Protein 6JU8 (pdb70)

Organism: Aspergillus oryzae (NCBI:txid5062)

Sequence (870 aa):
SPYLITGIPKDPKHPLPIRKDIDDWYLEQTSAGSNRIQLTLFVEALTVIQNRPLNDQLSYFRLAGIHGAPWTEWDGVPGGQKDSKGNPTGFAVHNNYTFPTWHRVYVTLYEQVIYEAMLDFIKQNVPQNGKADWENEAKQWRLPYWDFARFARHGGDEELRLPILVTMPMVKVLVPGQPGKQLSKPNPLYRFQMQTLMGTLERPYAITSQKTEEHGWSFDLPFDKCQSTTKYGLLENYNADVWADGGQNWLRANLALNEHPWYQNLDGWDSVPTLQDMTFRLLTTGGLNWGEFSSTRYDDKKEKNWMNLEAIHNNVHNWVGGFMFSRPGRHDLKLWGAGHMSSVPVAAYDPIFWLHHCNIDRLTAIWQTVNSGSWFNDDKSKVSKDDDLRPFHRFCEKTRKVVFFRSDDVKDWRSLNYDYAITKDASRIRKEISDLYGGGSPYLITGIPKDPKHPLPIRKDIDDWYLEQTSAGSNRIQLTLFVEALTVIQNRPLNDQLSYFRLAGIHGAPWTEWDGVPGGQGNPTGFAVHNNYTFPTWHRVYVTLYEQVIYEAMLDFIKQNVPQNGKADWENEAKQWRLPYWDFARFARHGDELRLPILVTMPMVKVLVPGQPGKQLSKPNPLYRFQMQTLMGTLERPYAITSQKTEEHGWSFDLPFDKCQSTTKYGLLENYNADVWADGGQNWLRANLALNEHPWYQNLDGWDSVPTLQDMTFRLLTTGGLNWGEFSSTRYDAPKNWWMNLEAIHNNVHNWVGGFMFSRPGRHDLKLWGAGHMSSVPVAAYDPIFWLHHCNIDRLTAIWQTVNSGSWFNDDKSKVSKDDDLRPFHRFCEKTRKVVFFRSDDVKDWRSLNYDYAITKDASRIRKEISDLYGQ

Solvent-accessible surface area: 33094 Å² total; per-residue (Å²): 109,65,28,64,3,75,0,3,79,95,43,111,74,12,108,72,4,56,1,67,8,1,14,48,3,1,38,82,14,22,75,87,42,68,85,28,35,15,0,0,0,1,2,20,0,0,47,74,0,28,115,58,84,24,128,49,32,35,0,0,4,12,0,1,10,2,2,2,0,13,55,23,73,2,5,64,6,92,34,71,39,68,59,122,103,57,80,77,34,12,22,16,31,53,67,24,8,1,0,4,1,1,4,1,0,0,0,0,0,2,0,7,2,0,12,61,4,0,65,74,20,2,69,142,68,7,54,91,136,11,62,78,94,21,55,67,52,0,59,65,1,7,0,1,22,5,9,0,0,55,77,5,70,75,105,57,67,5,5,20,4,0,24,1,1,5,7,26,80,2,30,0,33,32,25,55,111,88,86,35,74,92,71,63,97,6,8,2,38,61,5,71,30,184,54,52,1,24,90,17,113,92,85,25,35,2,69,42,11,140,40,108,17,127,66,175,66,25,74,7,8,0,34,90,0,38,0,0,0,1,0,0,0,1,56,85,18,46,46,52,3,37,24,17,0,12,11,6,4,7,8,0,8,11,0,0,47,59,32,47,26,94,14,123,25,132,81,54,93,50,90,4,68,0,17,45,0,0,54,42,0,3,46,42,62,84,19,37,0,0,40,0,0,1,10,109,48,85,110,96,63,87,90,59,48,11,19,0,2,2,0,3,37,0,0,17,30,1,0,0,0,55,30,10,7,122,24,37,81,148,61,43,52,10,12,0,1,0,1,1,28,9,74,33,1,1,1,1,0,0,0,0,1,1,0,1,0,0,2,6,2,1,2,0,0,1,21,42,31,27,108,60,26,18,3,98,18,124,95,0,123,124,4,60,83,58,62,2,89,0,0,23,54,113,26,94,77,77,71,124,73,55,47,4,105,0,62,48,0,96,66,5,83,74,8,17,0,8,0,58,4,8,85,68,76,110,158,2,138,60,44,1,58,124,37,3,70,120,85,87,51,34,59,2,71,0,3,86,160,19,132,133,16,103,53,5,47,1,89,10,2,23,69,7,1,58,94,14,38,47,116,76,29,74,28,12,14,0,0,0,2,2,20,0,0,47,72,0,30,116,52,83,20,127,46,44,34,0,0,4,12,0,1,8,2,5,2,0,14,47,23,72,2,14,70,6,89,27,67,77,139,85,85,72,21,29,16,33,58,76,44,12,2,0,4,1,1,3,1,0,0,0,0,1,2,0,7,2,1,10,62,2,0,47,65,21,1,139,140,73,8,55,142,139,15,40,62,94,17,64,54,39,0,54,78,1,6,0,0,22,5,9,0,0,81,79,24,71,49,125,131,22,4,26,5,0,23,1,1,6,10,27,81,2,88,0,33,40,28,51,104,131,78,38,71,95,51,68,100,6,8,2,34,61,3,74,29,98,67,62,2,26,93,22,118,95,83,28,32,2,68,43,12,153,37,133,18,138,61,167,67,25,72,6,7,0,33,88,0,44,0,0,0,1,0,0,0,1,54,70,18,39,44,51,2,37,27,16,0,10,10,6,5,8,8,0,4,12,0,0,46,56,32,46,23,116,47,125,32,65,61,35,127,53,88,4,66,0,11,25,0,0,52,54,0,4,66,49,55,82,33,37,0,0,45,0,0,1,40,62,47,109,112,63,107,43,21,9,13,0,3,4,0,4,42,0,0,18,32,1,0,0,0,59,23,9,6,85,27,52,79,170,66,32,53,3,14,0,1,0,2,1,28,10,80,33,1,1,1,2,0,0,0,0,1,0,0,1,0,0,2,5,3,0,1,0,0,0,16,44,38,24,92,62,25,17,3,96,18,100,97,0,48,132,6,58,77,60,64,2,102,0,0,23,58,98,36,100,97,76,78,40,61,58,44,5,102,0,64,49,0,89,76,10,71,65,7,6,0,1,0,58,12,1,100,54,44,117,153,2,163,130,60,3,54,88,31,1,24,134

Nearest PDB structures (foldseek):
  6ju8-assembly1_A  TM=1.002E+00  e=1.582E-90  Aspergillus oryzae
  6ju6-assembly1_A  TM=9.998E-01  e=6.643E-89  Aspergillus oryzae
  6ju9-assembly1_A  TM=1.001E+00  e=6.643E-89  Aspergillus oryzae
  6ju7-assembly1_A  TM=9.970E-01  e=3.307E-87  Aspergillus oryzae
  6ju8-assembly1_B  TM=9.938E-01  e=1.315E-82  Aspergillus oryzae

Structure (mmCIF, N/CA/C/O backbone):
data_6JU8
#
_entry.id   6JU8
#
_cell.length_a   54.153
_cell.length_b   104.482
_cell.length_c   154.382
_cell.angle_alpha   90.00
_cell.angle_beta   90.00
_cell.angle_gamma   90.00
#
_symmetry.space_group_name_H-M   'P 21 21 21'
#
loop_
_entity.id
_entity.type
_entity.pdbx_description
1 polymer Tyrosinase
2 non-polymer 'COPPER (II) ION'
3 non-polymer 'NITRATE ION'
4 water water
#
loop_
_atom_site.group_PDB
_atom_site.id
_atom_site.type_symbol
_atom_site.label_atom_id
_atom_site.label_alt_id
_atom_site.label_comp_id
_atom_site.label_asym_id
_atom_site.label_entity_id
_atom_site.label_seq_id
_atom_site.pdbx_PDB_ins_code
_atom_site.Cartn_x
_atom_site.Cartn_y
_atom_site.Cartn_z
_atom_site.occupancy
_atom_site.B_iso_or_equiv
_atom_site.auth_seq_id
_atom_site.auth_comp_id
_atom_site.auth_asym_id
_atom_site.auth_atom_id
_atom_site.pdbx_PDB_model_num
ATOM 1 N N . SER A 1 5 ? -6.010 5.662 7.271 1.00 42.14 1 SER A N 1
ATOM 2 C CA . SER A 1 5 ? -6.440 4.723 6.228 1.00 27.42 1 SER A CA 1
ATOM 3 C C . SER A 1 5 ? -5.920 5.117 4.866 1.00 27.75 1 SER A C 1
ATOM 4 O O . SER A 1 5 ? -5.995 6.270 4.407 1.00 34.95 1 SER A O 1
ATOM 6 N N . PRO A 1 6 ? -5.323 4.182 4.137 1.00 18.00 2 PRO A N 1
ATOM 7 C CA . PRO A 1 6 ? -5.163 2.784 4.550 1.00 16.24 2 PRO A CA 1
ATOM 8 C C . PRO A 1 6 ? -4.103 2.632 5.637 1.00 14.97 2 PRO A C 1
ATOM 9 O O . PRO A 1 6 ? -3.180 3.433 5.726 1.00 17.66 2 PRO A O 1
ATOM 13 N N . TYR A 1 7 ? -4.325 1.630 6.473 1.00 14.17 3 TYR A N 1
ATOM 14 C CA . TYR A 1 7 ? -3.386 1.196 7.489 1.00 13.57 3 TYR A CA 1
ATOM 15 C C . TYR A 1 7 ? -2.453 0.153 6.889 1.00 12.67 3 TYR A C 1
ATOM 16 O O . TYR A 1 7 ? -2.872 -0.961 6.578 1.00 18.39 3 TYR A O 1
ATOM 25 N N . LEU A 1 8 ? -1.205 0.523 6.668 1.00 14.09 4 LEU A N 1
ATOM 26 C CA . LEU A 1 8 ? -0.299 -0.365 5.937 1.00 15.37 4 LEU A CA 1
ATOM 27 C C . LEU A 1 8 ? 0.363 -1.354 6.884 1.00 15.52 4 LEU A C 1
ATOM 28 O O . LEU A 1 8 ? 1.080 -0.953 7.797 1.00 23.14 4 LEU A O 1
ATOM 33 N N . ILE A 1 9 ? 0.067 -2.633 6.694 1.00 13.56 5 ILE A N 1
ATOM 34 C CA . ILE A 1 9 ? 0.566 -3.677 7.588 1.00 12.53 5 ILE A CA 1
ATOM 35 C C . ILE A 1 9 ? 1.935 -4.136 7.109 1.00 13.40 5 ILE A C 1
ATOM 36 O O . ILE A 1 9 ? 2.133 -4.474 5.944 1.00 16.30 5 ILE A O 1
ATOM 41 N N . THR A 1 10 ? 2.894 -4.127 8.030 1.00 13.30 6 THR A N 1
ATOM 42 C CA . THR A 1 10 ? 4.284 -4.422 7.751 1.00 14.66 6 THR A CA 1
ATOM 43 C C . THR A 1 10 ? 4.844 -5.451 8.723 1.00 14.47 6 THR A C 1
ATOM 44 O O . THR A 1 10 ? 5.904 -6.013 8.474 1.00 16.02 6 THR A O 1
ATOM 48 N N . GLY A 1 11 ? 4.175 -5.664 9.850 1.00 12.63 7 GLY A N 1
ATOM 49 C CA . GLY A 1 11 ? 4.868 -6.291 10.966 1.00 13.41 7 GLY A CA 1
ATOM 50 C C . GLY A 1 11 ? 5.678 -5.241 11.704 1.00 12.62 7 GLY A C 1
ATOM 51 O O . GLY A 1 11 ? 5.778 -4.080 11.247 1.00 15.00 7 GLY A O 1
ATOM 52 N N . ILE A 1 12 ? 6.206 -5.584 12.870 1.00 12.97 8 ILE A N 1
ATOM 53 C CA . ILE A 1 12 ? 7.003 -4.590 13.620 1.00 13.35 8 ILE A CA 1
ATOM 54 C C . ILE A 1 12 ? 8.237 -4.215 12.810 1.00 13.28 8 ILE A C 1
ATOM 55 O O . ILE A 1 12 ? 8.903 -5.085 12.214 1.00 14.85 8 ILE A O 1
ATOM 60 N N . PRO A 1 13 ? 8.534 -2.927 12.653 1.00 15.40 9 PRO A N 1
ATOM 61 C CA . PRO A 1 13 ? 9.635 -2.491 11.777 1.00 17.23 9 PRO A CA 1
ATOM 62 C C . PRO A 1 13 ? 10.956 -3.115 12.210 1.00 18.05 9 PRO A C 1
ATOM 63 O O . PRO A 1 13 ? 11.236 -3.389 13.377 1.00 19.26 9 PRO A O 1
ATOM 67 N N . LYS A 1 14 ? 11.797 -3.346 11.207 1.00 19.78 10 LYS A N 1
ATOM 68 C CA . LYS A 1 14 ? 13.097 -3.955 11.416 1.00 19.72 10 LYS A CA 1
ATOM 69 C C . LYS A 1 14 ? 14.070 -2.959 12.024 1.00 24.87 10 LYS A C 1
ATOM 70 O O . LYS A 1 14 ? 14.219 -1.804 11.587 1.00 30.41 10 LYS A O 1
ATOM 72 N N . ASP A 1 15 ? 14.693 -3.421 13.096 1.00 23.44 11 ASP A N 1
ATOM 73 C CA . ASP A 1 15 ? 15.733 -2.667 13.777 1.00 26.79 11 ASP A CA 1
ATOM 74 C C . ASP A 1 15 ? 17.014 -3.498 13.742 1.00 29.07 11 ASP A C 1
ATOM 75 O O . ASP A 1 15 ? 16.940 -4.671 14.109 1.00 22.78 11 ASP A O 1
ATOM 80 N N . PRO A 1 16 ? 18.101 -2.888 13.294 1.00 30.47 12 PRO A N 1
ATOM 81 C CA . PRO A 1 16 ? 19.321 -3.683 13.103 1.00 28.10 12 PRO A CA 1
ATOM 82 C C . PRO A 1 16 ? 19.749 -4.346 14.408 1.00 26.92 12 PRO A C 1
ATOM 83 O O . PRO A 1 16 ? 20.416 -5.375 14.420 1.00 29.98 12 PRO A O 1
ATOM 85 N N . LYS A 1 17 ? 19.357 -3.724 15.504 1.00 26.09 13 LYS A N 1
ATOM 86 C CA . LYS A 1 17 ? 19.705 -4.152 16.845 1.00 25.04 13 LYS A CA 1
ATOM 87 C C . LYS A 1 17 ? 18.901 -5.354 17.319 1.00 22.19 13 LYS A C 1
ATOM 88 O O . LYS A 1 17 ? 19.153 -5.946 18.371 1.00 31.10 13 LYS A O 1
ATOM 90 N N . HIS A 1 18 ? 17.880 -5.722 16.567 1.00 23.24 14 HIS A N 1
ATOM 91 C CA . HIS A 1 18 ? 16.893 -6.714 16.999 1.00 22.97 14 HIS A CA 1
ATOM 92 C C . HIS A 1 18 ? 16.517 -7.639 15.848 1.00 20.49 14 HIS A C 1
ATOM 93 O O . HIS A 1 18 ? 15.420 -7.603 15.303 1.00 20.89 14 HIS A O 1
ATOM 100 N N . PRO A 1 19 ? 17.462 -8.471 15.404 1.00 23.76 15 PRO A N 1
ATOM 101 C CA . PRO A 1 19 ? 17.178 -9.377 14.288 1.00 22.45 15 PRO A CA 1
ATOM 102 C C . PRO A 1 19 ? 16.151 -10.454 14.647 1.00 20.09 15 PRO A C 1
ATOM 103 O O . PRO A 1 19 ? 16.314 -11.139 15.658 1.00 25.45 15 PRO A O 1
ATOM 107 N N . LEU A 1 20 ? 15.149 -10.599 13.805 1.00 18.26 16 LEU A N 1
ATOM 108 C CA . LEU A 1 20 ? 14.031 -11.529 13.889 1.00 15.84 16 LEU A CA 1
ATOM 109 C C . LEU A 1 20 ? 13.695 -11.970 15.305 1.00 17.08 16 LEU A C 1
ATOM 110 O O . LEU A 1 20 ? 13.895 -13.125 15.684 1.00 15.80 16 LEU A O 1
ATOM 115 N N . PRO A 1 21 ? 13.130 -11.078 16.100 1.00 12.90 17 PRO A N 1
ATOM 116 C CA . PRO A 1 21 ? 12.686 -11.458 17.457 1.00 13.26 17 PRO A CA 1
ATOM 117 C C . PRO A 1 21 ? 11.606 -12.531 17.415 1.00 11.66 17 PRO A C 1
ATOM 118 O O . PRO A 1 21 ? 10.824 -12.703 16.479 1.00 13.39 17 PRO A O 1
ATOM 122 N N . ILE A 1 22 ? 11.567 -13.301 18.506 1.00 13.54 18 ILE A N 1
ATOM 123 C CA . ILE A 1 22 ? 10.714 -14.486 18.555 1.00 13.35 18 ILE A CA 1
ATOM 124 C C . ILE A 1 22 ? 9.436 -14.264 19.345 1.00 11.29 18 ILE A C 1
ATOM 125 O O . ILE A 1 22 ? 9.350 -13.605 20.393 1.00 12.44 18 ILE A O 1
ATOM 134 N N . ARG A 1 23 ? 8.371 -14.868 18.817 1.00 10.29 19 ARG A N 1
ATOM 135 C CA . ARG A 1 23 ? 7.093 -15.034 19.506 1.00 9.32 19 ARG A CA 1
ATOM 136 C C . ARG A 1 23 ? 7.262 -16.203 20.480 1.00 9.40 19 ARG A C 1
ATOM 137 O O . ARG A 1 23 ? 7.469 -17.333 20.005 1.00 10.85 19 ARG A O 1
ATOM 145 N N . LYS A 1 24 ? 7.153 -15.912 21.771 1.00 9.86 20 LYS A N 1
ATOM 146 C CA . LYS A 1 24 ? 7.408 -16.897 22.814 1.00 9.94 20 LYS A CA 1
ATOM 147 C C . LYS A 1 24 ? 6.144 -17.578 23.295 1.00 9.15 20 LYS A C 1
ATOM 148 O O . LYS A 1 24 ? 5.031 -17.058 23.150 1.00 10.94 20 LYS A O 1
ATOM 154 N N . ASP A 1 25 ? 6.300 -18.755 23.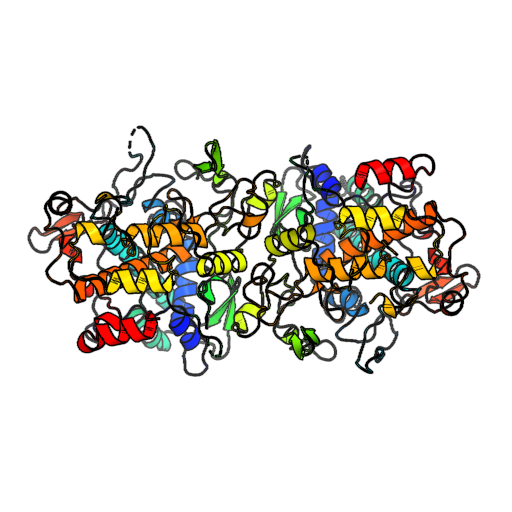902 1.00 10.05 21 ASP A N 1
ATOM 155 C CA . ASP A 1 25 ? 5.194 -19.441 24.573 1.00 10.14 21 ASP A CA 1
ATOM 156 C C . ASP A 1 25 ? 4.733 -18.560 25.720 1.00 10.36 21 ASP A C 1
ATOM 157 O O . ASP A 1 25 ? 5.523 -18.117 26.547 1.00 10.04 21 ASP A O 1
ATOM 162 N N . ILE A 1 26 ? 3.444 -18.246 25.738 1.00 9.61 22 ILE A N 1
ATOM 163 C CA . ILE A 1 26 ? 2.995 -17.243 26.700 1.00 10.58 22 ILE A CA 1
ATOM 164 C C . ILE A 1 26 ? 3.170 -17.681 28.144 1.00 9.95 22 ILE A C 1
ATOM 165 O O . ILE A 1 26 ? 3.307 -16.815 29.014 1.00 11.10 22 ILE A O 1
ATOM 170 N N . ASP A 1 27 ? 3.150 -18.981 28.440 1.00 10.75 23 ASP A N 1
ATOM 171 C CA . ASP A 1 27 ? 3.406 -19.405 29.826 1.00 10.70 23 ASP A CA 1
ATOM 172 C C . ASP A 1 27 ? 4.890 -19.237 30.124 1.00 10.90 23 ASP A C 1
ATOM 173 O O . ASP A 1 27 ? 5.259 -18.746 31.205 1.00 12.84 23 ASP A O 1
ATOM 178 N N . ASP A 1 28 ? 5.769 -19.643 29.190 1.00 11.04 24 ASP A N 1
ATOM 179 C CA . ASP A 1 28 ? 7.197 -19.432 29.405 1.00 12.22 24 ASP A CA 1
ATOM 180 C C . ASP A 1 28 ? 7.471 -17.950 29.623 1.00 10.82 24 ASP A C 1
ATOM 181 O O . ASP A 1 28 ? 8.236 -17.545 30.506 1.00 13.61 24 ASP A O 1
ATOM 186 N N . TRP A 1 29 ? 6.873 -17.133 28.768 1.00 11.29 25 TRP A N 1
ATOM 187 C CA . TRP A 1 29 ? 7.098 -15.689 28.823 1.00 11.40 25 TRP A CA 1
ATOM 188 C C . TRP A 1 29 ? 6.599 -15.103 30.129 1.00 11.53 25 TRP A C 1
ATOM 189 O O . TRP A 1 29 ? 7.304 -14.298 30.750 1.00 12.31 25 TRP A O 1
ATOM 200 N N . TYR A 1 30 ? 5.414 -15.508 30.581 1.00 11.51 26 TYR A N 1
ATOM 201 C CA . TYR A 1 30 ? 4.887 -14.990 31.838 1.00 11.27 26 TYR A CA 1
ATOM 202 C C . TYR A 1 30 ? 5.825 -15.370 32.977 1.00 11.86 26 TYR A C 1
ATOM 203 O O . TYR A 1 30 ? 6.122 -14.535 33.839 1.00 12.56 26 TYR A O 1
ATOM 212 N N . LEU A 1 31 ? 6.324 -16.608 32.983 1.00 12.45 27 LEU A N 1
ATOM 213 C CA . LEU A 1 31 ? 7.223 -16.993 34.085 1.00 13.71 27 LEU A CA 1
ATOM 214 C C . LEU A 1 31 ? 8.548 -16.268 33.962 1.00 14.86 27 LEU A C 1
ATOM 215 O O . LEU A 1 31 ? 9.118 -15.881 34.987 1.00 18.71 27 LEU A O 1
ATOM 220 N N . GLU A 1 32 ? 9.064 -16.043 32.760 1.00 16.21 28 GLU A N 1
ATOM 221 C CA . GLU A 1 32 ? 10.308 -15.278 32.609 1.00 17.76 28 GLU A CA 1
ATOM 222 C C . GLU A 1 32 ? 10.100 -13.866 33.173 1.00 17.60 28 GLU A C 1
ATOM 223 O O . GLU A 1 32 ? 10.965 -13.284 33.828 1.00 23.16 28 GLU A O 1
ATOM 229 N N . GLN A 1 33 ? 8.932 -13.285 32.876 1.00 13.70 29 GLN A N 1
ATOM 230 C CA . GLN A 1 33 ? 8.642 -11.922 33.308 1.00 14.15 29 GLN A CA 1
ATOM 231 C C . GLN A 1 33 ? 8.534 -11.837 34.830 1.00 13.77 29 GLN A C 1
ATOM 232 O O . GLN A 1 33 ? 8.871 -10.783 35.368 1.00 18.15 29 GLN A O 1
ATOM 238 N N . THR A 1 34 ? 8.040 -12.870 35.500 1.00 15.01 30 THR A N 1
ATOM 239 C CA . THR A 1 34 ? 7.626 -12.760 36.889 1.00 14.86 30 THR A CA 1
ATOM 240 C C . THR A 1 34 ? 8.368 -13.677 37.850 1.00 16.18 30 THR A C 1
ATOM 241 O O . THR A 1 34 ? 8.226 -13.474 39.058 1.00 20.57 30 THR A O 1
ATOM 245 N N . SER A 1 35 ? 9.016 -14.734 37.374 1.00 25.52 31 SER A N 1
ATOM 246 C CA . SER A 1 35 ? 9.406 -15.809 38.295 1.00 31.36 31 SER A CA 1
ATOM 247 C C . SER A 1 35 ? 10.726 -15.446 38.953 1.00 40.85 31 SER A C 1
ATOM 248 O O . SER A 1 35 ? 10.904 -15.511 40.170 1.00 59.65 31 SER A O 1
ATOM 251 N N . ALA A 1 36 ? 11.641 -15.059 38.065 1.00 36.28 32 ALA A N 1
ATOM 252 C CA . ALA A 1 36 ? 13.041 -14.914 38.460 1.00 37.98 32 ALA A CA 1
ATOM 253 C C . ALA A 1 36 ? 13.397 -13.449 38.691 1.00 33.94 32 ALA A C 1
ATOM 254 O O . ALA A 1 36 ? 14.394 -12.979 38.137 1.00 35.04 32 ALA A O 1
ATOM 256 N N . GLY A 1 37 ? 12.581 -12.777 39.493 1.00 33.53 33 GLY A N 1
ATOM 257 C CA . GLY A 1 37 ? 12.669 -11.331 39.652 1.00 26.14 33 GLY A CA 1
ATOM 258 C C . GLY A 1 37 ? 11.505 -10.613 38.991 1.00 25.32 33 GLY A C 1
ATOM 259 O O . GLY A 1 37 ? 10.719 -11.188 38.219 1.00 30.66 33 GLY A O 1
ATOM 260 N N . SER A 1 38 ? 11.369 -9.318 39.273 1.00 24.67 34 SER A N 1
ATOM 261 C CA . SER A 1 38 ? 10.336 -8.518 38.607 1.00 24.47 34 SER A CA 1
ATOM 262 C C . SER A 1 38 ? 10.766 -7.912 37.272 1.00 21.31 34 SER A C 1
ATOM 263 O O . SER A 1 38 ? 10.766 -6.685 37.070 1.00 21.58 34 SER A O 1
ATOM 266 N N . ASN A 1 39 ? 11.128 -8.798 36.339 1.00 23.17 35 ASN A N 1
ATOM 267 C CA . ASN A 1 39 ? 11.564 -8.475 34.989 1.00 17.92 35 ASN A CA 1
ATOM 268 C C . ASN A 1 39 ? 10.355 -8.211 34.096 1.00 16.82 35 ASN A C 1
ATOM 269 O O . ASN A 1 39 ? 10.219 -8.933 33.114 1.00 23.30 35 ASN A O 1
ATOM 274 N N . ARG A 1 40 ? 9.549 -7.229 34.493 1.00 18.05 36 ARG A N 1
ATOM 275 C CA . ARG A 1 40 ? 8.184 -7.101 34.018 1.00 16.38 36 ARG A CA 1
ATOM 276 C C . ARG A 1 40 ? 8.027 -6.005 32.985 1.00 13.45 36 ARG A C 1
ATOM 277 O O . ARG A 1 40 ? 6.891 -5.557 32.778 1.00 16.69 36 ARG A O 1
ATOM 285 N N . ILE A 1 41 ? 9.109 -5.587 32.288 1.00 14.20 37 ILE A N 1
ATOM 286 C CA . ILE A 1 41 ? 8.844 -4.482 31.349 1.00 12.93 37 ILE A CA 1
ATOM 287 C C . ILE A 1 41 ? 7.958 -4.964 30.212 1.00 12.59 37 ILE A C 1
ATOM 288 O O . ILE A 1 41 ? 6.971 -4.283 29.912 1.00 13.69 37 ILE A O 1
ATOM 293 N N . GLN A 1 42 ? 8.255 -6.102 29.563 1.00 12.77 38 GLN A N 1
ATOM 294 C CA . GLN A 1 42 ? 7.383 -6.521 28.453 1.00 11.79 38 GLN A CA 1
ATOM 295 C C . GLN A 1 42 ? 5.966 -6.784 28.925 1.00 11.96 38 GLN A C 1
ATOM 296 O O . GLN A 1 42 ? 4.986 -6.455 28.234 1.00 12.50 38 GLN A O 1
ATOM 302 N N . LEU A 1 43 ? 5.802 -7.402 30.105 1.00 11.06 39 LEU A N 1
ATOM 303 C CA . LEU A 1 43 ? 4.452 -7.628 30.625 1.00 10.98 39 LEU A CA 1
ATOM 304 C C . LEU A 1 43 ? 3.714 -6.315 30.849 1.00 11.67 39 LEU A C 1
ATOM 305 O O . LEU A 1 43 ? 2.521 -6.157 30.515 1.00 12.92 39 LEU A O 1
ATOM 310 N N . THR A 1 44 ? 4.422 -5.333 31.416 1.00 11.49 40 THR A N 1
ATOM 311 C CA . THR A 1 44 ? 3.802 -4.019 31.595 1.00 11.62 40 THR A CA 1
ATOM 312 C C . THR A 1 44 ? 3.429 -3.380 30.266 1.00 12.15 40 THR A C 1
ATOM 313 O O . THR A 1 44 ? 2.326 -2.856 30.087 1.00 13.07 40 THR A O 1
ATOM 317 N N . LEU A 1 45 ? 4.333 -3.431 29.286 1.00 12.79 41 LEU A N 1
ATOM 318 C CA . LEU A 1 45 ? 4.056 -2.859 27.970 1.00 13.12 41 LEU A CA 1
ATOM 319 C C . LEU A 1 45 ? 2.827 -3.502 27.339 1.00 11.46 41 LEU A C 1
ATOM 320 O O . LEU A 1 45 ? 1.962 -2.851 26.748 1.00 13.15 41 LEU A O 1
ATOM 325 N N . PHE A 1 46 ? 2.747 -4.845 27.438 1.00 12.26 42 PHE A N 1
ATOM 326 C CA . PHE A 1 46 ? 1.662 -5.553 26.770 1.00 11.73 42 PHE A CA 1
ATOM 327 C C . PHE A 1 46 ? 0.346 -5.214 27.466 1.00 11.34 42 PHE A C 1
ATOM 328 O O . PHE A 1 46 ? -0.649 -4.868 26.823 1.00 11.81 42 PHE A O 1
ATOM 336 N N . VAL A 1 47 ? 0.335 -5.267 28.799 1.00 11.56 43 VAL A N 1
ATOM 337 C CA . VAL A 1 47 ? -0.892 -4.930 29.538 1.00 11.74 43 VAL A CA 1
ATOM 338 C C . VAL A 1 47 ? -1.331 -3.494 29.289 1.00 12.16 43 VAL A C 1
ATOM 339 O O . VAL A 1 47 ? -2.507 -3.212 29.027 1.00 11.77 43 VAL A O 1
ATOM 343 N N . GLU A 1 48 ? -0.388 -2.549 29.357 1.00 11.95 44 GLU A N 1
ATOM 344 C CA . GLU A 1 48 ? -0.761 -1.145 29.240 1.00 12.81 44 GLU A CA 1
ATOM 345 C C . GLU A 1 48 ? -1.173 -0.825 27.807 1.00 13.01 44 GLU A C 1
ATOM 346 O O . GLU A 1 48 ? -2.151 -0.099 27.612 1.00 13.73 44 GLU A O 1
ATOM 352 N N . ALA A 1 49 ? -0.455 -1.379 26.838 1.00 11.51 45 ALA A N 1
ATOM 353 C CA . ALA A 1 49 ? -0.831 -1.127 25.438 1.00 11.44 45 ALA A CA 1
ATOM 354 C C . ALA A 1 49 ? -2.194 -1.720 25.105 1.00 10.94 45 ALA A C 1
ATOM 355 O O . ALA A 1 49 ? -3.032 -1.093 24.440 1.00 11.71 45 ALA A O 1
ATOM 357 N N . LEU A 1 50 ? -2.404 -2.974 25.529 1.00 10.95 46 LEU A N 1
ATOM 358 C CA . LEU A 1 50 ? -3.676 -3.599 25.159 1.00 11.37 46 LEU A CA 1
ATOM 359 C C . LEU A 1 50 ? -4.839 -2.910 25.855 1.00 10.84 46 LEU A C 1
ATOM 360 O O . LEU A 1 50 ? -5.931 -2.778 25.306 1.00 11.44 46 LEU A O 1
ATOM 365 N N . THR A 1 51 ? -4.593 -2.440 27.072 1.00 11.08 47 THR A N 1
ATOM 366 C CA . THR A 1 51 ? -5.622 -1.675 27.769 1.00 11.57 47 THR A CA 1
ATOM 367 C C . THR A 1 51 ? -6.012 -0.421 26.991 1.00 11.86 47 THR A C 1
ATOM 368 O O . THR A 1 51 ? -7.205 -0.155 26.784 1.00 12.63 47 THR A O 1
ATOM 372 N N . VAL A 1 52 ? -5.042 0.375 26.552 1.00 12.26 48 VAL A N 1
ATOM 373 C CA . VAL A 1 52 ? -5.309 1.537 25.723 1.00 12.12 48 VAL A CA 1
ATOM 374 C C . VAL A 1 52 ? -6.082 1.155 24.474 1.00 10.80 48 VAL A C 1
ATOM 375 O O . VAL A 1 52 ? -7.091 1.784 24.145 1.00 12.77 48 VAL A O 1
ATOM 379 N N . ILE A 1 53 ? -5.669 0.106 23.777 1.00 10.95 49 ILE A N 1
ATOM 380 C CA . ILE A 1 53 ? -6.316 -0.312 22.537 1.00 10.71 49 ILE A CA 1
ATOM 381 C C . ILE A 1 53 ? -7.771 -0.699 22.796 1.00 11.64 49 ILE A C 1
ATOM 382 O O . ILE A 1 53 ? -8.682 -0.350 22.028 1.00 11.64 49 ILE A O 1
ATOM 387 N N . GLN A 1 54 ? -8.023 -1.410 23.907 1.00 10.61 50 GLN A N 1
ATOM 388 C CA . GLN A 1 54 ? -9.385 -1.821 24.249 1.00 10.98 50 GLN A CA 1
ATOM 389 C C . GLN A 1 54 ? -10.249 -0.627 24.625 1.00 11.94 50 GLN A C 1
ATOM 390 O O . GLN A 1 54 ? -11.470 -0.697 24.433 1.00 13.88 50 GLN A O 1
ATOM 396 N N . ASN A 1 55 ? -9.679 0.453 25.143 1.00 12.24 51 ASN A N 1
ATOM 397 C CA . ASN A 1 55 ? -10.453 1.629 25.542 1.00 13.41 51 ASN A CA 1
ATOM 398 C C . ASN A 1 55 ? -10.637 2.645 24.422 1.00 12.39 51 ASN A C 1
ATOM 399 O O . ASN A 1 55 ? -11.299 3.678 24.622 1.00 16.05 51 ASN A O 1
ATOM 404 N N . ARG A 1 56 ? -10.087 2.405 23.236 1.00 13.43 52 ARG A N 1
ATOM 405 C CA . ARG A 1 56 ? -10.296 3.329 22.107 1.00 14.08 52 ARG A CA 1
ATOM 406 C C . ARG A 1 56 ? -11.753 3.205 21.669 1.00 13.25 52 ARG A C 1
ATOM 407 O O . ARG A 1 56 ? -12.341 2.140 21.816 1.00 15.46 52 ARG A O 1
ATOM 415 N N . PRO A 1 57 ? -12.329 4.277 21.128 1.00 14.96 53 PRO A N 1
ATOM 416 C CA . PRO A 1 57 ? -13.737 4.247 20.740 1.00 15.42 53 PRO A CA 1
ATOM 417 C C . PRO A 1 57 ? -13.982 3.559 19.397 1.00 14.85 53 PRO A C 1
ATOM 418 O O . PRO A 1 57 ? -13.062 3.286 18.634 1.00 14.66 53 PRO A O 1
ATOM 422 N N . LEU A 1 58 ? -15.278 3.347 19.122 1.00 13.78 54 LEU A N 1
ATOM 423 C CA . LEU A 1 58 ? -15.682 2.592 17.944 1.00 14.36 54 LEU A CA 1
ATOM 424 C C . LEU A 1 58 ? -15.288 3.283 16.656 1.00 13.33 54 LEU A C 1
ATOM 425 O O . LEU A 1 58 ? -15.127 2.656 15.610 1.00 15.86 54 LEU A O 1
ATOM 430 N N . ASN A 1 59 ? -15.143 4.612 16.697 1.00 16.04 55 ASN A N 1
ATOM 431 C CA . ASN A 1 59 ? -14.856 5.306 15.442 1.00 16.14 55 ASN A CA 1
ATOM 432 C C . ASN A 1 59 ? -13.367 5.239 15.149 1.00 17.08 55 ASN A C 1
ATOM 433 O O . ASN A 1 59 ? -12.936 5.759 14.125 1.00 19.69 55 ASN A O 1
ATOM 438 N N . ASP A 1 60 ? -12.596 4.615 16.029 1.00 15.55 56 ASP A N 1
ATOM 439 C CA . ASP A 1 60 ? -11.165 4.386 15.780 1.00 15.42 56 ASP A CA 1
ATOM 440 C C . ASP A 1 60 ? -11.012 2.962 15.272 1.00 12.64 56 ASP A C 1
ATOM 441 O O . ASP A 1 60 ? -11.305 2.019 16.007 1.00 12.86 56 ASP A O 1
ATOM 446 N N . GLN A 1 61 ? -10.627 2.768 14.021 1.00 13.15 57 GLN A N 1
ATOM 447 C CA . GLN A 1 61 ? -10.573 1.428 13.458 1.00 13.01 57 GLN A CA 1
ATOM 448 C C . GLN A 1 61 ? -9.422 0.624 14.061 1.00 12.35 57 GLN A C 1
ATOM 449 O O . GLN A 1 61 ? -9.365 -0.587 13.819 1.00 12.32 57 GLN A O 1
ATOM 455 N N . LEU A 1 62 ? -8.550 1.238 14.853 1.00 11.57 58 LEU A N 1
ATOM 456 C CA . LEU A 1 62 ? -7.524 0.491 15.602 1.00 12.15 58 LEU A CA 1
ATOM 457 C C . LEU A 1 62 ? -7.917 0.259 17.059 1.00 11.50 58 LEU A C 1
ATOM 458 O O . LEU A 1 62 ? -7.053 -0.087 17.875 1.00 12.18 58 LEU A O 1
ATOM 463 N N . SER A 1 63 ? -9.199 0.452 17.383 1.00 10.91 59 SER A N 1
ATOM 464 C CA . SER A 1 63 ? -9.685 0.012 18.693 1.00 11.33 59 SER A CA 1
ATOM 465 C C . SER A 1 63 ? -9.760 -1.509 18.729 1.00 10.89 59 SER A C 1
ATOM 466 O O . SER A 1 63 ? -9.901 -2.170 17.683 1.00 10.78 59 SER A O 1
ATOM 469 N N . TYR A 1 64 ? -9.729 -2.086 19.934 1.00 10.20 60 TYR A N 1
ATOM 470 C CA . TYR A 1 64 ? -9.872 -3.539 20.016 1.00 9.88 60 TYR A CA 1
ATOM 471 C C . TYR A 1 64 ? -11.158 -4.033 19.381 1.00 9.48 60 TYR A C 1
ATOM 472 O O . TYR A 1 64 ? -11.179 -5.011 18.616 1.00 9.91 60 TYR A O 1
ATOM 481 N N . PHE A 1 65 ? -12.267 -3.348 19.684 1.00 9.48 61 PHE A N 1
ATOM 482 C CA . PHE A 1 65 ? -13.547 -3.771 19.146 1.00 9.61 61 PHE A CA 1
ATOM 483 C C . PHE A 1 65 ? -13.481 -3.827 17.615 1.00 9.10 61 PHE A C 1
ATOM 484 O O . PHE A 1 65 ? -13.914 -4.773 16.975 1.00 10.37 61 PHE A O 1
ATOM 492 N N . ARG A 1 66 ? -12.946 -2.770 16.988 1.00 10.02 62 ARG A N 1
ATOM 493 C CA . ARG A 1 66 ? -12.938 -2.745 15.528 1.00 9.86 62 ARG A CA 1
ATOM 494 C C . ARG A 1 66 ? -11.955 -3.743 14.945 1.00 8.71 62 ARG A C 1
ATOM 495 O O . ARG A 1 66 ? -12.210 -4.297 13.864 1.00 9.79 62 ARG A O 1
ATOM 503 N N . LEU A 1 67 ? -10.819 -3.986 15.588 1.00 9.02 63 LEU A N 1
ATOM 504 C CA . LEU A 1 67 ? -9.899 -5.021 15.112 1.00 9.33 63 LEU A CA 1
ATOM 505 C C . LEU A 1 67 ? -10.503 -6.413 15.212 1.00 9.38 63 LEU A C 1
ATOM 506 O O . LEU A 1 67 ? -10.443 -7.187 14.244 1.00 9.42 63 LEU A O 1
ATOM 511 N N . ALA A 1 68 ? -11.138 -6.726 16.344 1.00 8.99 64 ALA A N 1
ATOM 512 C CA . ALA A 1 68 ? -11.888 -7.972 16.470 1.00 9.36 64 ALA A CA 1
ATOM 513 C C . ALA A 1 68 ? -13.034 -8.037 15.466 1.00 8.41 64 ALA A C 1
ATOM 514 O O . ALA A 1 68 ? -13.379 -9.106 14.954 1.00 9.82 64 ALA A O 1
ATOM 516 N N . GLY A 1 69 ? -13.629 -6.886 15.145 1.00 10.00 65 GLY A N 1
ATOM 517 C CA . GLY A 1 69 ? -14.745 -6.850 14.217 1.00 9.94 65 GLY A CA 1
ATOM 518 C C . GLY A 1 69 ? -14.346 -7.218 12.811 1.00 10.30 65 GLY A C 1
ATOM 519 O O . GLY A 1 69 ? -15.202 -7.606 12.012 1.00 13.04 65 GLY A O 1
ATOM 520 N N . ILE A 1 70 ? -13.062 -7.154 12.461 1.00 9.44 66 ILE A N 1
ATOM 521 C CA . ILE A 1 70 ? -12.658 -7.590 11.112 1.00 9.77 66 ILE A CA 1
ATOM 522 C C . ILE A 1 70 ? -13.070 -9.015 10.869 1.00 8.81 66 ILE A C 1
ATOM 523 O O . ILE A 1 70 ? -13.470 -9.387 9.758 1.00 10.99 66 ILE A O 1
ATOM 528 N N . HIS A 1 71 ? -12.929 -9.852 11.891 1.00 9.62 67 HIS A N 1
ATOM 529 C CA . HIS A 1 71 ? -13.093 -11.298 11.744 1.00 9.02 67 HIS A CA 1
ATOM 530 C C . HIS A 1 71 ? -14.536 -11.676 11.417 1.00 9.07 67 HIS A C 1
ATOM 531 O O . HIS A 1 71 ? -14.761 -12.567 10.613 1.00 13.42 67 HIS A O 1
ATOM 538 N N . GLY A 1 72 ? -15.525 -11.051 12.061 1.00 10.18 68 GLY A N 1
ATOM 539 C CA . GLY A 1 72 ? -16.906 -11.489 12.033 1.00 10.31 68 GLY A CA 1
ATOM 540 C C . GLY A 1 72 ? -17.883 -10.365 12.283 1.00 8.86 68 GLY A C 1
ATOM 541 O O . GLY A 1 72 ? -17.847 -9.325 11.627 1.00 10.35 68 GLY A O 1
ATOM 542 N N . ALA A 1 73 ? -18.807 -10.608 13.208 1.00 9.32 69 ALA A N 1
ATOM 543 C CA . ALA A 1 73 ? -19.820 -9.617 13.556 1.00 9.67 69 ALA A CA 1
ATOM 544 C C . ALA A 1 73 ? -19.137 -8.393 14.145 1.00 9.35 69 ALA A C 1
ATOM 545 O O . ALA A 1 73 ? -18.112 -8.547 14.836 1.00 9.92 69 ALA A O 1
ATOM 547 N N . PRO A 1 74 ? -19.656 -7.184 13.974 1.00 9.51 70 PRO A N 1
ATOM 548 C CA . PRO A 1 74 ? -20.961 -6.879 13.381 1.00 9.82 70 PRO A CA 1
ATOM 549 C C . PRO A 1 74 ? -21.007 -6.748 11.865 1.00 10.87 70 PRO A C 1
ATOM 550 O O . PRO A 1 74 ? -22.003 -6.253 11.309 1.00 13.31 70 PRO A O 1
ATOM 554 N N . TRP A 1 75 ? -19.963 -7.176 11.177 1.00 11.06 71 TRP A N 1
ATOM 555 C CA . TRP A 1 75 ? -19.942 -7.291 9.730 1.00 11.78 71 TRP A CA 1
ATOM 556 C C . TRP A 1 75 ? -19.914 -5.932 9.038 1.00 12.69 71 TRP A C 1
ATOM 557 O O . TRP A 1 75 ? -20.639 -5.718 8.064 1.00 16.86 71 TRP A O 1
ATOM 568 N N . THR A 1 76 ? -19.052 -5.034 9.511 1.00 11.31 72 THR A N 1
ATOM 569 C CA . THR A 1 76 ? -18.956 -3.696 8.958 1.00 12.28 72 THR A CA 1
ATOM 570 C C . THR A 1 76 ? -17.675 -3.515 8.140 1.00 11.68 72 THR A C 1
ATOM 571 O O . THR A 1 76 ? -16.812 -4.370 8.103 1.00 11.93 72 THR A O 1
ATOM 575 N N . GLU A 1 77 ? -17.559 -2.336 7.536 1.00 12.84 73 GLU A N 1
ATOM 576 C CA . GLU A 1 77 ? -16.346 -1.899 6.867 1.00 13.20 73 GLU A CA 1
ATOM 577 C C . GLU A 1 77 ? -15.170 -1.847 7.830 1.00 11.97 73 GLU A C 1
ATOM 578 O O . GLU A 1 77 ? -15.334 -1.670 9.033 1.00 13.25 73 GLU A O 1
ATOM 584 N N . TRP A 1 78 ? -13.981 -2.036 7.253 1.00 11.91 74 TRP A N 1
ATOM 585 C CA . TRP A 1 78 ? -12.746 -1.768 7.976 1.00 11.50 74 TRP A CA 1
ATOM 586 C C . TRP A 1 78 ? -11.720 -1.264 6.966 1.00 12.86 74 TRP A C 1
ATOM 587 O O . TRP A 1 78 ? -11.645 -1.791 5.850 1.00 14.11 74 TRP A O 1
ATOM 598 N N . ASP A 1 79 ? -10.957 -0.251 7.334 1.00 15.36 75 ASP A N 1
ATOM 599 C CA . ASP A 1 79 ? -9.905 0.309 6.486 1.00 15.48 75 ASP A CA 1
ATOM 600 C C . ASP A 1 79 ? -10.400 0.638 5.081 1.00 17.75 75 ASP A C 1
ATOM 601 O O . ASP A 1 79 ? -9.675 0.517 4.089 1.00 17.86 75 ASP A O 1
ATOM 606 N N . GLY A 1 80 ? -11.645 1.127 4.999 1.00 17.23 76 GLY A N 1
ATOM 607 C CA . GLY A 1 80 ? -12.145 1.570 3.710 1.00 18.87 76 GLY A CA 1
ATOM 608 C C . GLY A 1 80 ? -12.631 0.451 2.811 1.00 17.06 76 GLY A C 1
ATOM 609 O O . GLY A 1 80 ? -13.027 0.715 1.671 1.00 20.88 76 GLY A O 1
ATOM 610 N N . VAL A 1 81 ? -12.620 -0.773 3.327 1.00 15.89 77 VAL A N 1
ATOM 611 C CA . VAL A 1 81 ? -13.085 -1.941 2.582 1.00 18.28 77 VAL A CA 1
ATOM 612 C C . VAL A 1 81 ? -14.490 -2.281 3.055 1.00 17.63 77 VAL A C 1
ATOM 613 O O . VAL A 1 81 ? -14.693 -2.487 4.262 1.00 17.32 77 VAL A O 1
ATOM 617 N N . PRO A 1 82 ? -15.483 -2.284 2.183 1.00 21.84 78 PRO A N 1
ATOM 618 C CA . PRO A 1 82 ? -16.863 -2.460 2.646 1.00 21.37 78 PRO A CA 1
ATOM 619 C C . PRO A 1 82 ? -17.151 -3.845 3.207 1.00 22.34 78 PRO A C 1
ATOM 620 O O . PRO A 1 82 ? -16.556 -4.806 2.740 1.00 25.79 78 PRO A O 1
ATOM 624 N N . GLY A 1 83 ? -18.067 -3.895 4.175 1.00 23.24 79 GLY A N 1
ATOM 625 C CA . GLY A 1 83 ? -18.643 -5.163 4.626 1.00 26.54 79 GLY A CA 1
ATOM 626 C C . GLY A 1 83 ? -19.754 -5.603 3.682 1.00 35.60 79 GLY A C 1
ATOM 627 O O . GLY A 1 83 ? -19.834 -5.097 2.555 1.00 40.74 79 GLY A O 1
ATOM 628 N N . GLY A 1 84 ? -20.617 -6.511 4.118 1.00 40.38 80 GLY A N 1
ATOM 629 C CA . GLY A 1 84 ? -21.723 -6.989 3.301 1.00 42.52 80 GLY A CA 1
ATOM 630 C C . GLY A 1 84 ? -21.454 -8.339 2.673 1.00 40.98 80 GLY A C 1
ATOM 631 O O . GLY A 1 84 ? -22.187 -8.792 1.795 1.00 48.15 80 GLY A O 1
ATOM 632 N N . GLN A 1 85 ? -20.390 -9.025 3.082 1.00 41.16 81 GLN A N 1
ATOM 633 C CA . GLN A 1 85 ? -20.090 -10.338 2.515 1.00 37.18 81 GLN A CA 1
ATOM 634 C C . GLN A 1 85 ? -21.045 -11.384 3.069 1.00 31.97 81 GLN A C 1
ATOM 635 O O . GLN A 1 85 ? -21.598 -11.223 4.159 1.00 32.70 81 GLN A O 1
ATOM 637 N N . LYS A 1 86 ? -21.227 -12.470 2.330 1.00 27.79 82 LYS A N 1
ATOM 638 C CA . LYS A 1 86 ? -22.115 -13.529 2.806 1.00 21.44 82 LYS A CA 1
ATOM 639 C C . LYS A 1 86 ? -21.391 -14.860 2.873 1.00 20.58 82 LYS A C 1
ATOM 640 O O . LYS A 1 86 ? -20.442 -15.098 2.111 1.00 24.29 82 LYS A O 1
ATOM 642 N N . ASP A 1 87 ? -21.814 -15.741 3.777 1.00 16.06 83 ASP A N 1
ATOM 643 C CA . ASP A 1 87 ? -21.155 -17.054 3.827 1.00 15.49 83 ASP A CA 1
ATOM 644 C C . ASP A 1 87 ? -21.912 -18.095 3.029 1.00 14.46 83 ASP A C 1
ATOM 645 O O . ASP A 1 87 ? -22.839 -17.794 2.273 1.00 15.27 83 ASP A O 1
ATOM 650 N N . SER A 1 88 ? -21.505 -19.367 3.143 1.00 16.31 84 SER A N 1
ATOM 651 C CA . SER A 1 88 ? -22.104 -20.438 2.371 1.00 14.40 84 SER A CA 1
ATOM 652 C C . SER A 1 88 ? -23.583 -20.662 2.664 1.00 16.91 84 SER A C 1
ATOM 653 O O . SER A 1 88 ? -24.274 -21.337 1.884 1.00 16.24 84 SER A O 1
ATOM 656 N N . LYS A 1 89 ? -24.062 -20.137 3.780 1.00 15.53 85 LYS A N 1
ATOM 657 C CA . LYS A 1 89 ? -25.459 -20.229 4.177 1.00 20.50 85 LYS A CA 1
ATOM 658 C C . LYS A 1 89 ? -26.248 -18.997 3.733 1.00 19.26 85 LYS A C 1
ATOM 659 O O . LYS A 1 89 ? -27.455 -18.963 3.963 1.00 24.74 85 LYS A O 1
ATOM 662 N N . GLY A 1 90 ? -25.576 -18.053 3.091 1.00 18.94 86 GLY A N 1
ATOM 663 C CA . GLY A 1 90 ? -26.190 -16.795 2.687 1.00 21.82 86 GLY A CA 1
ATOM 664 C C . GLY A 1 90 ? -26.309 -15.799 3.824 1.00 26.70 86 GLY A C 1
ATOM 665 O O . GLY A 1 90 ? -26.966 -14.760 3.659 1.00 35.33 86 GLY A O 1
ATOM 666 N N . ASN A 1 91 ? -25.697 -16.052 4.975 1.00 23.68 87 ASN A N 1
ATOM 667 C CA . ASN A 1 91 ? -25.780 -15.130 6.096 1.00 26.46 87 ASN A CA 1
ATOM 668 C C . ASN A 1 91 ? -24.655 -14.104 6.041 1.00 24.23 87 ASN A C 1
ATOM 669 O O . ASN A 1 91 ? -23.612 -14.386 5.463 1.00 20.47 87 ASN A O 1
ATOM 674 N N . PRO A 1 92 ? -24.865 -12.954 6.648 1.00 26.23 88 PRO A N 1
ATOM 675 C CA . PRO A 1 92 ? -23.752 -12.006 6.751 1.00 23.36 88 PRO A CA 1
ATOM 676 C C . PRO A 1 92 ? -22.544 -12.681 7.381 1.00 19.08 88 PRO A C 1
ATOM 677 O O . PRO A 1 92 ? -22.668 -13.486 8.303 1.00 21.67 88 PRO A O 1
ATOM 681 N N . THR A 1 93 ? -21.367 -12.345 6.884 1.00 17.61 89 THR A N 1
ATOM 682 C CA . THR A 1 93 ? -20.143 -12.942 7.434 1.00 13.87 89 THR A CA 1
ATOM 683 C C . THR A 1 93 ? -19.027 -11.907 7.394 1.00 13.18 89 THR A C 1
ATOM 684 O O . THR A 1 93 ? -19.174 -10.843 6.777 1.00 15.09 89 THR A O 1
ATOM 688 N N . GLY A 1 94 ? -17.937 -12.199 8.081 1.00 11.84 90 GLY A N 1
ATOM 689 C CA . GLY A 1 94 ? -16.816 -11.293 8.200 1.00 12.48 90 GLY A CA 1
ATOM 690 C C . GLY A 1 94 ? -15.795 -11.506 7.096 1.00 10.80 90 GLY A C 1
ATOM 691 O O . GLY A 1 94 ? -15.993 -12.272 6.142 1.00 12.60 90 GLY A O 1
ATOM 692 N N . PHE A 1 95 ? -14.671 -10.781 7.245 1.00 10.06 91 PHE A N 1
ATOM 693 C CA . PHE A 1 95 ? -13.607 -10.911 6.251 1.00 10.45 91 PHE A CA 1
ATOM 694 C C . PHE A 1 95 ? -12.842 -12.210 6.430 1.00 10.76 91 PHE A C 1
ATOM 695 O O . PHE A 1 95 ? -12.086 -12.592 5.539 1.00 11.92 91 PHE A O 1
ATOM 703 N N . ALA A 1 96 ? -12.925 -12.816 7.609 1.00 11.12 92 ALA A N 1
ATOM 704 C CA . ALA A 1 96 ? -12.106 -13.972 7.914 1.00 11.10 92 ALA A CA 1
ATOM 705 C C . ALA A 1 96 ? -12.356 -15.088 6.905 1.00 10.98 92 ALA A C 1
ATOM 706 O O . ALA A 1 96 ? -13.498 -15.320 6.492 1.00 14.18 92 ALA A O 1
ATOM 708 N N . VAL A 1 97 ? -11.274 -15.767 6.552 1.00 10.11 93 VAL A N 1
ATOM 709 C CA . VAL A 1 97 ? -11.382 -16.938 5.686 1.00 9.63 93 VAL A CA 1
ATOM 710 C C . VAL A 1 97 ? -11.474 -18.206 6.525 1.00 8.72 93 VAL A C 1
ATOM 711 O O . VAL A 1 97 ? -10.549 -18.524 7.274 1.00 12.20 93 VAL A O 1
ATOM 715 N N . HIS A 1 98 ? -12.595 -18.904 6.402 1.00 9.52 94 HIS A N 1
ATOM 716 C CA . HIS A 1 98 ? -12.800 -20.234 6.965 1.00 9.94 94 HIS A CA 1
ATOM 717 C C . HIS A 1 98 ? -13.209 -21.186 5.853 1.00 9.29 94 HIS A C 1
ATOM 718 O O . HIS A 1 98 ? -13.873 -20.764 4.890 1.00 11.12 94 HIS A O 1
ATOM 725 N N . ASN A 1 99 ? -12.811 -22.437 5.982 1.00 9.75 95 ASN A N 1
ATOM 726 C CA . ASN A 1 99 ? -13.160 -23.480 5.004 1.00 9.66 95 ASN A CA 1
ATOM 727 C C . ASN A 1 99 ? -12.647 -23.101 3.621 1.00 10.89 95 ASN A C 1
ATOM 728 O O . ASN A 1 99 ? -13.304 -23.353 2.608 1.00 11.62 95 ASN A O 1
ATOM 733 N N . ASN A 1 100 ? -11.454 -22.511 3.563 1.00 9.87 96 ASN A N 1
ATOM 734 C CA . ASN A 1 100 ? -10.714 -22.410 2.304 1.00 9.89 96 ASN A CA 1
ATOM 735 C C . ASN A 1 100 ? -9.228 -22.492 2.588 1.00 9.76 96 ASN A C 1
ATOM 736 O O . ASN A 1 100 ? -8.793 -22.288 3.728 1.00 9.91 96 ASN A O 1
ATOM 741 N N . TYR A 1 101 ? -8.446 -22.730 1.543 1.00 9.57 97 TYR A N 1
ATOM 742 C CA . TYR A 1 101 ? -7.012 -22.990 1.678 1.00 9.51 97 TYR A CA 1
ATOM 743 C C . TYR A 1 101 ? -6.203 -21.777 2.093 1.00 9.35 97 TYR A C 1
ATOM 744 O O . TYR A 1 101 ? -5.045 -21.901 2.484 1.00 10.13 97 TYR A O 1
ATOM 753 N N . THR A 1 102 ? -6.795 -20.588 2.003 1.00 9.66 98 THR A N 1
ATOM 754 C CA . THR A 1 102 ? -6.191 -19.367 2.526 1.00 9.70 98 THR A CA 1
ATOM 755 C C . THR A 1 102 ? -6.495 -19.164 4.004 1.00 8.12 98 THR A C 1
ATOM 756 O O . THR A 1 102 ? -6.110 -18.138 4.564 1.00 10.01 98 THR A O 1
ATOM 760 N N . PHE A 1 103 ? -7.146 -20.113 4.664 1.00 8.95 99 PHE A N 1
ATOM 761 C CA . PHE A 1 103 ? -7.357 -19.976 6.116 1.00 9.54 99 PHE A CA 1
ATOM 762 C C . PHE A 1 103 ? -6.057 -19.668 6.830 1.00 8.81 99 PHE A C 1
ATOM 763 O O . PHE A 1 103 ? -6.009 -18.720 7.636 1.00 8.74 99 PHE A O 1
ATOM 771 N N . PRO A 1 104 ? -4.948 -20.378 6.642 1.00 8.17 100 PRO A N 1
ATOM 772 C CA . PRO A 1 104 ? -3.748 -20.029 7.432 1.00 9.55 100 PRO A CA 1
ATOM 773 C C . PRO A 1 104 ? -3.158 -18.691 7.050 1.00 8.84 100 PRO A C 1
ATOM 774 O O . PRO A 1 104 ? -2.580 -18.003 7.910 1.00 9.36 100 PRO A O 1
ATOM 778 N N . THR A 1 105 ? -3.231 -18.317 5.756 1.00 9.31 101 THR A N 1
ATOM 779 C CA . THR A 1 105 ? -2.525 -17.086 5.365 1.00 8.96 101 THR A CA 1
ATOM 780 C C . THR A 1 105 ? -3.333 -15.851 5.696 1.00 9.51 101 THR A C 1
ATOM 781 O O . THR A 1 105 ? -2.775 -14.824 6.133 1.00 9.32 101 THR A O 1
ATOM 785 N N . TRP A 1 106 ? -4.662 -15.928 5.553 1.00 9.03 102 TRP A N 1
ATOM 786 C CA . TRP A 1 106 ? -5.474 -14.784 6.026 1.00 9.04 102 TRP A CA 1
ATOM 787 C C . TRP A 1 106 ? -5.181 -14.533 7.489 1.00 8.66 102 TRP A C 1
ATOM 788 O O . TRP A 1 106 ? -4.957 -13.392 7.929 1.00 9.35 102 TRP A O 1
ATOM 799 N N . HIS A 1 107 ? -5.184 -15.603 8.307 1.00 8.45 103 HIS A N 1
ATOM 800 C CA . HIS A 1 107 ? -4.966 -15.406 9.738 1.00 8.38 103 HIS A CA 1
ATOM 801 C C . HIS A 1 107 ? -3.538 -15.016 10.054 1.00 8.44 103 HIS A C 1
ATOM 802 O O . HIS A 1 107 ? -3.331 -14.287 11.047 1.00 9.26 103 HIS A O 1
ATOM 809 N N . ARG A 1 108 ? -2.548 -15.396 9.248 1.00 8.79 104 ARG A N 1
ATOM 810 C CA . ARG A 1 108 ? -1.177 -14.953 9.464 1.00 9.14 104 ARG A CA 1
ATOM 811 C C . ARG A 1 108 ? -1.132 -13.435 9.418 1.00 8.58 104 ARG A C 1
ATOM 812 O O . ARG A 1 108 ? -0.497 -12.794 10.273 1.00 10.14 104 ARG A O 1
ATOM 820 N N . VAL A 1 109 ? -1.796 -12.839 8.414 1.00 9.48 105 VAL A N 1
ATOM 821 C CA . VAL A 1 109 ? -1.800 -11.374 8.310 1.00 9.65 105 VAL A CA 1
ATOM 822 C C . VAL A 1 109 ? -2.587 -10.763 9.454 1.00 9.26 105 VAL A C 1
ATOM 823 O O . VAL A 1 109 ? -2.181 -9.737 10.036 1.00 9.71 105 VAL A O 1
ATOM 827 N N . TYR A 1 110 ? -3.718 -11.355 9.834 1.00 8.69 106 TYR A N 1
ATOM 828 C CA . TYR A 1 110 ? -4.557 -10.806 10.912 1.00 9.26 106 TYR A CA 1
ATOM 829 C C . TYR A 1 110 ? -3.788 -10.738 12.216 1.00 9.18 106 TYR A C 1
ATOM 830 O O . TYR A 1 110 ? -3.846 -9.706 12.912 1.00 9.86 106 TYR A O 1
ATOM 839 N N . VAL A 1 111 ? -3.073 -11.816 12.556 1.00 9.48 107 VAL A N 1
ATOM 840 C CA . VAL A 1 111 ? -2.304 -11.828 13.813 1.00 9.70 107 VAL A CA 1
ATOM 841 C C . VAL A 1 111 ? -1.199 -10.770 13.769 1.00 8.90 107 VAL A C 1
ATOM 842 O O . VAL A 1 111 ? -0.936 -10.100 14.772 1.00 10.80 107 VAL A O 1
ATOM 846 N N . THR A 1 112 ? -0.572 -10.585 12.610 1.00 10.17 108 THR A N 1
ATOM 847 C CA . THR A 1 112 ? 0.484 -9.588 12.464 1.00 9.42 108 THR A CA 1
ATOM 848 C C . THR A 1 112 ? -0.086 -8.181 12.606 1.00 9.98 108 THR A C 1
ATOM 849 O O . THR A 1 112 ? 0.549 -7.302 13.204 1.00 10.29 108 THR A O 1
ATOM 853 N N . LEU A 1 113 ? -1.281 -7.918 12.094 1.00 9.50 109 LEU A N 1
ATOM 854 C CA . LEU A 1 113 ? -1.925 -6.620 12.301 1.00 9.59 109 LEU A CA 1
ATOM 855 C C . LEU A 1 113 ? -2.056 -6.332 13.796 1.00 10.15 109 LEU A C 1
ATOM 856 O O . LEU A 1 113 ? -1.741 -5.241 14.265 1.00 10.82 109 LEU A O 1
ATOM 861 N N . TYR A 1 114 ? -2.570 -7.304 14.550 1.00 9.74 110 TYR A N 1
ATOM 862 C CA . TYR A 1 114 ? -2.790 -7.120 15.991 1.00 9.97 110 TYR A CA 1
ATOM 863 C C . TYR A 1 114 ? -1.464 -6.828 16.690 1.00 9.36 110 TYR A C 1
ATOM 864 O O . TYR A 1 114 ? -1.371 -5.902 17.491 1.00 10.78 110 TYR A O 1
ATOM 873 N N . GLU A 1 115 ? -0.467 -7.649 16.369 1.00 9.71 111 GLU A N 1
ATOM 874 C CA . GLU A 1 115 ? 0.866 -7.456 16.948 1.00 10.38 111 GLU A CA 1
ATOM 875 C C . GLU A 1 115 ? 1.427 -6.071 16.647 1.00 9.98 111 GLU A C 1
ATOM 876 O O . GLU A 1 115 ? 2.028 -5.427 17.526 1.00 11.50 111 GLU A O 1
ATOM 882 N N . GLN A 1 116 ? 1.230 -5.614 15.399 1.00 10.37 112 GLN A N 1
ATOM 883 C CA . GLN A 1 116 ? 1.793 -4.326 15.011 1.00 10.69 112 GLN A CA 1
ATOM 884 C C . GLN A 1 116 ? 1.090 -3.197 15.751 1.00 11.08 112 GLN A C 1
ATOM 885 O O . GLN 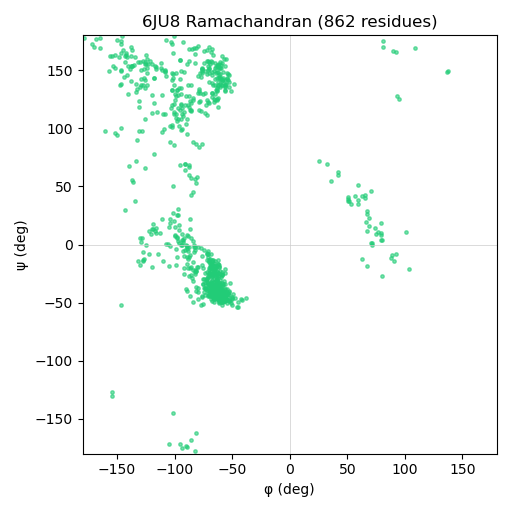A 1 116 ? 1.724 -2.245 16.197 1.00 11.56 112 GLN A O 1
ATOM 891 N N . VAL A 1 117 ? -0.237 -3.259 15.828 1.00 11.42 113 VAL A N 1
ATOM 892 C CA . VAL A 1 117 ? -1.004 -2.227 16.535 1.00 10.66 113 VAL A CA 1
ATOM 893 C C . VAL A 1 117 ? -0.588 -2.155 17.993 1.00 9.48 113 VAL A C 1
ATOM 894 O O . VAL A 1 117 ? -0.433 -1.072 18.575 1.00 11.31 113 VAL A O 1
ATOM 898 N N . ILE A 1 118 ? -0.424 -3.328 18.620 1.00 10.18 114 ILE A N 1
ATOM 899 C CA . ILE A 1 118 ? 0.063 -3.354 19.998 1.00 10.18 114 ILE A CA 1
ATOM 900 C C . ILE A 1 118 ? 1.433 -2.720 20.164 1.00 10.31 114 ILE A C 1
ATOM 901 O O . ILE A 1 118 ? 1.618 -1.867 21.056 1.00 11.69 114 ILE A O 1
ATOM 906 N N . TYR A 1 119 ? 2.386 -3.073 19.315 1.00 11.01 115 TYR A N 1
ATOM 907 C CA . TYR A 1 119 ? 3.716 -2.485 19.344 1.00 11.30 115 TYR A CA 1
ATOM 908 C C . TYR A 1 119 ? 3.640 -0.972 19.210 1.00 12.38 115 TYR A C 1
ATOM 909 O O . TYR A 1 119 ? 4.296 -0.243 19.941 1.00 13.70 115 TYR A O 1
ATOM 918 N N . GLU A 1 120 ? 2.853 -0.477 18.252 1.00 12.35 116 GLU A N 1
ATOM 919 C CA . GLU A 1 120 ? 2.722 0.983 18.110 1.00 12.98 116 GLU A CA 1
ATOM 920 C C . GLU A 1 120 ? 2.165 1.644 19.360 1.00 13.52 116 GLU A C 1
ATOM 921 O O . GLU A 1 120 ? 2.646 2.727 19.746 1.00 13.24 116 GLU A O 1
ATOM 927 N N . ALA A 1 121 ? 1.206 0.991 20.026 1.00 12.44 117 ALA A N 1
ATOM 928 C CA . ALA A 1 121 ? 0.690 1.527 21.281 1.00 12.17 117 ALA A CA 1
ATOM 929 C C . ALA A 1 121 ? 1.754 1.445 22.367 1.00 11.60 117 ALA A C 1
ATOM 930 O O . ALA A 1 121 ? 1.836 2.298 23.264 1.00 13.51 117 ALA A O 1
ATOM 932 N N . MET A 1 122 ? 2.622 0.438 22.330 1.00 12.04 118 MET A N 1
ATOM 933 C CA . MET A 1 122 ? 3.707 0.364 23.322 1.00 12.52 118 MET A CA 1
ATOM 934 C C . MET A 1 122 ? 4.653 1.543 23.190 1.00 13.18 118 MET A C 1
ATOM 935 O O . MET A 1 122 ? 5.075 2.154 24.164 1.00 14.68 118 MET A O 1
ATOM 940 N N . LEU A 1 123 ? 4.995 1.888 21.951 1.00 14.45 119 LEU A N 1
ATOM 941 C CA . LEU A 1 123 ? 5.850 3.058 21.754 1.00 13.27 119 LEU A CA 1
ATOM 942 C C . LEU A 1 123 ? 5.212 4.323 22.294 1.00 14.73 119 LEU A C 1
ATOM 943 O O . LEU A 1 123 ? 5.925 5.164 22.857 1.00 15.68 119 LEU A O 1
ATOM 948 N N . ASP A 1 124 ? 3.914 4.528 22.088 1.00 14.83 120 ASP A N 1
ATOM 949 C CA . ASP A 1 124 ? 3.221 5.703 22.632 1.00 16.16 120 ASP A CA 1
ATOM 950 C C . ASP A 1 124 ? 3.236 5.672 24.157 1.00 15.15 120 ASP A C 1
ATOM 951 O O . ASP A 1 124 ? 3.432 6.705 24.810 1.00 16.57 120 ASP A O 1
ATOM 956 N N . PHE A 1 125 ? 3.015 4.500 24.756 1.00 14.15 121 PHE A N 1
ATOM 957 C CA . PHE A 1 125 ? 3.084 4.371 26.216 1.00 14.46 121 PHE A CA 1
ATOM 958 C C . PHE A 1 125 ? 4.455 4.789 26.735 1.00 13.21 121 PHE A C 1
ATOM 959 O O . PHE A 1 125 ? 4.544 5.530 27.723 1.00 16.55 121 PHE A O 1
ATOM 967 N N . ILE A 1 126 ? 5.523 4.337 26.099 1.00 14.75 122 ILE A N 1
ATOM 968 C CA . ILE A 1 126 ? 6.886 4.673 26.540 1.00 15.15 122 ILE A CA 1
ATOM 969 C C . ILE A 1 126 ? 7.123 6.165 26.394 1.00 14.49 122 ILE A C 1
ATOM 970 O O . ILE A 1 126 ? 7.653 6.785 27.320 1.00 17.07 122 ILE A O 1
ATOM 975 N N . LYS A 1 127 ? 6.703 6.769 25.269 1.00 15.61 123 LYS A N 1
ATOM 976 C CA . LYS A 1 127 ? 6.948 8.202 25.079 1.00 17.08 123 LYS A CA 1
ATOM 977 C C . LYS A 1 127 ? 6.208 9.005 26.146 1.00 17.62 123 LYS A C 1
ATOM 978 O O . LYS A 1 127 ? 6.706 10.038 26.575 1.00 25.97 123 LYS A O 1
ATOM 980 N N . GLN A 1 128 ? 5.073 8.513 26.632 1.00 17.18 124 GLN A N 1
ATOM 981 C CA . GLN A 1 128 ? 4.209 9.213 27.564 1.00 18.99 124 GLN A CA 1
ATOM 982 C C . GLN A 1 128 ? 4.485 8.929 29.035 1.00 18.91 124 GLN A C 1
ATOM 983 O O . GLN A 1 128 ? 4.113 9.761 29.869 1.00 23.35 124 GLN A O 1
ATOM 989 N N . ASN A 1 129 ? 5.159 7.827 29.362 1.00 18.75 125 ASN A N 1
ATOM 990 C CA . ASN A 1 129 ? 5.264 7.389 30.754 1.00 19.42 125 ASN A CA 1
ATOM 991 C C . ASN A 1 129 ? 6.657 7.020 31.238 1.00 19.61 125 ASN A C 1
ATOM 992 O O . ASN A 1 129 ? 6.872 6.845 32.442 1.00 25.48 125 ASN A O 1
ATOM 997 N N . VAL A 1 130 ? 7.629 6.825 30.359 1.00 18.73 126 VAL A N 1
ATOM 998 C CA . VAL A 1 130 ? 8.960 6.408 30.814 1.00 20.04 126 VAL A CA 1
ATOM 999 C C . VAL A 1 130 ? 9.891 7.610 30.866 1.00 22.26 126 VAL A C 1
ATOM 1000 O O . VAL A 1 130 ? 9.954 8.348 29.876 1.00 24.65 126 VAL A O 1
ATOM 1004 N N . PRO A 1 131 ? 10.588 7.835 31.969 1.00 24.19 127 PRO A N 1
ATOM 1005 C CA . PRO A 1 131 ? 11.456 9.029 32.057 1.00 26.73 127 PRO A CA 1
ATOM 1006 C C . PRO A 1 131 ? 12.635 8.898 31.098 1.00 26.01 127 PRO A C 1
ATOM 1007 O O . PRO A 1 131 ? 12.962 7.782 30.694 1.00 25.42 127 PRO A O 1
ATOM 1011 N N . GLN A 1 132 ? 13.248 10.010 30.703 1.00 28.86 128 GLN A N 1
ATOM 1012 C CA . GLN A 1 132 ? 14.372 9.981 29.774 1.00 28.03 128 GLN A CA 1
ATOM 1013 C C . GLN A 1 132 ? 15.338 8.846 30.096 1.00 26.93 128 GLN A C 1
ATOM 1014 O O . GLN A 1 132 ? 15.720 8.074 29.212 1.00 28.56 128 GLN A O 1
ATOM 1016 N N . ASN A 1 133 ? 15.740 8.683 31.358 1.00 30.15 129 ASN A N 1
ATOM 1017 C CA . ASN A 1 133 ? 16.823 7.755 31.690 1.00 32.50 129 ASN A CA 1
ATOM 1018 C C . ASN A 1 133 ? 16.440 6.297 31.489 1.00 29.23 129 ASN A C 1
ATOM 1019 O O . ASN A 1 133 ? 17.247 5.376 31.588 1.00 31.79 129 ASN A O 1
ATOM 1024 N N . GLY A 1 134 ? 15.166 6.060 31.211 1.00 24.48 130 GLY A N 1
ATOM 1025 C CA . GLY A 1 134 ? 14.695 4.692 31.079 1.00 23.71 130 GLY A CA 1
ATOM 1026 C C . GLY A 1 134 ? 14.247 4.373 29.668 1.00 20.72 130 GLY A C 1
ATOM 1027 O O . GLY A 1 134 ? 13.947 3.213 29.367 1.00 20.87 130 GLY A O 1
ATOM 1028 N N . LYS A 1 135 ? 14.185 5.388 28.814 1.00 24.42 131 LYS A N 1
ATOM 1029 C CA . LYS A 1 135 ? 13.678 5.215 27.465 1.00 25.24 131 LYS A CA 1
ATOM 1030 C C . LYS A 1 135 ? 14.391 4.120 26.693 1.00 23.89 131 LYS A C 1
ATOM 1031 O O . LYS A 1 135 ? 13.720 3.280 26.083 1.00 25.95 131 LYS A O 1
ATOM 1037 N N . ALA A 1 136 ? 15.726 4.133 26.657 1.00 26.73 132 ALA A N 1
ATOM 1038 C CA . ALA A 1 136 ? 16.419 3.145 25.822 1.00 29.35 132 ALA A CA 1
ATOM 1039 C C . ALA A 1 136 ? 16.099 1.727 26.283 1.00 27.77 132 ALA A C 1
ATOM 1040 O O . ALA A 1 136 ? 15.852 0.852 25.454 1.00 27.34 132 ALA A O 1
ATOM 1042 N N . ASP A 1 137 ? 16.104 1.481 27.590 1.00 25.77 133 ASP A N 1
ATOM 1043 C CA . ASP A 1 137 ? 15.770 0.167 28.124 1.00 22.78 133 ASP A CA 1
ATOM 1044 C C . ASP A 1 137 ? 14.337 -0.251 27.773 1.00 21.86 133 ASP A C 1
ATOM 1045 O O . ASP A 1 137 ? 14.131 -1.379 27.323 1.00 22.50 133 ASP A O 1
ATOM 1050 N N . TRP A 1 138 ? 13.357 0.634 27.975 1.00 20.29 134 TRP A N 1
ATOM 1051 C CA . TRP A 1 138 ? 11.963 0.314 27.651 1.00 17.90 134 TRP A CA 1
ATOM 1052 C C . TRP A 1 138 ? 11.756 0.127 26.156 1.00 16.41 134 TRP A C 1
ATOM 1053 O O . TRP A 1 138 ? 11.046 -0.775 25.684 1.00 17.77 134 TRP A O 1
ATOM 1064 N N . GLU A 1 139 ? 12.409 0.982 25.371 1.00 19.10 135 GLU A N 1
ATOM 1065 C CA . GLU A 1 139 ? 12.315 0.872 23.916 1.00 19.66 135 GLU A CA 1
ATOM 1066 C C . GLU A 1 139 ? 12.912 -0.449 23.438 1.00 18.25 135 GLU A C 1
ATOM 1067 O O . GLU A 1 139 ? 12.323 -1.096 22.568 1.00 20.32 135 GLU A O 1
ATOM 1073 N N . ASN A 1 140 ? 14.059 -0.835 23.993 1.00 19.30 136 ASN A N 1
ATOM 1074 C CA . ASN A 1 140 ? 14.691 -2.099 23.673 1.00 20.19 136 ASN A CA 1
ATOM 1075 C C . ASN A 1 140 ? 13.741 -3.268 23.911 1.00 19.02 136 ASN A C 1
ATOM 1076 O O . ASN A 1 140 ? 13.648 -4.210 23.124 1.00 20.54 136 ASN A O 1
ATOM 1081 N N . GLU A 1 141 ? 13.030 -3.215 25.047 1.00 16.13 137 GLU A N 1
ATOM 1082 C CA . GLU A 1 141 ? 12.089 -4.305 25.342 1.00 15.88 137 GLU A CA 1
ATOM 1083 C C . GLU A 1 141 ? 10.900 -4.298 24.394 1.00 15.35 137 GLU A C 1
ATOM 1084 O O . GLU A 1 141 ? 10.464 -5.361 23.940 1.00 17.07 137 GLU A O 1
ATOM 1090 N N . ALA A 1 142 ? 10.350 -3.140 24.038 1.00 16.16 138 ALA A N 1
ATOM 1091 C CA . ALA A 1 142 ? 9.286 -3.123 23.039 1.00 15.46 138 ALA A CA 1
ATOM 1092 C C . ALA A 1 142 ? 9.717 -3.681 21.696 1.00 14.83 138 ALA A C 1
ATOM 1093 O O . ALA A 1 142 ? 8.942 -4.332 20.983 1.00 16.53 138 ALA A O 1
ATOM 1095 N N . LYS A 1 143 ? 10.941 -3.383 21.298 1.00 15.00 139 LYS A N 1
ATOM 1096 C CA . LYS A 1 143 ? 11.462 -3.831 20.006 1.00 15.24 139 LYS A CA 1
ATOM 1097 C C . LYS A 1 143 ? 11.749 -5.321 19.997 1.00 15.57 139 LYS A C 1
ATOM 1098 O O . LYS A 1 143 ? 11.763 -5.961 18.937 1.00 16.79 139 LYS A O 1
ATOM 1104 N N . GLN A 1 144 ? 11.964 -5.897 21.178 1.00 15.65 140 GLN A N 1
ATOM 1105 C CA . GLN A 1 144 ? 12.189 -7.336 21.269 1.00 16.17 140 GLN A CA 1
ATOM 1106 C C . GLN A 1 144 ? 10.863 -8.075 21.401 1.00 15.85 140 GLN A C 1
ATOM 1107 O O . GLN A 1 144 ? 10.749 -9.246 21.043 1.00 16.80 140 GLN A O 1
ATOM 1113 N N . TRP A 1 145 ? 9.842 -7.442 21.955 1.00 12.75 141 TRP A N 1
ATOM 1114 C CA . TRP A 1 145 ? 8.560 -8.076 22.193 1.00 12.55 141 TRP A CA 1
ATOM 1115 C C . TRP A 1 145 ? 7.888 -8.535 20.909 1.00 10.73 141 TRP A C 1
ATOM 1116 O O . TRP A 1 145 ? 7.891 -7.809 19.919 1.00 12.63 141 TRP A O 1
ATOM 1127 N N . ARG A 1 146 ? 7.283 -9.719 20.970 1.00 11.24 142 ARG A N 1
ATOM 1128 C CA . ARG A 1 146 ? 6.434 -10.180 19.875 1.00 10.37 142 ARG A CA 1
ATOM 1129 C C . ARG A 1 146 ? 5.204 -10.821 20.518 1.00 10.55 142 ARG A C 1
ATOM 1130 O O . ARG A 1 146 ? 5.231 -11.164 21.718 1.00 11.06 142 ARG A O 1
ATOM 1138 N N . LEU A 1 147 ? 4.140 -10.985 19.754 1.00 10.01 143 LEU A N 1
ATOM 1139 C CA . LEU A 1 147 ? 2.919 -11.517 20.377 1.00 10.58 143 LEU A CA 1
ATOM 1140 C C . LEU A 1 147 ? 3.174 -12.951 20.832 1.00 9.17 143 LEU A C 1
ATOM 1141 O O . LEU A 1 147 ? 3.520 -13.810 20.022 1.00 10.33 143 LEU A O 1
ATOM 1146 N N . PRO A 1 148 ? 2.998 -13.261 22.099 1.00 9.34 144 PRO A N 1
ATOM 1147 C CA . PRO A 1 148 ? 3.165 -14.661 22.526 1.00 10.44 144 PRO A CA 1
ATOM 1148 C C . PRO A 1 148 ? 2.104 -15.593 21.964 1.00 9.50 144 PRO A C 1
ATOM 1149 O O . PRO A 1 148 ? 1.002 -15.182 21.602 1.00 10.88 144 PRO A O 1
ATOM 1153 N N . TYR A 1 149 ? 2.458 -16.887 21.913 1.00 9.25 145 TYR A N 1
ATOM 1154 C CA . TYR A 1 149 ? 1.512 -17.909 21.460 1.00 8.97 145 TYR A CA 1
ATOM 1155 C C . TYR A 1 149 ? 1.068 -18.763 22.635 1.00 8.75 145 TYR A C 1
ATOM 1156 O O . TYR A 1 149 ? 1.833 -19.016 23.577 1.00 9.55 145 TYR A O 1
ATOM 1165 N N . TRP A 1 150 ? -0.182 -19.243 22.541 1.00 8.28 146 TRP A N 1
ATOM 1166 C CA . TRP A 1 150 ? -0.656 -20.253 23.490 1.00 8.01 146 TRP A CA 1
ATOM 1167 C C . TRP A 1 150 ? -0.450 -21.649 22.924 1.00 8.69 146 TRP A C 1
ATOM 1168 O O . TRP A 1 150 ? -1.082 -22.033 21.935 1.00 9.38 146 TRP A O 1
ATOM 1179 N N . ASP A 1 151 ? 0.456 -22.393 23.549 1.00 9.25 147 ASP A N 1
ATOM 1180 C CA . ASP A 1 151 ? 0.703 -23.762 23.101 1.00 9.30 147 ASP A CA 1
ATOM 1181 C C . ASP A 1 151 ? -0.354 -24.691 23.685 1.00 8.92 147 ASP A C 1
ATOM 1182 O O . ASP A 1 151 ? -0.202 -25.289 24.756 1.00 10.12 147 ASP A O 1
ATOM 1187 N N . PHE A 1 152 ? -1.469 -24.790 22.962 1.00 9.28 148 PHE A N 1
ATOM 1188 C CA . PHE A 1 152 ? -2.609 -25.588 23.426 1.00 8.97 148 PHE A CA 1
ATOM 1189 C C . PHE A 1 152 ? -2.288 -27.083 23.458 1.00 10.95 148 PHE A C 1
ATOM 1190 O O . PHE A 1 152 ? -3.064 -27.860 24.039 1.00 12.26 148 PHE A O 1
ATOM 1198 N N . ALA A 1 153 ? -1.191 -27.517 22.836 1.00 9.84 149 ALA A N 1
ATOM 1199 C CA . ALA A 1 153 ? -0.838 -28.925 22.739 1.00 9.23 149 ALA A CA 1
ATOM 1200 C C . ALA A 1 153 ? 0.309 -29.314 23.661 1.00 9.69 149 ALA A C 1
ATOM 1201 O O . ALA A 1 153 ? 0.687 -30.490 23.676 1.00 12.48 149 ALA A O 1
ATOM 1203 N N . ARG A 1 154 ? 0.856 -28.389 24.434 1.00 11.15 150 ARG A N 1
ATOM 1204 C CA . ARG A 1 154 ? 1.975 -28.648 25.327 1.00 12.05 150 ARG A CA 1
ATOM 1205 C C . ARG A 1 154 ? 1.464 -28.773 26.759 1.00 11.37 150 ARG A C 1
ATOM 1206 O O . ARG A 1 154 ? 0.691 -27.928 27.213 1.00 12.86 150 ARG A O 1
ATOM 1214 N N . PHE A 1 155 ? 1.884 -29.789 27.503 1.00 12.87 151 PHE A N 1
ATOM 1215 C CA . PHE A 1 155 ? 1.462 -29.898 28.895 1.00 13.08 151 PHE A CA 1
ATOM 1216 C C . PHE A 1 155 ? 1.989 -28.707 29.678 1.00 13.02 151 PHE A C 1
ATOM 1217 O O . PHE A 1 155 ? 3.173 -28.357 29.555 1.00 15.90 151 PHE A O 1
ATOM 1225 N N . ALA A 1 156 ? 1.137 -28.067 30.481 1.00 13.74 152 ALA A N 1
ATOM 1226 C CA . ALA A 1 156 ? 1.542 -26.941 31.307 1.00 13.78 152 ALA A CA 1
ATOM 1227 C C . ALA A 1 156 ? 2.584 -27.365 32.337 1.00 16.37 152 ALA A C 1
ATOM 1228 O O . ALA A 1 156 ? 2.519 -28.467 32.880 1.00 18.57 152 ALA A O 1
ATOM 1230 N N . ARG A 1 157 ? 3.557 -26.506 32.621 1.00 17.70 153 ARG A N 1
ATOM 1231 C CA . ARG A 1 157 ? 4.609 -26.920 33.549 1.00 21.53 153 ARG A CA 1
ATOM 1232 C C . ARG A 1 157 ? 4.108 -26.716 34.975 1.00 21.64 153 ARG A C 1
ATOM 1233 O O . ARG A 1 157 ? 3.208 -25.906 35.222 1.00 26.11 153 ARG A O 1
ATOM 1241 N N . HIS A 1 158 ? 4.684 -27.465 35.895 1.00 24.91 154 HIS A N 1
ATOM 1242 C CA . HIS A 1 158 ? 4.392 -27.364 37.323 1.00 26.99 154 HIS A CA 1
ATOM 1243 C C . HIS A 1 158 ? 5.505 -26.591 38.020 1.00 27.24 154 HIS A C 1
ATOM 1244 O O . HIS A 1 158 ? 6.580 -27.131 38.303 1.00 48.33 154 HIS A O 1
ATOM 1251 N N . GLY A 1 159 ? 5.264 -25.316 38.300 1.00 29.99 155 GLY A N 1
ATOM 1252 C CA . GLY A 1 159 ? 6.279 -24.468 38.896 1.00 40.02 155 GLY A CA 1
ATOM 1253 C C . GLY A 1 159 ? 7.435 -24.228 37.943 1.00 45.10 155 GLY A C 1
ATOM 1254 O O . GLY A 1 159 ? 8.180 -23.265 38.109 1.00 50.99 155 GLY A O 1
ATOM 1255 N N . GLY A 1 165 ? 4.675 -31.367 33.295 1.00 39.32 161 GLY A N 1
ATOM 1256 C CA . GLY A 1 165 ? 3.241 -31.377 33.559 1.00 31.78 161 GLY A CA 1
ATOM 1257 C C . GLY A 1 165 ? 2.516 -32.532 32.890 1.00 27.32 161 GLY A C 1
ATOM 1258 O O . GLY A 1 165 ? 3.102 -33.318 32.149 1.00 31.09 161 GLY A O 1
ATOM 1259 N N . ASP A 1 166 ? 1.220 -32.643 33.119 1.00 28.47 162 ASP A N 1
ATOM 1260 C CA . ASP A 1 166 ? 0.408 -33.792 32.781 1.00 32.62 162 ASP A CA 1
ATOM 1261 C C . ASP A 1 166 ? -0.881 -33.394 32.071 1.00 23.65 162 ASP A C 1
ATOM 1262 O O . ASP A 1 166 ? -1.650 -34.251 31.627 1.00 34.51 162 ASP A O 1
ATOM 1267 N N A GLU A 1 167 ? -1.046 -32.096 31.881 0.46 16.55 163 GLU A N 1
ATOM 1268 N N B GLU A 1 167 ? -1.197 -32.100 32.026 0.54 17.27 163 GLU A N 1
ATOM 1269 C CA A GLU A 1 167 ? -2.317 -31.753 31.256 0.46 14.32 163 GLU A CA 1
ATOM 1270 C CA B GLU A 1 167 ? -2.454 -31.427 31.738 0.54 13.65 163 GLU A CA 1
ATOM 1271 C C A GLU A 1 167 ? -2.133 -30.429 30.527 0.46 13.72 163 GLU A C 1
ATOM 1272 C C B GLU A 1 167 ? -2.283 -30.316 30.701 0.54 13.66 163 GLU A C 1
ATOM 1273 O O A GLU A 1 167 ? -1.213 -29.662 30.804 0.46 16.71 163 GLU A O 1
ATOM 1274 O O B GLU A 1 167 ? -1.411 -29.447 30.890 0.54 16.48 163 GLU A O 1
ATOM 1285 N N . LEU A 1 168 ? -3.085 -30.251 29.636 1.00 11.08 164 LEU A N 1
ATOM 1286 C CA . LEU A 1 168 ? -3.152 -29.052 28.819 1.00 10.18 164 LEU A CA 1
ATOM 1287 C C . LEU A 1 168 ? -3.945 -27.997 29.570 1.00 11.59 164 LEU A C 1
ATOM 1288 O O . LEU A 1 168 ? -4.877 -28.311 30.323 1.00 12.75 164 LEU A O 1
ATOM 1293 N N . ARG A 1 169 ? -3.588 -26.734 29.401 1.00 10.51 165 ARG A N 1
ATOM 1294 C CA . ARG A 1 169 ? -4.256 -25.687 30.163 1.00 10.13 165 ARG A CA 1
ATOM 1295 C C . ARG A 1 169 ? -4.353 -24.410 29.349 1.00 10.33 165 ARG A C 1
ATOM 1296 O O . ARG A 1 169 ? -3.441 -24.088 28.567 1.00 11.15 165 ARG A O 1
ATOM 1304 N N . LEU A 1 170 ? -5.410 -23.631 29.604 1.00 9.80 166 LEU A N 1
ATOM 1305 C CA . LEU A 1 170 ? -5.339 -22.226 29.174 1.00 9.30 166 LEU A CA 1
ATOM 1306 C C . LEU A 1 170 ? -4.117 -21.517 29.760 1.00 9.08 166 LEU A C 1
ATOM 1307 O O . LEU A 1 170 ? -3.625 -21.863 30.831 1.00 10.55 166 LEU A O 1
ATOM 1312 N N . PRO A 1 171 ? -3.611 -20.478 29.103 1.00 9.72 167 PRO A N 1
ATOM 1313 C CA . PRO A 1 171 ? -2.456 -19.745 29.662 1.00 9.80 167 PRO A CA 1
ATOM 1314 C C . PRO A 1 171 ? -2.709 -19.265 31.087 1.00 9.42 167 PRO A C 1
ATOM 1315 O O . PRO A 1 171 ? -3.803 -18.786 31.432 1.00 10.34 167 PRO A O 1
ATOM 1319 N N . ILE A 1 172 ? -1.639 -19.320 31.879 1.00 9.87 168 ILE A N 1
ATOM 1320 C CA . ILE A 1 172 ? -1.683 -18.735 33.225 1.00 10.85 168 ILE A CA 1
ATOM 1321 C C . ILE A 1 172 ? -2.329 -17.357 33.189 1.00 10.69 168 ILE A C 1
ATOM 1322 O O . ILE A 1 172 ? -3.272 -17.042 33.930 1.00 10.94 168 ILE A O 1
ATOM 1327 N N . LEU A 1 173 ? -1.769 -16.510 32.318 1.00 10.19 169 LEU A N 1
ATOM 1328 C CA . LEU A 1 173 ? -2.148 -15.091 32.388 1.00 11.08 169 LEU A CA 1
ATOM 1329 C C . LEU A 1 173 ? -3.594 -14.917 31.973 1.00 11.83 169 LEU A C 1
ATOM 1330 O O . LEU A 1 173 ? -4.280 -14.004 32.438 1.00 12.38 169 LEU A O 1
ATOM 1335 N N . VAL A 1 174 ? -4.107 -15.774 31.079 1.00 10.06 170 VAL A N 1
ATOM 1336 C CA . VAL A 1 174 ? -5.508 -15.639 30.653 1.00 11.97 170 VAL A CA 1
ATOM 1337 C C . VAL A 1 174 ? -6.471 -15.895 31.797 1.00 10.96 170 VAL A C 1
ATOM 1338 O O . VAL A 1 174 ? -7.612 -15.400 31.785 1.00 12.26 170 VAL A O 1
ATOM 1342 N N . THR A 1 175 ? -6.040 -16.660 32.805 1.00 10.50 171 THR A N 1
ATOM 1343 C CA . THR A 1 175 ? -6.938 -17.058 33.889 1.00 10.31 171 THR A CA 1
ATOM 1344 C C . THR A 1 175 ? -6.867 -16.104 35.075 1.00 12.14 171 THR A C 1
ATOM 1345 O O . THR A 1 175 ? -7.549 -16.375 36.055 1.00 14.38 171 THR A O 1
ATOM 1349 N N . MET A 1 176 ? -6.111 -15.024 34.979 1.00 10.95 172 MET A N 1
ATOM 1350 C CA . MET A 1 176 ? -5.934 -14.084 36.093 1.00 10.99 172 MET A CA 1
ATOM 1351 C C . MET A 1 176 ? -6.769 -12.822 35.892 1.00 10.20 172 MET A C 1
ATOM 1352 O O . MET A 1 176 ? -6.589 -12.072 34.925 1.00 10.51 172 MET A O 1
ATOM 1357 N N . PRO A 1 177 ? -7.727 -12.530 36.771 1.00 10.85 173 PRO A N 1
ATOM 1358 C CA . PRO A 1 177 ? -8.510 -11.296 36.576 1.00 11.03 173 PRO A CA 1
ATOM 1359 C C . PRO A 1 177 ? -7.680 -10.023 36.686 1.00 10.40 173 PRO A C 1
ATOM 1360 O O . PRO A 1 177 ? -7.993 -9.015 36.030 1.00 11.67 173 PRO A O 1
ATOM 1364 N N . MET A 1 178 ? -6.632 -10.024 37.508 1.00 11.63 174 MET A N 1
ATOM 1365 C CA . MET A 1 178 ? -5.768 -8.862 37.730 1.00 11.25 174 MET A CA 1
ATOM 1366 C C . MET A 1 178 ? -4.316 -9.232 37.453 1.00 12.52 174 MET A C 1
ATOM 1367 O O . MET A 1 178 ? -3.945 -10.413 37.529 1.00 14.86 174 MET A O 1
ATOM 1376 N N . VAL A 1 179 ? -3.499 -8.248 37.112 1.00 11.52 175 VAL A N 1
ATOM 1377 C CA . VAL A 1 179 ? -2.092 -8.488 36.795 1.00 12.70 175 VAL A CA 1
ATOM 1378 C C . VAL A 1 179 ? -1.274 -7.336 37.371 1.00 13.05 175 VAL A C 1
ATOM 1379 O O . VAL A 1 179 ? -1.749 -6.200 37.413 1.00 13.96 175 VAL A O 1
ATOM 1383 N N . LYS A 1 180 ? -0.060 -7.639 37.822 1.00 13.50 176 LYS A N 1
ATOM 1384 C CA . LYS A 1 180 ? 0.797 -6.626 38.432 1.00 14.88 176 LYS A CA 1
ATOM 1385 C C . LYS A 1 180 ? 1.768 -6.089 37.384 1.00 14.09 176 LYS A C 1
ATOM 1386 O O . LYS A 1 180 ? 2.436 -6.853 36.694 1.00 15.31 176 LYS A O 1
ATOM 1388 N N . VAL A 1 181 ? 1.812 -4.768 37.283 1.00 14.06 177 VAL A N 1
ATOM 1389 C CA . VAL A 1 181 ? 2.668 -4.071 36.335 1.00 13.76 177 VAL A CA 1
ATOM 1390 C C . VAL A 1 181 ? 3.582 -3.081 37.071 1.00 13.76 177 VAL A C 1
ATOM 1391 O O . VAL A 1 181 ? 3.319 -2.719 38.226 1.00 16.13 177 VAL A O 1
ATOM 1395 N N . LEU A 1 182 ? 4.658 -2.712 36.393 1.00 14.71 178 LEU A N 1
ATOM 1396 C CA . LEU A 1 182 ? 5.618 -1.725 36.859 1.00 15.40 178 LEU A CA 1
ATOM 1397 C C . LEU A 1 182 ? 5.094 -0.311 36.666 1.00 15.43 178 LEU A C 1
ATOM 1398 O O . LEU A 1 182 ? 4.424 -0.027 35.684 1.00 18.93 178 LEU A O 1
ATOM 1403 N N . VAL A 1 183 ? 5.490 0.561 37.573 1.00 16.53 179 VAL A N 1
ATOM 1404 C CA . VAL A 1 183 ? 5.329 1.995 37.375 1.00 20.01 179 VAL A CA 1
ATOM 1405 C C . VAL A 1 183 ? 6.611 2.620 36.837 1.00 17.27 179 VAL A C 1
ATOM 1406 O O . VAL A 1 183 ? 7.609 2.734 37.562 1.00 19.90 179 VAL A O 1
ATOM 1410 N N . PRO A 1 184 ? 6.654 3.032 35.576 1.00 23.10 180 PRO A N 1
ATOM 1411 C CA . PRO A 1 184 ? 7.864 3.676 35.056 1.00 30.66 180 PRO A CA 1
ATOM 1412 C C . PRO A 1 184 ? 8.102 5.000 35.759 1.00 32.58 180 PRO A C 1
ATOM 1413 O O . PRO A 1 184 ? 7.213 5.780 36.100 1.00 35.02 180 PRO A O 1
ATOM 1417 N N . GLY A 1 185 ? 9.352 5.354 36.043 1.00 39.98 181 GLY A N 1
ATOM 1418 C CA . GLY A 1 185 ? 9.485 6.593 36.803 1.00 42.73 181 GLY A CA 1
ATOM 1419 C C . GLY A 1 185 ? 9.424 6.348 38.299 1.00 37.66 181 GLY A C 1
ATOM 1420 O O . GLY A 1 185 ? 9.756 7.277 39.042 1.00 45.80 181 GLY A O 1
ATOM 1421 N N . GLN A 1 186 ? 9.037 5.152 38.745 1.00 33.32 182 GLN A N 1
ATOM 1422 C CA . GLN A 1 186 ? 9.154 4.792 40.159 1.00 33.40 182 GLN A CA 1
ATOM 1423 C C . GLN A 1 186 ? 9.755 3.403 40.342 1.00 37.05 182 GLN A C 1
ATOM 1424 O O . GLN A 1 186 ? 9.075 2.435 40.703 1.00 23.72 182 GLN A O 1
ATOM 1430 N N . PRO A 1 187 ? 11.062 3.237 40.088 1.00 41.38 183 PRO A N 1
ATOM 1431 C CA . PRO A 1 187 ? 11.594 1.857 40.113 1.00 38.86 183 PRO A CA 1
ATOM 1432 C C . PRO A 1 187 ? 11.305 1.211 41.459 1.00 32.31 183 PRO A C 1
ATOM 1433 O O . PRO A 1 187 ? 11.541 1.826 42.498 1.00 43.41 183 PRO A O 1
ATOM 1434 N N . GLY A 1 188 ? 10.782 -0.015 41.484 1.00 26.28 184 GLY A N 1
ATOM 1435 C CA . GLY A 1 188 ? 10.446 -0.625 42.759 1.00 23.06 184 GLY A CA 1
ATOM 1436 C C . GLY A 1 188 ? 8.948 -0.598 43.009 1.00 20.60 184 GLY A C 1
ATOM 1437 O O . GLY A 1 188 ? 8.444 -1.356 43.832 1.00 24.40 184 GLY A O 1
ATOM 1438 N N . LYS A 1 189 ? 8.219 0.293 42.345 1.00 19.02 185 LYS A N 1
ATOM 1439 C CA . LYS A 1 189 ? 6.789 0.372 42.610 1.00 19.61 185 LYS A CA 1
ATOM 1440 C C . LYS A 1 189 ? 6.023 -0.473 41.593 1.00 20.62 185 LYS A C 1
ATOM 1441 O O . LYS A 1 189 ? 6.380 -0.505 40.414 1.00 21.39 185 LYS A O 1
ATOM 1443 N N . GLN A 1 190 ? 4.960 -1.119 42.063 1.00 21.23 186 GLN A N 1
ATOM 1444 C CA . GLN A 1 190 ? 4.139 -1.943 41.177 1.00 20.83 186 GLN A CA 1
ATOM 1445 C C . GLN A 1 190 ? 2.662 -1.674 41.443 1.00 21.35 186 GLN A C 1
ATOM 1446 O O . GLN A 1 190 ? 2.332 -1.255 42.553 1.00 26.38 186 GLN A O 1
ATOM 1452 N N . LEU A 1 191 ? 1.828 -1.899 40.438 1.00 17.49 187 LEU A N 1
ATOM 1453 C CA . LEU A 1 191 ? 0.383 -1.726 40.608 1.00 18.42 187 LEU A CA 1
ATOM 1454 C C . LEU A 1 191 ? -0.373 -2.953 40.121 1.00 16.49 187 LEU A C 1
ATOM 1455 O O . LEU A 1 191 ? 0.018 -3.501 39.092 1.00 17.81 187 LEU A O 1
ATOM 1460 N N . SER A 1 192 ? -1.441 -3.366 40.782 1.00 15.71 188 SER A N 1
ATOM 1461 C CA . SER A 1 192 ? -2.340 -4.394 40.246 1.00 15.59 188 SER A CA 1
ATOM 1462 C C . SER A 1 192 ? -3.452 -3.746 39.428 1.00 15.89 188 SER A C 1
ATOM 1463 O O . SER A 1 192 ? -4.110 -2.823 39.927 1.00 18.53 188 SER A O 1
ATOM 1466 N N . LYS A 1 193 ? -3.643 -4.216 38.195 1.00 15.14 189 LYS A N 1
ATOM 1467 C CA . LYS A 1 193 ? -4.613 -3.629 37.283 1.00 14.70 189 LYS A CA 1
ATOM 1468 C C . LYS A 1 193 ? -5.485 -4.721 36.696 1.00 13.86 189 LYS A C 1
ATOM 1469 O O . LYS A 1 193 ? -5.058 -5.868 36.578 1.00 14.10 189 LYS A O 1
ATOM 1475 N N . PRO A 1 194 ? -6.682 -4.379 36.233 1.00 12.80 190 PRO A N 1
ATOM 1476 C CA . PRO A 1 194 ? -7.466 -5.376 35.482 1.00 12.76 190 PRO A CA 1
ATOM 1477 C C . PRO A 1 194 ? -6.656 -5.892 34.301 1.00 11.22 190 PRO A C 1
ATOM 1478 O O . PRO A 1 194 ? -6.053 -5.119 33.557 1.00 13.30 190 PRO A O 1
ATOM 1482 N N . ASN A 1 195 ? -6.703 -7.211 34.118 1.00 11.30 191 ASN A N 1
ATOM 1483 C CA . ASN A 1 195 ? -5.907 -7.858 33.084 1.00 11.40 191 ASN A CA 1
ATOM 1484 C C . ASN A 1 195 ? -6.623 -7.846 31.749 1.00 10.99 191 ASN A C 1
ATOM 1485 O O . ASN A 1 195 ? -7.672 -8.489 31.625 1.00 10.07 191 ASN A O 1
ATOM 1490 N N . PRO A 1 196 ? -6.119 -7.151 30.732 1.00 10.79 192 PRO A N 1
ATOM 1491 C CA . PRO A 1 196 ? -6.844 -7.060 29.451 1.00 10.55 192 PRO A CA 1
ATOM 1492 C C . PRO A 1 196 ? -6.833 -8.367 28.652 1.00 10.32 192 PRO A C 1
ATOM 1493 O O . PRO A 1 196 ? -7.546 -8.437 27.641 1.00 10.50 192 PRO A O 1
ATOM 1497 N N . LEU A 1 197 ? -6.070 -9.373 29.112 1.00 9.32 193 LEU A N 1
ATOM 1498 C CA . LEU A 1 197 ? -6.112 -10.673 28.451 1.00 8.99 193 LEU A CA 1
ATOM 1499 C C . LEU A 1 197 ? -7.187 -11.584 29.029 1.00 8.67 193 LEU A C 1
ATOM 1500 O O . LEU A 1 197 ? -7.480 -12.653 28.461 1.00 10.16 193 LEU A O 1
ATOM 1505 N N . TYR A 1 198 ? -7.788 -11.206 30.151 1.00 8.92 194 TYR A N 1
ATOM 1506 C CA . TYR A 1 198 ? -8.753 -12.089 30.814 1.00 9.12 194 TYR A CA 1
ATOM 1507 C C . TYR A 1 198 ? -10.095 -12.152 30.112 1.00 9.17 194 TYR A C 1
ATOM 1508 O O . TYR A 1 198 ? -10.768 -13.167 30.114 1.00 9.65 194 TYR A O 1
ATOM 1517 N N . ARG A 1 199 ? -10.492 -11.019 29.530 1.00 9.49 195 ARG A N 1
ATOM 1518 C CA . ARG A 1 199 ? -11.791 -10.869 28.913 1.00 9.73 195 ARG A CA 1
ATOM 1519 C C . ARG A 1 199 ? -11.790 -9.547 28.159 1.00 9.79 195 ARG A C 1
ATOM 1520 O O . ARG A 1 199 ? -10.857 -8.749 28.362 1.00 11.38 195 ARG A O 1
ATOM 1528 N N . PHE A 1 200 ? -12.825 -9.325 27.353 1.00 9.39 196 PHE A N 1
ATOM 1529 C CA . PHE A 1 200 ? -13.051 -8.002 26.783 1.00 10.24 196 PHE A CA 1
ATOM 1530 C C . PHE A 1 200 ? -14.512 -7.634 27.028 1.00 9.54 196 PHE A C 1
ATOM 1531 O O . PHE A 1 200 ? -15.404 -8.474 26.826 1.00 10.77 196 PHE A O 1
ATOM 1539 N N . GLN A 1 201 ? -14.744 -6.394 27.456 1.00 10.77 197 GLN A N 1
ATOM 1540 C CA . GLN A 1 201 ? -16.127 -5.953 27.588 1.00 12.04 197 GLN A CA 1
ATOM 1541 C C . GLN A 1 201 ? -16.280 -4.539 27.041 1.00 13.32 197 GLN A C 1
ATOM 1542 O O . GLN A 1 201 ? -15.312 -3.766 27.009 1.00 14.42 197 GLN A O 1
ATOM 1548 N N . MET A 1 202 ? -17.508 -4.276 26.613 1.00 14.01 198 MET A N 1
ATOM 1549 C CA . MET A 1 202 ? -17.868 -2.899 26.275 1.00 14.19 198 MET A CA 1
ATOM 1550 C C . MET A 1 202 ? -18.492 -2.251 27.496 1.00 13.81 198 MET A C 1
ATOM 1551 O O . MET A 1 202 ? -18.538 -2.796 28.607 1.00 15.58 198 MET A O 1
ATOM 1556 N N . GLN A 1 203 ? -18.975 -1.033 27.355 1.00 13.99 199 GLN A N 1
ATOM 1557 C CA . GLN A 1 203 ? -19.562 -0.291 28.487 1.00 14.63 199 GLN A CA 1
ATOM 1558 C C . GLN A 1 203 ? -21.082 -0.434 28.523 1.00 15.81 199 GLN A C 1
ATOM 1559 O O . GLN A 1 203 ? -21.775 0.148 29.373 1.00 21.11 199 GLN A O 1
ATOM 1565 N N . THR A 1 204 ? -21.621 -1.207 27.578 1.00 14.68 200 THR A N 1
ATOM 1566 C CA . THR A 1 204 ? -23.048 -1.513 27.531 1.00 15.30 200 THR A CA 1
ATOM 1567 C C . THR A 1 204 ? -23.190 -2.930 26.985 1.00 13.89 200 THR A C 1
ATOM 1568 O O . THR A 1 204 ? -22.197 -3.542 26.577 1.00 14.18 200 THR A O 1
ATOM 1572 N N . LEU A 1 205 ? -24.400 -3.465 26.950 1.00 12.52 201 LEU A N 1
ATOM 1573 C CA . LEU A 1 205 ? -24.604 -4.746 26.281 1.00 12.71 201 LEU A CA 1
ATOM 1574 C C . LEU A 1 205 ? -24.256 -4.601 24.809 1.00 12.35 201 LEU A C 1
ATOM 1575 O O . LEU A 1 205 ? -24.596 -3.599 24.181 1.00 14.94 201 LEU A O 1
ATOM 1580 N N . MET A 1 206 ? -23.555 -5.599 24.271 1.00 11.54 202 MET A N 1
ATOM 1581 C CA . MET A 1 206 ? -23.044 -5.423 22.910 1.00 12.72 202 MET A CA 1
ATOM 1582 C C . MET A 1 206 ? -24.159 -5.339 21.873 1.00 10.80 202 MET A C 1
ATOM 1583 O O . MET A 1 206 ? -23.939 -4.786 20.784 1.00 12.39 202 MET A O 1
ATOM 1588 N N . GLY A 1 207 ? -25.358 -5.830 22.176 1.00 11.17 203 GLY A N 1
ATOM 1589 C CA . GLY A 1 207 ? -26.484 -5.740 21.265 1.00 11.99 203 GLY A CA 1
ATOM 1590 C C . GLY A 1 207 ? -27.081 -4.339 21.178 1.00 13.58 203 GLY A C 1
ATOM 1591 O O . GLY A 1 207 ? -27.993 -4.143 20.359 1.00 14.64 203 GLY A O 1
ATOM 1592 N N . THR A 1 208 ? -26.598 -3.399 21.996 1.00 12.46 204 THR A N 1
ATOM 1593 C CA . THR A 1 208 ? -27.166 -2.046 21.987 1.00 14.61 204 THR A CA 1
ATOM 1594 C C . THR A 1 208 ? -26.175 -0.980 21.556 1.00 13.11 204 THR A C 1
ATOM 1595 O O . THR A 1 208 ? -26.430 0.224 21.717 1.00 17.16 204 THR A O 1
ATOM 1599 N N . LEU A 1 209 ? -25.022 -1.385 21.025 1.00 13.42 205 LEU A N 1
ATOM 1600 C CA . LEU A 1 209 ? -24.043 -0.428 20.516 1.00 13.75 205 LEU A CA 1
ATOM 1601 C C . LEU A 1 209 ? -24.611 0.395 19.378 1.00 14.24 205 LEU A C 1
ATOM 1602 O O . LEU A 1 209 ? -25.520 -0.033 18.674 1.00 15.61 205 LEU A O 1
ATOM 1607 N N . GLU A 1 210 ? -24.044 1.594 19.169 1.00 14.50 206 GLU A N 1
ATOM 1608 C CA . GLU A 1 210 ? -24.584 2.418 18.092 1.00 16.79 206 GLU A CA 1
ATOM 1609 C C . GLU A 1 210 ? -24.424 1.738 16.735 1.00 18.19 206 GLU A C 1
ATOM 1610 O O . GLU A 1 210 ? -23.449 1.015 16.484 1.00 16.06 206 GLU A O 1
ATOM 1616 N N . ARG A 1 211 ? -25.375 1.999 15.841 1.00 18.04 207 ARG A N 1
ATOM 1617 C CA . ARG A 1 211 ? -25.296 1.495 14.474 1.00 17.53 207 ARG A CA 1
ATOM 1618 C C . ARG A 1 211 ? -24.021 1.962 13.794 1.00 17.51 207 ARG A C 1
ATOM 1619 O O . ARG A 1 211 ? -23.613 3.110 14.001 1.00 19.55 207 ARG A O 1
ATOM 1621 N N . PRO A 1 212 ? -23.394 1.136 12.962 1.00 17.23 208 PRO A N 1
ATOM 1622 C CA . PRO A 1 212 ? -23.805 -0.214 12.600 1.00 15.56 208 PRO A CA 1
ATOM 1623 C C . PRO A 1 212 ? -23.116 -1.319 13.398 1.00 13.95 208 PRO A C 1
ATOM 1624 O O . PRO A 1 212 ? -22.920 -2.426 12.883 1.00 14.15 208 PRO A O 1
ATOM 1628 N N . TYR A 1 213 ? -22.732 -1.075 14.650 1.00 11.64 209 TYR A N 1
ATOM 1629 C CA . TYR A 1 213 ? -21.817 -1.934 15.383 1.00 11.22 209 TYR A CA 1
ATOM 1630 C C . TYR A 1 213 ? -22.488 -2.913 16.335 1.00 11.21 209 TYR A C 1
ATOM 1631 O O . TYR A 1 213 ? -21.776 -3.709 16.956 1.00 12.56 209 TYR A O 1
ATOM 1640 N N . ALA A 1 214 ? -23.802 -2.869 16.495 1.00 12.14 210 ALA A N 1
ATOM 1641 C CA . ALA A 1 214 ? -24.462 -3.764 17.443 1.00 11.75 210 ALA A CA 1
ATOM 1642 C C . ALA A 1 214 ? -24.233 -5.231 17.072 1.00 12.36 210 ALA A C 1
ATOM 1643 O O . ALA A 1 214 ? -24.318 -5.639 15.906 1.00 15.08 210 ALA A O 1
ATOM 1645 N N . ILE A 1 215 ? -23.918 -6.038 18.090 1.00 11.71 211 ILE A N 1
ATOM 1646 C CA . ILE A 1 215 ? -23.722 -7.471 17.962 1.00 12.02 211 ILE A CA 1
ATOM 1647 C C . ILE A 1 215 ? -25.075 -8.148 18.140 1.00 12.50 211 ILE A C 1
ATOM 1648 O O . ILE A 1 215 ? -25.698 -8.005 19.188 1.00 14.87 211 ILE A O 1
ATOM 1653 N N . THR A 1 216 ? -25.550 -8.886 17.151 1.00 12.37 212 THR A N 1
ATOM 1654 C CA . THR A 1 216 ? -26.794 -9.637 17.275 1.00 12.48 212 THR A CA 1
ATOM 1655 C C . THR A 1 216 ? -26.569 -10.977 17.959 1.00 11.84 212 THR A C 1
ATOM 1656 O O . THR A 1 216 ? -25.449 -11.426 18.137 1.00 11.53 212 THR A O 1
ATOM 1660 N N . SER A 1 217 ? -27.675 -11.628 18.322 1.00 11.93 213 SER A N 1
ATOM 1661 C CA . SER A 1 217 ? -27.601 -13.060 18.591 1.00 12.36 213 SER A CA 1
ATOM 1662 C C . SER A 1 217 ? -27.061 -13.766 17.339 1.00 10.79 213 SER A C 1
ATOM 1663 O O . SER A 1 217 ? -27.065 -13.228 16.226 1.00 12.77 213 SER A O 1
ATOM 1666 N N . GLN A 1 218 ? -26.551 -14.978 17.549 1.00 10.34 214 GLN A N 1
ATOM 1667 C CA . GLN A 1 218 ? -25.898 -15.734 16.497 1.00 10.77 214 GLN A CA 1
ATOM 1668 C C . GLN A 1 218 ? -26.434 -17.156 16.448 1.00 11.42 214 GLN A C 1
ATOM 1669 O O . GLN A 1 218 ? -26.357 -17.931 17.403 1.00 13.82 214 GLN A O 1
ATOM 1675 N N . LYS A 1 219 ? -27.045 -17.537 15.331 1.00 14.01 215 LYS A N 1
ATOM 1676 C CA . LYS A 1 219 ? -27.777 -18.798 15.208 1.00 15.46 215 LYS A CA 1
ATOM 1677 C C . LYS A 1 219 ? -26.767 -19.928 14.973 1.00 15.82 215 LYS A C 1
ATOM 1678 O O . LYS A 1 219 ? -25.891 -19.777 14.127 1.00 22.82 215 LYS A O 1
ATOM 1684 N N . THR A 1 220 ? -26.916 -20.974 15.771 1.00 14.89 216 THR A N 1
ATOM 1685 C CA . THR A 1 220 ? -25.989 -22.102 15.750 1.00 16.15 216 THR A CA 1
ATOM 1686 C C . THR A 1 220 ? -26.789 -23.392 15.823 1.00 12.26 216 THR A C 1
ATOM 1687 O O . THR A 1 220 ? -27.894 -23.398 16.354 1.00 16.01 216 THR A O 1
ATOM 1694 N N . GLU A 1 221 ? -26.264 -24.485 15.309 1.00 13.28 217 GLU A N 1
ATOM 1695 C CA . GLU A 1 221 ? -26.937 -25.772 15.423 1.00 11.88 217 GLU A CA 1
ATOM 1696 C C . GLU A 1 221 ? -26.282 -26.609 16.524 1.00 12.09 217 GLU A C 1
ATOM 1697 O O . GLU A 1 221 ? -25.053 -26.735 16.593 1.00 14.52 217 GLU A O 1
ATOM 1703 N N . GLU A 1 222 ? -27.127 -27.187 17.366 1.00 11.81 218 GLU A N 1
ATOM 1704 C CA . GLU A 1 222 ? -26.715 -28.124 18.402 1.00 12.47 218 GLU A CA 1
ATOM 1705 C C . GLU A 1 222 ? -27.611 -29.350 18.310 1.00 14.65 218 GLU A C 1
ATOM 1706 O O . GLU A 1 222 ? -28.843 -29.187 18.352 1.00 14.81 218 GLU A O 1
ATOM 1712 N N . HIS A 1 223 ? -27.046 -30.539 18.145 1.00 17.10 219 HIS A N 1
ATOM 1713 C CA . HIS A 1 223 ? -27.822 -31.767 18.029 1.00 20.56 219 HIS A CA 1
ATOM 1714 C C . HIS A 1 223 ? -28.912 -31.592 16.973 1.00 19.72 219 HIS A C 1
ATOM 1715 O O . HIS A 1 223 ? -30.025 -32.073 17.119 1.00 26.28 219 HIS A O 1
ATOM 1722 N N . GLY A 1 224 ? -28.595 -30.912 15.864 1.00 18.08 220 GLY A N 1
ATOM 1723 C CA . GLY A 1 224 ? -29.465 -30.780 14.726 1.00 17.52 220 GLY A CA 1
ATOM 1724 C C . GLY A 1 224 ? -30.564 -29.752 14.859 1.00 15.70 220 GLY A C 1
ATOM 1725 O O . GLY A 1 224 ? -31.387 -29.595 13.958 1.00 18.23 220 GLY A O 1
ATOM 1726 N N . TRP A 1 225 ? -30.590 -29.013 15.958 1.00 12.81 221 TRP A N 1
ATOM 1727 C CA . TRP A 1 225 ? -31.623 -27.994 16.197 1.00 11.73 221 TRP A CA 1
ATOM 1728 C C . TRP A 1 225 ? -30.964 -26.625 16.276 1.00 10.29 221 TRP A C 1
ATOM 1729 O O . TRP A 1 225 ? -29.806 -26.523 16.685 1.00 11.77 221 TRP A O 1
ATOM 1740 N N . SER A 1 226 ? -31.712 -25.594 15.952 1.00 10.31 222 SER A N 1
ATOM 1741 C CA . SER A 1 226 ? -31.207 -24.226 15.929 1.00 10.58 222 SER A CA 1
ATOM 1742 C C . SER A 1 226 ? -31.336 -23.519 17.274 1.00 11.00 222 SER A C 1
ATOM 1743 O O . SER A 1 226 ? -32.381 -23.604 17.919 1.00 12.02 222 SER A O 1
ATOM 1746 N N . PHE A 1 227 ? -30.287 -22.790 17.663 1.00 11.49 223 PHE A N 1
ATOM 1747 C CA . PHE A 1 227 ? -30.292 -21.958 18.861 1.00 11.63 223 PHE A CA 1
ATOM 1748 C C . PHE A 1 227 ? -29.718 -20.589 18.527 1.00 12.40 223 PHE A C 1
ATOM 1749 O O . PHE A 1 227 ? -28.725 -20.513 17.809 1.00 15.78 223 PHE A O 1
ATOM 1757 N N . ASP A 1 228 ? -30.341 -19.543 19.062 1.00 12.52 224 ASP A N 1
ATOM 1758 C CA . ASP A 1 228 ? -29.821 -18.195 18.922 1.00 12.13 224 ASP A CA 1
ATOM 1759 C C . ASP A 1 228 ? -28.969 -17.837 20.132 1.00 12.15 224 ASP A C 1
ATOM 1760 O O . ASP A 1 228 ? -29.438 -17.516 21.232 1.00 15.58 224 ASP A O 1
ATOM 1765 N N . LEU A 1 229 ? -27.651 -17.980 19.964 1.00 10.23 225 LEU A N 1
ATOM 1766 C CA . LEU A 1 229 ? -26.738 -17.700 21.094 1.00 10.71 225 LEU A CA 1
ATOM 1767 C C . LEU A 1 229 ? -26.839 -16.235 21.437 1.00 9.94 225 LEU A C 1
ATOM 1768 O O . LEU A 1 229 ? -26.675 -15.405 20.533 1.00 10.56 225 LEU A O 1
ATOM 1777 N N . PRO A 1 230 ? -27.144 -15.905 22.691 1.00 9.55 226 PRO A N 1
ATOM 1778 C CA . PRO A 1 230 ? -27.515 -14.520 23.035 1.00 10.11 226 PRO A CA 1
ATOM 1779 C C . PRO A 1 230 ? -26.374 -13.538 23.243 1.00 10.43 226 PRO A C 1
ATOM 1780 O O . PRO A 1 230 ? -26.315 -12.814 24.245 1.00 11.98 226 PRO A O 1
ATOM 1784 N N . PHE A 1 231 ? -25.472 -13.449 22.266 1.00 10.36 227 PHE A N 1
ATOM 1785 C CA . PHE A 1 231 ? -24.316 -12.554 22.345 1.00 9.26 227 PHE A CA 1
ATOM 1786 C C . PHE A 1 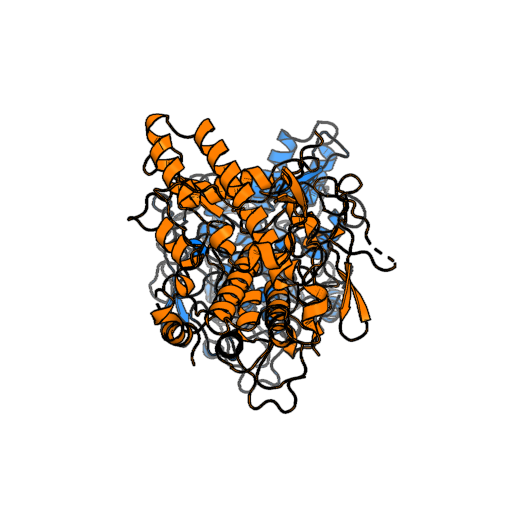231 ? -24.760 -11.098 22.352 1.00 11.13 227 PHE A C 1
ATOM 1787 O O . PHE A 1 231 ? -23.979 -10.270 22.834 1.00 11.43 227 PHE A O 1
ATOM 1795 N N . ASP A 1 232 ? -25.958 -10.769 21.881 1.00 11.32 228 ASP A N 1
ATOM 1796 C CA . ASP A 1 232 ? -26.476 -9.420 22.022 1.00 10.91 228 ASP A CA 1
ATOM 1797 C C . ASP A 1 232 ? -26.712 -9.020 23.477 1.00 10.90 228 ASP A C 1
ATOM 1798 O O . ASP A 1 232 ? -26.744 -7.823 23.785 1.00 12.12 228 ASP A O 1
ATOM 1803 N N . LYS A 1 233 ? -26.845 -9.997 24.368 1.00 9.62 229 LYS A N 1
ATOM 1804 C CA . LYS A 1 233 ? -27.149 -9.771 25.781 1.00 10.77 229 LYS A CA 1
ATOM 1805 C C . LYS A 1 233 ? -25.906 -9.777 26.655 1.00 10.24 229 LYS A C 1
ATOM 1806 O O . LYS A 1 233 ? -25.991 -9.665 27.879 1.00 13.11 229 LYS A O 1
ATOM 1812 N N . CYS A 1 234 ? -24.726 -9.918 26.025 1.00 10.41 230 CYS A N 1
ATOM 1813 C CA . CYS A 1 234 ? -23.473 -9.877 26.748 1.00 10.00 230 CYS A CA 1
ATOM 1814 C C . CYS A 1 234 ? -22.847 -8.495 26.747 1.00 10.07 230 CYS A C 1
ATOM 1815 O O . CYS A 1 234 ? -22.743 -7.860 25.686 1.00 12.29 230 CYS A O 1
ATOM 1818 N N . GLN A 1 235 ? -22.387 -8.065 27.918 1.00 10.30 231 GLN A N 1
ATOM 1819 C CA . GLN A 1 235 ? -21.480 -6.918 27.988 1.00 10.82 231 GLN A CA 1
ATOM 1820 C C . GLN A 1 235 ? -20.024 -7.384 27.874 1.00 10.33 231 GLN A C 1
ATOM 1821 O O . GLN A 1 235 ? -19.222 -6.713 27.211 1.00 12.64 231 GLN A O 1
ATOM 1827 N N . SER A 1 236 ? -19.710 -8.498 28.507 1.00 10.82 232 SER A N 1
ATOM 1828 C CA . SER A 1 236 ? -18.381 -9.107 28.518 1.00 9.50 232 SER A CA 1
ATOM 1829 C C . SER A 1 236 ? -18.363 -10.379 27.679 1.00 9.17 232 SER A C 1
ATOM 1830 O O . SER A 1 236 ? -19.335 -11.115 27.623 1.00 10.02 232 SER A O 1
ATOM 1833 N N . THR A 1 237 ? -17.200 -10.663 27.110 1.00 9.11 233 THR A N 1
ATOM 1834 C CA . THR A 1 237 ? -16.964 -12.005 26.584 1.00 9.42 233 THR A CA 1
ATOM 1835 C C . THR A 1 237 ? -16.984 -13.022 27.734 1.00 8.95 233 THR A C 1
ATOM 1836 O O . THR A 1 237 ? -16.721 -12.652 28.888 1.00 9.68 233 THR A O 1
ATOM 1840 N N . THR A 1 238 ? -17.349 -14.246 27.408 1.00 8.42 234 THR A N 1
ATOM 1841 C CA . THR A 1 238 ? -17.424 -15.322 28.380 1.00 8.31 234 THR A CA 1
ATOM 1842 C C . THR A 1 238 ? -16.876 -16.612 27.795 1.00 8.16 234 THR A C 1
ATOM 1843 O O . THR A 1 238 ? -16.949 -16.830 26.584 1.00 8.72 234 THR A O 1
ATOM 1847 N N . LYS A 1 239 ? -16.335 -17.456 28.659 1.00 8.20 235 LYS A N 1
ATOM 1848 C CA . LYS A 1 239 ? -16.019 -18.860 28.350 1.00 7.74 235 LYS A CA 1
ATOM 1849 C C . LYS A 1 239 ? -17.029 -19.711 29.101 1.00 7.80 235 LYS A C 1
ATOM 1850 O O . LYS A 1 239 ? -16.993 -19.664 30.355 1.00 9.01 235 LYS A O 1
ATOM 1856 N N . TYR A 1 240 ? -17.933 -20.396 28.429 1.00 7.70 236 TYR A N 1
ATOM 1857 C CA . TYR A 1 240 ? -18.928 -21.314 28.968 1.00 7.67 236 TYR A CA 1
ATOM 1858 C C . TYR A 1 240 ? -20.066 -20.657 29.740 1.00 8.04 236 TYR A C 1
ATOM 1859 O O . TYR A 1 240 ? -20.946 -21.385 30.219 1.00 8.90 236 TYR A O 1
ATOM 1868 N N . GLY A 1 241 ? -20.111 -19.333 29.899 1.00 8.56 237 GLY A N 1
ATOM 1869 C CA . GLY A 1 241 ? -21.113 -18.760 30.797 1.00 8.97 237 GLY A CA 1
ATOM 1870 C C . GLY A 1 241 ? -22.517 -18.557 30.275 1.00 8.80 237 GLY A C 1
ATOM 1871 O O . GLY A 1 241 ? -23.364 -18.122 31.081 1.00 10.15 237 GLY A O 1
ATOM 1872 N N . LEU A 1 242 ? -22.798 -18.858 29.014 1.00 8.39 238 LEU A N 1
ATOM 1873 C CA . LEU A 1 242 ? -24.156 -18.715 28.483 1.00 8.32 238 LEU A CA 1
ATOM 1874 C C . LEU A 1 242 ? -24.863 -20.057 28.426 1.00 7.93 238 LEU A C 1
ATOM 1875 O O . LEU A 1 242 ? -24.439 -20.939 27.661 1.00 9.77 238 LEU A O 1
ATOM 1880 N N . LEU A 1 243 ? -25.901 -20.198 29.227 1.00 8.83 239 LEU A N 1
ATOM 1881 C CA . LEU A 1 243 ? -26.670 -21.434 29.329 1.00 8.32 239 LEU A CA 1
ATOM 1882 C C . LEU A 1 243 ? -28.140 -21.112 29.038 1.00 9.19 239 LEU A C 1
ATOM 1883 O O . LEU A 1 243 ? -28.649 -20.089 29.521 1.00 9.59 239 LEU A O 1
ATOM 1888 N N . GLU A 1 244 ? -28.797 -21.965 28.262 1.00 9.28 240 GLU A N 1
ATOM 1889 C CA . GLU A 1 244 ? -30.207 -21.765 27.967 1.00 10.29 240 GLU A CA 1
ATOM 1890 C C . GLU A 1 244 ? -31.029 -21.739 29.251 1.00 10.55 240 GLU A C 1
ATOM 1891 O O . GLU A 1 244 ? -30.731 -22.499 30.177 1.00 12.69 240 GLU A O 1
ATOM 1897 N N . ASN A 1 245 ? -32.028 -20.868 29.322 1.00 13.30 241 ASN A N 1
ATOM 1898 C CA . ASN A 1 245 ? -32.977 -20.801 30.427 1.00 14.66 241 ASN A CA 1
ATOM 1899 C C . ASN A 1 245 ? -32.321 -20.352 31.733 1.00 15.84 241 ASN A C 1
ATOM 1900 O O . ASN A 1 245 ? -32.741 -20.713 32.835 1.00 17.37 241 ASN A O 1
ATOM 1905 N N . TYR A 1 246 ? -31.261 -19.563 31.575 1.00 12.32 242 TYR A N 1
ATOM 1906 C CA . TYR A 1 246 ? -30.692 -18.749 32.637 1.00 10.93 242 TYR A CA 1
ATOM 1907 C C . TYR A 1 246 ? -31.113 -17.298 32.456 1.00 12.35 242 TYR A C 1
ATOM 1908 O O . TYR A 1 246 ? -31.288 -16.792 31.361 1.00 14.71 242 TYR A O 1
ATOM 1917 N N . ASN A 1 247 ? -31.266 -16.617 33.591 1.00 13.51 243 ASN A N 1
ATOM 1918 C CA . ASN A 1 247 ? -31.613 -15.196 33.575 1.00 14.07 243 ASN A CA 1
ATOM 1919 C C . ASN A 1 247 ? -30.603 -14.385 32.768 1.00 12.66 243 ASN A C 1
ATOM 1920 O O . ASN A 1 247 ? -29.391 -14.596 32.908 1.00 12.88 243 ASN A O 1
ATOM 1925 N N . ALA A 1 248 ? -31.081 -13.451 31.961 1.00 13.20 244 ALA A N 1
ATOM 1926 C CA . ALA A 1 248 ? -30.221 -12.677 31.061 1.00 13.15 244 ALA A CA 1
ATOM 1927 C C . ALA A 1 248 ? -29.271 -11.786 31.851 1.00 10.99 244 ALA A C 1
ATOM 1928 O O . ALA A 1 248 ? -28.227 -11.355 31.323 1.00 12.88 244 ALA A O 1
ATOM 1930 N N . ASP A 1 249 ? -29.531 -11.512 33.124 1.00 11.88 245 ASP A N 1
ATOM 1931 C CA . ASP A 1 249 ? -28.548 -10.731 33.896 1.00 12.66 245 ASP A CA 1
ATOM 1932 C C . ASP A 1 249 ? -27.283 -11.547 34.130 1.00 11.20 245 ASP A C 1
ATOM 1933 O O . ASP A 1 249 ? -26.204 -10.969 34.348 1.00 13.38 245 ASP A O 1
ATOM 1938 N N . VAL A 1 250 ? -27.368 -12.877 34.104 1.00 11.03 246 VAL A N 1
ATOM 1939 C CA . VAL A 1 250 ? -26.174 -13.716 34.160 1.00 10.68 246 VAL A CA 1
ATOM 1940 C C . VAL A 1 250 ? -25.388 -13.597 32.843 1.00 11.29 246 VAL A C 1
ATOM 1941 O O . VAL A 1 250 ? -24.166 -13.446 32.833 1.00 10.72 246 VAL A O 1
ATOM 1945 N N . TRP A 1 251 ? -26.105 -13.627 31.709 1.00 10.64 247 TRP A N 1
ATOM 1946 C CA . TRP A 1 251 ? -25.501 -13.534 30.381 1.00 9.99 247 TRP A CA 1
ATOM 1947 C C . TRP A 1 251 ? -24.709 -12.250 30.186 1.00 8.55 247 TRP A C 1
ATOM 1948 O O . TRP A 1 251 ? -23.784 -12.205 29.360 1.00 10.19 247 TRP A O 1
ATOM 1959 N N . ALA A 1 252 ? -25.037 -11.173 30.896 1.00 10.53 248 ALA A N 1
ATOM 1960 C CA . ALA A 1 252 ? -24.308 -9.919 30.719 1.00 11.05 248 ALA A CA 1
ATOM 1961 C C . ALA A 1 252 ? -22.818 -10.137 30.945 1.00 9.82 248 ALA A C 1
ATOM 1962 O O . ALA A 1 252 ? -21.965 -9.555 30.265 1.00 10.10 248 ALA A O 1
ATOM 1964 N N . ASP A 1 253 ? -22.495 -10.977 31.933 1.00 10.31 249 ASP A N 1
ATOM 1965 C CA . ASP A 1 253 ? -21.094 -11.367 32.150 1.00 10.26 249 ASP A CA 1
ATOM 1966 C C . ASP A 1 253 ? -21.128 -12.765 32.770 1.00 9.64 249 ASP A C 1
ATOM 1967 O O . ASP A 1 253 ? -21.328 -12.913 33.976 1.00 10.83 249 ASP A O 1
ATOM 1972 N N . GLY A 1 254 ? -20.984 -13.772 31.928 1.00 9.81 250 GLY A N 1
ATOM 1973 C CA . GLY A 1 254 ? -21.095 -15.151 32.318 1.00 9.66 250 GLY A CA 1
ATOM 1974 C C . GLY A 1 254 ? -19.849 -15.748 32.918 1.00 8.51 250 GLY A C 1
ATOM 1975 O O . GLY A 1 254 ? -19.847 -16.911 33.334 1.00 10.34 250 GLY A O 1
ATOM 1976 N N . GLY A 1 255 ? -18.778 -14.959 32.990 1.00 10.08 251 GLY A N 1
ATOM 1977 C CA . GLY A 1 255 ? -17.549 -15.358 33.625 1.00 9.30 251 GLY A CA 1
ATOM 1978 C C . GLY A 1 255 ? -16.552 -16.047 32.722 1.00 8.46 251 GLY A C 1
ATOM 1979 O O . GLY A 1 255 ? -16.827 -16.449 31.590 1.00 9.65 251 GLY A O 1
ATOM 1980 N N . GLN A 1 256 ? -15.328 -16.158 33.228 1.00 9.11 252 GLN A N 1
ATOM 1981 C CA . GLN A 1 256 ? -14.228 -16.841 32.551 1.00 8.89 252 GLN A CA 1
ATOM 1982 C C . GLN A 1 256 ? -14.124 -18.214 33.201 1.00 9.26 252 GLN A C 1
ATOM 1983 O O . GLN A 1 256 ? -13.381 -18.380 34.180 1.00 9.21 252 GLN A O 1
ATOM 1989 N N . ASN A 1 257 ? -14.913 -19.164 32.699 1.00 9.31 253 ASN A N 1
ATOM 1990 C CA . ASN A 1 257 ? -15.020 -20.461 33.386 1.00 8.20 253 ASN A CA 1
ATOM 1991 C C . ASN A 1 257 ? -13.918 -21.394 32.901 1.00 8.55 253 ASN A C 1
ATOM 1992 O O . ASN A 1 257 ? -14.122 -22.386 32.214 1.00 9.69 253 ASN A O 1
ATOM 1997 N N . TRP A 1 258 ? -12.691 -21.005 33.245 1.00 9.21 254 TRP A N 1
ATOM 1998 C CA . TRP A 1 258 ? -11.465 -21.608 32.742 1.00 9.14 254 TRP A CA 1
ATOM 1999 C C . TRP A 1 258 ? -11.269 -23.044 33.190 1.00 8.00 254 TRP A C 1
ATOM 2000 O O . TRP A 1 258 ? -10.616 -23.809 32.474 1.00 10.25 254 TRP A O 1
ATOM 2011 N N . LEU A 1 259 ? -11.875 -23.472 34.297 1.00 8.82 255 LEU A N 1
ATOM 2012 C CA . LEU A 1 259 ? -11.730 -24.878 34.688 1.00 8.89 255 LEU A CA 1
ATOM 2013 C C . LEU A 1 259 ? -12.474 -25.760 33.694 1.00 8.44 255 LEU A C 1
ATOM 2014 O O . LEU A 1 259 ? -12.048 -26.896 33.447 1.00 8.88 255 LEU A O 1
ATOM 2019 N N . ARG A 1 260 ? -13.605 -25.251 33.153 1.00 8.47 256 ARG A N 1
ATOM 2020 C CA . ARG A 1 260 ? -14.381 -26.083 32.222 1.00 8.95 256 ARG A CA 1
ATOM 2021 C C . ARG A 1 260 ? -13.641 -26.161 30.890 1.00 8.15 256 ARG A C 1
ATOM 2022 O O . ARG A 1 260 ? -13.617 -27.193 30.229 1.00 9.72 256 ARG A O 1
ATOM 2030 N N . ALA A 1 261 ? -13.004 -25.054 30.481 1.00 8.84 257 ALA A N 1
ATOM 2031 C CA . ALA A 1 261 ? -12.189 -25.051 29.261 1.00 8.84 257 ALA A CA 1
ATOM 2032 C C . ALA A 1 261 ? -11.038 -26.048 29.400 1.00 9.47 257 ALA A C 1
ATOM 2033 O O . ALA A 1 261 ? -10.765 -26.851 28.519 1.00 9.81 257 ALA A O 1
ATOM 2035 N N . ASN A 1 262 ? -10.368 -26.058 30.555 1.00 9.21 258 ASN A N 1
ATOM 2036 C CA . ASN A 1 262 ? -9.277 -27.000 30.745 1.00 8.55 258 ASN A CA 1
ATOM 2037 C C . ASN A 1 262 ? -9.782 -28.442 30.745 1.00 9.17 258 ASN A C 1
ATOM 2038 O O . ASN A 1 262 ? -9.146 -29.332 30.146 1.00 10.52 258 ASN A O 1
ATOM 2043 N N . LEU A 1 263 ? -10.944 -28.694 31.350 1.00 8.55 259 LEU A N 1
ATOM 2044 C CA . LEU A 1 263 ? -11.522 -30.035 31.292 1.00 9.15 259 LEU A CA 1
ATOM 2045 C C . LEU A 1 263 ? -11.740 -30.464 29.836 1.00 8.65 259 LEU A C 1
ATOM 2046 O O . LEU A 1 263 ? -11.407 -31.590 29.445 1.00 9.99 259 LEU A O 1
ATOM 2051 N N . ALA A 1 264 ? -12.319 -29.582 29.020 1.00 8.75 260 ALA A N 1
ATOM 2052 C CA . ALA A 1 264 ? -12.593 -29.893 27.627 1.00 8.41 260 ALA A CA 1
ATOM 2053 C C . ALA A 1 264 ? -11.307 -30.149 26.850 1.00 9.22 260 ALA A C 1
ATOM 2054 O O . ALA A 1 264 ? -11.259 -31.053 26.026 1.00 9.96 260 ALA A O 1
ATOM 2056 N N . LEU A 1 265 ? -10.257 -29.362 27.065 1.00 9.41 261 LEU A N 1
ATOM 2057 C CA . LEU A 1 265 ? -8.989 -29.572 26.372 1.00 9.61 261 LEU A CA 1
ATOM 2058 C C . LEU A 1 265 ? -8.471 -30.978 26.625 1.00 9.53 261 LEU A C 1
ATOM 2059 O O . LEU A 1 265 ? -7.967 -31.606 25.686 1.00 11.02 261 LEU A O 1
ATOM 2064 N N . ASN A 1 266 ? -8.592 -31.454 27.868 1.00 10.06 262 ASN A N 1
ATOM 2065 C CA . ASN A 1 266 ? -8.041 -32.754 28.215 1.00 10.44 262 ASN A CA 1
ATOM 2066 C C . ASN A 1 266 ? -8.981 -33.908 27.948 1.00 11.15 262 ASN A C 1
ATOM 2067 O O . ASN A 1 266 ? -8.503 -35.043 27.754 1.00 13.36 262 ASN A O 1
ATOM 2072 N N . GLU A 1 267 ? -10.280 -33.661 27.839 1.00 9.93 263 GLU A N 1
ATOM 2073 C CA . GLU A 1 267 ? -11.245 -34.676 27.408 1.00 11.67 263 GLU A CA 1
ATOM 2074 C C . GLU A 1 267 ? -11.358 -34.764 25.884 1.00 10.61 263 GLU A C 1
ATOM 2075 O O . GLU A 1 267 ? -11.823 -35.793 25.390 1.00 13.00 263 GLU A O 1
ATOM 2081 N N . HIS A 1 268 ? -10.929 -33.729 25.183 1.00 10.39 264 HIS A N 1
ATOM 2082 C CA . HIS A 1 268 ? -10.877 -33.634 23.734 1.00 10.40 264 HIS A CA 1
ATOM 2083 C C . HIS A 1 268 ? -12.090 -34.191 23.012 1.00 10.62 264 HIS A C 1
ATOM 2084 O O . HIS A 1 268 ? -11.939 -35.083 22.170 1.00 12.45 264 HIS A O 1
ATOM 2091 N N . PRO A 1 269 ? -13.288 -33.666 23.263 1.00 11.08 265 PRO A N 1
ATOM 2092 C CA . PRO A 1 269 ? -14.473 -34.167 22.548 1.00 11.78 265 PRO A CA 1
ATOM 2093 C C . PRO A 1 269 ? -14.534 -33.643 21.128 1.00 11.08 265 PRO A C 1
ATOM 2094 O O . PRO A 1 269 ? -15.158 -32.619 20.843 1.00 12.72 265 PRO A O 1
ATOM 2098 N N . TRP A 1 270 ? -13.846 -34.376 20.234 1.00 11.92 266 TRP A N 1
ATOM 2099 C CA . TRP A 1 270 ? -13.794 -33.980 18.830 1.00 12.16 266 TRP A CA 1
ATOM 2100 C C . TRP A 1 270 ? -15.198 -33.947 18.237 1.00 12.02 266 TRP A C 1
ATOM 2101 O O . TRP A 1 270 ? -15.968 -34.890 18.499 1.00 15.29 266 TRP A O 1
ATOM 2112 N N . TYR A 1 271 ? -15.544 -32.952 17.432 1.00 11.31 267 TYR A N 1
ATOM 2113 C CA . TYR A 1 271 ? -16.897 -32.938 16.855 1.00 13.53 267 TYR A CA 1
ATOM 2114 C C . TYR A 1 271 ? -16.997 -33.839 15.621 1.00 15.41 267 TYR A C 1
ATOM 2115 O O . TYR A 1 271 ? -18.092 -34.293 15.248 1.00 18.22 267 TYR A O 1
ATOM 2124 N N . GLN A 1 272 ? -15.874 -34.112 14.972 1.00 14.76 268 GLN A N 1
ATOM 2125 C CA . GLN A 1 272 ? -15.897 -34.949 13.772 1.00 16.19 268 GLN A CA 1
ATOM 2126 C C . GLN A 1 272 ? -16.192 -36.411 14.111 1.00 20.26 268 GLN A C 1
ATOM 2127 O O . GLN A 1 272 ? -15.922 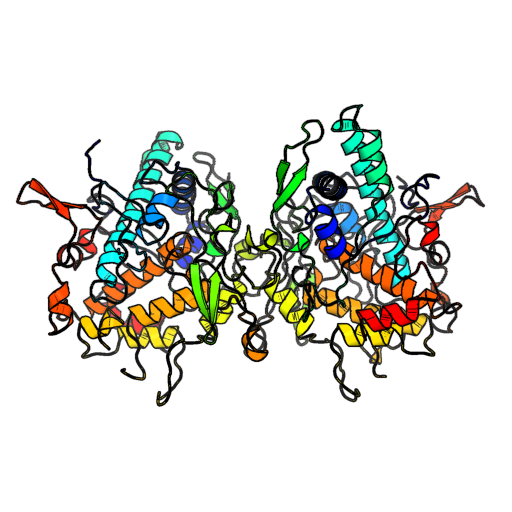-36.866 15.221 1.00 19.47 268 GLN A O 1
ATOM 2133 N N . ASN A 1 273 ? -16.760 -37.109 13.128 1.00 20.22 269 ASN A N 1
ATOM 2134 C CA . ASN A 1 273 ? -16.980 -38.553 13.195 1.00 22.26 269 ASN A CA 1
ATOM 2135 C C . ASN A 1 273 ? -15.646 -39.285 13.073 1.00 21.78 269 ASN A C 1
ATOM 2136 O O . ASN A 1 273 ? -15.047 -39.236 11.993 1.00 24.13 269 ASN A O 1
ATOM 2141 N N . LEU A 1 274 ? -15.175 -39.926 14.133 1.00 19.37 270 LEU A N 1
ATOM 2142 C CA . LEU A 1 274 ? -13.897 -40.640 14.110 1.00 18.41 270 LEU A CA 1
ATOM 2143 C C . LEU A 1 274 ? -14.116 -42.151 14.017 1.00 19.80 270 LEU A C 1
ATOM 2144 O O . LEU A 1 274 ? -13.251 -42.991 14.299 1.00 21.60 270 LEU A O 1
ATOM 2149 N N . ASP A 1 275 ? -15.317 -42.548 13.601 1.00 21.45 271 ASP A N 1
ATOM 2150 C CA . ASP A 1 275 ? -15.598 -43.978 13.456 1.00 22.83 271 ASP A CA 1
ATOM 2151 C C . ASP A 1 275 ? -14.567 -44.573 12.505 1.00 23.72 271 ASP A C 1
ATOM 2152 O O . ASP A 1 275 ? -14.289 -44.019 11.432 1.00 26.68 271 ASP A O 1
ATOM 2157 N N . GLY A 1 276 ? -13.966 -45.710 12.860 1.00 23.97 272 GLY A N 1
ATOM 2158 C CA . GLY A 1 276 ? -13.018 -46.349 11.945 1.00 25.08 272 GLY A CA 1
ATOM 2159 C C . GLY A 1 276 ? -11.580 -45.923 12.169 1.00 21.88 272 GLY A C 1
ATOM 2160 O O . GLY A 1 276 ? -10.657 -46.504 11.589 1.00 25.55 272 GLY A O 1
ATOM 2161 N N . TRP A 1 277 ? -11.339 -44.919 13.021 1.00 21.53 273 TRP A N 1
ATOM 2162 C CA . TRP A 1 277 ? -9.975 -44.482 13.299 1.00 20.28 273 TRP A CA 1
ATOM 2163 C C . TRP A 1 277 ? -9.200 -45.502 14.120 1.00 19.77 273 TRP A C 1
ATOM 2164 O O . TRP A 1 277 ? -9.794 -46.306 14.826 1.00 21.79 273 TRP A O 1
ATOM 2175 N N . ASP A 1 278 ? -7.875 -45.422 14.031 1.00 21.95 274 ASP A N 1
ATOM 2176 C CA . ASP A 1 278 ? -7.009 -46.323 14.775 1.00 22.58 274 ASP A CA 1
ATOM 2177 C C . ASP A 1 278 ? -7.200 -46.134 16.273 1.00 22.15 274 ASP A C 1
ATOM 2178 O O . ASP A 1 278 ? -7.121 -47.083 17.044 1.00 27.83 274 ASP A O 1
ATOM 2183 N N . SER A 1 279 ? -7.468 -44.903 16.668 1.00 21.32 275 SER A N 1
ATOM 2184 C CA . SER A 1 279 ? -7.622 -44.488 18.052 1.00 21.46 275 SER A CA 1
ATOM 2185 C C . SER A 1 279 ? -8.290 -43.114 18.032 1.00 19.90 275 SER A C 1
ATOM 2186 O O . SER A 1 279 ? -8.406 -42.514 16.963 1.00 22.48 275 SER A O 1
ATOM 2189 N N . VAL A 1 280 ? -8.712 -42.665 19.195 1.00 18.10 276 VAL A N 1
ATOM 2190 C CA . VAL A 1 280 ? -9.193 -41.296 19.344 1.00 16.58 276 VAL A CA 1
ATOM 2191 C C . VAL A 1 280 ? -8.095 -40.511 20.048 1.00 16.23 276 VAL A C 1
ATOM 2192 O O . VAL A 1 280 ? -7.897 -40.708 21.251 1.00 18.85 276 VAL A O 1
ATOM 2196 N N . PRO A 1 281 ? -7.335 -39.728 19.308 1.00 14.41 277 PRO A N 1
ATOM 2197 C CA . PRO A 1 281 ? -6.154 -39.079 19.860 1.00 13.82 277 PRO A CA 1
ATOM 2198 C C . PRO A 1 281 ? -6.500 -37.978 20.850 1.00 11.09 277 PRO A C 1
ATOM 2199 O O . PRO A 1 281 ? -7.534 -37.332 20.763 1.00 13.76 277 PRO A O 1
ATOM 2203 N N . THR A 1 282 ? -5.576 -37.769 21.781 1.00 11.38 278 THR A N 1
ATOM 2204 C CA . THR A 1 282 ? -5.609 -36.552 22.585 1.00 10.79 278 THR A CA 1
ATOM 2205 C C . THR A 1 282 ? -5.300 -35.323 21.725 1.00 9.77 278 THR A C 1
ATOM 2206 O O . THR A 1 282 ? -4.859 -35.464 20.563 1.00 10.37 278 THR A O 1
ATOM 2210 N N . LEU A 1 283 ? -5.524 -34.122 22.271 1.00 9.93 279 LEU A N 1
ATOM 2211 C CA . LEU A 1 283 ? -5.170 -32.929 21.512 1.00 9.44 279 LEU A CA 1
ATOM 2212 C C . LEU A 1 283 ? -3.666 -32.899 21.238 1.00 9.84 279 LEU A C 1
ATOM 2213 O O . LEU A 1 283 ? -3.261 -32.483 20.148 1.00 10.15 279 LEU A O 1
ATOM 2218 N N . GLN A 1 284 ? -2.830 -33.315 22.210 1.00 10.11 280 GLN A N 1
ATOM 2219 C CA . GLN A 1 284 ? -1.389 -33.292 21.924 1.00 10.45 280 GLN A CA 1
ATOM 2220 C C . GLN A 1 284 ? -1.044 -34.270 20.805 1.00 10.58 280 GLN A C 1
ATOM 2221 O O . GLN A 1 284 ? -0.239 -33.965 19.903 1.00 10.70 280 GLN A O 1
ATOM 2227 N N . ASP A 1 285 ? -1.605 -35.480 20.885 1.00 10.97 281 ASP A N 1
ATOM 2228 C CA . ASP A 1 285 ? -1.260 -36.450 19.834 1.00 11.15 281 ASP A CA 1
ATOM 2229 C C . ASP A 1 285 ? -1.783 -36.026 18.475 1.00 10.74 281 ASP A C 1
ATOM 2230 O O . ASP A 1 285 ? -1.136 -36.249 17.442 1.00 11.09 281 ASP A O 1
ATOM 2235 N N . MET A 1 286 ? -2.990 -35.444 18.455 1.00 10.48 282 MET A N 1
ATOM 2236 C CA . MET A 1 286 ? -3.520 -34.999 17.149 1.00 9.55 282 MET A CA 1
ATOM 2237 C C . MET A 1 286 ? -2.605 -33.959 16.536 1.00 9.41 282 MET A C 1
ATOM 2238 O O . MET A 1 286 ? -2.366 -33.930 15.316 1.00 10.90 282 MET A O 1
ATOM 2243 N N . THR A 1 287 ? -2.065 -33.076 17.369 1.00 10.19 283 THR A N 1
ATOM 2244 C CA . THR A 1 287 ? -1.141 -32.030 16.920 1.00 9.33 283 THR A CA 1
ATOM 2245 C C . THR A 1 287 ? 0.157 -32.649 16.449 1.00 9.81 283 THR A C 1
ATOM 2246 O O . THR A 1 287 ? 0.740 -32.285 15.399 1.00 11.63 283 THR A O 1
ATOM 2250 N N . PHE A 1 288 ? 0.690 -33.619 17.189 1.00 10.07 284 PHE A N 1
ATOM 2251 C CA . PHE A 1 288 ? 1.859 -34.382 16.750 1.00 11.16 284 PHE A CA 1
ATOM 2252 C C . PHE A 1 288 ? 1.648 -35.010 15.387 1.00 10.73 284 PHE A C 1
ATOM 2253 O O . PHE A 1 288 ? 2.511 -34.912 14.507 1.00 12.33 284 PHE A O 1
ATOM 2261 N N . ARG A 1 289 ? 0.495 -35.649 15.187 1.00 10.99 285 ARG A N 1
ATOM 2262 C CA . ARG A 1 289 ? 0.215 -36.278 13.894 1.00 11.29 285 ARG A CA 1
ATOM 2263 C C . ARG A 1 289 ? 0.170 -35.225 12.784 1.00 10.28 285 ARG A C 1
ATOM 2264 O O . ARG A 1 289 ? 0.623 -35.470 11.668 1.00 11.49 285 ARG A O 1
ATOM 2272 N N . LEU A 1 290 ? -0.378 -34.043 13.064 1.00 10.09 286 LEU A N 1
ATOM 2273 C CA . LEU A 1 290 ? -0.448 -32.977 12.064 1.00 10.87 286 LEU A CA 1
ATOM 2274 C C . LEU A 1 290 ? 0.933 -32.610 11.569 1.00 10.54 286 LEU A C 1
ATOM 2275 O O . LEU A 1 290 ? 1.148 -32.369 10.378 1.00 12.19 286 LEU A O 1
ATOM 2280 N N . LEU A 1 291 ? 1.880 -32.529 12.504 1.00 11.61 287 LEU A N 1
ATOM 2281 C CA . LEU A 1 291 ? 3.215 -32.043 12.190 1.00 11.86 287 LEU A CA 1
ATOM 2282 C C . LEU A 1 291 ? 4.132 -33.118 11.637 1.00 12.97 287 LEU A C 1
ATOM 2283 O O . LEU A 1 291 ? 5.191 -32.764 11.080 1.00 14.13 287 LEU A O 1
ATOM 2288 N N . THR A 1 292 ? 3.775 -34.400 11.781 1.00 13.05 288 THR A N 1
ATOM 2289 C CA . THR A 1 292 ? 4.714 -35.459 11.427 1.00 14.18 288 THR A CA 1
ATOM 2290 C C . THR A 1 292 ? 4.177 -36.420 10.376 1.00 15.81 288 THR A C 1
ATOM 2291 O O . THR A 1 292 ? 4.956 -37.260 9.907 1.00 19.80 288 THR A O 1
ATOM 2295 N N . THR A 1 293 ? 2.910 -36.344 9.999 1.00 13.43 289 THR A N 1
ATOM 2296 C CA . THR A 1 293 ? 2.378 -37.257 8.978 1.00 15.65 289 THR A CA 1
ATOM 2297 C C . THR A 1 293 ? 2.963 -36.905 7.624 1.00 14.46 289 THR A C 1
ATOM 2298 O O . THR A 1 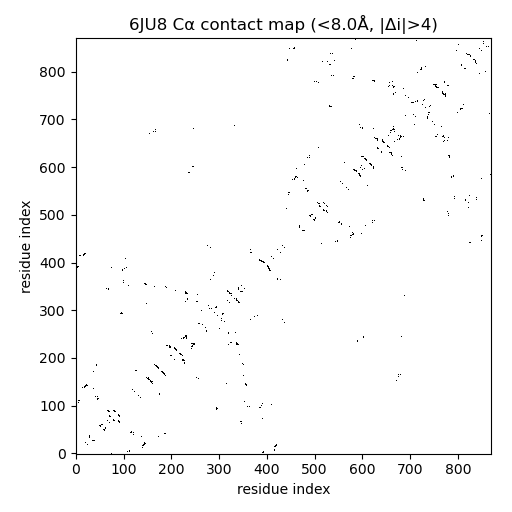293 ? 2.815 -35.784 7.147 1.00 15.76 289 THR A O 1
ATOM 2302 N N . GLY A 1 294 ? 3.649 -37.829 6.958 1.00 17.92 290 GLY A N 1
ATOM 2303 C CA . GLY A 1 294 ? 4.270 -37.475 5.687 1.00 18.97 290 GLY A CA 1
ATOM 2304 C C . GLY A 1 294 ? 3.334 -37.516 4.507 1.00 16.83 290 GLY A C 1
ATOM 2305 O O . GLY A 1 294 ? 2.256 -38.109 4.558 1.00 20.96 290 GLY A O 1
ATOM 2306 N N . GLY A 1 295 ? 3.758 -36.896 3.412 1.00 19.61 291 GLY A N 1
ATOM 2307 C CA . GLY A 1 295 ? 3.137 -37.052 2.118 1.00 22.06 291 GLY A CA 1
ATOM 2308 C C . GLY A 1 295 ? 1.875 -36.245 1.920 1.00 19.23 291 GLY A C 1
ATOM 2309 O O . GLY A 1 295 ? 1.117 -36.532 0.991 1.00 21.12 291 GLY A O 1
ATOM 2310 N N . LEU A 1 296 ? 1.687 -35.229 2.760 1.00 14.32 292 LEU A N 1
ATOM 2311 C CA . LEU A 1 296 ? 0.522 -34.371 2.652 1.00 13.58 292 LEU A CA 1
ATOM 2312 C C . LEU A 1 296 ? 0.788 -33.118 1.831 1.00 11.96 292 LEU A C 1
ATOM 2313 O O . LEU A 1 296 ? 1.909 -32.582 1.784 1.00 17.30 292 LEU A O 1
ATOM 2318 N N . ASN A 1 297 ? -0.241 -32.619 1.156 1.00 12.60 293 ASN A N 1
ATOM 2319 C CA . ASN A 1 297 ? -0.093 -31.396 0.379 1.00 11.51 293 ASN A CA 1
ATOM 2320 C C . ASN A 1 297 ? -0.695 -30.226 1.147 1.00 10.52 293 ASN A C 1
ATOM 2321 O O . ASN A 1 297 ? -1.307 -30.377 2.223 1.00 11.29 293 ASN A O 1
ATOM 2326 N N . TRP A 1 298 ? -0.487 -29.016 0.624 1.00 10.09 294 TRP A N 1
ATOM 2327 C CA . TRP A 1 298 ? -0.962 -27.797 1.249 1.00 9.56 294 TRP A CA 1
ATOM 2328 C C . TRP A 1 298 ? -2.475 -27.819 1.423 1.00 9.90 294 TRP A C 1
ATOM 2329 O O . TRP A 1 298 ? -3.012 -27.426 2.476 1.00 10.19 294 TRP A O 1
ATOM 2340 N N . GLY A 1 299 ? -3.196 -28.251 0.392 1.00 10.15 295 GLY A N 1
ATOM 2341 C CA . GLY A 1 299 ? -4.664 -28.249 0.448 1.00 10.51 295 GLY A CA 1
ATOM 2342 C C . GLY A 1 299 ? -5.138 -29.085 1.629 1.00 10.25 295 GLY A C 1
ATOM 2343 O O . GLY A 1 299 ? -6.047 -28.692 2.389 1.00 12.18 295 GLY A O 1
ATOM 2344 N N . GLU A 1 300 ? -4.574 -30.289 1.772 1.00 10.74 296 GLU A N 1
ATOM 2345 C CA . GLU A 1 300 ? -5.000 -31.228 2.800 1.00 12.80 296 GLU A CA 1
ATOM 2346 C C . GLU A 1 300 ? -4.629 -30.737 4.194 1.00 11.57 296 GLU A C 1
ATOM 2347 O O . GLU A 1 300 ? -5.350 -31.008 5.161 1.00 12.17 296 GLU A O 1
ATOM 2353 N N . PHE A 1 301 ? -3.467 -30.087 4.318 1.00 11.39 297 PHE A N 1
ATOM 2354 C CA . PHE A 1 301 ? -2.992 -29.582 5.612 1.00 10.26 297 PHE A CA 1
ATOM 2355 C C . PHE A 1 301 ? -3.850 -28.404 6.067 1.00 9.67 297 PHE A C 1
ATOM 2356 O O . PHE A 1 301 ? -4.200 -28.292 7.242 1.00 10.12 297 PHE A O 1
ATOM 2364 N N . SER A 1 302 ? -4.142 -27.498 5.142 1.00 9.83 298 SER A N 1
ATOM 2365 C CA . SER A 1 302 ? -4.567 -26.152 5.488 1.00 9.52 298 SER A CA 1
ATOM 2366 C C . SER A 1 302 ? -6.041 -25.997 5.835 1.00 9.93 298 SER A C 1
ATOM 2367 O O . SER A 1 302 ? -6.381 -25.014 6.517 1.00 12.98 298 SER A O 1
ATOM 2370 N N . SER A 1 303 ? -6.922 -26.865 5.338 1.00 9.56 299 SER A N 1
ATOM 2371 C CA . SER A 1 303 ? -8.346 -26.502 5.391 1.00 9.46 299 SER A CA 1
ATOM 2372 C C . SER A 1 303 ? -9.263 -27.700 5.454 1.00 9.50 299 SER A C 1
ATOM 2373 O O . SER A 1 303 ? -8.996 -28.751 4.847 1.00 10.77 299 SER A O 1
ATOM 2376 N N . THR A 1 304 ? -10.423 -27.461 6.082 1.00 10.02 300 THR A N 1
ATOM 2377 C CA . THR A 1 304 ? -11.552 -28.388 6.004 1.00 11.15 300 THR A CA 1
ATOM 2378 C C . THR A 1 304 ? -12.101 -28.502 4.595 1.00 10.95 300 THR A C 1
ATOM 2379 O O . THR A 1 304 ? -12.857 -29.445 4.297 1.00 14.21 300 THR A O 1
ATOM 2383 N N . ARG A 1 305 ? -11.763 -27.611 3.658 1.00 11.75 301 ARG A N 1
ATOM 2384 C CA . ARG A 1 305 ? -12.359 -27.695 2.324 1.00 12.42 301 ARG A CA 1
ATOM 2385 C C . ARG A 1 305 ? -11.870 -28.898 1.535 1.00 12.43 301 ARG A C 1
ATOM 2386 O O . ARG A 1 305 ? -12.548 -29.347 0.598 1.00 13.79 301 ARG A O 1
ATOM 2394 N N . TYR A 1 306 ? -10.675 -29.405 1.877 1.00 11.81 302 TYR A N 1
ATOM 2395 C CA . TYR A 1 306 ? -10.071 -30.398 0.978 1.00 12.63 302 TYR A CA 1
ATOM 2396 C C . TYR A 1 306 ? -10.940 -31.634 0.863 1.00 14.25 302 TYR A C 1
ATOM 2397 O O . TYR A 1 306 ? -11.158 -32.125 -0.234 1.00 16.86 302 TYR A O 1
ATOM 2406 N N . ASP A 1 307 ? -11.433 -32.118 2.007 1.00 15.91 303 ASP A N 1
ATOM 2407 C CA . ASP A 1 307 ? -12.282 -33.304 1.938 1.00 23.98 303 ASP A CA 1
ATOM 2408 C C . ASP A 1 307 ? -13.518 -33.048 2.787 1.00 23.85 303 ASP A C 1
ATOM 2409 O O . ASP A 1 307 ? -13.495 -33.355 3.986 1.00 30.86 303 ASP A O 1
ATOM 2418 N N . ASP A 1 308 ? -14.558 -32.494 2.208 1.00 33.33 304 ASP A N 1
ATOM 2419 C CA . ASP A 1 308 ? -15.839 -32.253 2.860 1.00 32.48 304 ASP A CA 1
ATOM 2420 C C . ASP A 1 308 ? -16.267 -33.370 3.811 1.00 37.41 304 ASP A C 1
ATOM 2421 O O . ASP A 1 308 ? -16.755 -33.110 4.908 1.00 44.20 304 ASP A O 1
ATOM 2426 N N . LYS A 1 309 ? -16.140 -34.606 3.345 1.00 39.49 305 LYS A N 1
ATOM 2427 C CA . LYS A 1 309 ? -16.660 -35.788 4.011 1.00 43.29 305 LYS A CA 1
ATOM 2428 C C . LYS A 1 309 ? -16.095 -35.981 5.411 1.00 42.14 305 LYS A C 1
ATOM 2429 O O . LYS A 1 309 ? -16.782 -36.495 6.299 1.00 45.83 305 LYS A O 1
ATOM 2431 N N . LYS A 1 310 ? -14.843 -35.593 5.644 1.00 37.70 306 LYS A N 1
ATOM 2432 C CA . LYS A 1 310 ? -14.276 -35.723 6.984 1.00 32.98 306 LYS A CA 1
ATOM 2433 C C . LYS A 1 310 ? -14.952 -34.824 8.015 1.00 33.60 306 LYS A C 1
ATOM 2434 O O . LYS A 1 310 ? -14.757 -35.027 9.213 1.00 32.09 306 LYS A O 1
ATOM 2436 N N . GLU A 1 311 ? -15.725 -33.821 7.599 1.00 36.59 307 GLU A N 1
ATOM 2437 C CA . GLU A 1 311 ? -16.369 -32.933 8.564 1.00 35.10 307 GLU A CA 1
ATOM 2438 C C . GLU A 1 311 ? -17.704 -33.470 9.060 1.00 40.19 307 GLU A C 1
ATOM 2439 O O . GLU A 1 311 ? -18.509 -32.667 9.550 1.00 46.56 307 GLU A O 1
ATOM 2445 N N . LYS A 1 323 ? -7.764 -40.050 7.536 1.00 58.89 319 LYS A N 1
ATOM 2446 C CA . LYS A 1 323 ? -6.949 -41.252 7.686 1.00 40.18 319 LYS A CA 1
ATOM 2447 C C . LYS A 1 323 ? -6.043 -41.103 8.907 1.00 33.70 319 LYS A C 1
ATOM 2448 O O . LYS A 1 323 ? -4.830 -40.986 8.778 1.00 36.59 319 LYS A O 1
ATOM 2449 N N . ASN A 1 324 ? -6.635 -41.091 10.099 1.00 32.55 320 ASN A N 1
ATOM 2450 C CA . ASN A 1 324 ? -5.867 -41.123 11.330 1.00 26.25 320 ASN A CA 1
ATOM 2451 C C . ASN A 1 324 ? -5.045 -39.850 11.513 1.00 18.74 320 ASN A C 1
ATOM 2452 O O . ASN A 1 324 ? -4.116 -39.789 12.317 1.00 19.61 320 ASN A O 1
ATOM 2457 N N . TRP A 1 325 ? -5.413 -38.782 10.820 1.00 16.17 321 TRP A N 1
ATOM 2458 C CA . TRP A 1 325 ? -4.882 -37.452 11.138 1.00 13.93 321 TRP A CA 1
ATOM 2459 C C . TRP A 1 325 ? -5.970 -36.435 10.796 1.00 12.31 321 TRP A C 1
ATOM 2460 O O . TRP A 1 325 ? -6.870 -36.720 10.006 1.00 14.81 321 TRP A O 1
ATOM 2471 N N . MET A 1 326 ? -5.832 -35.250 11.369 1.00 11.86 322 MET A N 1
ATOM 2472 C CA . MET A 1 326 ? -6.804 -34.175 11.202 1.00 11.83 322 MET A CA 1
ATOM 2473 C C . MET A 1 326 ? -6.095 -32.905 10.744 1.00 10.96 322 MET A C 1
ATOM 2474 O O . MET A 1 326 ? -5.022 -32.591 11.263 1.00 11.64 322 MET A O 1
ATOM 2479 N N . ASN A 1 327 ? -6.660 -32.172 9.785 1.00 10.95 323 ASN A N 1
ATOM 2480 C CA . ASN A 1 327 ? -6.011 -30.972 9.259 1.00 10.34 323 ASN A CA 1
ATOM 2481 C C . ASN A 1 327 ? -5.957 -29.831 10.284 1.00 9.13 323 ASN A C 1
ATOM 2482 O O . ASN A 1 327 ? -6.639 -29.823 11.311 1.00 10.32 323 ASN A O 1
ATOM 2487 N N . LEU A 1 328 ? -5.129 -28.826 9.982 1.00 9.07 324 LEU A N 1
ATOM 2488 C CA . LEU A 1 328 ? -4.907 -27.697 10.869 1.00 7.93 324 LEU A CA 1
ATOM 2489 C C . LEU A 1 328 ? -6.191 -26.956 11.237 1.00 9.04 324 LEU A C 1
ATOM 2490 O O . LEU A 1 328 ? -6.453 -26.607 12.399 1.00 9.24 324 LEU A O 1
ATOM 2495 N N . GLU A 1 329 ? -7.041 -26.701 10.233 1.00 8.44 325 GLU A N 1
ATOM 2496 C CA . GLU A 1 329 ? -8.240 -25.906 10.485 1.00 8.61 325 GLU A CA 1
ATOM 2497 C C . GLU A 1 329 ? -9.211 -26.684 11.376 1.00 9.07 325 GLU A C 1
ATOM 2498 O O . GLU A 1 329 ? -9.802 -26.093 12.286 1.00 9.10 325 GLU A O 1
ATOM 2504 N N . ALA A 1 330 ? -9.364 -27.978 11.133 1.00 9.52 326 ALA A N 1
ATOM 2505 C CA . ALA A 1 330 ? -10.248 -28.828 11.940 1.00 9.81 326 ALA A CA 1
ATOM 2506 C C . ALA A 1 330 ? -9.774 -28.869 13.384 1.00 8.91 326 ALA A C 1
ATOM 2507 O O . ALA A 1 330 ? -10.572 -28.812 14.329 1.00 9.75 326 ALA A O 1
ATOM 2509 N N . ILE A 1 331 ? -8.465 -29.048 13.610 1.00 8.90 327 ILE A N 1
ATOM 2510 C CA . ILE A 1 331 ? -7.966 -29.035 14.986 1.00 8.68 327 ILE A CA 1
ATOM 2511 C C . ILE A 1 331 ? -8.307 -27.693 15.630 1.00 8.64 327 ILE A C 1
ATOM 2512 O O . ILE A 1 331 ? -8.823 -27.592 16.744 1.00 10.23 327 ILE A O 1
ATOM 2517 N N . HIS A 1 332 ? -7.981 -26.612 14.922 1.00 8.72 328 HIS A N 1
ATOM 2518 C CA . HIS A 1 332 ? -8.250 -25.251 15.375 1.00 8.10 328 HIS A CA 1
ATOM 2519 C C . HIS A 1 332 ? -9.716 -25.041 15.723 1.00 8.68 328 HIS A C 1
ATOM 2520 O O . HIS A 1 332 ? -10.008 -24.332 16.697 1.00 8.87 328 HIS A O 1
ATOM 2527 N N . ASN A 1 333 ? -10.645 -25.617 14.966 1.00 8.89 329 ASN A N 1
ATOM 2528 C CA . ASN A 1 333 ? -12.088 -25.464 15.212 1.00 8.90 329 ASN A CA 1
ATOM 2529 C C . ASN A 1 333 ? -12.458 -26.122 16.524 1.00 8.63 329 ASN A C 1
ATOM 2530 O O . ASN A 1 333 ? -13.245 -25.566 17.304 1.00 10.32 329 ASN A O 1
ATOM 2535 N N . ASN A 1 334 ? -11.931 -27.312 16.768 1.00 8.52 330 ASN A N 1
ATOM 2536 C CA . ASN A 1 334 ? -12.189 -27.995 18.035 1.00 8.66 330 ASN A CA 1
ATOM 2537 C C . ASN A 1 334 ? -11.649 -27.162 19.188 1.00 8.28 330 ASN A C 1
ATOM 2538 O O . ASN A 1 334 ? -12.321 -27.002 20.220 1.00 9.23 330 ASN A O 1
ATOM 2543 N N . VAL A 1 335 ? -10.428 -26.631 19.082 1.00 7.99 331 VAL A N 1
ATOM 2544 C CA . VAL A 1 335 ? -9.887 -25.846 20.198 1.00 8.48 331 VAL A CA 1
ATOM 2545 C C . VAL A 1 335 ? -10.753 -24.627 20.449 1.00 8.43 331 VAL A C 1
ATOM 2546 O O . VAL A 1 335 ? -11.037 -24.296 21.610 1.00 8.75 331 VAL A O 1
ATOM 2550 N N . HIS A 1 336 ? -11.249 -23.939 19.410 1.00 9.16 332 HIS A N 1
ATOM 2551 C CA . HIS A 1 336 ? -12.212 -22.852 19.619 1.00 8.91 332 HIS A CA 1
ATOM 2552 C C . HIS A 1 336 ? -13.399 -23.323 20.464 1.00 8.58 332 HIS A C 1
ATOM 2553 O O . HIS A 1 336 ? -13.816 -22.661 21.420 1.00 9.00 332 HIS A O 1
ATOM 2560 N N . ASN A 1 337 ? -13.965 -24.485 20.103 1.00 8.58 333 ASN A N 1
ATOM 2561 C CA . ASN A 1 337 ? -15.134 -24.983 20.840 1.00 9.09 333 ASN A CA 1
ATOM 2562 C C . ASN A 1 337 ? -14.780 -25.245 22.299 1.00 8.32 333 ASN A C 1
ATOM 2563 O O . ASN A 1 337 ? -15.565 -24.928 23.211 1.00 9.58 333 ASN A O 1
ATOM 2568 N N . TRP A 1 338 ? -13.629 -25.875 22.517 1.00 8.67 334 TRP A N 1
ATOM 2569 C CA . TRP A 1 338 ? -13.273 -26.317 23.875 1.00 8.85 334 TRP A CA 1
ATOM 2570 C C . TRP A 1 338 ? -12.920 -25.140 24.764 1.00 8.24 334 TRP A C 1
ATOM 2571 O O . TRP A 1 338 ? -13.131 -25.206 25.968 1.00 9.95 334 TRP A O 1
ATOM 2582 N N . VAL A 1 339 ? -12.385 -24.056 24.193 1.00 9.41 335 VAL A N 1
ATOM 2583 C CA . VAL A 1 339 ? -12.080 -22.862 24.995 1.00 9.50 335 VAL A CA 1
ATOM 2584 C C . VAL A 1 339 ? -13.350 -22.091 25.302 1.00 8.90 335 VAL A C 1
ATOM 2585 O O . VAL A 1 339 ? -13.539 -21.626 26.429 1.00 9.57 335 VAL A O 1
ATOM 2589 N N . GLY A 1 340 ? -14.221 -21.913 24.313 1.00 8.77 336 GLY A N 1
ATOM 2590 C CA . GLY A 1 340 ? -15.340 -21.002 24.431 1.00 9.91 336 GLY A CA 1
ATOM 2591 C C . GLY A 1 340 ? -16.552 -21.608 25.115 1.00 8.31 336 GLY A C 1
ATOM 2592 O O . GLY A 1 340 ? -17.327 -20.890 25.744 1.00 9.93 336 GLY A O 1
ATOM 2593 N N . GLY A 1 341 ? -16.725 -22.922 24.942 1.00 9.05 337 GLY A N 1
ATOM 2594 C CA . GLY A 1 341 ? -17.954 -23.587 25.353 1.00 10.11 337 GLY A CA 1
ATOM 2595 C C . GLY A 1 341 ? -18.880 -23.676 24.147 1.00 9.81 337 GLY A C 1
ATOM 2596 O O . GLY A 1 341 ? -19.159 -22.648 23.515 1.00 10.12 337 GLY A O 1
ATOM 2597 N N . PHE A 1 342 ? -19.313 -24.898 23.852 1.00 10.95 338 PHE A N 1
ATOM 2598 C CA . PHE A 1 342 ? -20.000 -25.184 22.602 1.00 10.90 338 PHE A CA 1
ATOM 2599 C C . PHE A 1 342 ? -21.401 -25.744 22.790 1.00 12.23 338 PHE A C 1
ATOM 2600 O O . PHE A 1 342 ? -21.993 -26.201 21.802 1.00 14.81 338 PHE A O 1
ATOM 2608 N N . MET A 1 343 ? -21.914 -25.737 24.024 1.00 10.33 339 MET A N 1
ATOM 2609 C CA . MET A 1 343 ? -23.239 -26.267 24.300 1.00 11.13 339 MET A CA 1
ATOM 2610 C C . MET A 1 343 ? -24.071 -25.246 25.077 1.00 9.78 339 MET A C 1
ATOM 2611 O O . MET A 1 343 ? -23.910 -25.103 26.279 1.00 10.91 339 MET A O 1
ATOM 2616 N N . PHE A 1 344 ? -24.912 -24.498 24.382 1.00 10.55 340 PHE A N 1
ATOM 2617 C CA . PHE A 1 344 ? -25.811 -23.539 25.032 1.00 9.94 340 PHE A CA 1
ATOM 2618 C C . PHE A 1 344 ? -27.021 -24.282 25.602 1.00 9.95 340 PHE A C 1
ATOM 2619 O O . PHE A 1 344 ? -27.372 -24.026 26.749 1.00 10.06 340 PHE A O 1
ATOM 2627 N N . SER A 1 345 ? -27.604 -25.160 24.801 1.00 10.57 341 SER A N 1
ATOM 2628 C CA . SER A 1 345 ? -28.743 -25.939 25.273 1.00 11.38 341 SER A CA 1
ATOM 2629 C C . SER A 1 345 ? -28.249 -27.045 26.202 1.00 11.09 341 SER A C 1
ATOM 2630 O O . SER A 1 345 ? -27.130 -27.549 26.078 1.00 12.47 341 SER A O 1
ATOM 2633 N N . ARG A 1 346 ? -29.070 -27.391 27.188 1.00 12.35 342 ARG A N 1
ATOM 2634 C CA . ARG A 1 346 ? -28.656 -28.380 28.180 1.00 13.99 342 ARG A CA 1
ATOM 2635 C C . ARG A 1 346 ? -28.533 -29.741 27.526 1.00 12.62 342 ARG A C 1
ATOM 2636 O O . ARG A 1 346 ? -29.464 -30.204 26.848 1.00 16.97 342 ARG A O 1
ATOM 2644 N N . PRO A 1 347 ? -27.398 -30.399 27.678 1.00 13.72 343 PRO A N 1
ATOM 2645 C CA . PRO A 1 347 ? -27.237 -31.727 27.077 1.00 16.33 343 PRO A CA 1
ATOM 2646 C C . PRO A 1 347 ? -27.862 -32.795 27.958 1.00 17.50 343 PRO A C 1
ATOM 2647 O O . PRO A 1 347 ? -28.431 -32.499 29.014 1.00 17.21 343 PRO A O 1
ATOM 2651 N N . GLY A 1 348 ? -27.729 -34.051 27.541 1.00 19.51 344 GLY A N 1
ATOM 2652 C CA . GLY A 1 348 ? -28.064 -35.185 28.386 1.00 22.80 344 GLY A CA 1
ATOM 2653 C C . GLY A 1 348 ? -27.255 -35.183 29.672 1.00 19.86 344 GLY A C 1
ATOM 2654 O O . GLY A 1 348 ? -26.204 -34.538 29.777 1.00 18.76 344 GLY A O 1
ATOM 2655 N N . ARG A 1 349 ? -27.726 -35.933 30.668 1.00 21.59 345 ARG A N 1
ATOM 2656 C CA . ARG A 1 349 ? -27.101 -35.843 31.987 1.00 21.67 345 ARG A CA 1
ATOM 2657 C C . ARG A 1 349 ? -25.630 -36.250 31.945 1.00 19.75 345 ARG A C 1
ATOM 2658 O O . ARG A 1 349 ? -24.822 -35.659 32.663 1.00 20.15 345 ARG A O 1
ATOM 2660 N N . HIS A 1 350 ? -25.288 -37.217 31.101 1.00 21.04 346 HIS A N 1
ATOM 2661 C CA . HIS A 1 350 ? -23.920 -37.724 31.015 1.00 21.64 346 HIS A CA 1
ATOM 2662 C C . HIS A 1 350 ? -22.951 -36.689 30.455 1.00 20.83 346 HIS A C 1
ATOM 2663 O O . HIS A 1 350 ? -21.743 -36.919 30.569 1.00 20.96 346 HIS A O 1
ATOM 2670 N N . ASP A 1 351 ? -23.420 -35.589 29.871 1.00 16.87 347 ASP A N 1
ATOM 2671 C CA . ASP A 1 351 ? -22.530 -34.568 29.311 1.00 16.96 347 ASP A CA 1
ATOM 2672 C C . ASP A 1 351 ? -22.643 -33.221 30.023 1.00 15.59 347 ASP A C 1
ATOM 2673 O O . ASP A 1 351 ? -22.087 -32.188 29.587 1.00 15.58 347 ASP A O 1
ATOM 2678 N N . LEU A 1 352 ? -23.353 -33.198 31.154 1.00 15.72 348 LEU A N 1
ATOM 2679 C CA . LEU A 1 352 ? -23.560 -31.951 31.896 1.00 14.11 348 LEU A CA 1
ATOM 2680 C C . LEU A 1 352 ? -22.266 -31.297 32.349 1.00 12.08 348 LEU A C 1
ATOM 2681 O O . LEU A 1 352 ? -22.198 -30.063 32.434 1.00 12.67 348 LEU A O 1
ATOM 2686 N N . LYS A 1 353 ? -21.222 -32.072 32.571 1.00 12.23 349 LYS A N 1
ATOM 2687 C CA . LYS A 1 353 ? -19.958 -31.524 33.035 1.00 13.07 349 LYS A CA 1
ATOM 2688 C C . LYS A 1 353 ? -19.350 -30.550 32.028 1.00 11.04 349 LYS A C 1
ATOM 2689 O O . LYS A 1 353 ? -18.430 -29.827 32.462 1.00 13.38 349 LYS A O 1
ATOM 2695 N N . LEU A 1 354 ? -19.753 -30.506 30.769 1.00 10.43 350 LEU A N 1
ATOM 2696 C CA . LEU A 1 354 ? -19.209 -29.554 29.803 1.00 11.63 350 LEU A CA 1
ATOM 2697 C C . LEU A 1 354 ? -20.262 -28.574 29.293 1.00 10.56 350 LEU A C 1
ATOM 2698 O O . LEU A 1 354 ? -20.011 -27.864 28.321 1.00 12.51 350 LEU A O 1
ATOM 2703 N N . TRP A 1 355 ? -21.416 -28.486 29.952 1.00 9.42 351 TRP A N 1
ATOM 2704 C CA . TRP A 1 355 ? -22.451 -27.536 29.522 1.00 10.59 351 TRP A CA 1
ATOM 2705 C C . TRP A 1 355 ? -21.970 -26.092 29.609 1.00 8.96 351 TRP A C 1
ATOM 2706 O O . TRP A 1 355 ? -21.319 -25.704 30.587 1.00 10.34 351 TRP A O 1
ATOM 2717 N N . GLY A 1 356 ? -22.264 -25.311 28.583 1.00 8.61 352 GLY A N 1
ATOM 2718 C CA . GLY A 1 356 ? -22.160 -23.878 28.553 1.00 9.20 352 GLY A CA 1
ATOM 2719 C C . GLY A 1 356 ? -21.574 -23.369 27.255 1.00 8.36 352 GLY A C 1
ATOM 2720 O O . GLY A 1 356 ? -20.744 -24.058 26.633 1.00 12.72 352 GLY A O 1
ATOM 2721 N N . ALA A 1 357 ? -21.996 -22.171 26.856 1.00 8.63 353 ALA A N 1
ATOM 2722 C CA . ALA A 1 357 ? -21.501 -21.614 25.593 1.00 8.40 353 ALA A CA 1
ATOM 2723 C C . ALA A 1 357 ? -20.808 -20.273 25.823 1.00 8.26 353 ALA A C 1
ATOM 2724 O O . ALA A 1 357 ? -21.071 -19.557 26.798 1.00 8.93 353 ALA A O 1
ATOM 2726 N N . GLY A 1 358 ? -19.951 -19.901 24.884 1.00 8.59 354 GLY A N 1
ATOM 2727 C CA . GLY A 1 358 ? -19.246 -18.618 25.008 1.00 9.00 354 GLY A CA 1
ATOM 2728 C C . GLY A 1 358 ? -18.557 -18.273 23.695 1.00 7.68 354 GLY A C 1
ATOM 2729 O O . GLY A 1 358 ? -18.570 -19.004 22.717 1.00 8.92 354 GLY A O 1
ATOM 2730 N N . HIS A 1 359 ? -17.958 -17.083 23.710 1.00 8.82 355 HIS A N 1
ATOM 2731 C CA . HIS A 1 359 ? -17.577 -16.395 22.491 1.00 7.88 355 HIS A CA 1
ATOM 2732 C C . HIS A 1 359 ? -16.669 -17.220 21.593 1.00 7.66 355 HIS A C 1
ATOM 2733 O O . HIS A 1 359 ? -16.860 -17.232 20.373 1.00 8.67 355 HIS A O 1
ATOM 2740 N N . MET A 1 360 ? -15.654 -17.873 22.167 1.00 8.34 356 MET A N 1
ATOM 2741 C CA . MET A 1 360 ? -14.666 -18.533 21.327 1.00 8.32 356 MET A CA 1
ATOM 2742 C C . MET A 1 360 ? -15.246 -19.637 20.447 1.00 8.61 356 MET A C 1
ATOM 2743 O O . MET A 1 360 ? -14.606 -20.027 19.455 1.00 10.03 356 MET A O 1
ATOM 2748 N N . SER A 1 361 ? -16.422 -20.167 20.767 1.00 9.20 357 SER A N 1
ATOM 2749 C CA . SER A 1 361 ? -16.955 -21.242 19.909 1.00 9.41 357 SER A CA 1
ATOM 2750 C C . SER A 1 361 ? -17.766 -20.721 18.744 1.00 9.95 357 SER A C 1
ATOM 2751 O O . SER A 1 361 ? -18.208 -21.532 17.923 1.00 11.92 357 SER A O 1
ATOM 2754 N N . SER A 1 362 ? -17.943 -19.422 18.636 1.00 9.44 358 SER A N 1
ATOM 2755 C CA . SER A 1 362 ? -18.853 -18.867 17.634 1.00 9.70 358 SER A CA 1
ATOM 2756 C C . SER A 1 362 ? -18.069 -17.956 16.704 1.00 9.40 358 SER A C 1
ATOM 2757 O O . SER A 1 362 ? -17.549 -16.900 17.101 1.00 10.31 358 SER A O 1
ATOM 2760 N N . VAL A 1 363 ? -17.936 -18.344 15.431 1.00 10.15 359 VAL A N 1
ATOM 2761 C CA . VAL A 1 363 ? -17.117 -17.557 14.489 1.00 10.22 359 VAL A CA 1
ATOM 2762 C C . VAL A 1 363 ? -17.481 -16.085 14.509 1.00 10.01 359 VAL A C 1
ATOM 2763 O O . VAL A 1 363 ? -16.567 -15.242 14.537 1.00 10.36 359 VAL A O 1
ATOM 2767 N N . PRO A 1 364 ? -18.751 -15.678 14.488 1.00 9.62 360 PRO A N 1
ATOM 2768 C CA . PRO A 1 364 ? -19.035 -14.248 14.449 1.00 10.09 360 PRO A CA 1
ATOM 2769 C C . PRO A 1 364 ? -18.474 -13.448 15.612 1.00 8.99 360 PRO A C 1
ATOM 2770 O O . PRO A 1 364 ? -18.303 -12.239 15.435 1.00 9.92 360 PRO A O 1
ATOM 2774 N N . VAL A 1 365 ? -18.199 -14.040 16.779 1.00 8.99 361 VAL A N 1
ATOM 2775 C CA . VAL A 1 365 ? -17.787 -13.256 17.933 1.00 8.23 361 VAL A CA 1
ATOM 2776 C C . VAL A 1 365 ? -16.523 -13.752 18.607 1.00 8.00 361 VAL A C 1
ATOM 2777 O O . VAL A 1 365 ? -16.113 -13.155 19.613 1.00 9.24 361 VAL A O 1
ATOM 2781 N N . ALA A 1 366 ? -15.881 -14.797 18.078 1.00 8.24 362 ALA A N 1
ATOM 2782 C CA . ALA A 1 366 ? -14.731 -15.376 18.763 1.00 8.77 362 ALA A CA 1
ATOM 2783 C C . ALA A 1 366 ? -13.593 -14.389 18.945 1.00 8.27 362 ALA A C 1
ATOM 2784 O O . ALA A 1 366 ? -12.863 -14.475 19.956 1.00 9.83 362 ALA A O 1
ATOM 2786 N N . ALA A 1 367 ? -13.387 -13.483 17.988 1.00 8.34 363 ALA A N 1
ATOM 2787 C CA . ALA A 1 367 ? -12.227 -12.586 18.064 1.00 8.87 363 ALA A CA 1
ATOM 2788 C C . ALA A 1 367 ? -12.345 -11.580 19.196 1.00 8.58 363 ALA A C 1
ATOM 2789 O O . ALA A 1 367 ? -11.336 -10.974 19.572 1.00 9.60 363 ALA A O 1
ATOM 2791 N N . TYR A 1 368 ? -13.525 -11.424 19.812 1.00 9.53 364 TYR A N 1
ATOM 2792 C CA . TYR A 1 368 ? -13.643 -10.502 20.947 1.00 9.28 364 TYR A CA 1
ATOM 2793 C C . TYR A 1 368 ? -12.916 -11.048 22.160 1.00 9.02 364 TYR A C 1
ATOM 2794 O O . TYR A 1 368 ? -12.472 -10.282 23.021 1.00 9.86 364 TYR A O 1
ATOM 2803 N N . ASP A 1 369 ? -12.782 -12.377 22.272 1.00 8.18 365 ASP A N 1
ATOM 2804 C CA . ASP A 1 369 ? -12.109 -12.925 23.450 1.00 8.73 365 ASP A CA 1
ATOM 2805 C C . ASP A 1 369 ? -10.609 -12.776 23.262 1.00 7.65 365 ASP A C 1
ATOM 2806 O O . ASP A 1 369 ? -10.104 -13.292 22.242 1.00 9.36 365 ASP A O 1
ATOM 2811 N N . PRO A 1 370 ? -9.880 -12.117 24.143 1.00 8.79 366 PRO A N 1
ATOM 2812 C CA . PRO A 1 370 ? -8.438 -11.915 23.912 1.00 9.34 366 PRO A CA 1
ATOM 2813 C C . PRO A 1 370 ? -7.640 -13.187 23.692 1.00 8.71 366 PRO A C 1
ATOM 2814 O O . PRO A 1 370 ? -6.557 -13.125 23.087 1.00 9.71 366 PRO A O 1
ATOM 2818 N N . ILE A 1 371 ? -8.085 -14.356 24.180 1.00 8.24 367 ILE A N 1
ATOM 2819 C CA . ILE A 1 371 ? -7.350 -15.580 23.879 1.00 8.51 367 ILE A CA 1
ATOM 2820 C C . ILE A 1 371 ? -7.379 -15.936 22.392 1.00 8.56 367 ILE A C 1
ATOM 2821 O O . ILE A 1 371 ? -6.522 -16.699 21.925 1.00 9.17 367 ILE A O 1
ATOM 2826 N N . PHE A 1 372 ? -8.352 -15.433 21.636 1.00 8.22 368 PHE A N 1
ATOM 2827 C CA . PHE A 1 372 ? -8.439 -15.665 20.197 1.00 8.03 368 PHE A CA 1
ATOM 2828 C C . PHE A 1 372 ? -7.071 -15.491 19.547 1.00 8.12 368 PHE A C 1
ATOM 2829 O O . PHE A 1 372 ? -6.612 -16.303 18.734 1.00 8.40 368 PHE A O 1
ATOM 2837 N N . TRP A 1 373 ? -6.409 -14.384 19.858 1.00 8.36 369 TRP A N 1
ATOM 2838 C CA . TRP A 1 373 ? -5.189 -14.000 19.165 1.00 8.83 369 TRP A CA 1
ATOM 2839 C C . TRP A 1 373 ? -4.025 -14.895 19.553 1.00 8.85 369 TRP A C 1
ATOM 2840 O O . TRP A 1 373 ? -3.129 -15.137 18.756 1.00 8.64 369 TRP A O 1
ATOM 2851 N N . LEU A 1 374 ? -4.047 -15.365 20.799 1.00 9.09 370 LEU A N 1
ATOM 2852 C CA . LEU A 1 374 ? -3.004 -16.281 21.295 1.00 8.68 370 LEU A CA 1
ATOM 2853 C C . LEU A 1 374 ? -3.150 -17.663 20.692 1.00 7.95 370 LEU A C 1
ATOM 2854 O O . LEU A 1 374 ? -2.155 -18.293 20.315 1.00 8.78 370 LEU A O 1
ATOM 2859 N N . HIS A 1 375 ? -4.398 -18.093 20.547 1.00 7.91 371 HIS A N 1
ATOM 2860 C CA . HIS A 1 375 ? -4.696 -19.314 19.785 1.00 8.41 371 HIS A CA 1
ATOM 2861 C C . HIS A 1 375 ? -4.203 -19.179 18.353 1.00 8.14 371 HIS A C 1
ATOM 2862 O O . HIS A 1 375 ? -3.486 -20.047 17.822 1.00 8.46 371 HIS A O 1
ATOM 2869 N N . HIS A 1 376 ? -4.600 -18.077 17.678 1.00 8.69 372 HIS A N 1
ATOM 2870 C CA . HIS A 1 376 ? -4.167 -17.943 16.291 1.00 8.06 372 HIS A CA 1
ATOM 2871 C C . HIS A 1 376 ? -2.673 -17.725 16.167 1.00 8.52 372 HIS A C 1
ATOM 2872 O O . HIS A 1 376 ? -2.094 -18.103 15.146 1.00 8.92 372 HIS A O 1
ATOM 2879 N N . CYS A 1 377 ? -2.009 -17.189 17.180 1.00 8.34 373 CYS A N 1
ATOM 2880 C CA . CYS A 1 377 ? -0.561 -17.126 17.140 1.00 8.53 373 CYS A CA 1
ATOM 2881 C C . CYS A 1 377 ? 0.028 -18.533 17.116 1.00 7.94 373 CYS A C 1
ATOM 2882 O O . CYS A 1 377 ? 0.946 -18.820 16.309 1.00 8.96 373 CYS A O 1
ATOM 2885 N N . ASN A 1 378 ? -0.529 -19.474 17.886 1.00 7.82 374 ASN A N 1
ATOM 2886 C CA . ASN A 1 378 ? -0.049 -20.851 17.771 1.00 8.06 374 ASN A CA 1
ATOM 2887 C C . ASN A 1 378 ? -0.466 -21.509 16.463 1.00 8.71 374 ASN A C 1
ATOM 2888 O O . ASN A 1 378 ? 0.300 -22.316 15.922 1.00 8.88 374 ASN A O 1
ATOM 2893 N N . ILE A 1 379 ? -1.640 -21.198 15.915 1.00 8.35 375 ILE A N 1
ATOM 2894 C CA . ILE A 1 379 ? -1.989 -21.755 14.595 1.00 8.29 375 ILE A CA 1
ATOM 2895 C C . ILE A 1 379 ? -0.986 -21.270 13.556 1.00 7.57 375 ILE A C 1
ATOM 2896 O O . ILE A 1 379 ? -0.588 -22.039 12.662 1.00 8.95 375 ILE A O 1
ATOM 2901 N N . ASP A 1 380 ? -0.542 -20.018 13.679 1.00 8.52 376 ASP A N 1
ATOM 2902 C CA . ASP A 1 380 ? 0.496 -19.498 12.783 1.00 8.66 376 ASP A CA 1
ATOM 2903 C C . ASP A 1 380 ? 1.807 -20.249 12.946 1.00 8.46 376 ASP A C 1
ATOM 2904 O O . ASP A 1 380 ? 2.488 -20.572 11.959 1.00 9.44 376 ASP A O 1
ATOM 2909 N N . ARG A 1 381 ? 2.178 -20.521 14.194 1.00 8.76 377 ARG A N 1
ATOM 2910 C CA . ARG A 1 381 ? 3.387 -21.302 14.519 1.00 8.11 377 ARG A CA 1
ATOM 2911 C C . ARG A 1 381 ? 3.316 -22.716 13.945 1.00 8.78 377 ARG A C 1
ATOM 2912 O O . ARG A 1 381 ? 4.287 -23.217 13.369 1.00 8.91 377 ARG A O 1
ATOM 2920 N N . LEU A 1 382 ? 2.163 -23.373 14.109 1.00 8.94 378 LEU A N 1
ATOM 2921 C CA . LEU A 1 382 ? 1.998 -24.717 13.556 1.00 8.35 378 LEU A CA 1
ATOM 2922 C C . LEU A 1 382 ? 2.126 -24.690 12.037 1.00 8.66 378 LEU A C 1
ATOM 2923 O O . LEU A 1 382 ? 2.729 -25.576 11.434 1.00 10.06 378 LEU A O 1
ATOM 2928 N N . THR A 1 383 ? 1.590 -23.647 11.414 1.00 8.37 379 THR A N 1
ATOM 2929 C CA . THR A 1 383 ? 1.755 -23.470 9.967 1.00 8.12 379 THR A CA 1
ATOM 2930 C C . THR A 1 383 ? 3.238 -23.334 9.641 1.00 7.60 379 THR A C 1
ATOM 2931 O O . THR A 1 383 ? 3.724 -23.963 8.673 1.00 9.23 379 THR A O 1
ATOM 2935 N N . ALA A 1 384 ? 3.967 -22.485 10.366 1.00 9.00 380 ALA A N 1
ATOM 2936 C CA . ALA A 1 384 ? 5.395 -22.287 10.093 1.00 9.09 380 ALA A CA 1
ATOM 2937 C C . ALA A 1 384 ? 6.168 -23.564 10.306 1.00 9.00 380 ALA A C 1
ATOM 2938 O O . ALA A 1 384 ? 7.077 -23.898 9.531 1.00 10.18 380 ALA A O 1
ATOM 2940 N N . ILE A 1 385 ? 5.855 -24.327 11.363 1.00 8.72 381 ILE A N 1
ATOM 2941 C CA . ILE A 1 385 ? 6.510 -25.640 11.560 1.00 9.62 381 ILE A CA 1
ATOM 2942 C C . ILE A 1 385 ? 6.277 -26.554 10.370 1.00 9.26 381 ILE A C 1
ATOM 2943 O O . ILE A 1 385 ? 7.202 -27.170 9.812 1.00 10.26 381 ILE A O 1
ATOM 2948 N N . TRP A 1 386 ? 4.997 -26.656 9.971 1.00 9.56 382 TRP A N 1
ATOM 2949 C CA . TRP A 1 386 ? 4.664 -27.593 8.894 1.00 9.58 382 TRP A CA 1
ATOM 2950 C C . TRP A 1 386 ? 5.336 -27.136 7.612 1.00 10.46 382 TRP A C 1
ATOM 2951 O O . TRP A 1 386 ? 5.858 -27.974 6.861 1.00 10.74 382 TRP A O 1
ATOM 2962 N N . GLN A 1 387 ? 5.365 -25.825 7.345 1.00 9.99 383 GLN A N 1
ATOM 2963 C CA . GLN A 1 387 ? 6.061 -25.344 6.144 1.00 10.63 383 GLN A CA 1
ATOM 2964 C C . GLN A 1 387 ? 7.539 -25.745 6.176 1.00 9.99 383 GLN A C 1
ATOM 2965 O O . GLN A 1 387 ? 8.099 -26.144 5.162 1.00 11.43 383 GLN A O 1
ATOM 2971 N N . THR A 1 388 ? 8.158 -25.630 7.336 1.00 10.23 384 THR A N 1
ATOM 2972 C CA . THR A 1 388 ? 9.582 -25.938 7.485 1.00 11.96 384 THR A CA 1
ATOM 2973 C C . THR A 1 388 ? 9.893 -27.375 7.102 1.00 11.89 384 THR A C 1
ATOM 2974 O O . THR A 1 388 ? 10.916 -27.624 6.457 1.00 14.19 384 THR A O 1
ATOM 2978 N N . VAL A 1 389 ? 9.007 -28.309 7.491 1.00 12.13 385 VAL A N 1
ATOM 2979 C CA . VAL A 1 389 ? 9.298 -29.713 7.193 1.00 12.09 385 VAL A CA 1
ATOM 2980 C C . VAL A 1 389 ? 8.557 -30.219 5.959 1.00 11.61 385 VAL A C 1
ATOM 2981 O O . VAL A 1 389 ? 8.671 -31.407 5.630 1.00 14.65 385 VAL A O 1
ATOM 2985 N N . ASN A 1 390 ? 7.880 -29.334 5.230 1.00 11.78 386 ASN A N 1
ATOM 2986 C CA . ASN A 1 390 ? 7.212 -29.652 3.963 1.00 11.64 386 ASN A CA 1
ATOM 2987 C C . ASN A 1 390 ? 7.479 -28.563 2.937 1.00 10.34 386 ASN A C 1
ATOM 2988 O O . ASN A 1 390 ? 6.586 -27.977 2.351 1.00 11.72 386 ASN A O 1
ATOM 2993 N N . SER A 1 391 ? 8.774 -28.287 2.729 1.00 13.59 387 SER A N 1
ATOM 2994 C CA . SER A 1 391 ? 9.149 -27.252 1.778 1.00 14.39 387 SER A CA 1
ATOM 2995 C C . SER A 1 391 ? 8.552 -27.550 0.400 1.00 15.59 387 SER A C 1
ATOM 2996 O O . SER A 1 391 ? 8.591 -28.693 -0.063 1.00 16.50 387 SER A O 1
ATOM 2999 N N . GLY A 1 392 ? 8.054 -26.510 -0.246 1.00 14.67 388 GLY A N 1
ATOM 3000 C CA . GLY A 1 392 ? 7.502 -26.697 -1.578 1.00 15.09 388 GLY A CA 1
ATOM 3001 C C . GLY A 1 392 ? 6.019 -27.009 -1.609 1.00 12.79 388 GLY A C 1
ATOM 3002 O O . GLY A 1 392 ? 5.413 -26.893 -2.675 1.00 15.85 388 GLY A O 1
ATOM 3003 N N . SER A 1 393 ? 5.445 -27.359 -0.455 1.00 11.23 389 SER A N 1
ATOM 3004 C CA . SER A 1 393 ? 4.010 -27.628 -0.388 1.00 12.31 389 SER A CA 1
ATOM 3005 C C . SER A 1 393 ? 3.264 -26.342 -0.081 1.00 11.93 389 SER A C 1
ATOM 3006 O O . SER A 1 393 ? 3.168 -25.945 1.080 1.00 12.87 389 SER A O 1
ATOM 3009 N N . TRP A 1 394 ? 2.773 -25.658 -1.104 1.00 11.11 390 TRP A N 1
ATOM 3010 C CA . TRP A 1 394 ? 2.269 -24.298 -0.944 1.00 10.21 390 TRP A CA 1
ATOM 3011 C C . TRP A 1 394 ? 1.352 -23.950 -2.118 1.00 10.96 390 TRP A C 1
ATOM 3012 O O . TRP A 1 394 ? 1.814 -23.612 -3.215 1.00 12.31 390 TRP A O 1
ATOM 3023 N N . PHE A 1 395 ? 0.050 -24.091 -1.907 1.00 9.97 391 PHE A N 1
ATOM 3024 C CA . PHE A 1 395 ? -0.941 -23.687 -2.888 1.00 11.73 391 PHE A CA 1
ATOM 3025 C C . PHE A 1 395 ? -0.683 -24.290 -4.265 1.00 12.38 391 PHE A C 1
ATOM 3026 O O . PHE A 1 395 ? -1.017 -23.639 -5.268 1.00 14.26 391 PHE A O 1
ATOM 3034 N N . ASN A 1 396 ? -0.171 -25.509 -4.338 1.00 12.96 392 ASN A N 1
ATOM 3035 C CA . ASN A 1 396 ? 0.263 -26.047 -5.632 1.00 13.06 392 ASN A CA 1
ATOM 3036 C C . ASN A 1 396 ? -0.310 -27.430 -5.880 1.00 14.19 392 ASN A C 1
ATOM 3037 O O . ASN A 1 396 ? -0.008 -28.025 -6.917 1.00 17.41 392 ASN A O 1
ATOM 3042 N N . ASP A 1 397 ? -1.184 -27.951 -5.015 1.00 12.99 393 ASP A N 1
ATOM 3043 C CA . ASP A 1 397 ? -1.967 -29.124 -5.421 1.00 12.75 393 ASP A CA 1
ATOM 3044 C C . ASP A 1 397 ? -3.158 -28.680 -6.257 1.00 12.86 393 ASP A C 1
ATOM 3045 O O . ASP A 1 397 ? -3.462 -27.490 -6.371 1.00 13.52 393 ASP A O 1
ATOM 3050 N N . ASP A 1 398 ? -3.826 -29.649 -6.883 1.00 14.26 394 ASP A N 1
ATOM 3051 C CA . ASP A 1 398 ? -4.878 -29.332 -7.839 1.00 13.92 394 ASP A CA 1
ATOM 3052 C C . ASP A 1 398 ? -6.042 -28.579 -7.223 1.00 16.34 394 ASP A C 1
ATOM 3053 O O . ASP A 1 398 ? -6.754 -27.807 -7.883 1.00 18.08 394 ASP A O 1
ATOM 3058 N N . LYS A 1 399 ? -6.275 -28.773 -5.921 1.00 14.98 395 LYS A N 1
ATOM 3059 C CA . LYS A 1 399 ? -7.412 -28.122 -5.283 1.00 14.38 395 LYS A CA 1
ATOM 3060 C C . LYS A 1 399 ? -7.084 -26.722 -4.796 1.00 13.68 395 LYS A C 1
ATOM 3061 O O . LYS A 1 399 ? -7.835 -25.764 -5.014 1.00 18.83 395 LYS A O 1
ATOM 3067 N N . SER A 1 400 ? -5.927 -26.552 -4.168 1.00 12.77 396 SER A N 1
ATOM 3068 C CA . SER A 1 400 ? -5.651 -25.265 -3.508 1.00 12.73 396 SER A CA 1
ATOM 3069 C C . SER A 1 400 ? -5.052 -24.247 -4.462 1.00 13.11 396 SER A C 1
ATOM 3070 O O . SER A 1 400 ? -4.983 -23.054 -4.117 1.00 13.91 396 SER A O 1
ATOM 3073 N N . LYS A 1 401 ? -4.676 -24.653 -5.671 1.00 11.80 397 LYS A N 1
ATOM 3074 C CA . LYS A 1 401 ? -3.974 -23.701 -6.534 1.00 12.19 397 LYS A CA 1
ATOM 3075 C C . LYS A 1 401 ? -4.881 -22.544 -6.922 1.00 11.62 397 LYS A C 1
ATOM 3076 O O . LYS A 1 401 ? -4.389 -21.428 -7.107 1.00 14.90 397 LYS A O 1
ATOM 3082 N N . VAL A 1 402 ? -6.187 -22.761 -7.013 1.00 12.81 398 VAL A N 1
ATOM 3083 C CA . VAL A 1 402 ? -7.053 -21.667 -7.492 1.00 15.51 398 VAL A CA 1
ATOM 3084 C C . VAL A 1 402 ? -7.110 -20.496 -6.522 1.00 14.50 398 VAL A C 1
ATOM 3085 O O . VAL A 1 402 ? -7.324 -19.330 -6.898 1.00 21.40 398 VAL A O 1
ATOM 3089 N N . SER A 1 403 ? -6.894 -20.751 -5.245 1.00 13.15 399 SER A N 1
ATOM 3090 C CA . SER A 1 403 ? -7.012 -19.739 -4.199 1.00 14.32 399 SER A CA 1
ATOM 3091 C C . SER A 1 403 ? -5.730 -18.963 -3.978 1.00 13.80 399 SER A C 1
ATOM 3092 O O . SER A 1 403 ? -5.736 -17.950 -3.255 1.00 13.09 399 SER A O 1
ATOM 3095 N N . LYS A 1 404 ? -4.626 -19.425 -4.567 1.00 13.32 400 LYS A N 1
ATOM 3096 C CA . LYS A 1 404 ? -3.320 -18.870 -4.233 1.00 13.40 400 LYS A CA 1
ATOM 3097 C C . LYS A 1 404 ? -3.326 -17.355 -4.364 1.00 13.13 400 LYS A C 1
ATOM 3098 O O . LYS A 1 404 ? -2.735 -16.645 -3.551 1.00 14.20 400 LYS A O 1
ATOM 3104 N N . ASP A 1 405 ? -3.962 -16.821 -5.397 1.00 13.90 401 ASP A N 1
ATOM 3105 C CA . ASP A 1 405 ? -3.859 -15.393 -5.684 1.00 15.49 401 ASP A CA 1
ATOM 3106 C C . ASP A 1 405 ? -5.006 -14.574 -5.133 1.00 16.51 401 ASP A C 1
ATOM 3107 O O . ASP A 1 405 ? -5.183 -13.410 -5.516 1.00 19.48 401 ASP A O 1
ATOM 3112 N N . ASP A 1 406 ? -5.776 -15.134 -4.196 1.00 13.32 402 ASP A N 1
ATOM 3113 C CA . ASP A 1 406 ? -6.872 -14.353 -3.631 1.00 13.11 402 ASP A CA 1
ATOM 3114 C C . ASP A 1 406 ? -6.363 -13.145 -2.847 1.00 13.71 402 ASP A C 1
ATOM 3115 O O . ASP A 1 406 ? -5.430 -13.254 -2.037 1.00 13.62 402 ASP A O 1
ATOM 3120 N N . ASP A 1 407 ? -7.014 -11.992 -3.023 1.00 13.72 403 ASP A N 1
ATOM 3121 C CA . ASP A 1 407 ? -6.757 -10.864 -2.137 1.00 12.72 403 ASP A CA 1
ATOM 3122 C C . ASP A 1 407 ? -7.208 -11.207 -0.721 1.00 12.14 403 ASP A C 1
ATOM 3123 O O . ASP A 1 407 ? -8.347 -11.636 -0.485 1.00 13.92 403 ASP A O 1
ATOM 3128 N N . LEU A 1 408 ? -6.333 -10.990 0.240 1.00 11.82 404 LEU A N 1
ATOM 3129 C CA . LEU A 1 408 ? -6.662 -11.218 1.651 1.00 10.64 404 LEU A CA 1
ATOM 3130 C C . LEU A 1 408 ? -7.209 -9.938 2.249 1.00 10.36 404 LEU A C 1
ATOM 3131 O O . LEU A 1 408 ? -6.623 -9.258 3.093 1.00 11.74 404 LEU A O 1
ATOM 3136 N N . ARG A 1 409 ? -8.422 -9.603 1.781 1.00 12.69 405 ARG A N 1
ATOM 3137 C CA . ARG A 1 409 ? -9.140 -8.422 2.262 1.00 11.48 405 ARG A CA 1
ATOM 3138 C C . ARG A 1 409 ? -9.411 -8.577 3.748 1.00 10.17 405 ARG A C 1
ATOM 3139 O O . ARG A 1 409 ? -9.697 -9.696 4.201 1.00 11.51 405 ARG A O 1
ATOM 3147 N N . PRO A 1 410 ? -9.370 -7.517 4.542 1.00 11.49 406 PRO A N 1
ATOM 3148 C CA . PRO A 1 410 ? -9.214 -6.127 4.148 1.00 11.43 406 PRO A CA 1
ATOM 3149 C C . PRO A 1 410 ? -7.815 -5.562 4.321 1.00 10.72 406 PRO A C 1
ATOM 3150 O O . PRO A 1 410 ? -7.636 -4.343 4.470 1.00 13.96 406 PRO A O 1
ATOM 3154 N N . PHE A 1 411 ? -6.800 -6.407 4.259 1.00 9.99 407 PHE A N 1
ATOM 3155 C CA . PHE A 1 411 ? -5.467 -6.060 4.709 1.00 10.38 407 PHE A CA 1
ATOM 3156 C C . PHE A 1 411 ? -4.639 -5.404 3.609 1.00 10.72 407 PHE A C 1
ATOM 3157 O O . PHE A 1 411 ? -4.373 -6.039 2.598 1.00 12.68 407 PHE A O 1
ATOM 3165 N N . HIS A 1 412 ? -4.230 -4.173 3.847 1.00 11.97 408 HIS A N 1
ATOM 3166 C CA . HIS A 1 412 ? -3.468 -3.388 2.877 1.00 13.45 408 HIS A CA 1
ATOM 3167 C C . HIS A 1 412 ? -1.970 -3.411 3.171 1.00 13.58 408 HIS A C 1
ATOM 3168 O O . HIS A 1 412 ? -1.540 -3.440 4.327 1.00 14.54 408 HIS A O 1
ATOM 3175 N N . ARG A 1 413 ? -1.185 -3.356 2.098 1.00 15.08 409 ARG A N 1
ATOM 3176 C CA . ARG A 1 413 ? 0.253 -3.229 2.204 1.00 14.91 409 ARG A CA 1
ATOM 3177 C C . ARG A 1 413 ? 0.776 -2.319 1.095 1.00 14.45 409 ARG A C 1
ATOM 3178 O O . ARG A 1 413 ? 0.118 -2.092 0.078 1.00 15.43 409 ARG A O 1
ATOM 3186 N N . PHE A 1 414 ? 1.990 -1.855 1.308 1.00 17.79 410 PHE A N 1
ATOM 3187 C CA . PHE A 1 414 ? 2.682 -1.064 0.301 1.00 19.42 410 PHE A CA 1
ATOM 3188 C C . PHE A 1 414 ? 3.555 -2.021 -0.505 1.00 23.98 410 PHE A C 1
ATOM 3189 O O . PHE A 1 414 ? 4.366 -2.735 0.106 1.00 29.01 410 PHE A O 1
ATOM 3197 N N . CYS A 1 415 ? 3.329 -2.078 -1.813 1.00 22.99 411 CYS A N 1
ATOM 3198 C CA . CYS A 1 415 ? 4.140 -2.873 -2.728 1.00 27.68 411 CYS A CA 1
ATOM 3199 C C . CYS A 1 415 ? 5.368 -2.083 -3.175 1.00 33.27 411 CYS A C 1
ATOM 3200 O O . CYS A 1 415 ? 5.230 -0.990 -3.731 1.00 33.46 411 CYS A O 1
ATOM 3203 N N . GLU A 1 416 ? 6.567 -2.604 -2.929 1.00 39.08 412 GLU A N 1
ATOM 3204 C CA . GLU A 1 416 ? 7.773 -1.811 -3.180 1.00 48.99 412 GLU A CA 1
ATOM 3205 C C . GLU A 1 416 ? 8.207 -1.896 -4.636 1.00 52.08 412 GLU A C 1
ATOM 3206 O O . GLU A 1 416 ? 8.931 -1.041 -5.147 1.00 55.37 412 GLU A O 1
ATOM 3208 N N . LYS A 1 417 ? 7.755 -2.957 -5.302 1.00 53.39 413 LYS A N 1
ATOM 3209 C CA . LYS A 1 417 ? 8.161 -3.173 -6.687 1.00 56.78 413 LYS A CA 1
ATOM 3210 C C . LYS A 1 417 ? 7.338 -2.313 -7.641 1.00 60.42 413 LYS A C 1
ATOM 3211 O O . LYS A 1 417 ? 7.750 -2.089 -8.777 1.00 72.04 413 LYS A O 1
ATOM 3212 N N . THR A 1 418 ? 6.188 -1.844 -7.188 1.00 52.85 414 THR A N 1
ATOM 3213 C CA . THR A 1 418 ? 5.254 -1.084 -8.009 1.00 45.65 414 THR A CA 1
ATOM 3214 C C . THR A 1 418 ? 4.880 0.252 -7.373 1.00 41.97 414 THR A C 1
ATOM 3215 O O . THR A 1 418 ? 4.269 1.103 -8.014 1.00 41.69 414 THR A O 1
ATOM 3219 N N . ARG A 1 419 ? 5.220 0.415 -6.100 1.00 38.00 415 ARG A N 1
ATOM 3220 C CA . ARG A 1 419 ? 4.942 1.644 -5.363 1.00 31.53 415 ARG A CA 1
ATOM 3221 C C . ARG A 1 419 ? 3.449 1.915 -5.241 1.00 28.69 415 ARG A C 1
ATOM 3222 O O . ARG A 1 419 ? 2.996 3.047 -5.392 1.00 35.79 415 ARG A O 1
ATOM 3224 N N . LYS A 1 420 ? 2.677 0.862 -4.978 1.00 24.57 416 LYS A N 1
ATOM 3225 C CA . LYS A 1 420 ? 1.229 0.949 -4.887 1.00 20.91 416 LYS A CA 1
ATOM 3226 C C . LYS A 1 420 ? 0.735 0.383 -3.564 1.00 17.79 416 LYS A C 1
ATOM 3227 O O . LYS A 1 420 ? 1.372 -0.479 -2.965 1.00 21.34 416 LYS A O 1
ATOM 3233 N N . VAL A 1 421 ? -0.432 0.835 -3.136 1.00 16.33 417 VAL A N 1
ATOM 3234 C CA . VAL A 1 421 ? -1.193 0.183 -2.074 1.00 16.91 417 VAL A CA 1
ATOM 3235 C C . VAL A 1 421 ? -2.021 -0.954 -2.666 1.00 14.95 417 VAL A C 1
ATOM 3236 O O . VAL A 1 421 ? -2.772 -0.755 -3.630 1.00 19.26 417 VAL A O 1
ATOM 3240 N N . VAL A 1 422 ? -1.836 -2.150 -2.122 1.00 14.35 418 VAL A N 1
ATOM 3241 C CA . VAL A 1 422 ? -2.508 -3.327 -2.642 1.00 15.14 418 VAL A CA 1
ATOM 3242 C C . VAL A 1 422 ? -3.018 -4.165 -1.466 1.00 13.25 418 VAL A C 1
ATOM 3243 O O . VAL A 1 422 ? -2.597 -3.920 -0.332 1.00 14.88 418 VAL A O 1
ATOM 3247 N N . PHE A 1 423 ? -3.877 -5.140 -1.745 1.00 13.65 419 PHE A N 1
ATOM 3248 C CA . PHE A 1 423 ? -4.171 -6.124 -0.698 1.00 12.83 419 PHE A CA 1
ATOM 3249 C C . PHE A 1 423 ? -3.025 -7.117 -0.554 1.00 13.05 419 PHE A C 1
ATOM 3250 O O . PHE A 1 423 ? -2.379 -7.489 -1.548 1.00 14.75 419 PHE A O 1
ATOM 3258 N N . PHE A 1 424 ? -2.829 -7.632 0.654 1.00 13.02 420 PHE A N 1
ATOM 3259 C CA . PHE A 1 424 ? -2.023 -8.832 0.854 1.00 12.42 420 PHE A CA 1
ATOM 3260 C C . PHE A 1 424 ? -2.516 -9.998 -0.002 1.00 12.43 420 PHE A C 1
ATOM 3261 O O . PHE A 1 424 ? -3.707 -10.159 -0.255 1.00 13.94 420 PHE A O 1
ATOM 3269 N N . ARG A 1 425 ? -1.569 -10.827 -0.423 1.00 12.75 421 ARG A N 1
ATOM 3270 C CA . ARG A 1 425 ? -1.795 -12.116 -1.061 1.00 14.03 421 ARG A CA 1
ATOM 3271 C C . ARG A 1 425 ? -0.990 -13.165 -0.303 1.00 11.95 421 ARG A C 1
ATOM 3272 O O . ARG A 1 425 ? -0.006 -12.820 0.354 1.00 12.95 421 ARG A O 1
ATOM 3280 N N . SER A 1 426 ? -1.376 -14.425 -0.415 1.00 11.16 422 SER A N 1
ATOM 3281 C CA . SER A 1 426 ? -0.752 -15.479 0.365 1.00 10.82 422 SER A CA 1
ATOM 3282 C C . SER A 1 426 ? 0.742 -15.551 0.119 1.00 11.22 422 SER A C 1
ATOM 3283 O O . SER A 1 426 ? 1.515 -15.738 1.072 1.00 12.29 422 SER A O 1
ATOM 3286 N N . ASP A 1 427 ? 1.200 -15.390 -1.139 1.00 12.26 423 ASP A N 1
ATOM 3287 C CA . ASP A 1 427 ? 2.645 -15.497 -1.368 1.00 12.02 423 ASP A CA 1
ATOM 3288 C C . ASP A 1 427 ? 3.421 -14.421 -0.620 1.00 12.51 423 ASP A C 1
ATOM 3289 O O . ASP A 1 427 ? 4.601 -14.617 -0.316 1.00 14.69 423 ASP A O 1
ATOM 3294 N N . ASP A 1 428 ? 2.807 -13.287 -0.291 1.00 13.24 424 ASP A N 1
ATOM 3295 C CA . ASP A 1 428 ? 3.466 -12.218 0.458 1.00 13.98 424 ASP A CA 1
ATOM 3296 C C . ASP A 1 428 ? 3.910 -12.667 1.845 1.00 14.12 424 ASP A C 1
ATOM 3297 O O . ASP A 1 428 ? 4.883 -12.128 2.371 1.00 14.57 424 ASP A O 1
ATOM 3302 N N . VAL A 1 429 ? 3.204 -13.667 2.391 1.00 12.44 425 VAL A N 1
ATOM 3303 C CA . VAL A 1 429 ? 3.510 -14.094 3.759 1.00 12.32 425 VAL A CA 1
ATOM 3304 C C . VAL A 1 429 ? 3.965 -15.536 3.826 1.00 10.90 425 VAL A C 1
ATOM 3305 O O . VAL A 1 429 ? 3.972 -16.142 4.906 1.00 14.19 425 VAL A O 1
ATOM 3309 N N . LYS A 1 430 ? 4.375 -16.121 2.701 1.00 12.55 426 LYS A N 1
ATOM 3310 C CA . LYS A 1 430 ? 4.921 -17.488 2.725 1.00 11.60 426 LYS A CA 1
ATOM 3311 C C . LYS A 1 430 ? 6.094 -17.577 3.684 1.00 11.45 426 LYS A C 1
ATOM 3312 O O . LYS A 1 430 ? 6.237 -18.520 4.473 1.00 13.54 426 LYS A O 1
ATOM 3321 N N . ASP A 1 431 ? 6.977 -16.570 3.632 1.00 12.01 427 ASP A N 1
ATOM 3322 C CA . ASP A 1 431 ? 8.058 -16.493 4.616 1.00 12.42 427 ASP A CA 1
ATOM 3323 C C . ASP A 1 431 ? 7.622 -15.550 5.734 1.00 11.90 427 ASP A C 1
ATOM 3324 O O . ASP A 1 431 ? 7.620 -14.326 5.536 1.00 13.40 427 ASP A O 1
ATOM 3329 N N . TRP A 1 432 ? 7.214 -16.104 6.852 1.00 10.91 428 TRP A N 1
ATOM 3330 C CA . TRP A 1 432 ? 6.696 -15.295 7.956 1.00 11.04 428 TRP A CA 1
ATOM 3331 C C . TRP A 1 432 ? 7.778 -14.327 8.425 1.00 11.04 428 TRP A C 1
ATOM 3332 O O . TRP A 1 432 ? 7.462 -13.290 9.008 1.00 11.66 428 TRP A O 1
ATOM 3343 N N . ARG A 1 433 ? 9.047 -14.629 8.168 1.00 11.85 429 ARG A N 1
ATOM 3344 C CA . ARG A 1 433 ? 10.124 -13.770 8.644 1.00 12.45 429 ARG A CA 1
ATOM 3345 C C . ARG A 1 433 ? 10.109 -12.438 7.912 1.00 14.07 429 ARG A C 1
ATOM 3346 O O . ARG A 1 433 ? 10.686 -11.445 8.369 1.00 13.93 429 ARG A O 1
ATOM 3354 N N . SER A 1 434 ? 9.423 -12.395 6.766 1.00 13.24 430 SER A N 1
ATOM 3355 C CA . SER A 1 434 ? 9.329 -11.092 6.094 1.00 15.36 430 SER A CA 1
ATOM 3356 C C . SER A 1 434 ? 8.485 -10.118 6.906 1.00 12.73 430 SER A C 1
ATOM 3357 O O . SER A 1 434 ? 8.560 -8.918 6.652 1.00 16.59 430 SER A O 1
ATOM 3360 N N . LEU A 1 435 ? 7.700 -10.618 7.862 1.00 12.82 431 LEU A N 1
ATOM 3361 C CA . LEU A 1 435 ? 6.894 -9.781 8.755 1.00 13.41 431 LEU A CA 1
ATOM 3362 C C . LEU A 1 435 ? 7.638 -9.483 10.052 1.00 12.36 431 LEU A C 1
ATOM 3363 O O . LEU A 1 435 ? 7.071 -8.949 10.998 1.00 12.39 431 LEU A O 1
ATOM 3368 N N . ASN A 1 436 ? 8.913 -9.848 10.087 1.00 11.70 432 ASN A N 1
ATOM 3369 C CA . ASN A 1 436 ? 9.846 -9.534 11.147 1.00 12.40 432 ASN A CA 1
ATOM 3370 C C . ASN A 1 436 ? 9.504 -10.192 12.485 1.00 11.76 432 ASN A C 1
ATOM 3371 O O . ASN A 1 436 ? 9.619 -9.572 13.551 1.00 14.10 432 ASN A O 1
ATOM 3376 N N . TYR A 1 437 ? 9.106 -11.449 12.466 1.00 12.49 433 TYR A N 1
ATOM 3377 C CA . TYR A 1 437 ? 9.016 -12.270 13.661 1.00 12.19 433 TYR A CA 1
ATOM 3378 C C . TYR A 1 437 ? 9.463 -13.680 13.288 1.00 11.53 433 TYR A C 1
ATOM 3379 O O . TYR A 1 437 ? 9.532 -14.049 12.110 1.00 12.34 433 TYR A O 1
ATOM 3388 N N . ASP A 1 438 ? 9.735 -14.455 14.328 1.00 12.67 434 ASP A N 1
ATOM 3389 C CA . ASP A 1 438 ? 10.063 -15.871 14.097 1.00 11.99 434 ASP A CA 1
ATOM 3390 C C . ASP A 1 438 ? 9.601 -16.666 15.319 1.00 10.83 434 ASP A C 1
ATOM 3391 O O . ASP A 1 438 ? 9.102 -16.089 16.297 1.00 13.29 434 ASP A O 1
ATOM 3396 N N . TYR A 1 439 ? 9.739 -17.984 15.259 1.00 10.71 435 TYR A N 1
ATOM 3397 C CA . TYR A 1 439 ? 9.477 -18.879 16.383 1.00 10.34 435 TYR A CA 1
ATOM 3398 C C . TYR A 1 439 ? 10.767 -19.607 16.745 1.00 12.01 435 TYR A C 1
ATOM 3399 O O . TYR A 1 439 ? 11.531 -19.979 15.856 1.00 13.59 435 TYR A O 1
ATOM 3408 N N . ALA A 1 440 ? 11.010 -19.839 18.022 1.00 11.48 436 ALA A N 1
ATOM 3409 C CA . ALA A 1 440 ? 12.219 -20.581 18.391 1.00 12.76 436 ALA A CA 1
ATOM 3410 C C . ALA A 1 440 ? 12.318 -21.915 17.655 1.00 12.19 436 ALA A C 1
ATOM 3411 O O . ALA A 1 440 ? 13.399 -22.309 17.198 1.00 12.81 436 ALA A O 1
ATOM 3413 N N . ILE A 1 441 ? 11.191 -22.606 17.564 1.00 10.82 437 ILE A N 1
ATOM 3414 C CA . ILE A 1 441 ? 11.202 -23.935 16.974 1.00 11.33 437 ILE A CA 1
ATOM 3415 C C . ILE A 1 441 ? 11.576 -23.943 15.500 1.00 11.37 437 ILE A C 1
ATOM 3416 O O . ILE A 1 441 ? 12.005 -25.019 15.048 1.00 12.26 437 ILE A O 1
ATOM 3421 N N . THR A 1 442 ? 11.429 -22.817 14.814 1.00 11.51 438 THR A N 1
ATOM 3422 C CA . THR A 1 442 ? 11.778 -22.746 13.385 1.00 13.92 438 THR A CA 1
ATOM 3423 C C . THR A 1 442 ? 13.144 -22.112 13.165 1.00 15.02 438 THR A C 1
ATOM 3424 O O . THR A 1 442 ? 13.543 -21.865 12.024 1.00 21.67 438 THR A O 1
ATOM 3428 N N . LYS A 1 443 ? 13.922 -21.861 14.219 1.00 13.79 439 LYS A N 1
ATOM 3429 C CA . LYS A 1 443 ? 15.214 -21.202 13.962 1.00 15.42 439 LYS A CA 1
ATOM 3430 C C . LYS A 1 443 ? 16.220 -22.146 13.329 1.00 16.07 439 LYS A C 1
ATOM 3431 O O . LYS A 1 443 ? 16.997 -21.758 12.451 1.00 24.73 439 LYS A O 1
ATOM 3434 N N . ASP A 1 444 ? 16.201 -23.408 13.749 1.00 13.45 440 ASP A N 1
ATOM 3435 C CA . ASP A 1 444 ? 17.215 -24.392 13.357 1.00 13.93 440 ASP A CA 1
ATOM 3436 C C . ASP A 1 444 ? 16.565 -25.628 12.746 1.00 14.83 440 ASP A C 1
ATOM 3437 O O . ASP A 1 444 ? 15.962 -26.463 13.436 1.00 16.12 440 ASP A O 1
ATOM 3442 N N . ALA A 1 445 ? 16.735 -25.751 11.422 1.00 16.81 441 ALA A N 1
ATOM 3443 C CA . ALA A 1 445 ? 16.042 -26.848 10.749 1.00 19.26 441 ALA A CA 1
ATOM 3444 C C . ALA A 1 445 ? 16.627 -28.196 11.137 1.00 15.08 441 ALA A C 1
ATOM 3445 O O . ALA A 1 445 ? 15.965 -29.214 10.926 1.00 17.99 441 ALA A O 1
ATOM 3447 N N . SER A 1 446 ? 17.814 -28.227 11.714 1.00 14.63 442 SER A N 1
ATOM 3448 C CA . SER A 1 446 ? 18.381 -29.488 12.146 1.00 14.37 442 SER A CA 1
ATOM 3449 C C . SER A 1 446 ? 17.747 -30.006 13.434 1.00 13.36 442 SER A C 1
ATOM 3450 O O . SER A 1 446 ? 17.932 -31.172 13.783 1.00 15.66 442 SER A O 1
ATOM 3453 N N . ARG A 1 447 ? 17.072 -29.124 14.152 1.00 12.62 443 ARG A N 1
ATOM 3454 C CA . ARG A 1 447 ? 16.576 -29.429 15.489 1.00 11.78 443 ARG A CA 1
ATOM 3455 C C . ARG A 1 447 ? 15.077 -29.663 15.489 1.00 11.88 443 ARG A C 1
ATOM 3456 O O . ARG A 1 447 ? 14.506 -30.199 16.441 1.00 13.08 443 ARG A O 1
ATOM 3464 N N . ILE A 1 448 ? 14.388 -29.207 14.440 1.00 11.95 444 ILE A N 1
ATOM 3465 C CA . ILE A 1 448 ? 12.927 -29.106 14.539 1.00 11.55 444 ILE A CA 1
ATOM 3466 C C . ILE A 1 448 ? 12.240 -30.438 14.742 1.00 12.23 444 ILE A C 1
ATOM 3467 O O . ILE A 1 448 ? 11.258 -30.519 15.510 1.00 13.14 444 ILE A O 1
ATOM 3472 N N . ARG A 1 449 ? 12.681 -31.501 14.074 1.00 12.93 445 ARG A N 1
ATOM 3473 C CA . ARG A 1 449 ? 11.950 -32.771 14.191 1.00 14.57 445 ARG A CA 1
ATOM 3474 C C . ARG A 1 449 ? 12.080 -33.333 15.592 1.00 14.57 445 ARG A C 1
ATOM 3475 O O . ARG A 1 449 ? 11.161 -33.888 16.191 1.00 18.92 445 ARG A O 1
ATOM 3488 N N . LYS A 1 450 ? 13.264 -33.170 16.190 1.00 14.84 446 LYS A N 1
ATOM 3489 C CA . LYS A 1 450 ? 13.491 -33.558 17.575 1.00 13.74 446 LYS A CA 1
ATOM 3490 C C . LYS A 1 450 ? 12.626 -32.742 18.532 1.00 13.90 446 LYS A C 1
ATOM 3491 O O . LYS A 1 450 ? 12.016 -33.283 19.463 1.00 15.44 446 LYS A O 1
ATOM 3493 N N . GLU A 1 451 ? 12.564 -31.420 18.326 1.00 12.97 447 GLU A N 1
ATOM 3494 C CA . GLU A 1 451 ? 11.759 -30.575 19.201 1.00 13.42 447 GLU A CA 1
ATOM 3495 C C . GLU A 1 451 ? 10.284 -30.938 19.105 1.00 13.10 447 GLU A C 1
ATOM 3496 O O . GLU A 1 451 ? 9.587 -30.963 20.114 1.00 14.32 447 GLU A O 1
ATOM 3502 N N . ILE A 1 452 ? 9.778 -31.233 17.907 1.00 11.81 448 ILE A N 1
ATOM 3503 C CA . ILE A 1 452 ? 8.366 -31.657 17.794 1.00 11.84 448 ILE A CA 1
ATOM 3504 C C . ILE A 1 452 ? 8.113 -32.894 18.633 1.00 13.29 448 ILE A C 1
ATOM 3505 O O . ILE A 1 452 ? 7.072 -33.018 19.328 1.00 13.91 448 ILE A O 1
ATOM 3510 N N . SER A 1 453 ? 9.037 -33.860 18.561 1.00 14.03 449 SER A N 1
ATOM 3511 C CA . SER A 1 453 ? 8.919 -35.080 19.363 1.00 15.07 449 SER A CA 1
ATOM 3512 C C . SER A 1 453 ? 9.023 -34.794 20.848 1.00 15.15 449 SER A C 1
ATOM 3513 O O . SER A 1 453 ? 8.245 -35.308 21.660 1.00 16.47 449 SER A O 1
ATOM 3516 N N . ASP A 1 454 ? 9.958 -33.934 21.235 1.00 16.23 450 ASP A N 1
ATOM 3517 C CA . ASP A 1 454 ? 10.084 -33.596 22.645 1.00 16.68 450 ASP A CA 1
ATOM 3518 C C . ASP A 1 454 ? 8.811 -32.975 23.219 1.00 15.48 450 ASP A C 1
ATOM 3519 O O . ASP A 1 454 ? 8.393 -33.261 24.336 1.00 18.65 450 ASP A O 1
ATOM 3524 N N . LEU A 1 455 ? 8.214 -32.055 22.475 1.00 14.68 451 LEU A N 1
ATOM 3525 C CA . LEU A 1 455 ? 7.036 -31.340 22.956 1.00 13.27 451 LEU A CA 1
ATOM 3526 C C . LEU A 1 455 ? 5.754 -32.139 22.828 1.00 12.82 451 LEU A C 1
ATOM 3527 O O . LEU A 1 455 ? 4.899 -32.071 23.727 1.00 16.10 451 LEU A O 1
ATOM 3532 N N . TYR A 1 456 ? 5.565 -32.854 21.724 1.00 12.18 452 TYR A N 1
ATOM 3533 C CA . TYR A 1 456 ? 4.222 -33.380 21.418 1.00 12.08 452 TYR A CA 1
ATOM 3534 C C . TYR A 1 456 ? 4.227 -34.882 21.213 1.00 12.16 452 TYR A C 1
ATOM 3535 O O . TYR A 1 456 ? 3.167 -35.460 20.942 1.00 13.37 452 TYR A O 1
ATOM 3544 N N . GLY A 1 457 ? 5.366 -35.562 21.313 1.00 14.60 453 GLY A N 1
ATOM 3545 C CA . GLY A 1 457 ? 5.393 -36.991 21.013 1.00 18.55 453 GLY A CA 1
ATOM 3546 C C . GLY A 1 457 ? 5.226 -37.827 22.268 1.00 25.42 453 GLY A C 1
ATOM 3547 O O . GLY A 1 457 ? 5.321 -37.325 23.389 1.00 26.84 453 GLY A O 1
ATOM 3548 N N . GLY B 1 3 ? -16.417 1.119 73.378 1.00 49.22 -1 GLY B N 1
ATOM 3549 C CA . GLY B 1 3 ? -16.164 1.758 74.665 1.00 45.04 -1 GLY B CA 1
ATOM 3550 C C . GLY B 1 3 ? -16.681 0.964 75.843 1.00 40.14 -1 GLY B C 1
ATOM 3551 O O . GLY B 1 3 ? -17.376 1.450 76.741 1.00 35.52 -1 GLY B O 1
ATOM 3552 N N . GLY B 1 4 ? -16.379 -0.333 75.877 1.00 37.71 0 GLY B N 1
ATOM 3553 C CA . GLY B 1 4 ? -16.938 -1.146 76.965 1.00 40.54 0 GLY B CA 1
ATOM 3554 C C . GLY B 1 4 ? -18.421 -1.378 76.715 1.00 40.06 0 GLY B C 1
ATOM 3555 O O . GLY B 1 4 ? -19.165 -1.799 77.597 1.00 34.59 0 GLY B O 1
ATOM 3556 N N . SER B 1 5 ? -18.828 -1.087 75.481 1.00 36.38 1 SER B N 1
ATOM 3557 C CA . SER B 1 5 ? -20.208 -1.278 75.067 1.00 29.55 1 SER B CA 1
ATOM 3558 C C . SER B 1 5 ? -20.309 -2.554 74.238 1.00 28.26 1 SER B C 1
ATOM 3559 O O . SER B 1 5 ? -19.996 -2.561 73.035 1.00 31.10 1 SER B O 1
ATOM 3562 N N . PRO B 1 6 ? -20.820 -3.610 74.869 1.00 21.93 2 PRO B N 1
ATOM 3563 C CA . PRO B 1 6 ? -21.091 -4.832 74.092 1.00 19.29 2 PRO B CA 1
ATOM 3564 C C . PRO B 1 6 ? -22.139 -4.491 73.027 1.00 17.47 2 PRO B C 1
ATOM 3565 O O . PRO B 1 6 ? -22.946 -3.577 73.218 1.00 21.81 2 PRO B O 1
ATOM 3569 N N . TYR B 1 7 ? -22.098 -5.242 71.944 1.00 16.63 3 TYR B N 1
ATOM 3570 C CA . TYR B 1 7 ? -22.979 -4.987 70.816 1.00 17.51 3 TYR B CA 1
ATOM 3571 C C . TYR B 1 7 ? -24.149 -5.950 70.943 1.00 16.58 3 TYR B C 1
ATOM 3572 O O . TYR B 1 7 ? -24.029 -7.162 70.764 1.00 20.45 3 TYR B O 1
ATOM 3581 N N . LEU B 1 8 ? -25.303 -5.418 71.341 1.00 16.83 4 LEU B N 1
ATOM 3582 C CA . LEU B 1 8 ? -26.431 -6.308 71.592 1.00 17.25 4 LEU B CA 1
ATOM 3583 C C . LEU B 1 8 ? -27.024 -6.823 70.291 1.00 18.63 4 LEU B C 1
ATOM 3584 O O . LEU B 1 8 ? -27.320 -6.054 69.384 1.00 20.51 4 LEU B O 1
ATOM 3589 N N . ILE B 1 9 ? -27.212 -8.131 70.219 1.00 19.03 5 ILE B N 1
ATOM 3590 C CA . ILE B 1 9 ? -27.875 -8.749 69.082 1.00 17.86 5 ILE B CA 1
ATOM 3591 C C . ILE B 1 9 ? -29.340 -8.966 69.415 1.00 18.48 5 ILE B C 1
ATOM 3592 O O . ILE B 1 9 ? -29.669 -9.673 70.364 1.00 20.10 5 ILE B O 1
ATOM 3597 N N . THR B 1 10 ? -30.190 -8.299 68.653 1.00 19.03 6 THR B N 1
ATOM 3598 C CA . THR B 1 10 ? -31.607 -8.253 68.936 1.00 20.44 6 THR B CA 1
ATOM 3599 C C . THR B 1 10 ? -32.469 -8.652 67.751 1.00 17.19 6 THR B C 1
ATOM 3600 O O . THR B 1 10 ? -33.659 -8.937 67.929 1.00 20.26 6 THR B O 1
ATOM 3604 N N . GLY B 1 11 ? -31.863 -8.696 66.575 1.00 14.76 7 GLY B N 1
ATOM 3605 C CA . GLY B 1 11 ? -32.617 -8.696 65.330 1.00 15.52 7 GLY B CA 1
ATOM 3606 C C . GLY B 1 11 ? -33.030 -7.265 64.988 1.00 15.21 7 GLY B C 1
ATOM 3607 O O . GLY B 1 11 ? -32.809 -6.325 65.777 1.00 17.28 7 GLY B O 1
ATOM 3608 N N . ILE B 1 12 ? -33.641 -7.092 63.834 1.00 15.34 8 ILE B N 1
ATOM 3609 C CA . ILE B 1 12 ? -34.086 -5.732 63.437 1.00 15.50 8 ILE B CA 1
ATOM 3610 C C . ILE B 1 12 ? -35.179 -5.284 64.379 1.00 16.82 8 ILE B C 1
ATOM 3611 O O . ILE B 1 12 ? -36.023 -6.094 64.792 1.00 17.43 8 ILE B O 1
ATOM 3616 N N . PRO B 1 13 ? -35.152 -4.034 64.825 1.00 19.89 9 PRO B N 1
ATOM 3617 C CA . PRO B 1 13 ? -36.113 -3.597 65.848 1.00 21.01 9 PRO B CA 1
ATOM 3618 C C . PRO B 1 13 ? -37.558 -3.731 65.371 1.00 19.30 9 PRO B C 1
ATOM 3619 O O . PRO B 1 13 ? -37.853 -3.632 64.176 1.00 20.33 9 PRO B O 1
ATOM 3623 N N . LYS B 1 14 ? -38.470 -3.930 66.321 1.00 20.79 10 LYS B N 1
ATOM 3624 C CA . LYS B 1 14 ? -39.875 -4.078 65.975 1.00 21.60 10 LYS B CA 1
ATOM 3625 C C . LYS B 1 14 ? -40.564 -2.750 65.674 1.00 22.54 10 LYS B C 1
ATOM 3626 O O . LYS B 1 14 ? -40.411 -1.854 66.511 1.00 24.42 10 LYS B O 1
ATOM 3632 N N . ASP B 1 15 ? -41.262 -2.676 64.554 1.00 23.01 11 ASP B N 1
ATOM 3633 C CA . ASP B 1 15 ? -42.128 -1.559 64.185 1.00 22.40 11 ASP B CA 1
ATOM 3634 C C . ASP B 1 15 ? -43.537 -2.148 64.079 1.00 22.43 11 ASP B C 1
ATOM 3635 O O . ASP B 1 15 ? -43.702 -3.103 63.325 1.00 25.31 11 ASP B O 1
ATOM 3640 N N . PRO B 1 16 ? -44.510 -1.669 64.830 1.00 25.99 12 PRO B N 1
ATOM 3641 C CA . PRO B 1 16 ? -45.798 -2.382 64.836 1.00 25.38 12 PRO B CA 1
ATOM 3642 C C . PRO B 1 16 ? -46.404 -2.396 63.444 1.00 23.56 12 PRO B C 1
ATOM 3643 O O . PRO B 1 16 ? -47.263 -3.223 63.139 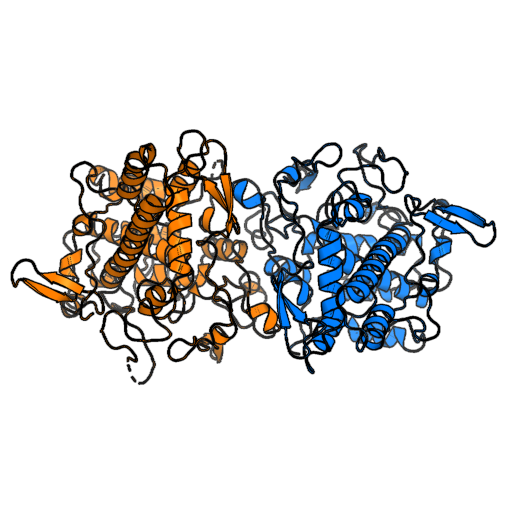1.00 28.03 12 PRO B O 1
ATOM 3647 N N . LYS B 1 17 ? -45.951 -1.486 62.569 1.00 25.34 13 LYS B N 1
ATOM 3648 C CA . LYS B 1 17 ? -46.590 -1.527 61.252 1.00 25.20 13 LYS B CA 1
ATOM 3649 C C . LYS B 1 17 ? -45.812 -2.426 60.301 1.00 25.67 13 LYS B C 1
ATOM 3650 O O . LYS B 1 17 ? -46.207 -2.506 59.138 1.00 26.38 13 LYS B O 1
ATOM 3656 N N . HIS B 1 18 ? -44.786 -3.101 60.787 1.00 21.78 14 HIS B N 1
ATOM 3657 C CA . HIS B 1 18 ? -44.045 -4.122 60.051 1.00 23.40 14 HIS B CA 1
ATOM 3658 C C . HIS B 1 18 ? -43.992 -5.433 60.828 1.00 22.79 14 HIS B C 1
ATOM 3659 O O . HIS B 1 18 ? -42.938 -5.869 61.300 1.00 23.23 14 HIS B O 1
ATOM 3666 N N . PRO B 1 19 ? -45.125 -6.094 61.027 1.00 24.86 15 PRO B N 1
ATOM 3667 C CA . PRO B 1 19 ? -45.156 -7.338 61.812 1.00 22.52 15 PRO B CA 1
ATOM 3668 C C . PRO B 1 19 ? -44.395 -8.495 61.159 1.00 21.22 15 PRO B C 1
ATOM 3669 O O . PRO B 1 19 ? -44.644 -8.846 60.009 1.00 24.25 15 PRO B O 1
ATOM 3673 N N . LEU B 1 20 ? -43.453 -9.074 61.886 1.00 22.05 16 LEU B N 1
ATOM 3674 C CA . LEU B 1 20 ? -42.674 -10.238 61.530 1.00 19.55 16 LEU B CA 1
ATOM 3675 C C . LEU B 1 20 ? -42.410 -10.353 60.028 1.00 18.22 16 LEU B C 1
ATOM 3676 O O . LEU B 1 20 ? -42.887 -11.245 59.325 1.00 18.29 16 LEU B O 1
ATOM 3681 N N . PRO B 1 21 ? -41.582 -9.451 59.502 1.00 17.33 17 PRO B N 1
ATOM 3682 C CA . PRO B 1 21 ? -41.204 -9.535 58.079 1.00 16.76 17 PRO B CA 1
ATOM 3683 C C . PRO B 1 21 ? -40.466 -10.832 57.767 1.00 15.69 17 PRO B C 1
ATOM 3684 O O . PRO B 1 21 ? -39.796 -11.428 58.614 1.00 16.32 17 PRO B O 1
ATOM 3688 N N . ILE B 1 22 ? -40.616 -11.251 56.493 1.00 15.34 18 ILE B N 1
ATOM 3689 C CA . ILE B 1 22 ? -40.095 -12.567 56.129 1.00 15.10 18 ILE B CA 1
ATOM 3690 C C . ILE B 1 22 ? -38.763 -12.477 55.387 1.00 14.33 18 ILE B C 1
ATOM 3691 O O . ILE B 1 22 ? -38.498 -11.594 54.550 1.00 14.29 18 ILE B O 1
ATOM 3696 N N . ARG B 1 23 ? -37.916 -13.461 55.699 1.00 13.46 19 ARG B N 1
ATOM 3697 C CA . ARG B 1 23 ? -36.728 -13.786 54.906 1.00 12.46 19 ARG B CA 1
ATOM 3698 C C . ARG B 1 23 ? -37.129 -14.555 53.646 1.00 12.53 19 ARG B C 1
ATOM 3699 O O . ARG B 1 23 ? -37.694 -15.651 53.769 1.00 13.29 19 ARG B O 1
ATOM 3707 N N . LYS B 1 24 ? -36.910 -13.950 52.479 1.00 12.60 20 LYS B N 1
ATOM 3708 C CA . LYS B 1 24 ? -37.415 -14.486 51.219 1.00 12.03 20 LYS B CA 1
ATOM 3709 C C . LYS B 1 24 ? -36.363 -15.340 50.519 1.00 10.99 20 LYS B C 1
ATOM 3710 O O . LYS B 1 24 ? -35.176 -15.234 50.775 1.00 11.54 20 LYS B O 1
ATOM 3716 N N . ASP B 1 25 ? -36.832 -16.209 49.621 1.00 11.44 21 ASP B N 1
ATOM 3717 C CA . ASP B 1 25 ? -35.929 -16.953 48.749 1.00 11.64 21 ASP B CA 1
ATOM 3718 C C . ASP B 1 25 ? -35.177 -15.939 47.888 1.00 11.37 21 ASP B C 1
ATOM 3719 O O . ASP B 1 25 ? -35.793 -15.097 47.227 1.00 12.06 21 ASP B O 1
ATOM 3724 N N . ILE B 1 26 ? -33.846 -16.000 47.898 1.00 11.27 22 ILE B N 1
ATOM 3725 C CA . ILE B 1 26 ? -33.070 -14.960 47.219 1.00 11.68 22 ILE B CA 1
ATOM 3726 C C . ILE B 1 26 ? -33.297 -14.891 45.718 1.00 11.02 22 ILE B C 1
ATOM 3727 O O . ILE B 1 26 ? -33.146 -13.824 45.117 1.00 11.68 22 ILE B O 1
ATOM 3732 N N . ASP B 1 27 ? -33.623 -16.005 45.062 1.00 11.47 23 ASP B N 1
ATOM 3733 C CA . ASP B 1 27 ? -33.933 -15.924 43.627 1.00 12.08 23 ASP B CA 1
ATOM 3734 C C . ASP B 1 27 ? -35.275 -15.237 43.425 1.00 12.18 23 ASP B C 1
ATOM 3735 O O . ASP B 1 27 ? -35.443 -14.362 42.570 1.00 12.87 23 ASP B O 1
ATOM 3740 N N . ASP B 1 28 ? -36.298 -15.599 44.217 1.00 12.35 24 ASP B N 1
ATOM 3741 C CA . ASP B 1 28 ? -37.594 -14.929 44.082 1.00 13.02 24 ASP B CA 1
ATOM 3742 C C . ASP B 1 28 ? -37.452 -13.432 44.357 1.00 12.50 24 ASP B C 1
ATOM 3743 O O . ASP B 1 28 ? -38.012 -12.594 43.645 1.00 13.37 24 ASP B O 1
ATOM 3748 N N . TRP B 1 29 ? -36.683 -13.108 45.394 1.00 12.35 25 TRP B N 1
ATOM 3749 C CA . TRP B 1 29 ? -36.482 -11.723 45.815 1.00 12.38 25 TRP B CA 1
ATOM 3750 C C . TRP B 1 29 ? -35.758 -10.944 44.717 1.00 12.04 25 TRP B C 1
ATOM 3751 O O . TRP B 1 29 ? -36.164 -9.835 44.355 1.00 12.77 25 TRP B O 1
ATOM 3762 N N . TYR B 1 30 ? -34.694 -11.517 44.148 1.00 12.04 26 TYR B N 1
ATOM 3763 C CA . TYR B 1 30 ? -33.939 -10.815 43.119 1.00 12.15 26 TYR B CA 1
ATOM 3764 C C . TYR B 1 30 ? -34.796 -10.600 41.883 1.00 12.21 26 TYR B C 1
ATOM 3765 O O . TYR B 1 30 ? -34.852 -9.543 41.255 1.00 13.68 26 TYR B O 1
ATOM 3774 N N . LEU B 1 31 ? -35.537 -11.638 41.460 1.00 13.25 27 LEU B N 1
ATOM 3775 C CA . LEU B 1 31 ? -36.404 -11.547 40.277 1.00 12.53 27 LEU B CA 1
ATOM 3776 C C . LEU B 1 31 ? -37.519 -10.515 40.468 1.00 14.09 27 LEU B C 1
ATOM 3777 O O . LEU B 1 31 ? -37.900 -9.787 39.548 1.00 15.95 27 LEU B O 1
ATOM 3782 N N . GLU B 1 32 ? -38.050 -10.411 41.690 1.00 11.86 28 GLU B N 1
ATOM 3783 C CA . GLU B 1 32 ? -39.032 -9.392 42.023 1.00 12.28 28 GLU B CA 1
ATOM 3784 C C . GLU B 1 32 ? -38.408 -7.990 41.955 1.00 13.60 28 GLU B C 1
ATOM 3785 O O . GLU B 1 32 ? -38.961 -7.093 41.316 1.00 13.11 28 GLU B O 1
ATOM 3791 N N . GLN B 1 33 ? -37.252 -7.815 42.592 1.00 12.00 29 GLN B N 1
ATOM 3792 C CA . GLN B 1 33 ? -36.579 -6.522 42.673 1.00 13.26 29 GLN B CA 1
ATOM 3793 C C . GLN B 1 33 ? -36.196 -5.956 41.318 1.00 13.53 29 GLN B C 1
ATOM 3794 O O . GLN B 1 33 ? -36.183 -4.729 41.138 1.00 16.05 29 GLN B O 1
ATOM 3800 N N . THR B 1 34 ? -35.925 -6.852 40.378 1.00 13.49 30 THR B N 1
ATOM 3801 C CA . THR B 1 34 ? -35.494 -6.468 39.038 1.00 15.55 30 THR B CA 1
ATOM 3802 C C . THR B 1 34 ? -36.648 -6.476 38.041 1.00 15.32 30 THR B C 1
ATOM 3803 O O . THR B 1 34 ? -36.403 -6.241 36.855 1.00 19.83 30 THR B O 1
ATOM 3807 N N . SER B 1 35 ? -37.870 -6.702 38.504 1.00 16.56 31 SER B N 1
ATOM 3808 C CA . SER B 1 35 ? -39.036 -6.614 37.638 1.00 16.75 31 SER B CA 1
ATOM 3809 C C . SER B 1 35 ? -39.569 -5.189 37.591 1.00 16.44 31 SER B C 1
ATOM 3810 O O . SER B 1 35 ? -39.339 -4.361 38.490 1.00 18.17 31 SER B O 1
ATOM 3813 N N . ALA B 1 36 ? -40.307 -4.888 36.524 1.00 16.81 32 ALA B N 1
ATOM 3814 C CA . ALA B 1 36 ? -40.750 -3.510 36.295 1.00 16.93 32 ALA B CA 1
ATOM 3815 C C . ALA B 1 36 ? -41.766 -3.079 37.348 1.00 18.55 32 ALA B C 1
ATOM 3816 O O . ALA B 1 36 ? -41.998 -1.877 37.539 1.00 21.49 32 ALA B O 1
ATOM 3818 N N . GLY B 1 37 ? -42.382 -4.027 38.044 1.00 16.61 33 GLY B N 1
ATOM 3819 C CA . GLY B 1 37 ? -43.377 -3.725 39.062 1.00 19.78 33 GLY B CA 1
ATOM 3820 C C . GLY B 1 37 ? -42.771 -3.523 40.443 1.00 19.00 33 GLY B C 1
ATOM 3821 O O . GLY B 1 37 ? -43.508 -3.408 41.421 1.00 26.63 33 GLY B O 1
ATOM 3822 N N . SER B 1 38 ? -41.457 -3.462 40.572 1.00 16.70 34 SER B N 1
ATOM 3823 C CA . SER B 1 38 ? -40.755 -3.186 41.812 1.00 16.99 34 SER B CA 1
ATOM 3824 C C . SER B 1 38 ? -40.065 -1.828 41.745 1.00 15.43 34 SER B C 1
ATOM 3825 O O . SER B 1 38 ? -39.705 -1.355 40.666 1.00 17.86 34 SER B O 1
ATOM 3828 N N . ASN B 1 39 ? -39.896 -1.207 42.896 1.00 16.24 35 ASN B N 1
ATOM 3829 C CA . ASN B 1 39 ? -39.134 0.031 43.016 1.00 15.48 35 ASN B CA 1
ATOM 3830 C C . ASN B 1 39 ? -37.633 -0.255 43.117 1.00 16.54 35 ASN B C 1
ATOM 3831 O O . ASN B 1 39 ? -36.855 0.713 43.045 1.00 15.71 35 ASN B O 1
ATOM 3836 N N . ARG B 1 40 ? -37.198 -1.519 43.226 1.00 13.98 36 ARG B N 1
ATOM 3837 C CA . ARG B 1 40 ? -35.781 -1.899 43.248 1.00 13.24 36 ARG B CA 1
ATOM 3838 C C . ARG B 1 40 ? -35.056 -1.405 44.495 1.00 12.71 36 ARG B C 1
ATOM 3839 O O . ARG B 1 40 ? -33.824 -1.418 44.584 1.00 12.52 36 ARG B O 1
ATOM 3847 N N . ILE B 1 41 ? -35.785 -0.916 45.497 1.00 13.78 37 ILE B N 1
ATOM 3848 C CA . ILE B 1 41 ? -35.120 -0.249 46.616 1.00 12.16 37 ILE B CA 1
ATOM 3849 C C . ILE B 1 41 ? -34.453 -1.279 47.517 1.00 11.14 37 ILE B C 1
ATOM 3850 O O . ILE B 1 41 ? -33.325 -1.058 47.962 1.00 12.49 37 ILE B O 1
ATOM 3855 N N . GLN B 1 42 ? -35.089 -2.422 47.789 1.00 11.71 38 GLN B N 1
ATOM 3856 C CA . GLN B 1 42 ? -34.429 -3.383 48.668 1.00 11.13 38 GLN B CA 1
ATOM 3857 C C . GLN B 1 42 ? -33.115 -3.885 48.072 1.00 10.81 38 GLN B C 1
ATOM 3858 O O . GLN B 1 42 ? -32.105 -4.045 48.753 1.00 12.26 38 GLN B O 1
ATOM 3864 N N . LEU B 1 43 ? -33.121 -4.181 46.772 1.00 11.54 39 LEU B N 1
ATOM 3865 C CA . LEU B 1 43 ? -31.868 -4.611 46.151 1.00 12.30 39 LEU B CA 1
ATOM 3866 C C . LEU B 1 43 ? -30.786 -3.547 46.248 1.00 11.80 39 LEU B C 1
ATOM 3867 O O . LEU B 1 43 ? -29.643 -3.836 46.620 1.00 12.18 39 LEU B O 1
ATOM 3872 N N . THR B 1 44 ? -31.179 -2.288 45.991 1.00 11.82 40 THR B N 1
ATOM 3873 C CA . THR B 1 44 ? -30.219 -1.209 46.109 1.00 11.37 40 THR B CA 1
ATOM 3874 C C . THR B 1 44 ? -29.686 -1.118 47.530 1.00 11.36 40 THR B C 1
ATOM 3875 O O . THR B 1 44 ? -28.475 -0.984 47.751 1.00 11.86 40 THR B O 1
ATOM 3879 N N . LEU B 1 45 ? -30.608 -1.168 48.496 1.00 11.25 41 LEU B N 1
ATOM 3880 C CA . LEU B 1 45 ? -30.182 -1.063 49.902 1.00 11.85 41 LEU B CA 1
ATOM 3881 C C . LEU B 1 45 ? -29.231 -2.182 50.285 1.00 11.13 41 LEU B C 1
ATOM 3882 O O . LEU B 1 45 ? -28.224 -1.947 50.975 1.00 12.75 41 LEU B O 1
ATOM 3887 N N . PHE B 1 46 ? -29.549 -3.420 49.909 1.00 11.39 42 PHE B N 1
ATOM 3888 C CA . PHE B 1 46 ? -28.676 -4.544 50.295 1.00 11.68 42 PHE B CA 1
ATOM 3889 C C . PHE B 1 46 ? -27.286 -4.385 49.687 1.00 12.03 42 PHE B C 1
ATOM 3890 O O . PHE B 1 46 ? -26.239 -4.517 50.338 1.00 11.70 42 PHE B O 1
ATOM 3898 N N . VAL B 1 47 ? -27.266 -4.064 48.386 1.00 11.24 43 VAL B N 1
ATOM 3899 C CA . VAL B 1 47 ? -25.986 -3.896 47.708 1.00 11.41 43 VAL B CA 1
ATOM 3900 C C . VAL B 1 47 ? -25.165 -2.750 48.303 1.00 11.12 43 VAL B C 1
ATOM 3901 O O . VAL B 1 47 ? -23.966 -2.874 48.586 1.00 12.21 43 VAL B O 1
ATOM 3905 N N . GLU B 1 48 ? -25.812 -1.611 48.529 1.00 11.08 44 GLU B N 1
ATOM 3906 C CA . GLU B 1 48 ? -25.071 -0.428 49.021 1.00 11.62 44 GLU B CA 1
ATOM 3907 C C . GLU B 1 48 ? -24.581 -0.663 50.448 1.00 11.89 44 GLU B C 1
ATOM 3908 O O . GLU B 1 48 ? -23.457 -0.304 50.831 1.00 12.13 44 GLU B O 1
ATOM 3914 N N . ALA B 1 49 ? -25.450 -1.242 51.278 1.00 11.55 45 ALA B N 1
ATOM 3915 C CA . ALA B 1 49 ? -25.104 -1.485 52.679 1.00 12.71 45 ALA B CA 1
ATOM 3916 C C . ALA B 1 49 ? -23.989 -2.515 52.801 1.00 11.95 45 ALA B C 1
ATOM 3917 O O . ALA B 1 49 ? -23.032 -2.327 53.569 1.00 12.05 45 ALA B O 1
ATOM 3919 N N . LEU B 1 50 ? -24.124 -3.629 52.050 1.00 10.59 46 LEU B N 1
ATOM 3920 C CA . LEU B 1 50 ? -23.092 -4.653 52.180 1.00 11.57 46 LEU B CA 1
ATOM 3921 C C . LEU B 1 50 ? -21.759 -4.171 51.609 1.00 10.17 46 LEU B C 1
ATOM 3922 O O . LEU B 1 50 ? -20.696 -4.513 52.151 1.00 11.38 46 LEU B O 1
ATOM 3927 N N . THR B 1 51 ? -21.792 -3.331 50.574 1.00 11.15 47 THR B N 1
ATOM 3928 C CA . THR B 1 51 ? -20.547 -2.697 50.102 1.00 11.38 47 THR B CA 1
ATOM 3929 C C . THR B 1 51 ? -19.875 -1.872 51.192 1.00 11.58 47 THR B C 1
ATOM 3930 O O . THR B 1 51 ? -18.663 -1.978 51.427 1.00 12.42 47 THR B O 1
ATOM 3934 N N . VAL B 1 52 ? -20.641 -1.025 51.893 1.00 11.94 48 VAL B N 1
ATOM 3935 C CA . VAL B 1 52 ? -20.106 -0.226 53.000 1.00 11.99 48 VAL B CA 1
ATOM 3936 C C . VAL B 1 52 ? -19.491 -1.132 54.062 1.00 12.43 48 VAL B C 1
ATOM 3937 O O . VAL B 1 52 ? -18.349 -0.923 54.509 1.00 12.59 48 VAL B O 1
ATOM 3941 N N . ILE B 1 53 ? -20.224 -2.173 54.461 1.00 11.60 49 ILE B N 1
ATOM 3942 C CA . ILE B 1 53 ? -19.737 -3.088 55.485 1.00 12.04 49 ILE B CA 1
ATOM 3943 C C . ILE B 1 53 ? -18.447 -3.785 55.065 1.00 11.92 49 ILE B C 1
ATOM 3944 O O . ILE B 1 53 ? -17.540 -3.925 55.883 1.00 12.20 49 ILE B O 1
ATOM 3949 N N . GLN B 1 54 ? -18.355 -4.162 53.796 1.00 11.63 50 GLN B N 1
ATOM 3950 C CA . GLN B 1 54 ? -17.135 -4.825 53.325 1.00 12.06 50 GLN B CA 1
ATOM 3951 C C . GLN B 1 54 ? -15.944 -3.872 53.304 1.00 12.68 50 GLN B C 1
ATOM 3952 O O . GLN B 1 54 ? -14.808 -4.318 53.436 1.00 13.17 50 GLN B O 1
ATOM 3958 N N . ASN B 1 55 ? -16.197 -2.573 53.171 1.00 13.28 51 ASN B N 1
ATOM 3959 C CA . ASN B 1 55 ? -15.124 -1.581 53.088 1.00 14.05 51 ASN B CA 1
ATOM 3960 C C . ASN B 1 55 ? -14.758 -0.967 54.426 1.00 14.88 51 ASN B C 1
ATOM 3961 O O . ASN B 1 55 ? -13.830 -0.145 54.463 1.00 18.86 51 ASN B O 1
ATOM 3966 N N . ARG B 1 56 ? -15.429 -1.359 55.507 1.00 13.94 52 ARG B N 1
ATOM 3967 C CA . ARG B 1 56 ? -15.014 -0.911 56.843 1.00 14.08 52 ARG B CA 1
ATOM 3968 C C . ARG B 1 56 ? -13.651 -1.485 57.208 1.00 15.01 52 ARG B C 1
ATOM 3969 O O . ARG B 1 56 ? -13.260 -2.580 56.765 1.00 15.41 52 ARG B O 1
ATOM 3977 N N . PRO B 1 57 ? -12.882 -0.753 58.009 1.00 17.95 53 PRO B N 1
ATOM 3978 C CA . PRO B 1 57 ? -11.535 -1.202 58.374 1.00 17.54 53 PRO B CA 1
ATOM 3979 C C . PRO B 1 57 ? -11.529 -2.345 59.383 1.00 17.21 53 PRO B C 1
ATOM 3980 O O . PRO B 1 57 ? -12.520 -2.677 60.038 1.00 17.06 53 PRO B O 1
ATOM 3984 N N . LEU B 1 58 ? -10.369 -2.973 59.530 1.00 17.13 54 LEU B N 1
ATOM 3985 C CA . LEU B 1 58 ? -10.183 -4.142 60.374 1.00 17.93 54 LEU B CA 1
ATOM 3986 C C . LEU B 1 58 ? -10.440 -3.849 61.841 1.00 18.15 54 LEU B C 1
ATOM 3987 O O . LEU B 1 58 ? -10.836 -4.737 62.600 1.00 18.10 54 LEU B O 1
ATOM 3992 N N . ASN B 1 59 ? -10.197 -2.626 62.309 1.00 19.15 55 ASN B N 1
ATOM 3993 C CA . ASN B 1 59 ? -10.435 -2.350 63.728 1.00 19.38 55 ASN B CA 1
ATOM 3994 C C . ASN B 1 59 ? -11.898 -2.012 63.981 1.00 19.98 55 ASN B C 1
ATOM 3995 O O . ASN B 1 59 ? -12.253 -1.696 65.123 1.00 24.49 55 ASN B O 1
ATOM 4000 N N . ASP B 1 60 ? -12.730 -2.068 62.952 1.00 17.87 56 ASP B N 1
ATOM 4001 C CA . ASP B 1 60 ? -14.180 -1.949 63.102 1.00 16.06 56 ASP B CA 1
ATOM 4002 C C . ASP B 1 60 ? -14.778 -3.341 63.242 1.00 15.74 56 ASP B C 1
ATOM 4003 O O . ASP B 1 60 ? -14.754 -4.083 62.239 1.00 15.94 56 ASP B O 1
ATOM 4008 N N . GLN B 1 61 ? -15.278 -3.690 64.422 1.00 15.07 57 GLN B N 1
ATOM 4009 C CA . GLN B 1 61 ? -15.725 -5.070 64.625 1.00 15.30 57 GLN B CA 1
ATOM 4010 C C . GLN B 1 61 ? -17.010 -5.367 63.857 1.00 14.33 57 GLN B C 1
ATOM 4011 O O . GLN B 1 61 ? -17.418 -6.534 63.800 1.00 15.03 57 GLN B O 1
ATOM 4017 N N . LEU B 1 62 ? -17.607 -4.363 63.232 1.00 13.31 58 LEU B N 1
ATOM 4018 C CA . LEU B 1 62 ? -18.769 -4.571 62.379 1.00 13.98 58 LEU B CA 1
ATOM 4019 C C . LEU B 1 62 ? -18.407 -4.469 60.900 1.00 13.30 58 LEU B C 1
ATOM 4020 O O . LEU B 1 62 ? -19.291 -4.337 60.053 1.00 14.32 58 LEU B O 1
ATOM 4025 N N . SER B 1 63 ? -17.102 -4.527 60.585 1.00 12.71 59 SER B N 1
ATOM 4026 C CA . SER B 1 63 ? -16.685 -4.736 59.204 1.00 12.09 59 SER B CA 1
ATOM 4027 C C . SER B 1 63 ? -17.004 -6.169 58.764 1.00 12.12 59 SER B C 1
ATOM 4028 O O . SER B 1 63 ? -17.055 -7.095 59.571 1.00 12.22 59 SER B O 1
ATOM 4031 N N . TYR B 1 64 ? -17.126 -6.360 57.447 1.00 11.72 60 TYR B N 1
ATOM 4032 C CA . TYR B 1 64 ? -17.359 -7.707 56.929 1.00 11.86 60 TYR B CA 1
ATOM 4033 C C . TYR B 1 64 ? -16.294 -8.692 57.375 1.00 11.56 60 TYR B C 1
ATOM 4034 O O . TYR B 1 64 ? -16.587 -9.803 57.833 1.00 12.55 60 TYR B O 1
ATOM 4043 N N . PHE B 1 65 ? -15.037 -8.269 57.253 1.00 12.44 61 PHE B N 1
ATOM 4044 C CA . PHE B 1 65 ? -13.948 -9.172 57.614 1.00 12.42 61 PHE B CA 1
ATOM 4045 C C . PHE B 1 65 ? -14.076 -9.619 59.064 1.00 14.98 61 PHE B C 1
ATOM 4046 O O . PHE B 1 65 ? -13.959 -10.813 59.389 1.00 13.48 61 PHE B O 1
ATOM 4054 N N . ARG B 1 66 ? -14.349 -8.666 59.972 1.00 13.12 62 ARG B N 1
ATOM 4055 C CA . ARG B 1 66 ? -14.413 -9.044 61.397 1.00 12.47 62 ARG B CA 1
ATOM 4056 C C . ARG B 1 66 ? -15.648 -9.876 61.719 1.00 14.07 62 ARG B C 1
ATOM 4057 O O . ARG B 1 66 ? -15.585 -10.762 62.579 1.00 14.35 62 ARG B O 1
ATOM 4065 N N . LEU B 1 67 ? -16.765 -9.615 61.029 1.00 12.83 63 LEU B N 1
ATOM 4066 C CA . LEU B 1 67 ? -17.955 -10.439 61.218 1.00 13.05 63 LEU B CA 1
ATOM 4067 C C . LEU B 1 67 ? -17.694 -11.867 60.737 1.00 13.29 63 LEU B C 1
ATOM 4068 O O . LEU B 1 67 ? -18.006 -12.821 61.463 1.00 13.08 63 LEU B O 1
ATOM 4073 N N . ALA B 1 68 ? -17.105 -12.025 59.551 1.00 12.63 64 ALA B N 1
ATOM 4074 C CA . ALA B 1 68 ? -16.744 -13.363 59.076 1.00 12.03 64 ALA B CA 1
ATOM 4075 C C . ALA B 1 68 ? -15.704 -13.989 59.995 1.00 11.69 64 ALA B C 1
ATOM 4076 O O . ALA B 1 68 ? -15.668 -15.196 60.187 1.00 13.45 64 ALA B O 1
ATOM 4078 N N . GLY B 1 69 ? -14.851 -13.138 60.573 1.00 13.42 65 GLY B N 1
ATOM 4079 C CA . GLY B 1 69 ? -13.834 -13.642 61.487 1.00 12.79 65 GLY B CA 1
ATOM 4080 C C . GLY B 1 69 ? -14.360 -14.262 62.757 1.00 14.50 65 GLY B C 1
ATOM 4081 O O . GLY B 1 69 ? -13.634 -15.022 63.403 1.00 19.79 65 GLY B O 1
ATOM 4082 N N . ILE B 1 70 ? -15.590 -13.967 63.149 1.00 14.07 66 ILE B N 1
ATOM 4083 C CA . ILE B 1 70 ? -16.176 -14.617 64.319 1.00 14.85 66 ILE B CA 1
ATOM 4084 C C . ILE B 1 70 ? -16.196 -16.127 64.137 1.00 15.92 66 ILE B C 1
ATOM 4085 O O . ILE B 1 70 ? -15.982 -16.888 65.079 1.00 15.69 66 ILE B O 1
ATOM 4090 N N . HIS B 1 71 ? -16.414 -16.564 62.899 1.00 14.27 67 HIS B N 1
ATOM 4091 C CA . HIS B 1 71 ? -16.643 -18.003 62.692 1.00 13.56 67 HIS B CA 1
ATOM 4092 C C . HIS B 1 71 ? -15.388 -18.835 62.919 1.00 13.63 67 HIS B C 1
ATOM 4093 O O . HIS B 1 71 ? -15.422 -19.900 63.536 1.00 17.44 67 HIS B O 1
ATOM 4100 N N . GLY B 1 72 ? -14.272 -18.344 62.391 1.00 14.39 68 GLY B N 1
ATOM 4101 C CA . GLY B 1 72 ? -13.038 -19.106 62.346 1.00 15.21 68 GLY B CA 1
ATOM 4102 C C . GLY B 1 72 ? -11.800 -18.255 62.295 1.00 13.65 68 GLY B C 1
ATOM 4103 O O . GLY B 1 72 ? -11.543 -17.406 63.155 1.00 16.58 68 GLY B O 1
ATOM 4104 N N . ALA B 1 73 ? -10.917 -18.477 61.326 1.00 14.85 69 ALA B N 1
ATOM 4105 C CA . ALA B 1 73 ? -9.668 -17.732 61.204 1.00 15.27 69 ALA B CA 1
ATOM 4106 C C . ALA B 1 73 ? -9.977 -16.274 60.935 1.00 14.77 69 ALA B C 1
ATOM 4107 O O . ALA B 1 73 ? -10.989 -15.994 60.256 1.00 15.60 69 ALA B O 1
ATOM 4109 N N . PRO B 1 74 ? -9.168 -15.323 61.393 1.00 14.14 70 PRO B N 1
ATOM 4110 C CA . PRO B 1 74 ? -7.895 -15.515 62.081 1.00 14.79 70 PRO B CA 1
ATOM 4111 C C . PRO B 1 74 ? -7.959 -15.711 63.587 1.00 16.92 70 PRO B C 1
ATOM 4112 O O . PRO B 1 74 ? -6.951 -15.528 64.300 1.00 19.19 70 PRO B O 1
ATOM 4116 N N . TRP B 1 75 ? -9.100 -16.126 64.112 1.00 15.88 71 TRP B N 1
ATOM 4117 C CA . TRP B 1 75 ? -9.258 -16.542 65.497 1.00 18.73 71 TRP B CA 1
ATOM 4118 C C . TRP B 1 75 ? -8.889 -15.428 66.477 1.00 18.17 71 TRP B C 1
ATOM 4119 O O . TRP B 1 75 ? -8.146 -15.615 67.441 1.00 21.71 71 TRP B O 1
ATOM 4130 N N . THR B 1 76 ? -9.464 -14.245 66.265 1.00 17.14 72 THR B N 1
ATOM 4131 C CA . THR B 1 76 ? -9.272 -13.131 67.166 1.00 17.54 72 THR B CA 1
ATOM 4132 C C . THR B 1 76 ? -10.479 -12.892 68.073 1.00 20.41 72 THR B C 1
ATOM 4133 O O . THR B 1 76 ? -11.528 -13.521 67.967 1.00 16.98 72 THR B O 1
ATOM 4137 N N . GLU B 1 77 ? -10.274 -11.944 68.991 1.00 18.37 73 GLU B N 1
ATOM 4138 C CA . GLU B 1 77 ? -11.374 -11.485 69.829 1.00 19.37 73 GLU B CA 1
ATOM 4139 C C . GLU B 1 77 ? -12.491 -10.887 68.978 1.00 18.34 73 GLU B C 1
ATOM 4140 O O . GLU B 1 77 ? -12.251 -10.422 67.855 1.00 19.53 73 GLU B O 1
ATOM 4146 N N . TRP B 1 78 ? -13.701 -10.880 69.545 1.00 16.97 74 TRP B N 1
ATOM 4147 C CA . TRP B 1 78 ? -14.801 -10.097 68.979 1.00 17.78 74 TRP B CA 1
ATOM 4148 C C . TRP B 1 78 ? -15.689 -9.625 70.135 1.00 19.06 74 TRP B C 1
ATOM 4149 O O . TRP B 1 78 ? -15.938 -10.408 71.069 1.00 18.20 74 TRP B O 1
ATOM 4160 N N . ASP B 1 79 ? -16.137 -8.375 70.111 1.00 18.28 75 ASP B N 1
ATOM 4161 C CA . ASP B 1 79 ? -16.987 -7.762 71.119 1.00 18.38 75 ASP B CA 1
ATOM 4162 C C . ASP B 1 79 ? -16.445 -7.931 72.532 1.00 18.61 75 ASP B C 1
ATOM 4163 O O . ASP B 1 79 ? -17.227 -8.108 73.469 1.00 21.01 75 ASP B O 1
ATOM 4168 N N . GLY B 1 80 ? -15.133 -7.852 72.716 1.00 19.78 76 GLY B N 1
ATOM 4169 C CA . GLY B 1 80 ? -14.503 -8.009 74.007 1.00 20.95 76 GLY B CA 1
ATOM 4170 C C . GLY B 1 80 ? -14.424 -9.420 74.539 1.00 20.88 76 GLY B C 1
ATOM 4171 O O . GLY B 1 80 ? -14.036 -9.638 75.701 1.00 26.28 76 GLY B O 1
ATOM 4172 N N . VAL B 1 81 ? -14.761 -10.407 73.716 1.00 19.72 77 VAL B N 1
ATOM 4173 C CA . VAL B 1 81 ? -14.624 -11.823 74.060 1.00 19.75 77 VAL B CA 1
ATOM 4174 C C . VAL B 1 81 ? -13.362 -12.394 73.428 1.00 20.12 77 VAL B C 1
ATOM 4175 O O . VAL B 1 81 ? -13.186 -12.308 72.208 1.00 19.44 77 VAL B O 1
ATOM 4179 N N . PRO B 1 82 ? -12.482 -12.977 74.233 1.00 24.23 78 PRO B N 1
ATOM 4180 C CA . PRO B 1 82 ? -11.155 -13.337 73.729 1.00 24.51 78 PRO B CA 1
ATOM 4181 C C . PRO B 1 82 ? -11.233 -14.459 72.694 1.00 23.41 78 PRO B C 1
ATOM 4182 O O . PRO B 1 82 ? -12.079 -15.344 72.778 1.00 26.69 78 PRO B O 1
ATOM 4186 N N . GLY B 1 83 ? -10.338 -14.387 71.720 1.00 22.91 79 GLY B N 1
ATOM 4187 C CA . GLY B 1 83 ? -10.163 -15.441 70.732 1.00 27.23 79 GLY B CA 1
ATOM 4188 C C . GLY B 1 83 ? -8.942 -16.282 71.079 1.00 29.01 79 GLY B C 1
ATOM 4189 O O . GLY B 1 83 ? -8.639 -16.484 72.266 1.00 33.35 79 GLY B O 1
ATOM 4190 N N . GLY B 1 84 ? -8.229 -16.754 70.071 1.00 30.25 80 GLY B N 1
ATOM 4191 C CA . GLY B 1 84 ? -7.068 -17.602 70.254 1.00 32.52 80 GLY B CA 1
ATOM 4192 C C . GLY B 1 84 ? -7.393 -18.885 70.999 1.00 31.85 80 GLY B C 1
ATOM 4193 O O . GLY B 1 84 ? -6.566 -19.389 71.769 1.00 37.99 80 GLY B O 1
ATOM 4194 N N . GLN B 1 85 ? -8.594 -19.432 70.774 1.00 32.95 81 GLN B N 1
ATOM 4195 C CA . GLN B 1 85 ? -8.962 -20.697 71.413 1.00 34.87 81 GLN B CA 1
ATOM 4196 C C . GLN B 1 85 ? -8.315 -21.868 70.672 1.00 35.71 81 GLN B C 1
ATOM 4197 O O . GLN B 1 85 ? -8.086 -21.771 69.464 1.00 29.00 81 GLN B O 1
ATOM 4199 N N . GLY B 1 90 ? -4.033 -29.083 70.851 1.00 56.20 86 GLY B N 1
ATOM 4200 C CA . GLY B 1 90 ? -3.786 -27.670 70.660 1.00 48.43 86 GLY B CA 1
ATOM 4201 C C . GLY B 1 90 ? -3.970 -27.216 69.222 1.00 49.20 86 GLY B C 1
ATOM 4202 O O . GLY B 1 90 ? -3.028 -26.655 68.658 1.00 49.76 86 GLY B O 1
ATOM 4203 N N . ASN B 1 91 ? -5.148 -27.444 68.657 1.00 47.78 87 ASN B N 1
ATOM 4204 C CA . ASN B 1 91 ? -5.550 -26.957 67.340 1.00 49.33 87 ASN B CA 1
ATOM 4205 C C . ASN B 1 91 ? -6.410 -25.699 67.405 1.00 50.68 87 ASN B C 1
ATOM 4206 O O . ASN B 1 91 ? -7.449 -25.648 68.092 1.00 55.34 87 ASN B O 1
ATOM 4208 N N . PRO B 1 92 ? -6.024 -24.656 66.672 1.00 44.87 88 PRO B N 1
ATOM 4209 C CA . PRO B 1 92 ? -6.709 -23.364 66.732 1.00 42.05 88 PRO B CA 1
ATOM 4210 C C . PRO B 1 92 ? -8.166 -23.456 66.305 1.00 40.50 88 PRO B C 1
ATOM 4211 O O . PRO B 1 92 ? -8.523 -24.199 65.386 1.00 43.69 88 PRO B O 1
ATOM 4215 N N . THR B 1 93 ? -9.048 -22.685 66.955 1.00 37.39 89 THR B N 1
ATOM 4216 C CA . THR B 1 93 ? -10.458 -22.829 66.581 1.00 36.99 89 THR B CA 1
ATOM 4217 C C . THR B 1 93 ? -11.218 -21.547 66.878 1.00 30.38 89 THR B C 1
ATOM 4218 O O . THR B 1 93 ? -10.731 -20.688 67.605 1.00 30.33 89 THR B O 1
ATOM 4222 N N . GLY B 1 94 ? -12.388 -21.417 66.260 1.00 25.21 90 GLY B N 1
ATOM 4223 C CA . GLY B 1 94 ? -13.136 -20.181 66.346 1.00 23.07 90 GLY B CA 1
ATOM 4224 C C . GLY B 1 94 ? -14.329 -20.307 67.278 1.00 21.35 90 GLY B C 1
ATOM 4225 O O . GLY B 1 94 ? -14.464 -21.308 67.995 1.00 24.39 90 GLY B O 1
ATOM 4226 N N . PHE B 1 95 ? -15.179 -19.287 67.287 1.00 19.34 91 PHE B N 1
ATOM 4227 C CA . PHE B 1 95 ? -16.370 -19.273 68.112 1.00 17.83 91 PHE B CA 1
ATOM 4228 C C . PHE B 1 95 ? -17.448 -20.201 67.571 1.00 18.30 91 PHE B C 1
ATOM 4229 O O . PHE B 1 95 ? -18.355 -20.608 68.301 1.00 19.48 91 PHE B O 1
ATOM 4237 N N . ALA B 1 96 ? -17.431 -20.491 66.269 1.00 18.51 92 ALA B N 1
ATOM 4238 C CA . ALA B 1 96 ? -18.505 -21.294 65.695 1.00 17.48 92 ALA B CA 1
ATOM 4239 C C . ALA B 1 96 ? -18.596 -22.665 66.366 1.00 18.94 92 ALA B C 1
ATOM 4240 O O . ALA B 1 96 ? -17.610 -23.308 66.707 1.00 21.94 92 ALA B O 1
ATOM 4242 N N . VAL B 1 97 ? -19.848 -23.100 66.547 1.00 17.34 93 VAL B N 1
ATOM 4243 C CA . VAL B 1 97 ? -20.098 -24.449 67.046 1.00 16.90 93 VAL B CA 1
ATOM 4244 C C . VAL B 1 97 ? -20.321 -25.403 65.878 1.00 15.65 93 VAL B C 1
ATOM 4245 O O . VAL B 1 97 ? -21.229 -25.210 65.077 1.00 19.78 93 VAL B O 1
ATOM 4249 N N . HIS B 1 98 ? -19.458 -26.410 65.794 1.00 15.91 94 HIS B N 1
ATOM 4250 C CA . HIS B 1 98 ? -19.645 -27.515 64.865 1.00 17.21 94 HIS B CA 1
ATOM 4251 C C . HIS B 1 98 ? -19.558 -28.807 65.677 1.00 17.23 94 HIS B C 1
ATOM 4252 O O . HIS B 1 98 ? -18.863 -28.881 66.701 1.00 20.04 94 HIS B O 1
ATOM 4259 N N . ASN B 1 99 ? -20.249 -29.822 65.194 1.00 17.38 95 ASN B N 1
ATOM 4260 C CA . ASN B 1 99 ? -20.275 -31.147 65.803 1.00 16.83 95 ASN B CA 1
ATOM 4261 C C . ASN B 1 99 ? -20.733 -31.053 67.250 1.00 16.19 95 ASN B C 1
ATOM 4262 O O . ASN B 1 99 ? -20.191 -31.710 68.135 1.00 20.14 95 ASN B O 1
ATOM 4267 N N . ASN B 1 100 ? -21.744 -30.222 67.488 1.00 17.09 96 ASN B N 1
ATOM 4268 C CA . ASN B 1 100 ? -22.443 -30.264 68.782 1.00 19.41 96 ASN B CA 1
ATOM 4269 C C . ASN B 1 100 ? -23.885 -29.802 68.551 1.00 17.43 96 ASN B C 1
ATOM 4270 O O . ASN B 1 100 ? -24.140 -29.210 67.493 1.00 18.93 96 ASN B O 1
ATOM 4275 N N . TYR B 1 101 ? -24.775 -30.085 69.477 1.00 18.95 97 TYR B N 1
ATOM 4276 C CA . TYR B 1 101 ? -26.223 -29.942 69.316 1.00 17.25 97 TYR B CA 1
ATOM 4277 C C . TYR B 1 101 ? -26.683 -28.496 69.291 1.00 16.61 97 TYR B C 1
ATOM 4278 O O . TYR B 1 101 ? -27.808 -28.204 68.894 1.00 18.75 97 TYR B O 1
ATOM 4287 N N . THR B 1 102 ? -25.801 -27.589 69.682 1.00 17.46 98 THR B N 1
ATOM 4288 C CA . THR B 1 102 ? -26.010 -26.154 69.569 1.00 17.51 98 THR B CA 1
ATOM 4289 C C . THR B 1 102 ? -25.535 -25.645 68.214 1.00 16.12 98 THR B C 1
ATOM 4290 O O . THR B 1 102 ? -25.504 -24.444 67.997 1.00 17.74 98 THR B O 1
ATOM 4294 N N . PHE B 1 103 ? -25.154 -26.522 67.289 1.00 16.61 99 PHE B N 1
ATOM 4295 C CA . PHE B 1 103 ? -24.839 -26.074 65.932 1.00 15.98 99 PHE B CA 1
ATOM 4296 C C . PHE B 1 103 ? -25.933 -25.192 65.350 1.00 15.68 99 PHE B C 1
ATOM 4297 O O . PHE B 1 103 ? -25.667 -24.085 64.852 1.00 14.94 99 PHE B O 1
ATOM 4305 N N . PRO B 1 104 ? -27.201 -25.586 65.349 1.00 14.97 100 PRO B N 1
ATOM 4306 C CA . PRO B 1 104 ? -28.227 -24.727 64.728 1.00 15.45 100 PRO B CA 1
ATOM 4307 C C . PRO B 1 104 ? -28.483 -23.421 65.462 1.00 15.12 100 PRO B C 1
ATOM 4308 O O . PRO B 1 104 ? -28.792 -22.373 64.852 1.00 16.26 100 PRO B O 1
ATOM 4312 N N . THR B 1 105 ? -28.382 -23.452 66.805 1.00 14.96 101 THR B N 1
ATOM 4313 C CA . THR B 1 105 ? -28.718 -22.239 67.569 1.00 14.76 101 THR B CA 1
ATOM 4314 C C . THR B 1 105 ? -27.591 -21.215 67.576 1.00 13.64 101 THR B C 1
ATOM 4315 O O . THR B 1 105 ? -27.826 -20.005 67.488 1.00 14.47 101 THR B O 1
ATOM 4319 N N . TRP B 1 106 ? -26.340 -21.678 67.641 1.00 14.69 102 TRP B N 1
ATOM 4320 C CA . TRP B 1 106 ? -25.215 -20.749 67.488 1.00 16.71 102 TRP B CA 1
ATOM 4321 C C . TRP B 1 106 ? -25.331 -20.011 66.159 1.00 13.39 102 TRP B C 1
ATOM 4322 O O . TRP B 1 106 ? -25.217 -18.796 66.104 1.00 15.90 102 TRP B O 1
ATOM 4333 N N . HIS B 1 107 ? -25.603 -20.768 65.089 1.00 15.22 103 HIS B N 1
ATOM 4334 C CA . HIS B 1 107 ? -25.691 -20.171 63.761 1.00 14.31 103 HIS B CA 1
ATOM 4335 C C . HIS B 1 107 ? -26.948 -19.329 63.605 1.00 12.95 103 HIS B C 1
ATOM 4336 O O . HIS B 1 107 ? -26.926 -18.343 62.839 1.00 13.55 103 HIS B O 1
ATOM 4343 N N . ARG B 1 108 ? -28.029 -19.667 64.295 1.00 13.91 104 ARG B N 1
ATOM 4344 C CA . ARG B 1 108 ? -29.219 -18.796 64.268 1.00 13.48 104 ARG B CA 1
ATOM 4345 C C . ARG B 1 108 ? -28.872 -17.397 64.750 1.00 12.76 104 ARG B C 1
ATOM 4346 O O . ARG B 1 108 ? -29.284 -16.383 64.154 1.00 13.30 104 ARG B O 1
ATOM 4354 N N . VAL B 1 109 ? -28.079 -17.309 65.835 1.00 13.52 105 VAL B N 1
ATOM 4355 C CA . VAL B 1 109 ? -27.685 -15.990 66.338 1.00 12.78 105 VAL B CA 1
ATOM 4356 C C . VAL B 1 109 ? -26.723 -15.284 65.384 1.00 13.71 105 VAL B C 1
ATOM 4357 O O . VAL B 1 109 ? -26.874 -14.088 65.093 1.00 12.74 105 VAL B O 1
ATOM 4361 N N . TYR B 1 110 ? -25.807 -16.069 64.824 1.00 11.93 106 TYR B N 1
ATOM 4362 C CA . TYR B 1 110 ? -24.814 -15.498 63.915 1.00 12.09 106 TYR B CA 1
ATOM 4363 C C . TYR B 1 110 ? -25.460 -14.860 62.687 1.00 12.49 106 TYR B C 1
ATOM 4364 O O . TYR B 1 110 ? -25.069 -13.759 62.281 1.00 13.78 106 TYR B O 1
ATOM 4373 N N . VAL B 1 111 ? -26.419 -15.552 62.080 1.00 12.15 107 VAL B N 1
ATOM 4374 C CA . VAL B 1 111 ? -27.111 -15.021 60.901 1.00 11.53 107 VAL B CA 1
ATOM 4375 C C . VAL B 1 111 ? -27.891 -13.766 61.255 1.00 12.77 107 VAL B C 1
ATOM 4376 O O . VAL B 1 111 ? -27.924 -12.808 60.471 1.00 13.15 107 VAL B O 1
ATOM 4380 N N . THR B 1 112 ? -28.476 -13.737 62.450 1.00 12.60 108 THR B N 1
ATOM 4381 C CA . THR B 1 112 ? -29.198 -12.542 62.891 1.00 13.00 108 THR B CA 1
ATOM 4382 C C . THR B 1 112 ? -28.274 -11.350 63.093 1.00 12.04 108 THR B C 1
ATOM 4383 O O . THR B 1 112 ? -28.615 -10.217 62.731 1.00 13.39 108 THR B O 1
ATOM 4387 N N . LEU B 1 113 ? -27.090 -11.573 63.666 1.00 12.78 109 LEU B N 1
ATOM 4388 C CA . LEU B 1 113 ? -26.093 -10.515 63.769 1.00 13.88 109 LEU B CA 1
ATOM 4389 C C . LEU B 1 113 ? -25.823 -9.887 62.404 1.00 13.48 109 LEU B C 1
ATOM 4390 O O . LEU B 1 113 ? -25.818 -8.672 62.252 1.00 12.32 109 LEU B O 1
ATOM 4395 N N . TYR B 1 114 ? -25.587 -10.708 61.378 1.00 12.61 110 TYR B N 1
ATOM 4396 C CA . TYR B 1 114 ? -25.271 -10.232 60.028 1.00 11.71 110 TYR B CA 1
ATOM 4397 C C . TYR B 1 114 ? -26.418 -9.394 59.482 1.00 11.40 110 TYR B C 1
ATOM 4398 O O . TYR B 1 114 ? -26.224 -8.282 58.995 1.00 11.46 110 TYR B O 1
ATOM 4407 N N . GLU B 1 115 ? -27.625 -9.958 59.605 1.00 11.29 111 GLU B N 1
ATOM 4408 C CA . GLU B 1 115 ? -28.819 -9.261 59.122 1.00 11.37 111 GLU B CA 1
ATOM 4409 C C . GLU B 1 115 ? -28.991 -7.911 59.800 1.00 11.46 111 GLU B C 1
ATOM 4410 O O . GLU B 1 115 ? -29.313 -6.892 59.179 1.00 13.67 111 GLU B O 1
ATOM 4416 N N . GLN B 1 116 ? -28.758 -7.846 61.114 1.00 13.23 112 GLN B N 1
ATOM 4417 C CA . GLN B 1 116 ? -28.954 -6.614 61.875 1.00 11.95 112 GLN B CA 1
ATOM 4418 C C . GLN B 1 116 ? -27.922 -5.557 61.498 1.00 12.35 112 GLN B C 1
ATOM 4419 O O . GLN B 1 116 ? -28.246 -4.375 61.345 1.00 13.36 112 GLN B O 1
ATOM 4425 N N . VAL B 1 117 ? -26.669 -5.979 61.303 1.00 12.75 113 VAL B N 1
ATOM 4426 C CA . VAL B 1 117 ? -25.617 -5.024 60.904 1.00 13.64 113 VAL B CA 1
ATOM 4427 C C . VAL B 1 117 ? -25.929 -4.456 59.536 1.00 11.39 113 VAL B C 1
ATOM 4428 O O . VAL B 1 117 ? -25.824 -3.249 59.282 1.00 12.91 113 VAL B O 1
ATOM 4432 N N . ILE B 1 118 ? -26.405 -5.302 58.616 1.00 12.46 114 ILE B N 1
ATOM 4433 C CA . ILE B 1 118 ? -26.794 -4.809 57.284 1.00 11.69 114 ILE B CA 1
ATOM 4434 C C . ILE B 1 118 ? -27.933 -3.804 57.403 1.00 12.04 114 ILE B C 1
ATOM 4435 O O . ILE B 1 118 ? -27.869 -2.727 56.807 1.00 11.83 114 ILE B O 1
ATOM 4440 N N . TYR B 1 119 ? -28.974 -4.125 58.185 1.00 12.53 115 TYR B N 1
ATOM 4441 C CA . TYR B 1 119 ? -30.073 -3.179 58.364 1.00 12.18 115 TYR B CA 1
ATOM 4442 C C . TYR B 1 119 ? -29.588 -1.838 58.878 1.00 11.32 115 TYR B C 1
ATOM 4443 O O . TYR B 1 119 ? -29.981 -0.785 58.368 1.00 13.78 115 TYR B O 1
ATOM 4452 N N . GLU B 1 120 ? -28.709 -1.893 59.880 1.00 12.17 116 GLU B N 1
ATOM 4453 C CA . GLU B 1 120 ? -28.197 -0.621 60.400 1.00 13.68 116 GLU B CA 1
ATOM 4454 C C . GLU B 1 120 ? -27.418 0.167 59.367 1.00 13.23 116 GLU B C 1
ATOM 4455 O O . GLU B 1 120 ? -27.507 1.400 59.326 1.00 14.93 116 GLU B O 1
ATOM 4461 N N . ALA B 1 121 ? -26.689 -0.530 58.481 1.00 13.02 117 ALA B N 1
ATOM 4462 C CA . ALA B 1 121 ? -25.984 0.183 57.419 1.00 12.63 117 ALA B CA 1
ATOM 4463 C C . ALA B 1 121 ? -26.964 0.699 56.378 1.00 11.46 117 ALA B C 1
ATOM 4464 O O . ALA B 1 121 ? -26.706 1.757 55.780 1.00 12.92 117 ALA B O 1
ATOM 4466 N N . MET B 1 122 ? -28.081 0.012 56.155 1.00 12.24 118 MET B N 1
ATOM 4467 C CA . MET B 1 122 ? -29.118 0.565 55.266 1.00 11.71 118 MET B CA 1
ATOM 4468 C C . MET B 1 122 ? -29.624 1.900 55.797 1.00 12.45 118 MET B C 1
ATOM 4469 O O . MET B 1 122 ? -29.828 2.849 55.043 1.00 13.92 118 MET B O 1
ATOM 4474 N N . LEU B 1 123 ? -29.880 1.995 57.100 1.00 13.02 119 LEU B N 1
ATOM 4475 C CA . LEU B 1 123 ? -30.415 3.230 57.666 1.00 13.41 119 LEU B CA 1
ATOM 4476 C C . LEU B 1 123 ? -29.402 4.364 57.487 1.00 13.74 119 LEU B C 1
ATOM 4477 O O . LEU B 1 123 ? -29.786 5.502 57.164 1.00 14.56 119 LEU B O 1
ATOM 4482 N N . ASP B 1 124 ? -28.116 4.047 57.668 1.00 14.32 120 ASP B N 1
ATOM 4483 C CA . ASP B 1 124 ? -27.081 5.041 57.440 1.00 15.14 120 ASP B CA 1
ATOM 4484 C C . ASP B 1 124 ? -27.074 5.540 55.992 1.00 14.89 120 ASP B C 1
ATOM 4485 O O . ASP B 1 124 ? -26.947 6.735 55.696 1.00 15.40 120 ASP B O 1
ATOM 4490 N N . PHE B 1 125 ? -27.207 4.601 55.056 1.00 13.56 121 PHE B N 1
ATOM 4491 C CA . PHE B 1 125 ? -27.179 4.937 53.639 1.00 12.82 121 PHE B CA 1
ATOM 4492 C C . PHE B 1 125 ? -28.347 5.863 53.330 1.00 13.24 121 PHE B C 1
ATOM 4493 O O . PHE B 1 125 ? -28.195 6.845 52.598 1.00 13.04 121 PHE B O 1
ATOM 4501 N N . ILE B 1 126 ? -29.509 5.553 53.890 1.00 12.26 122 ILE B N 1
ATOM 4502 C CA . ILE B 1 126 ? -30.690 6.388 53.598 1.00 12.35 122 ILE B CA 1
ATOM 4503 C C . ILE B 1 126 ? -30.501 7.807 54.107 1.00 12.15 122 ILE B C 1
ATOM 4504 O O . ILE B 1 126 ? -30.768 8.775 53.400 1.00 13.90 122 ILE B O 1
ATOM 4509 N N . LYS B 1 127 ? -30.010 7.933 55.345 1.00 13.07 123 LYS B N 1
ATOM 4510 C CA . LYS B 1 127 ? -29.810 9.276 55.917 1.00 15.29 123 LYS B CA 1
ATOM 4511 C C . LYS B 1 127 ? -28.915 10.132 55.024 1.00 15.05 123 LYS B C 1
ATOM 4512 O O . LYS B 1 127 ? -29.098 11.348 54.942 1.00 18.05 123 LYS B O 1
ATOM 4518 N N . GLN B 1 128 ? -27.946 9.482 54.378 1.00 16.34 124 GLN B N 1
ATOM 4519 C CA . GLN B 1 128 ? -26.878 10.227 53.718 1.00 18.22 124 GLN B CA 1
ATOM 4520 C C . GLN B 1 128 ? -27.101 10.384 52.228 1.00 15.10 124 GLN B C 1
ATOM 4521 O O . GLN B 1 128 ? -26.449 11.246 51.614 1.00 18.90 124 GLN B O 1
ATOM 4527 N N . ASN B 1 129 ? -27.965 9.580 51.630 1.00 14.32 125 ASN B N 1
ATOM 4528 C CA . ASN B 1 129 ? -28.029 9.535 50.173 1.00 14.78 125 ASN B CA 1
ATOM 4529 C C . ASN B 1 129 ? -29.413 9.735 49.579 1.00 15.56 125 ASN B C 1
ATOM 4530 O O . ASN B 1 129 ? -29.529 9.920 48.366 1.00 17.13 125 ASN B O 1
ATOM 4535 N N . VAL B 1 130 ? -30.472 9.664 50.387 1.00 13.64 126 VAL B N 1
ATOM 4536 C CA . VAL B 1 130 ? -31.817 9.649 49.790 1.00 14.71 126 VAL B CA 1
ATOM 4537 C C . VAL B 1 130 ? -32.429 11.044 49.896 1.00 14.57 126 VAL B C 1
ATOM 4538 O O . VAL B 1 130 ? -32.334 11.659 50.967 1.00 15.70 126 VAL B O 1
ATOM 4542 N N . PRO B 1 131 ? -33.085 11.578 48.880 1.00 14.85 127 PRO B N 1
ATOM 4543 C CA . PRO B 1 131 ? -33.752 12.878 49.035 1.00 14.65 127 PRO B CA 1
ATOM 4544 C C . PRO B 1 131 ? -34.677 12.843 50.246 1.00 14.70 127 PRO B C 1
ATOM 4545 O O . PRO B 1 131 ? -35.349 11.863 50.542 1.00 16.34 127 PRO B O 1
ATOM 4549 N N . GLN B 1 132 ? -34.787 13.979 50.934 1.00 16.63 128 GLN B N 1
ATOM 4550 C CA . GLN B 1 132 ? -35.587 14.019 52.162 1.00 17.48 128 GLN B CA 1
ATOM 4551 C C . GLN B 1 132 ? -36.970 13.435 51.978 1.00 19.56 128 GLN B C 1
ATOM 4552 O O . GLN B 1 132 ? -37.465 12.674 52.814 1.00 20.74 128 GLN B O 1
ATOM 4558 N N . ASN B 1 133 ? -37.640 13.813 50.889 1.00 20.58 129 ASN B N 1
ATOM 4559 C CA . ASN B 1 133 ? -39.017 13.376 50.684 1.00 21.94 129 ASN B CA 1
ATOM 4560 C C . ASN B 1 133 ? -39.122 11.883 50.370 1.00 19.81 129 ASN B C 1
ATOM 4561 O O . ASN B 1 133 ? -40.226 11.331 50.438 1.00 25.32 129 ASN B O 1
ATOM 4566 N N . GLY B 1 134 ? -38.013 11.224 50.055 1.00 17.03 130 GLY B N 1
ATOM 4567 C CA . GLY B 1 134 ? -38.007 9.788 49.783 1.00 16.90 130 GLY B CA 1
ATOM 4568 C C . GLY B 1 134 ? -37.589 8.951 50.978 1.00 16.54 130 GLY B C 1
ATOM 4569 O O . GLY B 1 134 ? -37.700 7.714 50.997 1.00 14.19 130 GLY B O 1
ATOM 4570 N N . LYS B 1 135 ? -37.078 9.608 52.033 1.00 14.91 131 LYS B N 1
ATOM 4571 C CA . LYS B 1 135 ? -36.512 8.809 53.121 1.00 13.89 131 LYS B CA 1
ATOM 4572 C C . LYS B 1 135 ? -37.560 7.925 53.758 1.00 14.66 131 LYS B C 1
ATOM 4573 O O . LYS B 1 135 ? -37.266 6.767 54.086 1.00 16.19 131 LYS B O 1
ATOM 4579 N N . ALA B 1 136 ? -38.802 8.376 53.909 1.00 15.89 132 ALA B N 1
ATOM 4580 C CA . ALA B 1 136 ? -39.803 7.529 54.558 1.00 19.64 132 ALA B CA 1
ATOM 4581 C C . ALA B 1 136 ? -40.023 6.245 53.764 1.00 17.64 132 ALA B C 1
ATOM 4582 O O . ALA B 1 136 ? -40.088 5.157 54.340 1.00 19.43 132 ALA B O 1
ATOM 4584 N N . ASP B 1 137 ? -40.139 6.386 52.434 1.00 18.78 133 ASP B N 1
ATOM 4585 C CA . ASP B 1 137 ? -40.351 5.203 51.601 1.00 19.67 133 ASP B CA 1
ATOM 4586 C C . ASP B 1 137 ? -39.158 4.255 51.710 1.00 15.50 133 ASP B C 1
ATOM 4587 O O . ASP B 1 137 ? -39.354 3.030 51.791 1.00 16.58 133 ASP B O 1
ATOM 4592 N N . TRP B 1 138 ? -37.952 4.812 51.647 1.00 14.05 134 TRP B N 1
ATOM 4593 C CA . TRP B 1 138 ? -36.770 3.943 51.697 1.00 13.68 134 TRP B CA 1
ATOM 4594 C C . TRP B 1 138 ? -36.645 3.274 53.055 1.00 14.43 134 TRP B C 1
ATOM 4595 O O . TRP B 1 138 ? -36.328 2.084 53.162 1.00 14.08 134 TRP B O 1
ATOM 4606 N N . GLU B 1 139 ? -36.912 4.015 54.121 1.00 13.30 135 GLU B N 1
ATOM 4607 C CA . GLU B 1 139 ? -36.894 3.439 55.473 1.00 14.03 135 GLU B CA 1
ATOM 4608 C C . GLU B 1 139 ? -37.886 2.296 55.587 1.00 14.47 135 GLU B C 1
ATOM 4609 O O . GLU B 1 139 ? -37.593 1.260 56.172 1.00 15.08 135 GLU B O 1
ATOM 4615 N N . ASN B 1 140 ? -39.084 2.471 55.028 1.00 13.74 136 ASN B N 1
ATOM 4616 C CA . ASN B 1 140 ? -40.066 1.389 55.100 1.00 15.21 136 ASN B CA 1
ATOM 4617 C C . ASN B 1 140 ? -39.617 0.166 54.312 1.00 15.24 136 ASN B C 1
ATOM 4618 O O . ASN B 1 140 ? -39.911 -0.973 54.701 1.00 16.09 136 ASN B O 1
ATOM 4623 N N . GLU B 1 141 ? -38.881 0.356 53.217 1.00 14.28 137 GLU B N 1
ATOM 4624 C CA . GLU B 1 141 ? -38.337 -0.808 52.533 1.00 14.28 137 GLU B CA 1
ATOM 4625 C C . GLU B 1 141 ? -37.259 -1.485 53.364 1.00 13.36 137 GLU B C 1
ATOM 4626 O O . GLU B 1 141 ? -37.176 -2.718 53.407 1.00 15.10 137 GLU B O 1
ATOM 4632 N N . ALA B 1 142 ? -36.377 -0.700 54.000 1.00 13.43 138 ALA B N 1
ATOM 4633 C CA . ALA B 1 142 ? -35.410 -1.294 54.911 1.00 13.12 138 ALA B CA 1
ATOM 4634 C C . ALA B 1 142 ? -36.102 -2.076 56.015 1.00 14.04 138 ALA B C 1
ATOM 4635 O O . ALA B 1 142 ? -35.634 -3.159 56.391 1.00 15.23 138 ALA B O 1
ATOM 4637 N N . LYS B 1 143 ? -37.177 -1.540 56.577 1.00 13.84 139 LYS B N 1
ATOM 4638 C CA . LYS B 1 143 ? -37.882 -2.238 57.654 1.00 15.09 139 LYS B CA 1
ATOM 4639 C C . LYS B 1 143 ? -38.611 -3.492 57.195 1.00 15.67 139 LYS B C 1
ATOM 4640 O O . LYS B 1 143 ? -38.875 -4.370 58.042 1.00 16.30 139 LYS B O 1
ATOM 4646 N N . GLN B 1 144 ? -38.898 -3.618 55.896 1.00 16.81 140 GLN B N 1
ATOM 4647 C CA . GLN B 1 144 ? -39.479 -4.852 55.379 1.00 18.34 140 GLN B CA 1
ATOM 4648 C C . GLN B 1 144 ? -38.382 -5.859 55.041 1.00 17.06 140 GLN B C 1
ATOM 4649 O O . GLN B 1 144 ? -38.625 -7.070 55.068 1.00 17.98 140 GLN B O 1
ATOM 4655 N N . TRP B 1 145 ? -37.182 -5.382 54.734 1.00 14.59 141 TRP B N 1
ATOM 4656 C CA . TRP B 1 145 ? -36.126 -6.266 54.230 1.00 14.18 141 TRP B CA 1
ATOM 4657 C C . TRP B 1 145 ? -35.682 -7.227 55.317 1.00 13.60 141 TRP B C 1
ATOM 4658 O O . TRP B 1 145 ? -35.514 -6.809 56.467 1.00 14.50 141 TRP B O 1
ATOM 4669 N N . ARG B 1 146 ? -35.457 -8.480 54.978 1.00 12.78 142 ARG B N 1
ATOM 4670 C CA . ARG B 1 146 ? -34.772 -9.446 55.838 1.00 12.27 142 ARG B CA 1
ATOM 4671 C C . ARG B 1 146 ? -33.762 -10.195 54.989 1.00 10.75 142 ARG B C 1
ATOM 4672 O O . ARG B 1 146 ? -33.826 -10.157 53.760 1.00 12.19 142 ARG B O 1
ATOM 4680 N N . LEU B 1 147 ? -32.787 -10.832 55.635 1.00 11.01 143 LEU B N 1
ATOM 4681 C CA . LEU B 1 147 ? -31.743 -11.510 54.884 1.00 11.50 143 LEU B CA 1
ATOM 4682 C C . LEU B 1 147 ? -32.331 -12.631 54.034 1.00 10.44 143 LEU B C 1
ATOM 4683 O O . LEU B 1 147 ? -32.933 -13.545 54.608 1.00 12.13 143 LEU B O 1
ATOM 4688 N N . PRO B 1 148 ? -32.202 -12.571 52.711 1.00 10.25 144 PRO B N 1
ATOM 4689 C CA . PRO B 1 148 ? -32.752 -13.666 51.917 1.00 10.62 144 PRO B CA 1
ATOM 4690 C C . PRO B 1 148 ? -32.026 -14.981 52.190 1.00 10.42 144 PRO B C 1
ATOM 4691 O O . PRO B 1 148 ? -30.860 -14.983 52.605 1.00 12.44 144 PRO B O 1
ATOM 4695 N N . TYR B 1 149 ? -32.717 -16.092 51.920 1.00 11.72 145 TYR B N 1
ATOM 4696 C CA . TYR B 1 149 ? -32.078 -17.394 52.034 1.00 11.66 145 TYR B CA 1
ATOM 4697 C C . TYR B 1 149 ? -31.836 -17.985 50.649 1.00 11.13 145 TYR B C 1
ATOM 4698 O O . TYR B 1 149 ? -32.593 -17.741 49.702 1.00 11.67 145 TYR B O 1
ATOM 4707 N N . TRP B 1 150 ? -30.764 -18.777 50.525 1.00 10.01 146 TRP B N 1
ATOM 4708 C CA . TRP B 1 150 ? -30.544 -19.561 49.321 1.00 9.67 146 TRP B CA 1
ATOM 4709 C C . TRP B 1 150 ? -31.168 -20.948 49.494 1.00 9.77 146 TRP B C 1
ATOM 4710 O O . TRP B 1 150 ? -30.728 -21.733 50.332 1.00 10.82 146 TRP B O 1
ATOM 4721 N N . ASP B 1 151 ? -32.189 -21.218 48.701 1.00 11.10 147 ASP B N 1
ATOM 4722 C CA . ASP B 1 151 ? -32.839 -22.533 48.795 1.00 11.91 147 ASP B CA 1
ATOM 4723 C C . AS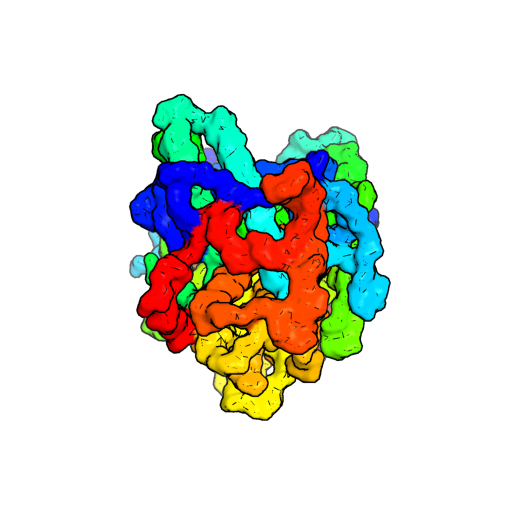P B 1 151 ? -32.076 -23.548 47.955 1.00 11.65 147 ASP B C 1
ATOM 4724 O O . ASP B 1 151 ? -32.350 -23.778 46.779 1.00 12.62 147 ASP B O 1
ATOM 4729 N N . PHE B 1 152 ? -31.071 -24.175 48.568 1.00 11.71 148 PHE B N 1
ATOM 4730 C CA . PHE B 1 152 ? -30.181 -25.057 47.820 1.00 10.89 148 PHE B CA 1
ATOM 4731 C C . PHE B 1 152 ? -30.886 -26.349 47.411 1.00 11.53 148 PHE B C 1
ATOM 4732 O O . PHE B 1 152 ? -30.323 -27.118 46.612 1.00 13.14 148 PHE B O 1
ATOM 4740 N N . ALA B 1 153 ? -32.076 -26.615 47.949 1.00 11.28 149 ALA B N 1
ATOM 4741 C CA . ALA B 1 153 ? -32.792 -27.847 47.628 1.00 11.95 149 ALA B CA 1
ATOM 4742 C C . ALA B 1 153 ? -33.946 -27.617 46.666 1.00 11.93 149 ALA B C 1
ATOM 4743 O O . ALA B 1 153 ? -34.635 -28.596 46.356 1.00 13.21 149 ALA B O 1
ATOM 4745 N N . ARG B 1 154 ? -34.205 -26.387 46.245 1.00 12.84 150 ARG B N 1
ATOM 4746 C CA . ARG B 1 154 ? -35.317 -26.062 45.349 1.00 11.93 150 ARG B CA 1
ATOM 4747 C C . ARG B 1 154 ? -34.836 -25.960 43.906 1.00 12.54 150 ARG B C 1
ATOM 4748 O O . ARG B 1 154 ? -33.835 -25.294 43.625 1.00 13.34 150 ARG B O 1
ATOM 4756 N N . PHE B 1 155 ? -35.544 -26.595 42.969 1.00 12.99 151 PHE B N 1
ATOM 4757 C CA . PHE B 1 155 ? -35.152 -26.438 41.563 1.00 14.02 151 PHE B CA 1
ATOM 4758 C C . PHE B 1 155 ? -35.317 -24.985 41.121 1.00 14.39 151 PHE B C 1
ATOM 4759 O O . PHE B 1 155 ? -36.356 -24.377 41.370 1.00 15.81 151 PHE B O 1
ATOM 4767 N N . ALA B 1 156 ? -34.291 -24.446 40.452 1.00 15.54 152 ALA B N 1
ATOM 4768 C CA . ALA B 1 156 ? -34.283 -23.070 39.996 1.00 15.05 152 ALA B CA 1
ATOM 4769 C C . ALA B 1 156 ? -35.354 -22.818 38.934 1.00 17.46 152 ALA B C 1
ATOM 4770 O O . ALA B 1 156 ? -35.753 -23.728 38.203 1.00 23.62 152 ALA B O 1
ATOM 4772 N N . ARG B 1 157 ? -35.828 -21.576 38.864 1.00 22.80 153 ARG B N 1
ATOM 4773 C CA . ARG B 1 157 ? -36.819 -21.168 37.871 1.00 23.26 153 ARG B CA 1
ATOM 4774 C C . ARG B 1 157 ? -36.179 -21.157 36.494 1.00 25.32 153 ARG B C 1
ATOM 4775 O O . ARG B 1 157 ? -35.019 -20.794 36.328 1.00 28.40 153 ARG B O 1
ATOM 4777 N N . HIS B 1 158 ? -36.869 -21.605 35.447 1.00 25.69 154 HIS B N 1
ATOM 4778 C CA . HIS B 1 158 ? -36.152 -21.628 34.168 1.00 37.60 154 HIS B CA 1
ATOM 4779 C C . HIS B 1 158 ? -37.059 -21.052 33.087 1.00 44.40 154 HIS B C 1
ATOM 4780 O O . HIS B 1 158 ? -37.033 -21.554 31.970 1.00 45.16 154 HIS B O 1
ATOM 4782 N N . GLY B 1 159 ? -37.826 -20.029 33.464 1.00 53.02 155 GLY B N 1
ATOM 4783 C CA . GLY B 1 159 ? -38.619 -19.239 32.540 1.00 56.21 155 GLY B CA 1
ATOM 4784 C C . GLY B 1 159 ? -39.693 -20.040 31.834 1.00 63.92 155 GLY B C 1
ATOM 4785 O O . GLY B 1 159 ? -40.370 -20.865 32.452 1.00 71.71 155 GLY B O 1
ATOM 4786 N N . ASP B 1 166 ? -34.761 -29.843 35.536 1.00 32.46 162 ASP B N 1
ATOM 4787 C CA . ASP B 1 166 ? -34.783 -29.889 37.009 1.00 28.93 162 ASP B CA 1
ATOM 4788 C C . ASP B 1 166 ? -33.386 -29.697 37.558 1.00 23.97 162 ASP B C 1
ATOM 4789 O O . ASP B 1 166 ? -32.638 -30.682 37.580 1.00 40.37 162 ASP B O 1
ATOM 4794 N N . GLU B 1 167 ? -32.998 -28.522 37.999 1.00 16.58 163 GLU B N 1
ATOM 4795 C CA . GLU B 1 167 ? -31.600 -28.255 38.321 1.00 14.59 163 GLU B CA 1
ATOM 4796 C C . GLU B 1 167 ? -31.535 -27.400 39.577 1.00 12.87 163 GLU B C 1
ATOM 4797 O O . GLU B 1 167 ? -32.234 -26.389 39.660 1.00 15.21 163 GLU B O 1
ATOM 4803 N N . LEU B 1 168 ? -30.738 -27.808 40.548 1.00 11.29 164 LEU B N 1
ATOM 4804 C CA . LEU B 1 168 ? -30.385 -26.970 41.688 1.00 12.04 164 LEU B CA 1
ATOM 4805 C C . LEU B 1 168 ? -29.291 -25.999 41.237 1.00 11.37 164 LEU B C 1
ATOM 4806 O O . LEU B 1 168 ? -28.438 -26.374 40.415 1.00 12.78 164 LEU B O 1
ATOM 4811 N N . ARG B 1 169 ? -29.292 -24.783 41.747 1.00 10.74 165 ARG B N 1
ATOM 4812 C CA . ARG B 1 169 ? -28.358 -23.768 41.276 1.00 10.74 165 ARG B CA 1
ATOM 4813 C C . ARG B 1 169 ? -27.946 -22.841 42.414 1.00 9.94 165 ARG B C 1
ATOM 4814 O O . ARG B 1 169 ? -28.760 -22.560 43.292 1.00 12.46 165 ARG B O 1
ATOM 4822 N N . LEU B 1 170 ? -26.723 -22.314 42.327 1.00 9.09 166 LEU B N 1
ATOM 4823 C CA . LEU B 1 170 ? -26.406 -21.145 43.153 1.00 9.33 166 LEU B CA 1
ATOM 4824 C C . LEU B 1 170 ? -27.360 -20.003 42.818 1.00 10.71 166 LEU B C 1
ATOM 4825 O O . LEU B 1 170 ? -27.846 -19.925 41.672 1.00 10.60 166 LEU B O 1
ATOM 4830 N N . PRO B 1 171 ? -27.569 -19.072 43.743 1.00 9.62 167 PRO B N 1
ATOM 4831 C CA . PRO B 1 171 ? -28.423 -17.925 43.441 1.00 11.24 167 PRO B CA 1
ATOM 4832 C C . PRO B 1 171 ? -28.011 -17.153 42.194 1.00 9.78 167 PRO B C 1
ATOM 4833 O O . PRO B 1 171 ? -26.817 -16.906 41.955 1.00 11.00 167 PRO B O 1
ATOM 4837 N N . ILE B 1 172 ? -29.033 -16.691 41.445 1.00 9.59 168 ILE B N 1
ATOM 4838 C CA . ILE B 1 172 ? -28.741 -15.806 40.318 1.00 10.20 168 ILE B CA 1
ATOM 4839 C C . ILE B 1 172 ? -27.763 -14.712 40.691 1.00 10.41 168 ILE B C 1
ATOM 4840 O O . ILE B 1 172 ? -26.718 -14.482 40.057 1.00 11.28 168 ILE B O 1
ATOM 4845 N N . LEU B 1 173 ? -28.093 -13.987 41.754 1.00 11.20 169 LEU B N 1
ATOM 4846 C CA . LEU B 1 173 ? -27.351 -12.789 42.114 1.00 11.28 169 LEU B CA 1
ATOM 4847 C C . LEU B 1 173 ? -25.930 -13.165 42.515 1.00 10.82 169 LEU B C 1
ATOM 4848 O O . LEU B 1 173 ? -25.019 -12.399 42.264 1.00 12.17 169 LEU B O 1
ATOM 4853 N N . VAL B 1 174 ? -25.728 -14.336 43.126 1.00 11.16 170 VAL B N 1
ATOM 4854 C CA . VAL B 1 174 ? -24.378 -14.738 43.551 1.00 11.16 170 VAL B CA 1
ATOM 4855 C C . VAL B 1 174 ? -23.481 -14.942 42.348 1.00 10.73 170 VAL B C 1
ATOM 4856 O O . VAL B 1 174 ? -22.263 -14.790 42.437 1.00 13.93 170 VAL B O 1
ATOM 4860 N N . THR B 1 175 ? -24.054 -15.258 41.180 1.00 9.98 171 THR B N 1
ATOM 4861 C CA . THR B 1 175 ? -23.250 -15.589 40.000 1.00 11.10 171 THR B CA 1
ATOM 4862 C C . THR B 1 175 ? -22.984 -14.369 39.126 1.00 11.36 171 THR B C 1
ATOM 4863 O O . THR B 1 175 ? -22.365 -14.518 38.074 1.00 16.49 171 THR B O 1
ATOM 4867 N N . MET B 1 176 ? -23.397 -13.173 39.526 1.00 10.59 172 MET B N 1
ATOM 4868 C CA . MET B 1 176 ? -23.238 -11.961 38.723 1.00 11.13 172 MET B CA 1
ATOM 4869 C C . MET B 1 176 ? -22.071 -11.122 39.236 1.00 10.13 172 MET B C 1
ATOM 4870 O O . MET B 1 176 ? -22.101 -10.688 40.400 1.00 10.80 172 MET B O 1
ATOM 4875 N N . PRO B 1 177 ? -21.049 -10.859 38.433 1.00 10.60 173 PRO B N 1
ATOM 4876 C CA . PRO B 1 177 ? -19.944 -10.010 38.910 1.00 11.46 173 PRO B CA 1
ATOM 4877 C C . PRO B 1 177 ? -20.370 -8.588 39.237 1.00 10.64 173 PRO B C 1
ATOM 4878 O O . PRO B 1 177 ? -19.831 -7.950 40.149 1.00 12.33 173 PRO B O 1
ATOM 4882 N N . MET B 1 178 ? -21.316 -8.060 38.474 1.00 11.82 174 MET B N 1
ATOM 4883 C CA . MET B 1 178 ? -21.816 -6.696 38.608 1.00 11.65 174 MET B CA 1
ATOM 4884 C C . MET B 1 178 ? -23.316 -6.717 38.830 1.00 11.11 174 MET B C 1
ATOM 4885 O O . MET B 1 178 ? -24.014 -7.652 38.433 1.00 14.34 174 MET B O 1
ATOM 4890 N N . VAL B 1 179 ? -23.850 -5.675 39.454 1.00 11.34 175 VAL B N 1
ATOM 4891 C CA . VAL B 1 179 ? -25.298 -5.605 39.702 1.00 11.63 175 VAL B CA 1
ATOM 4892 C C . VAL B 1 179 ? -25.726 -4.146 39.562 1.00 12.04 175 VAL B C 1
ATOM 4893 O O . VAL B 1 179 ? -24.969 -3.221 39.909 1.00 14.60 175 VAL B O 1
ATOM 4897 N N . LYS B 1 180 ? -26.923 -3.922 39.032 1.00 13.88 176 LYS B N 1
ATOM 4898 C CA . LYS B 1 180 ? -27.410 -2.565 38.809 1.00 13.14 176 LYS B CA 1
ATOM 4899 C C . LYS B 1 180 ? -28.316 -2.144 39.958 1.00 12.94 176 LYS B C 1
ATOM 4900 O O . LYS B 1 180 ? -29.191 -2.870 40.412 1.00 15.21 176 LYS B O 1
ATOM 4906 N N . VAL B 1 181 ? -28.050 -0.938 40.441 1.00 13.39 177 VAL B N 1
ATOM 4907 C CA . VAL B 1 181 ? -28.808 -0.372 41.549 1.00 13.43 177 VAL B CA 1
ATOM 4908 C C . VAL B 1 181 ? -29.375 0.976 41.146 1.00 13.15 177 VAL B C 1
ATOM 4909 O O . VAL B 1 181 ? -28.918 1.592 40.180 1.00 15.16 177 VAL B O 1
ATOM 4913 N N . LEU B 1 182 ? -30.355 1.441 41.916 1.00 14.73 178 LEU B N 1
ATOM 4914 C CA . LEU B 1 182 ? -30.916 2.768 41.733 1.00 14.48 178 LEU B CA 1
ATOM 4915 C C . LEU B 1 182 ? -29.897 3.836 42.154 1.00 16.10 178 LEU B C 1
ATOM 4916 O O . LEU B 1 182 ? -29.149 3.629 43.104 1.00 21.39 178 LEU B O 1
ATOM 4921 N N . VAL B 1 183 ? -29.977 4.959 41.468 1.00 18.43 179 VAL B N 1
ATOM 4922 C CA . VAL B 1 183 ? -29.438 6.212 41.972 1.00 22.29 179 VAL B CA 1
ATOM 4923 C C . VAL B 1 183 ? -30.557 6.980 42.673 1.00 20.02 179 VAL B C 1
ATOM 4924 O O . VAL B 1 183 ? -31.454 7.453 41.978 1.00 26.66 179 VAL B O 1
ATOM 4928 N N . PRO B 1 184 ? -30.560 7.096 43.995 1.00 21.47 180 PRO B N 1
ATOM 4929 C CA . PRO B 1 184 ? -31.719 7.679 44.679 1.00 23.13 180 PRO B CA 1
ATOM 4930 C C . PRO B 1 184 ? -32.143 9.014 44.083 1.00 25.29 180 PRO B C 1
ATOM 4931 O O . PRO B 1 184 ? -31.292 9.881 43.882 1.00 36.01 180 PRO B O 1
ATOM 4935 N N . GLY B 1 185 ? -33.438 9.204 43.814 1.00 27.08 181 GLY B N 1
ATOM 4936 C CA . GLY B 1 185 ? -33.932 10.466 43.301 1.00 32.05 181 GLY B CA 1
ATOM 4937 C C . GLY B 1 185 ? -33.908 10.561 41.783 1.00 33.96 181 GLY B C 1
ATOM 4938 O O . GLY B 1 185 ? -34.484 11.509 41.241 1.00 30.74 181 GLY B O 1
ATOM 4939 N N . GLN B 1 186 ? -33.288 9.612 41.092 1.00 32.90 182 GLN B N 1
ATOM 4940 C CA . GLN B 1 186 ? -33.118 9.639 39.645 1.00 29.32 182 GLN B CA 1
ATOM 4941 C C . GLN B 1 186 ? -33.823 8.460 38.970 1.00 34.60 182 GLN B C 1
ATOM 4942 O O . GLN B 1 186 ? -33.200 7.482 38.531 1.00 30.42 182 GLN B O 1
ATOM 4948 N N . PRO B 1 187 ? -35.139 8.562 38.838 1.00 38.38 183 PRO B N 1
ATOM 4949 C CA . PRO B 1 187 ? -35.900 7.488 38.193 1.00 39.82 183 PRO B CA 1
ATOM 4950 C C . PRO B 1 187 ? -35.265 7.064 36.871 1.00 39.91 183 PRO B C 1
ATOM 4951 O O . PRO B 1 187 ? -34.833 7.917 36.092 1.00 40.85 183 PRO B O 1
ATOM 4955 N N . GLY B 1 188 ? -35.214 5.766 36.601 1.00 40.79 184 GLY B N 1
ATOM 4956 C CA . GLY B 1 188 ? -34.657 5.203 35.379 1.00 45.29 184 GLY B CA 1
ATOM 4957 C C . GLY B 1 188 ? -33.144 5.130 35.433 1.00 46.67 184 GLY B C 1
ATOM 4958 O O . GLY B 1 188 ? -32.508 4.285 34.795 1.00 63.06 184 GLY B O 1
ATOM 4959 N N . LYS B 1 189 ? -32.542 6.027 36.223 1.00 42.70 185 LYS B N 1
ATOM 4960 C CA . LYS B 1 189 ? -31.097 5.975 36.384 1.00 40.90 185 LYS B CA 1
ATOM 4961 C C . LYS B 1 189 ? -30.727 4.782 37.261 1.00 33.14 185 LYS B C 1
ATOM 4962 O O . LYS B 1 189 ? -31.036 4.704 38.453 1.00 31.56 185 LYS B O 1
ATOM 4964 N N . GLN B 1 190 ? -30.063 3.830 36.628 1.00 29.29 186 GLN B N 1
ATOM 4965 C CA . GLN B 1 190 ? -29.452 2.729 37.362 1.00 30.73 186 GLN B CA 1
ATOM 4966 C C . GLN B 1 190 ? -27.949 2.818 37.165 1.00 25.98 186 GLN B C 1
ATOM 4967 O O . GLN B 1 190 ? -27.472 3.364 36.167 1.00 31.62 186 GLN B O 1
ATOM 4973 N N . LEU B 1 191 ? -27.178 2.317 38.120 1.00 19.46 187 LEU B N 1
ATOM 4974 C CA . LEU B 1 191 ? -25.734 2.244 37.899 1.00 19.27 187 LEU B CA 1
ATOM 4975 C C . LEU B 1 191 ? -25.226 0.838 38.208 1.00 16.15 187 LEU B C 1
ATOM 4976 O O . LEU B 1 191 ? -25.695 0.210 39.163 1.00 15.50 187 LEU B O 1
ATOM 4981 N N . SER B 1 192 ? -24.355 0.333 37.356 1.00 17.87 188 SER B N 1
ATOM 4982 C CA . SER B 1 192 ? -23.750 -0.976 37.534 1.00 14.95 188 SER B CA 1
ATOM 4983 C C . SER B 1 192 ? -22.548 -0.882 38.465 1.00 14.52 188 SER B C 1
ATOM 4984 O O . SER B 1 192 ? -21.656 -0.061 38.243 1.00 19.45 188 SER B O 1
ATOM 4987 N N . LYS B 1 193 ? -22.518 -1.669 39.521 1.00 13.92 189 LYS B N 1
ATOM 4988 C CA . LYS B 1 193 ? -21.493 -1.653 40.550 1.00 14.35 189 LYS B CA 1
ATOM 4989 C C . LYS B 1 193 ? -21.019 -3.079 40.823 1.00 13.28 189 LYS B C 1
ATOM 4990 O O . LYS B 1 193 ? -21.763 -4.046 40.605 1.00 12.84 189 LYS B O 1
ATOM 4996 N N . PRO B 1 194 ? -19.806 -3.207 41.349 1.00 11.95 190 PRO B N 1
ATOM 4997 C CA . PRO B 1 194 ? -19.328 -4.535 41.747 1.00 12.87 190 PRO B CA 1
ATOM 4998 C C . PRO B 1 194 ? -20.297 -5.151 42.733 1.00 13.48 190 PRO B C 1
ATOM 4999 O O . PRO B 1 194 ? -20.781 -4.523 43.699 1.00 14.19 190 PRO B O 1
ATOM 5003 N N . ASN B 1 195 ? -20.597 -6.429 42.523 1.00 11.57 191 ASN B N 1
ATOM 5004 C CA . ASN B 1 195 ? -21.627 -7.068 43.346 1.00 11.22 191 ASN B CA 1
ATOM 5005 C C . ASN B 1 195 ? -21.028 -7.605 44.630 1.00 10.84 191 ASN B C 1
ATOM 5006 O O . ASN B 1 195 ? -20.213 -8.549 44.538 1.00 11.93 191 ASN B O 1
ATOM 5011 N N . PRO B 1 196 ? -21.404 -7.101 45.805 1.00 10.97 192 PRO B N 1
ATOM 5012 C CA . PRO B 1 196 ? -20.755 -7.569 47.040 1.00 11.31 192 PRO B CA 1
ATOM 5013 C C . PRO B 1 196 ? -21.163 -8.981 47.430 1.00 9.94 192 PRO B C 1
ATOM 5014 O O . PRO B 1 196 ? -20.574 -9.535 48.372 1.00 11.88 192 PRO B O 1
ATOM 5018 N N . LEU B 1 197 ? -22.142 -9.577 46.762 1.00 10.00 193 LEU B N 1
ATOM 5019 C CA . LEU B 1 197 ? -22.516 -10.964 47.044 1.00 10.20 193 LEU B CA 1
ATOM 5020 C C . LEU B 1 197 ? -21.702 -11.949 46.210 1.00 10.00 193 LEU B C 1
ATOM 5021 O O . LEU B 1 197 ? -21.735 -13.152 46.465 1.00 11.24 193 LEU B O 1
ATOM 5026 N N . TYR B 1 198 ? -20.976 -11.479 45.200 1.00 10.24 194 TYR B N 1
ATOM 5027 C CA . TYR B 1 198 ? -20.282 -12.364 44.274 1.00 9.43 194 TYR B CA 1
ATOM 5028 C C . TYR B 1 198 ? -19.019 -12.978 44.880 1.00 9.82 194 TYR B C 1
ATOM 5029 O O . TYR B 1 198 ? -18.647 -14.101 44.551 1.00 10.78 194 TYR B O 1
ATOM 5038 N N . ARG B 1 199 ? -18.347 -12.211 45.733 1.00 10.86 195 ARG B N 1
ATOM 5039 C CA . ARG B 1 199 ? -17.125 -12.618 46.394 1.00 11.11 195 ARG B CA 1
ATOM 5040 C C . ARG B 1 199 ? -16.777 -11.565 47.431 1.00 10.51 195 ARG B C 1
ATOM 5041 O O . ARG B 1 199 ? -17.416 -10.511 47.478 1.00 11.93 195 ARG B O 1
ATOM 5049 N N . PHE B 1 200 ? -15.774 -11.841 48.252 1.00 12.29 196 PHE B N 1
ATOM 5050 C CA . PHE B 1 200 ? -15.184 -10.839 49.122 1.00 11.46 196 PHE B CA 1
ATOM 5051 C C . PHE B 1 200 ? -13.677 -10.793 48.867 1.00 11.60 196 PHE B C 1
ATOM 5052 O O . PHE B 1 200 ? -13.033 -11.836 48.787 1.00 12.21 196 PHE B O 1
ATOM 5060 N N . GLN B 1 201 ? -13.156 -9.564 48.758 1.00 14.56 197 GLN B N 1
ATOM 5061 C CA . GLN B 1 201 ? -11.703 -9.493 48.582 1.00 16.75 197 GLN B CA 1
ATOM 5062 C C . GLN B 1 201 ? -11.172 -8.355 49.465 1.00 20.63 197 GLN B C 1
ATOM 5063 O O . GLN B 1 201 ? -11.925 -7.448 49.789 1.00 24.18 197 GLN B O 1
ATOM 5069 N N . MET B 1 202 ? -9.912 -8.490 49.845 1.00 24.53 198 MET B N 1
ATOM 5070 C CA . MET B 1 202 ? -9.191 -7.478 50.607 1.00 24.94 198 MET B CA 1
ATOM 5071 C C . MET B 1 202 ? -8.320 -6.717 49.601 1.00 25.27 198 MET B C 1
ATOM 5072 O O . MET B 1 202 ? -8.341 -6.996 48.391 1.00 23.98 198 MET B O 1
ATOM 5077 N N . GLN B 1 203 ? -7.554 -5.725 50.011 1.00 25.88 199 GLN B N 1
ATOM 5078 C CA . GLN B 1 203 ? -6.770 -4.922 49.078 1.00 26.91 199 GLN B CA 1
ATOM 5079 C C . GLN B 1 203 ? -5.377 -5.508 48.836 1.00 22.88 199 GLN B C 1
ATOM 5080 O O . GLN B 1 203 ? -4.610 -4.949 48.056 1.00 27.02 199 GLN B O 1
ATOM 5082 N N . THR B 1 204 ? -5.066 -6.591 49.512 1.00 22.36 200 THR B N 1
ATOM 5083 C CA . THR B 1 204 ? -3.809 -7.313 49.443 1.00 18.57 200 THR B CA 1
ATOM 5084 C C . THR B 1 204 ? -4.096 -8.799 49.636 1.00 16.25 200 THR B C 1
ATOM 5085 O O . THR B 1 204 ? -5.214 -9.174 49.978 1.00 16.55 200 THR B O 1
ATOM 5089 N N . LEU B 1 205 ? -3.086 -9.642 49.456 1.00 16.27 201 LEU B N 1
ATOM 5090 C CA . LEU B 1 205 ? -3.321 -11.054 49.795 1.00 16.33 201 LEU B CA 1
ATOM 5091 C C . LEU B 1 205 ? -3.671 -11.181 51.266 1.00 15.44 201 LEU B C 1
ATOM 5092 O O . LEU B 1 205 ? -3.110 -10.499 52.125 1.00 19.37 201 LEU B O 1
ATOM 5097 N N . MET B 1 206 ? -4.586 -12.091 51.579 1.00 15.22 202 MET B N 1
ATOM 5098 C CA . MET B 1 206 ? -5.075 -12.144 52.954 1.00 15.33 202 MET B CA 1
ATOM 5099 C C . MET B 1 206 ? -4.021 -12.602 53.943 1.00 14.95 202 MET B C 1
ATOM 5100 O O . MET B 1 206 ? -4.131 -12.291 55.135 1.00 16.89 202 MET B O 1
ATOM 5105 N N . GLY B 1 207 ? -2.977 -13.282 53.495 1.00 16.53 203 GLY B N 1
ATOM 5106 C CA . GLY B 1 207 ? -1.929 -13.746 54.389 1.00 16.58 203 GLY B CA 1
ATOM 5107 C C . GLY B 1 207 ? -0.987 -12.618 54.778 1.00 18.33 203 GLY B C 1
ATOM 5108 O O . GLY B 1 207 ? -0.108 -12.831 55.623 1.00 20.80 203 GLY B O 1
ATOM 5109 N N . THR B 1 208 ? -1.168 -11.411 54.240 1.00 19.47 204 THR B N 1
ATOM 5110 C CA . THR B 1 208 ? -0.287 -10.290 54.600 1.00 19.58 204 THR B CA 1
ATOM 5111 C C . THR B 1 208 ? -0.992 -9.202 55.387 1.00 18.09 204 THR B C 1
ATOM 5112 O O . THR B 1 208 ? -0.426 -8.127 55.602 1.00 21.47 204 THR B O 1
ATOM 5116 N N . LEU B 1 209 ? -2.226 -9.459 55.829 1.00 16.70 205 LEU B N 1
ATOM 5117 C CA . LEU B 1 209 ? -2.913 -8.428 56.610 1.00 17.53 205 LEU B CA 1
ATOM 5118 C C . LEU B 1 209 ? -2.147 -8.137 57.896 1.00 20.86 205 LEU B C 1
ATOM 5119 O O . LEU B 1 209 ? -1.405 -8.989 58.397 1.00 25.32 205 LEU B O 1
ATOM 5124 N N . GLU B 1 210 ? -2.323 -6.927 58.437 1.00 22.11 206 GLU B N 1
ATOM 5125 C CA . GLU B 1 210 ? -1.707 -6.515 59.694 1.00 24.98 206 GLU B CA 1
ATOM 5126 C C . GLU B 1 210 ? -2.017 -7.517 60.795 1.00 22.59 206 GLU B C 1
ATOM 5127 O O . GLU B 1 210 ? -3.144 -8.022 60.862 1.00 21.33 206 GLU B O 1
ATOM 5133 N N . ARG B 1 211 ? -1.052 -7.834 61.650 1.00 25.91 207 ARG B N 1
ATOM 5134 C CA . ARG B 1 211 ? -1.297 -8.702 62.802 1.00 25.02 207 ARG B CA 1
ATOM 5135 C C . ARG B 1 211 ? -2.361 -8.046 63.676 1.00 23.36 207 ARG B C 1
ATOM 5136 O O . ARG B 1 211 ? -2.348 -6.808 63.801 1.00 26.35 207 ARG B O 1
ATOM 5138 N N . PRO B 1 212 ? -3.259 -8.806 64.288 1.00 22.11 208 PRO B N 1
ATOM 5139 C CA . PRO B 1 212 ? -3.317 -10.261 64.252 1.00 20.84 208 PRO B CA 1
ATOM 5140 C C . PRO B 1 212 ? -4.279 -10.873 63.236 1.00 16.55 208 PRO B C 1
ATOM 5141 O O . PRO B 1 212 ? -4.728 -12.004 63.448 1.00 18.56 208 PRO B O 1
ATOM 5145 N N . TYR B 1 213 ? -4.601 -10.165 62.157 1.00 15.88 209 TYR B N 1
ATOM 5146 C CA . TYR B 1 213 ? -5.652 -10.521 61.235 1.00 15.22 209 TYR B CA 1
ATOM 5147 C C . TYR B 1 213 ? -5.239 -11.385 60.048 1.00 14.99 209 TYR B C 1
ATOM 5148 O O . TYR B 1 213 ? -6.128 -11.797 59.283 1.00 15.96 209 TYR B O 1
ATOM 5157 N N . ALA B 1 214 ? -3.964 -11.691 59.843 1.00 15.42 210 ALA B N 1
ATOM 5158 C CA . ALA B 1 214 ? -3.564 -12.445 58.658 1.00 17.04 210 ALA B CA 1
ATOM 5159 C C . ALA B 1 214 ? -4.258 -13.805 58.590 1.00 14.32 210 ALA B C 1
ATOM 5160 O O . ALA B 1 214 ? -4.389 -14.523 59.585 1.00 16.61 210 ALA B O 1
ATOM 5162 N N . ILE B 1 215 ? -4.695 -14.143 57.385 1.00 15.03 211 ILE B N 1
ATOM 5163 C CA . ILE B 1 215 ? -5.290 -15.447 57.116 1.00 15.48 211 ILE B CA 1
ATOM 5164 C C . ILE B 1 215 ? -4.171 -16.390 56.688 1.00 16.55 211 ILE B C 1
ATOM 5165 O O . ILE B 1 215 ? -3.457 -16.164 55.706 1.00 18.55 211 ILE B O 1
ATOM 5170 N N . THR B 1 216 ? -3.983 -17.464 57.434 1.00 16.76 212 THR B N 1
ATOM 5171 C CA . THR B 1 216 ? -2.925 -18.409 57.093 1.00 17.68 212 THR B CA 1
ATOM 5172 C C . THR B 1 216 ? -3.428 -19.447 56.110 1.00 16.11 212 THR B C 1
ATOM 5173 O O . THR B 1 216 ? -4.636 -19.570 55.893 1.00 18.06 212 THR B O 1
ATOM 5177 N N . SER B 1 217 ? -2.516 -20.225 55.527 1.00 16.52 213 SER B N 1
ATOM 5178 C CA . SER B 1 217 ? -2.927 -21.487 54.910 1.00 15.38 213 SER B CA 1
ATOM 5179 C C . SER B 1 217 ? -3.664 -22.358 55.918 1.00 15.31 213 SER B C 1
ATOM 5180 O O . SER B 1 217 ? -3.519 -22.178 57.136 1.00 16.79 213 SER B O 1
ATOM 5183 N N . GLN B 1 218 ? -4.450 -23.311 55.420 1.00 14.64 214 GLN B N 1
ATOM 5184 C CA . GLN B 1 218 ? -5.250 -24.160 56.308 1.00 14.36 214 GLN B CA 1
ATOM 5185 C C . GLN B 1 218 ? -5.084 -25.610 55.915 1.00 14.11 214 GLN B C 1
ATOM 5186 O O . GLN B 1 218 ? -5.135 -25.950 54.722 1.00 15.58 214 GLN B O 1
ATOM 5192 N N . LYS B 1 219 ? -4.869 -26.482 56.899 1.00 15.89 215 LYS B N 1
ATOM 5193 C CA . LYS B 1 219 ? -4.667 -27.879 56.560 1.00 16.84 215 LYS B CA 1
ATOM 5194 C C . LYS B 1 219 ? -5.977 -28.521 56.108 1.00 17.32 215 LYS B C 1
ATOM 5195 O O . LYS B 1 219 ? -7.058 -28.244 56.623 1.00 22.96 215 LYS B O 1
ATOM 5201 N N . THR B 1 220 ? -5.794 -29.448 55.179 1.00 17.28 216 THR B N 1
ATOM 5202 C CA . THR B 1 220 ? -6.843 -30.371 54.784 1.00 17.79 216 THR B CA 1
ATOM 5203 C C . THR B 1 220 ? -6.259 -31.739 54.497 1.00 17.62 216 THR B C 1
ATOM 5204 O O . THR B 1 220 ? -5.057 -31.871 54.188 1.00 24.62 216 THR B O 1
ATOM 5208 N N . GLU B 1 221 ? -7.068 -32.775 54.588 1.00 17.35 217 GLU B N 1
ATOM 5209 C CA . GLU B 1 221 ? -6.592 -34.102 54.219 1.00 17.28 217 GLU B CA 1
ATOM 5210 C C . GLU B 1 221 ? -7.313 -34.532 52.938 1.00 16.12 217 GLU B C 1
ATOM 5211 O O . GLU B 1 221 ? -8.536 -34.447 52.866 1.00 19.35 217 GLU B O 1
ATOM 5217 N N . GLU B 1 222 ? -6.560 -34.963 51.933 1.00 16.98 218 GLU B N 1
ATOM 5218 C CA . GLU B 1 222 ? -7.152 -35.497 50.701 1.00 17.82 218 GLU B CA 1
ATOM 5219 C C . GLU B 1 222 ? -6.420 -36.787 50.359 1.00 16.79 218 GLU B C 1
ATOM 5220 O O . GLU B 1 222 ? -5.191 -36.794 50.386 1.00 20.35 218 GLU B O 1
ATOM 5226 N N . HIS B 1 223 ? -7.169 -37.844 50.073 1.00 19.38 219 HIS B N 1
ATOM 5227 C CA . HIS B 1 223 ? -6.660 -39.189 49.828 1.00 22.96 219 HIS B CA 1
ATOM 5228 C C . HIS B 1 223 ? -5.455 -39.509 50.711 1.00 25.32 219 HIS B C 1
ATOM 5229 O O . HIS B 1 223 ? -4.378 -39.888 50.252 1.00 26.02 219 HIS B O 1
ATOM 5236 N N . GLY B 1 224 ? -5.656 -39.354 52.022 1.00 20.40 220 GLY B N 1
ATOM 5237 C CA . GLY B 1 224 ? -4.751 -39.829 53.044 1.00 23.98 220 GLY B CA 1
ATOM 5238 C C . GLY B 1 224 ? -3.511 -38.978 53.212 1.00 20.24 220 GLY B C 1
ATOM 5239 O O . GLY B 1 224 ? -2.559 -39.354 53.901 1.00 25.41 220 GLY B O 1
ATOM 5240 N N . TRP B 1 225 ? -3.519 -37.809 52.581 1.00 20.43 221 TRP B N 1
ATOM 5241 C CA . TRP B 1 225 ? -2.364 -36.938 52.569 1.00 22.07 221 TRP B CA 1
ATOM 5242 C C . TRP B 1 225 ? -2.749 -35.542 53.044 1.00 20.03 221 TRP B C 1
ATOM 5243 O O . TRP B 1 225 ? -3.827 -35.060 52.710 1.00 21.72 221 TRP B O 1
ATOM 5254 N N . SER B 1 226 ? -1.855 -34.900 53.783 1.00 20.54 222 SER B N 1
ATOM 5255 C CA . SER B 1 226 ? -2.109 -33.534 54.233 1.00 20.36 222 SER B CA 1
ATOM 5256 C C . SER B 1 226 ? -1.681 -32.541 53.158 1.00 19.04 222 SER B C 1
ATOM 5257 O O . SER B 1 226 ? -0.628 -32.725 52.550 1.00 24.65 222 SER B O 1
ATOM 5260 N N . PHE B 1 227 ? -2.504 -31.531 52.923 1.00 16.63 223 PHE B N 1
ATOM 5261 C CA . PHE B 1 227 ? -2.230 -30.420 52.039 1.00 16.08 223 PHE B CA 1
ATOM 5262 C C . PHE B 1 227 ? -2.481 -29.092 52.748 1.00 15.22 223 PHE B C 1
ATOM 5263 O O . PHE B 1 227 ? -3.340 -28.998 53.630 1.00 19.41 223 PHE B O 1
ATOM 5271 N N . ASP B 1 228 ? -1.734 -28.084 52.325 1.00 14.83 224 ASP B N 1
ATOM 5272 C CA . ASP B 1 228 ? -1.981 -26.729 52.822 1.00 15.98 224 ASP B CA 1
ATOM 5273 C C . ASP B 1 228 ? -2.813 -25.983 51.792 1.00 15.43 224 ASP B C 1
ATOM 5274 O O . ASP B 1 228 ? -2.337 -25.655 50.692 1.00 19.20 224 ASP B O 1
ATOM 5279 N N . LEU B 1 229 ? -4.075 -25.750 52.151 1.00 13.54 225 LEU B N 1
ATOM 5280 C CA . LEU B 1 229 ? -4.896 -24.936 51.240 1.00 14.40 225 LEU B CA 1
ATOM 5281 C C . LEU B 1 229 ? -4.406 -23.505 51.296 1.00 12.21 225 LEU B C 1
ATOM 5282 O O . LEU B 1 229 ? -4.354 -22.917 52.386 1.00 13.86 225 LEU B O 1
ATOM 5287 N N . PRO B 1 230 ? -4.018 -22.937 50.172 1.00 13.47 226 PRO B N 1
ATOM 5288 C CA . PRO B 1 230 ? -3.283 -21.667 50.203 1.00 13.61 226 PRO B CA 1
ATOM 5289 C C . PRO B 1 230 ? -4.124 -20.413 50.346 1.00 12.67 226 PRO B C 1
ATOM 5290 O O . PRO B 1 230 ? -4.011 -19.461 49.565 1.00 13.80 226 PRO B O 1
ATOM 5294 N N . PHE B 1 231 ? -4.944 -20.335 51.395 1.00 13.06 227 PHE B N 1
ATOM 5295 C CA . PHE B 1 231 ? -5.816 -19.179 51.585 1.00 13.40 227 PHE B CA 1
ATOM 5296 C C . PHE B 1 231 ? -5.048 -17.908 51.918 1.00 12.60 227 PHE B C 1
ATOM 5297 O O . PHE B 1 231 ? -5.556 -16.794 51.684 1.00 14.42 227 PHE B O 1
ATOM 5305 N N . ASP B 1 232 ? -3.812 -18.063 52.381 1.00 13.50 228 ASP B N 1
ATOM 5306 C CA . ASP B 1 232 ? -2.943 -16.905 52.617 1.00 13.60 228 ASP B CA 1
ATOM 5307 C C . ASP B 1 232 ? -2.544 -16.227 51.310 1.00 15.02 228 ASP B C 1
ATOM 5308 O O . ASP B 1 232 ? -2.161 -15.060 51.303 1.00 15.04 228 ASP B O 1
ATOM 5313 N N . LYS B 1 233 ? -2.609 -16.982 50.218 1.00 14.05 229 LYS B N 1
ATOM 5314 C CA . LYS B 1 233 ? -2.214 -16.518 48.891 1.00 13.02 229 LYS B CA 1
ATOM 5315 C C . LYS B 1 233 ? -3.389 -15.950 48.107 1.00 12.50 229 LYS B C 1
ATOM 5316 O O . LYS B 1 233 ? -3.238 -15.567 46.954 1.00 13.94 229 LYS B O 1
ATOM 5322 N N . CYS B 1 234 ? -4.575 -15.890 48.704 1.00 13.27 230 CYS B N 1
ATOM 5323 C CA . CYS B 1 234 ? -5.762 -15.344 48.050 1.00 12.27 230 CYS B CA 1
ATOM 5324 C C . CYS B 1 234 ? -5.985 -13.879 48.427 1.00 11.75 230 CYS B C 1
ATOM 5325 O O . CYS B 1 234 ? -5.935 -13.555 49.610 1.00 14.01 230 CYS B O 1
ATOM 5328 N N . GLN B 1 235 ? -6.279 -13.049 47.434 1.00 12.16 231 GLN B N 1
ATOM 5329 C CA . GLN B 1 235 ? -6.819 -11.721 47.696 1.00 12.83 231 GLN B CA 1
ATOM 5330 C C . GLN B 1 235 ? -8.345 -11.788 47.742 1.00 12.83 231 GLN B C 1
ATOM 5331 O O . GLN B 1 235 ? -8.984 -11.122 48.547 1.00 18.90 231 GLN B O 1
ATOM 5337 N N . SER B 1 236 ? -8.934 -12.601 46.864 1.00 11.59 232 SER B N 1
ATOM 5338 C CA . SER B 1 236 ? -10.383 -12.789 46.828 1.00 12.27 232 SER B CA 1
ATOM 5339 C C . SER B 1 236 ? -10.782 -14.177 47.287 1.00 10.95 232 SER B C 1
ATOM 5340 O O . SER B 1 236 ? -10.046 -15.156 47.072 1.00 11.85 232 SER B O 1
ATOM 5343 N N . THR B 1 237 ? -11.964 -14.325 47.874 1.00 9.93 233 THR B N 1
ATOM 5344 C CA . THR B 1 237 ? -12.564 -15.652 48.032 1.00 9.48 233 THR B CA 1
ATOM 5345 C C . THR B 1 237 ? -12.757 -16.268 46.651 1.00 9.62 233 THR B C 1
ATOM 5346 O O . THR B 1 237 ? -12.903 -15.609 45.621 1.00 10.16 233 THR B O 1
ATOM 5350 N N . THR B 1 238 ? -12.773 -17.593 46.603 1.00 9.37 234 THR B N 1
ATOM 5351 C CA . THR B 1 238 ? -12.981 -18.325 45.350 1.00 9.15 234 THR B CA 1
ATOM 5352 C C . THR B 1 238 ? -13.864 -19.537 45.602 1.00 8.81 234 THR B C 1
ATOM 5353 O O . THR B 1 238 ? -13.875 -20.114 46.688 1.00 9.57 234 THR B O 1
ATOM 5357 N N . LYS B 1 239 ? -14.569 -19.956 44.550 1.00 8.92 235 LYS B N 1
ATOM 5358 C CA . LYS B 1 239 ? -15.288 -21.222 44.463 1.00 9.06 235 LYS B CA 1
ATOM 5359 C C . LYS B 1 239 ? -14.514 -22.078 43.442 1.00 8.42 235 LYS B C 1
ATOM 5360 O O . LYS B 1 239 ? -14.522 -21.672 42.269 1.00 9.45 235 LYS B O 1
ATOM 5366 N N . TYR B 1 240 ? -13.873 -23.148 43.856 1.00 8.77 236 TYR B N 1
ATOM 5367 C CA . TYR B 1 240 ? -13.149 -24.112 43.059 1.00 8.54 236 TYR B CA 1
ATOM 5368 C C . TYR B 1 240 ? -11.847 -23.615 42.460 1.00 9.72 236 TYR B C 1
ATOM 5369 O O . TYR B 1 240 ? -11.203 -24.405 41.735 1.00 10.25 236 TYR B O 1
ATOM 5378 N N . GLY B 1 241 ? -11.393 -22.389 42.673 1.00 9.76 237 GLY B N 1
ATOM 5379 C CA . GLY B 1 241 ? -10.283 -21.825 41.918 1.00 9.97 237 GLY B CA 1
ATOM 5380 C C . GLY B 1 241 ? -8.907 -22.195 42.393 1.00 9.07 237 GLY B C 1
ATOM 5381 O O . GLY B 1 241 ? -7.946 -21.777 41.731 1.00 10.95 237 GLY B O 1
ATOM 5382 N N . LEU B 1 242 ? -8.767 -22.925 43.506 1.00 9.78 238 LEU B N 1
ATOM 5383 C CA . LEU B 1 242 ? -7.446 -23.297 44.015 1.00 10.25 238 LEU B CA 1
ATOM 5384 C C . LEU B 1 242 ? -7.123 -24.734 43.627 1.00 9.71 238 LEU B C 1
ATOM 5385 O O . LEU B 1 242 ? -7.786 -25.660 44.133 1.00 10.77 238 LEU B O 1
ATOM 5390 N N . LEU B 1 243 ? -6.130 -24.901 42.754 1.00 10.60 239 LEU B N 1
ATOM 5391 C CA . LEU B 1 243 ? -5.722 -26.242 42.311 1.00 9.82 239 LEU B CA 1
ATOM 5392 C C . LEU B 1 243 ? -4.228 -26.388 42.554 1.00 9.79 239 LEU B C 1
ATOM 5393 O O . LEU B 1 243 ? -3.457 -25.443 42.316 1.00 12.33 239 LEU B O 1
ATOM 5398 N N . GLU B 1 244 ? -3.831 -27.580 42.983 1.00 11.43 240 GLU B N 1
ATOM 5399 C CA . GLU B 1 244 ? -2.407 -27.849 43.187 1.00 12.59 240 GLU B CA 1
ATOM 5400 C C . GLU B 1 244 ? -1.628 -27.721 41.890 1.00 12.78 240 GLU B C 1
ATOM 5401 O O . GLU B 1 244 ? -2.129 -28.106 40.825 1.00 13.91 240 GLU B O 1
ATOM 5407 N N . ASN B 1 245 ? -0.389 -27.258 41.970 1.00 12.70 241 ASN B N 1
ATOM 5408 C CA . ASN B 1 245 ? 0.500 -27.146 40.817 1.00 13.89 241 ASN B CA 1
ATOM 5409 C C . ASN B 1 245 ? 0.029 -26.096 39.821 1.00 13.70 241 ASN B C 1
ATOM 5410 O O . ASN B 1 245 ? 0.383 -26.174 38.638 1.00 15.81 241 ASN B O 1
ATOM 5415 N N . TYR B 1 246 ? -0.709 -25.103 40.283 1.00 12.82 242 TYR B N 1
ATOM 5416 C CA . TYR B 1 246 ? -1.021 -23.898 39.520 1.00 12.53 242 TYR B CA 1
ATOM 5417 C C . TYR B 1 246 ? -0.225 -22.738 40.113 1.00 13.38 242 TYR B C 1
ATOM 5418 O O . TYR B 1 246 ? -0.016 -22.681 41.324 1.00 15.82 242 TYR B O 1
ATOM 5427 N N . ASN B 1 247 ? 0.201 -21.848 39.230 1.00 15.46 243 ASN B N 1
ATOM 5428 C CA . ASN B 1 247 ? 0.942 -20.646 39.633 1.00 15.21 243 ASN B CA 1
ATOM 5429 C C . ASN B 1 247 ? 0.179 -19.879 40.699 1.00 13.94 243 ASN B C 1
ATOM 5430 O O . ASN B 1 247 ? -1.038 -19.713 40.562 1.00 14.35 243 ASN B O 1
ATOM 5435 N N . ALA B 1 248 ? 0.848 -19.420 41.746 1.00 13.47 244 ALA B N 1
ATOM 5436 C CA . ALA B 1 248 ? 0.176 -18.764 42.863 1.00 13.99 244 ALA B CA 1
ATOM 5437 C C . ALA B 1 248 ? -0.506 -17.474 42.431 1.00 12.67 244 ALA B C 1
ATOM 5438 O O . ALA B 1 248 ? -1.404 -16.992 43.128 1.00 13.62 244 ALA B O 1
ATOM 5440 N N . ASP B 1 249 ? -0.131 -16.913 41.290 1.00 13.72 245 ASP B N 1
ATOM 5441 C CA . ASP B 1 249 ? -0.807 -15.707 40.828 1.00 13.18 245 ASP B CA 1
ATOM 5442 C C . ASP B 1 249 ? -2.229 -16.011 40.393 1.00 12.81 245 ASP B C 1
ATOM 5443 O O . ASP B 1 249 ? -3.077 -15.100 40.394 1.00 14.12 245 ASP B O 1
ATOM 5448 N N . VAL B 1 250 ? -2.518 -17.272 40.062 1.00 11.26 246 VAL B N 1
ATOM 5449 C CA . VAL B 1 250 ? -3.913 -17.659 39.781 1.00 10.97 246 VAL B CA 1
ATOM 5450 C C . VAL B 1 250 ? -4.687 -17.697 41.088 1.00 10.46 246 VAL B C 1
ATOM 5451 O O . VAL B 1 250 ? -5.833 -17.252 41.173 1.00 11.74 246 VAL B O 1
ATOM 5455 N N . TRP B 1 251 ? -4.070 -18.168 42.163 1.00 11.65 247 TRP B N 1
ATOM 5456 C CA . TRP B 1 251 ? -4.691 -18.287 43.473 1.00 11.38 247 TRP B CA 1
ATOM 5457 C C . TRP B 1 251 ? -5.108 -16.931 44.046 1.00 12.25 247 TRP B C 1
ATOM 5458 O O . TRP B 1 251 ? -5.982 -16.879 44.918 1.00 11.25 247 TRP B O 1
ATOM 5469 N N . ALA B 1 252 ? -4.487 -15.840 43.630 1.00 11.58 248 ALA B N 1
ATOM 5470 C CA . ALA B 1 252 ? -4.833 -14.529 44.153 1.00 11.29 248 ALA B CA 1
ATOM 5471 C C . ALA B 1 252 ? -6.329 -14.286 43.995 1.00 11.34 248 ALA B C 1
ATOM 5472 O O . ALA B 1 252 ? -6.966 -13.715 44.879 1.00 11.55 248 ALA B O 1
ATOM 5474 N N . ASP B 1 253 ? -6.838 -14.693 42.842 1.00 11.02 249 ASP B N 1
ATOM 5475 C CA . ASP B 1 253 ? -8.266 -14.657 42.586 1.00 10.40 249 ASP B CA 1
ATOM 5476 C C . ASP B 1 253 ? -8.596 -15.785 41.613 1.00 9.92 249 ASP B C 1
ATOM 5477 O O . ASP B 1 253 ? -8.398 -15.639 40.410 1.00 10.88 249 ASP B O 1
ATOM 5482 N N . GLY B 1 254 ? -8.996 -16.927 42.173 1.00 10.13 250 GLY B N 1
ATOM 5483 C CA . GLY B 1 254 ? -9.277 -18.127 41.423 1.00 10.28 250 GLY B CA 1
ATOM 5484 C C . GLY B 1 254 ? -10.625 -18.168 40.747 1.00 9.40 250 GLY B C 1
ATOM 5485 O O . GLY B 1 254 ? -10.938 -19.143 40.043 1.00 11.26 250 GLY B O 1
ATOM 5486 N N . GLY B 1 255 ? -11.445 -17.136 40.939 1.00 10.23 251 GLY B N 1
ATOM 5487 C CA . GLY B 1 255 ? -12.700 -17.018 40.242 1.00 9.21 251 GLY B CA 1
ATOM 5488 C C . GLY B 1 255 ? -13.880 -17.608 40.998 1.00 9.58 251 GLY B C 1
ATOM 5489 O O . GLY B 1 255 ? -13.741 -18.324 42.003 1.00 10.04 251 GLY B O 1
ATOM 5490 N N . GLN B 1 256 ? -15.075 -17.259 40.530 1.00 9.69 252 GLN B N 1
ATOM 5491 C CA . GLN B 1 256 ? -16.329 -17.803 41.077 1.00 9.22 252 GLN B CA 1
ATOM 5492 C C . GLN B 1 256 ? -16.812 -18.831 40.068 1.00 9.28 252 GLN B C 1
ATOM 5493 O O . GLN B 1 256 ? -17.531 -18.482 39.123 1.00 10.40 252 GLN B O 1
ATOM 5499 N N . ASN B 1 257 ? -16.348 -20.058 40.231 1.00 8.85 253 ASN B N 1
ATOM 5500 C CA . ASN B 1 257 ? -16.553 -21.087 39.200 1.00 9.44 253 ASN B CA 1
ATOM 5501 C C . ASN B 1 257 ? -17.896 -21.767 39.449 1.00 8.33 253 ASN B C 1
ATOM 5502 O O . ASN B 1 257 ? -18.010 -22.932 39.830 1.00 9.87 253 ASN B O 1
ATOM 5507 N N . TRP B 1 258 ? -18.939 -20.968 39.225 1.00 9.70 254 TRP B N 1
ATOM 5508 C CA . TRP B 1 258 ? -20.295 -21.351 39.605 1.00 9.43 254 TRP B CA 1
ATOM 5509 C C . TRP B 1 258 ? -20.852 -22.509 38.806 1.00 8.85 254 TRP B C 1
ATOM 5510 O O . TRP B 1 258 ? -21.747 -23.196 39.308 1.00 9.90 254 TRP B O 1
ATOM 5521 N N . LEU B 1 259 ? -20.378 -22.749 37.584 1.00 9.02 255 LEU B N 1
ATOM 5522 C CA . LEU B 1 259 ? -20.862 -23.916 36.845 1.00 9.13 255 LEU B CA 1
ATOM 5523 C C . LEU B 1 259 ? -20.453 -25.206 37.551 1.00 9.18 255 LEU B C 1
ATOM 5524 O O . LEU B 1 259 ? -21.175 -26.217 37.548 1.00 10.43 255 LEU B O 1
ATOM 5529 N N . ARG B 1 260 ? -19.256 -25.212 38.152 1.00 9.42 256 ARG B N 1
ATOM 5530 C CA . ARG B 1 260 ? -18.755 -26.412 38.813 1.00 8.77 256 ARG B CA 1
ATOM 5531 C C . ARG B 1 260 ? -19.470 -26.632 40.133 1.00 9.43 256 ARG B C 1
ATOM 5532 O O . ARG B 1 260 ? -19.818 -27.781 40.487 1.00 10.18 256 ARG B O 1
ATOM 5540 N N . ALA B 1 261 ? -19.769 -25.555 40.845 1.00 9.11 257 ALA B N 1
ATOM 5541 C CA . ALA B 1 261 ? -20.620 -25.643 42.025 1.00 9.17 257 ALA B CA 1
ATOM 5542 C C . ALA B 1 261 ? -21.989 -26.201 41.667 1.00 8.46 257 ALA B C 1
ATOM 5543 O O . ALA B 1 261 ? -22.480 -27.100 42.341 1.00 9.94 257 ALA B O 1
ATOM 5545 N N . ASN B 1 262 ? -22.625 -25.683 40.613 1.00 9.12 258 ASN B N 1
ATOM 5546 C CA . ASN B 1 262 ? -23.919 -26.217 40.191 1.00 9.71 258 ASN B CA 1
ATOM 5547 C C . ASN B 1 262 ? -23.793 -27.698 39.862 1.00 9.87 258 ASN B C 1
ATOM 5548 O O . ASN B 1 262 ? -24.668 -28.494 40.227 1.00 11.60 258 ASN B O 1
ATOM 5553 N N . LEU B 1 263 ? -22.750 -28.099 39.148 1.00 10.05 259 LEU B N 1
ATOM 5554 C CA . LEU B 1 263 ? -22.582 -29.514 38.799 1.00 10.18 259 LEU B CA 1
ATOM 5555 C C . LEU B 1 263 ? -22.508 -30.350 40.067 1.00 9.42 259 LEU B C 1
ATOM 5556 O O . LEU B 1 263 ? -23.148 -31.394 40.161 1.00 10.88 259 LEU B O 1
ATOM 5561 N N . ALA B 1 264 ? -21.748 -29.886 41.053 1.00 9.48 260 ALA B N 1
ATOM 5562 C CA . ALA B 1 264 ? -21.610 -30.626 42.306 1.00 10.76 260 ALA B CA 1
ATOM 5563 C C . ALA B 1 264 ? -22.948 -30.762 43.026 1.00 10.55 260 ALA B C 1
ATOM 5564 O O . ALA B 1 264 ? -23.272 -31.833 43.556 1.00 11.41 260 ALA B O 1
ATOM 5566 N N . LEU B 1 265 ? -23.726 -29.684 43.080 1.00 10.50 261 LEU B N 1
ATOM 5567 C CA . LEU B 1 265 ? -25.022 -29.769 43.752 1.00 11.22 261 LEU B CA 1
ATOM 5568 C C . LEU B 1 265 ? -25.928 -30.818 43.114 1.00 10.51 261 LEU B C 1
ATOM 5569 O O . LEU B 1 265 ? -26.669 -31.480 43.843 1.00 12.97 261 LEU B O 1
ATOM 5574 N N . ASN B 1 266 ? -25.879 -30.936 41.789 1.00 10.43 262 ASN B N 1
ATOM 5575 C CA . ASN B 1 266 ? -26.763 -31.875 41.088 1.00 11.77 262 ASN B CA 1
ATOM 5576 C C . ASN B 1 266 ? -26.171 -33.276 40.967 1.00 11.69 262 ASN B C 1
ATOM 5577 O O . ASN B 1 266 ? -26.957 -34.218 40.839 1.00 14.57 262 ASN B O 1
ATOM 5582 N N . GLU B 1 267 ? -24.852 -33.429 41.089 1.00 11.58 263 GLU B N 1
ATOM 5583 C CA . GLU B 1 267 ? -24.242 -34.757 41.133 1.00 12.09 263 GLU B CA 1
ATOM 5584 C C . GLU B 1 267 ? -24.152 -35.312 42.556 1.00 12.54 263 GLU B C 1
ATOM 5585 O O . GLU B 1 267 ? -23.983 -36.520 42.693 1.00 13.83 263 GLU B O 1
ATOM 5595 N N . HIS B 1 268 ? -24.300 -34.452 43.548 1.00 11.91 264 HIS B N 1
ATOM 5596 C CA . HIS B 1 268 ? -24.396 -34.777 44.961 1.00 13.16 264 HIS B CA 1
ATOM 5597 C C . HIS B 1 268 ? -23.412 -35.853 45.395 1.00 13.43 264 HIS B C 1
ATOM 5598 O O . HIS B 1 268 ? -23.789 -36.912 45.907 1.00 15.03 264 HIS B O 1
ATOM 5605 N N . PRO B 1 269 ? -22.112 -35.577 45.278 1.00 15.22 265 PRO B N 1
ATOM 5606 C CA . PRO B 1 269 ? -21.125 -36.556 45.773 1.00 16.16 265 PRO B CA 1
ATOM 5607 C C . PRO B 1 269 ? -20.962 -36.491 47.289 1.00 15.65 265 PRO B C 1
ATOM 5608 O O . PRO B 1 269 ? -20.085 -35.832 47.864 1.00 15.88 265 PRO B O 1
ATOM 5612 N N . TRP B 1 270 ? -21.855 -37.192 47.986 1.00 14.89 266 TRP B N 1
ATOM 5613 C CA . TRP B 1 270 ? -21.868 -37.210 49.451 1.00 14.56 266 TRP B CA 1
ATOM 5614 C C . TRP B 1 270 ? -20.529 -37.667 49.998 1.00 14.10 266 TRP B C 1
ATOM 5615 O O . TRP B 1 270 ? -19.936 -38.596 49.431 1.00 17.56 266 TRP B O 1
ATOM 5626 N N . TYR B 1 271 ? -20.048 -37.069 51.091 1.00 14.28 267 TYR B N 1
ATOM 5627 C CA . TYR B 1 271 ? -18.754 -37.543 51.616 1.00 14.15 267 TYR B CA 1
ATOM 5628 C C . TYR B 1 271 ? -18.965 -38.828 52.420 1.00 15.29 267 TYR B C 1
ATOM 5629 O O . TYR B 1 271 ? -17.991 -39.539 52.649 1.00 17.94 267 TYR B O 1
ATOM 5638 N N . GLN B 1 272 ? -20.186 -39.113 52.873 1.00 14.22 268 GLN B N 1
ATOM 5639 C CA . GLN B 1 272 ? -20.485 -40.250 53.723 1.00 15.94 268 GLN B CA 1
ATOM 5640 C C . GLN B 1 272 ? -20.499 -41.540 52.908 1.00 17.44 268 GLN B C 1
ATOM 5641 O O . GLN B 1 272 ? -20.840 -41.525 51.727 1.00 20.48 268 GLN B O 1
ATOM 5647 N N . ASN B 1 273 ? -20.159 -42.623 53.609 1.00 20.18 269 ASN B N 1
ATOM 5648 C CA . ASN B 1 273 ? -20.344 -43.966 53.079 1.00 22.29 269 ASN B CA 1
ATOM 5649 C C . ASN B 1 273 ? -21.851 -44.292 53.071 1.00 19.56 269 ASN B C 1
ATOM 5650 O O . ASN B 1 273 ? -22.467 -44.222 54.134 1.00 22.04 269 ASN B O 1
ATOM 5655 N N . LEU B 1 274 ? -22.349 -44.648 51.885 1.00 20.77 270 LEU B N 1
ATOM 5656 C CA . LEU B 1 274 ? -23.772 -44.928 51.707 1.00 19.73 270 LEU B CA 1
ATOM 5657 C C . LEU B 1 274 ? -24.045 -46.400 51.431 1.00 20.50 270 LEU B C 1
ATOM 5658 O O . LEU B 1 274 ? -25.092 -46.758 50.868 1.00 20.74 270 LEU B O 1
ATOM 5663 N N . ASP B 1 275 ? -23.080 -47.222 51.843 1.00 21.58 271 ASP B N 1
ATOM 5664 C CA . ASP B 1 275 ? -23.266 -48.671 51.724 1.00 24.98 271 ASP B CA 1
ATOM 5665 C C . ASP B 1 275 ? -24.545 -49.117 52.428 1.00 25.56 271 ASP B C 1
ATOM 5666 O O . ASP B 1 275 ? -24.893 -48.678 53.523 1.00 23.81 271 ASP B O 1
ATOM 5668 N N . GLY B 1 276 ? -25.273 -50.014 51.777 1.00 25.64 272 GLY B N 1
ATOM 5669 C CA . GLY B 1 276 ? -26.541 -50.468 52.301 1.00 25.93 272 GLY B CA 1
ATOM 5670 C C . GLY B 1 276 ? -27.682 -49.482 52.268 1.00 19.07 272 GLY B C 1
ATOM 5671 O O . GLY B 1 276 ? -28.771 -49.855 52.735 1.00 18.53 272 GLY B O 1
ATOM 5672 N N . TRP B 1 277 ? -27.512 -48.272 51.744 1.00 18.63 273 TRP B N 1
ATOM 5673 C CA . TRP B 1 277 ? -28.695 -47.419 51.537 1.00 17.24 273 TRP B CA 1
ATOM 5674 C C . TRP B 1 277 ? -29.613 -47.944 50.440 1.00 15.98 273 TRP B C 1
ATOM 5675 O O . TRP B 1 277 ? -29.139 -48.671 49.559 1.00 21.41 273 TRP B O 1
ATOM 5686 N N . ASP B 1 278 ? -30.901 -47.578 50.497 1.00 16.77 274 ASP B N 1
ATOM 5687 C CA . ASP B 1 278 ? -31.889 -48.071 49.547 1.00 17.55 274 ASP B CA 1
ATOM 5688 C C . ASP B 1 278 ? -31.725 -47.380 48.201 1.00 18.90 274 ASP B C 1
ATOM 5689 O O . ASP B 1 278 ? -32.018 -47.937 47.152 1.00 25.81 274 ASP B O 1
ATOM 5694 N N . SER B 1 279 ? -31.235 -46.147 48.269 1.00 19.32 275 SER B N 1
ATOM 5695 C CA . SER B 1 279 ? -30.951 -45.374 47.067 1.00 20.96 275 SER B CA 1
ATOM 5696 C C . SER B 1 279 ? -29.893 -44.328 47.416 1.00 20.02 275 SER B C 1
ATOM 5697 O O . SER B 1 279 ? -29.700 -44.065 48.606 1.00 24.19 275 SER B O 1
ATOM 5700 N N . VAL B 1 280 ? -29.222 -43.746 46.446 1.00 21.64 276 VAL B N 1
ATOM 5701 C CA . VAL B 1 280 ? -28.456 -42.527 46.714 1.00 21.42 276 VAL B CA 1
ATOM 5702 C C . VAL B 1 280 ? -29.324 -41.298 46.481 1.00 19.57 276 VAL B C 1
ATOM 5703 O O . VAL B 1 280 ? -29.606 -40.991 45.313 1.00 21.42 276 VAL B O 1
ATOM 5707 N N . PRO B 1 281 ? -29.825 -40.618 47.510 1.00 18.82 277 PRO B N 1
ATOM 5708 C CA . PRO B 1 281 ? -30.752 -39.507 47.299 1.00 17.02 277 PRO B CA 1
ATOM 5709 C C . PRO B 1 281 ? -30.035 -38.300 46.696 1.00 16.65 277 PRO B C 1
ATOM 5710 O O . PRO B 1 281 ? -28.867 -38.035 46.941 1.00 17.60 277 PRO B O 1
ATOM 5714 N N . THR B 1 282 ? -30.816 -37.553 45.924 1.00 15.04 278 THR B N 1
ATOM 5715 C CA . THR B 1 282 ? -30.359 -36.239 45.490 1.00 13.60 278 THR B CA 1
ATOM 5716 C C . THR B 1 282 ? -30.343 -35.285 46.689 1.00 13.48 278 THR B C 1
ATOM 5717 O O . THR B 1 282 ? -30.843 -35.609 47.790 1.00 13.58 278 THR B O 1
ATOM 5721 N N . LEU B 1 283 ? -29.769 -34.099 46.526 1.00 13.65 279 LEU B N 1
ATOM 5722 C CA . LEU B 1 283 ? -29.796 -33.079 47.576 1.00 12.57 279 LEU B CA 1
ATOM 5723 C C . LEU B 1 283 ? -31.224 -32.669 47.918 1.00 12.48 279 LEU B C 1
ATOM 5724 O O . LEU B 1 283 ? -31.594 -32.524 49.099 1.00 12.58 279 LEU B O 1
ATOM 5729 N N . GLN B 1 284 ? -32.076 -32.506 46.901 1.00 12.15 280 GLN B N 1
ATOM 5730 C CA . GLN B 1 284 ? -33.472 -32.198 47.222 1.00 12.54 280 GLN B CA 1
ATOM 5731 C C . GLN B 1 284 ? -34.127 -33.312 48.019 1.00 12.99 280 GLN B C 1
ATOM 5732 O O . GLN B 1 284 ? -34.842 -33.057 49.009 1.00 14.13 280 GLN B O 1
ATOM 5738 N N . ASP B 1 285 ? -33.938 -34.570 47.615 1.00 12.69 281 ASP B N 1
ATOM 5739 C CA . ASP B 1 285 ? -34.616 -35.649 48.341 1.00 14.48 281 ASP B CA 1
ATOM 5740 C C . ASP B 1 285 ? -34.045 -35.819 49.744 1.00 13.40 281 ASP B C 1
ATOM 5741 O O . ASP B 1 285 ? -34.793 -36.089 50.686 1.00 15.06 281 ASP B O 1
ATOM 5746 N N . MET B 1 286 ? -32.725 -35.654 49.908 1.00 14.49 282 MET B N 1
ATOM 5747 C CA . MET B 1 286 ? -32.196 -35.706 51.279 1.00 13.47 282 MET B CA 1
ATOM 5748 C C . MET B 1 286 ? -32.824 -34.632 52.151 1.00 13.45 282 MET B C 1
ATOM 5749 O O . MET B 1 286 ? -33.076 -34.815 53.350 1.00 13.77 282 MET B O 1
ATOM 5754 N N . THR B 1 287 ? -33.041 -33.454 51.572 1.00 12.84 283 THR B N 1
ATOM 5755 C CA . THR B 1 287 ? -33.609 -32.351 52.352 1.00 10.77 283 THR B CA 1
ATOM 5756 C C . THR B 1 287 ? -35.064 -32.663 52.686 1.00 13.10 283 THR B C 1
ATOM 5757 O O . THR B 1 287 ? -35.516 -32.460 53.816 1.00 13.71 283 THR B O 1
ATOM 5761 N N . PHE B 1 288 ? -35.810 -33.164 51.703 1.00 12.01 284 PHE B N 1
ATOM 5762 C CA . PHE B 1 288 ? -37.172 -33.634 51.937 1.00 13.19 284 PHE B CA 1
ATOM 5763 C C . PHE B 1 288 ? -37.230 -34.618 53.096 1.00 15.27 284 PHE B C 1
ATOM 5764 O O . PHE B 1 288 ? -38.055 -34.526 54.021 1.00 15.61 284 PHE B O 1
ATOM 5772 N N . ARG B 1 289 ? -36.333 -35.610 53.076 1.00 13.57 285 ARG B N 1
ATOM 5773 C CA . ARG B 1 289 ? -36.328 -36.595 54.158 1.00 14.14 285 ARG B CA 1
ATOM 5774 C C . ARG B 1 289 ? -35.973 -35.976 55.502 1.00 14.08 285 ARG B C 1
ATOM 5775 O O . ARG B 1 289 ? -36.503 -36.376 56.549 1.00 15.31 285 ARG B O 1
ATOM 5783 N N . LEU B 1 290 ? -35.092 -34.977 55.506 1.00 12.91 286 LEU B N 1
ATOM 5784 C CA . LEU B 1 290 ? -34.788 -34.314 56.784 1.00 14.17 286 LEU B CA 1
ATOM 5785 C C . LEU B 1 290 ? -36.045 -33.713 57.396 1.00 14.60 286 LEU B C 1
ATOM 5786 O O . LEU B 1 290 ? -36.280 -33.749 58.598 1.00 15.92 286 LEU B O 1
ATOM 5791 N N . LEU B 1 291 ? -36.866 -33.092 56.545 1.00 14.60 287 LEU B N 1
ATOM 5792 C CA . LEU B 1 291 ? -38.012 -32.362 57.066 1.00 15.80 287 LEU B CA 1
ATOM 5793 C C . LEU B 1 291 ? -39.184 -33.281 57.370 1.00 15.59 287 LEU B C 1
ATOM 5794 O O . LEU B 1 291 ? -40.059 -32.914 58.157 1.00 19.74 287 LEU B O 1
ATOM 5799 N N . THR B 1 292 ? -39.258 -34.449 56.759 1.00 17.15 288 THR B N 1
ATOM 5800 C CA . THR B 1 292 ? -40.443 -35.305 56.846 1.00 18.84 288 THR B CA 1
ATOM 5801 C C . THR B 1 292 ? -40.289 -36.586 57.640 1.00 18.61 288 THR B C 1
ATOM 5802 O O . THR B 1 292 ? -41.303 -37.229 57.975 1.00 24.82 288 THR B O 1
ATOM 5806 N N . THR B 1 293 ? -39.070 -36.989 57.956 1.00 18.71 289 THR B N 1
ATOM 5807 C CA . THR B 1 293 ? -38.887 -38.197 58.758 1.00 21.63 289 THR B CA 1
ATOM 5808 C C . THR B 1 293 ? -39.284 -37.927 60.208 1.00 20.00 289 THR B C 1
ATOM 5809 O O . THR B 1 293 ? -38.669 -37.060 60.833 1.00 23.97 289 THR B O 1
ATOM 5813 N N . GLY B 1 294 ? -40.269 -38.674 60.680 1.00 24.38 290 GLY B N 1
ATOM 5814 C CA . GLY B 1 294 ? -40.786 -38.525 62.030 1.00 29.23 290 GLY B CA 1
ATOM 5815 C C . GLY B 1 294 ? -39.990 -39.300 63.053 1.00 28.51 290 GLY B C 1
ATOM 5816 O O . GLY B 1 294 ? -39.135 -40.113 62.705 1.00 29.19 290 GLY B O 1
ATOM 5817 N N . GLY B 1 295 ? -40.234 -39.048 64.332 1.00 27.68 291 GLY B N 1
ATOM 5818 C CA . GLY B 1 295 ? -39.712 -39.813 65.435 1.00 28.97 291 GLY B CA 1
ATOM 5819 C C . GLY B 1 295 ? -38.287 -39.511 65.820 1.00 27.32 291 GLY B C 1
ATOM 5820 O O . GLY B 1 295 ? -37.707 -40.184 66.682 1.00 30.53 291 GLY B O 1
ATOM 5821 N N . LEU B 1 296 ? -37.673 -38.484 65.251 1.00 24.11 292 LEU B N 1
ATOM 5822 C CA . LEU B 1 296 ? -36.284 -38.169 65.581 1.00 24.32 292 LEU B CA 1
ATOM 5823 C C . LEU B 1 296 ? -36.235 -37.180 66.726 1.00 25.88 292 LEU B C 1
ATOM 5824 O O . LEU B 1 296 ? -37.145 -36.355 66.864 1.00 28.30 292 LEU B O 1
ATOM 5829 N N . ASN B 1 297 ? -35.193 -37.277 67.549 1.00 26.17 293 ASN B N 1
ATOM 5830 C CA . ASN B 1 297 ? -35.060 -36.265 68.605 1.00 23.83 293 ASN B CA 1
ATOM 5831 C C . ASN B 1 297 ? -34.193 -35.106 68.130 1.00 23.19 293 ASN B C 1
ATOM 5832 O O . ASN B 1 297 ? -33.630 -35.131 67.023 1.00 24.88 293 ASN B O 1
ATOM 5837 N N . TRP B 1 298 ? -34.093 -34.059 68.949 1.00 21.22 294 TRP B N 1
ATOM 5838 C CA . TRP B 1 298 ? -33.322 -32.873 68.627 1.00 18.72 294 TRP B CA 1
ATOM 5839 C C . TRP B 1 298 ? -31.871 -33.236 68.370 1.00 18.95 294 TRP B C 1
ATOM 5840 O O . TRP B 1 298 ? -31.234 -32.733 67.454 1.00 21.38 294 TRP B O 1
ATOM 5851 N N . GLY B 1 299 ? -31.285 -34.090 69.200 1.00 20.72 295 GLY B N 1
ATOM 5852 C CA . GLY B 1 299 ? -29.887 -34.434 69.006 1.00 22.07 295 GLY B CA 1
ATOM 5853 C C . GLY B 1 299 ? -29.632 -35.136 67.687 1.00 19.58 295 GLY B C 1
ATOM 5854 O O . GLY B 1 299 ? -28.637 -34.873 67.006 1.00 20.91 295 GLY B O 1
ATOM 5855 N N . GLU B 1 300 ? -30.517 -36.059 67.311 1.00 20.64 296 GLU B N 1
ATOM 5856 C CA . GLU B 1 300 ? -30.417 -36.720 66.011 1.00 20.46 296 GLU B CA 1
ATOM 5857 C C . GLU B 1 300 ? -30.522 -35.748 64.845 1.00 19.14 296 GLU B C 1
ATOM 5858 O O . GLU B 1 300 ? -29.786 -35.821 63.863 1.00 21.40 296 GLU B O 1
ATOM 5864 N N . PHE B 1 301 ? -31.451 -34.806 64.943 1.00 18.36 297 PHE B N 1
ATOM 5865 C CA . PHE B 1 301 ? -31.660 -33.825 63.889 1.00 18.75 297 PHE B CA 1
ATOM 5866 C C . PHE B 1 301 ? -30.495 -32.856 63.720 1.00 17.53 297 PHE B C 1
ATOM 5867 O O . PHE B 1 301 ? -30.044 -32.539 62.613 1.00 19.49 297 PHE B O 1
ATOM 5875 N N . SER B 1 302 ? -29.995 -32.370 64.852 1.00 16.89 298 SER B N 1
ATOM 5876 C CA . SER B 1 302 ? -29.219 -31.137 64.868 1.00 17.33 298 SER B CA 1
ATOM 5877 C C . SER B 1 302 ? -27.751 -31.282 64.501 1.00 17.05 298 SER B C 1
ATOM 5878 O O . SER B 1 302 ? -27.137 -30.270 64.137 1.00 19.32 298 SER B O 1
ATOM 5881 N N . SER B 1 303 ? -27.155 -32.461 64.663 1.00 17.11 299 SER B N 1
ATOM 5882 C CA . SER B 1 303 ? -25.690 -32.516 64.645 1.00 16.93 299 SER B CA 1
ATOM 5883 C C . SER B 1 303 ? -25.131 -33.883 64.279 1.00 18.61 299 SER B C 1
ATOM 5884 O O . SER B 1 303 ? -25.667 -34.939 64.620 1.00 21.73 299 SER B O 1
ATOM 5887 N N . THR B 1 304 ? -23.956 -33.835 63.649 1.00 19.62 300 THR B N 1
ATOM 5888 C CA . THR B 1 304 ? -23.139 -35.035 63.482 1.00 19.95 300 THR B CA 1
ATOM 5889 C C . THR B 1 304 ? -22.680 -35.636 64.806 1.00 21.58 300 THR B C 1
ATOM 5890 O O . THR B 1 304 ? -22.210 -36.780 64.876 1.00 24.43 300 THR B O 1
ATOM 5894 N N . ARG B 1 305 ? -22.801 -34.919 65.914 1.00 19.12 301 ARG B N 1
ATOM 5895 C CA . ARG B 1 305 ? -22.308 -35.404 67.194 1.00 21.39 301 ARG B CA 1
ATOM 5896 C C . ARG B 1 305 ? -23.054 -36.663 67.631 1.00 23.78 301 ARG B C 1
ATOM 5897 O O . ARG B 1 305 ? -22.484 -37.498 68.341 1.00 23.52 301 ARG B O 1
ATOM 5901 N N . TYR B 1 306 ? -24.324 -36.796 67.240 1.00 20.61 302 TYR B N 1
ATOM 5902 C CA . TYR B 1 306 ? -25.168 -37.856 67.802 1.00 23.66 302 TYR B CA 1
ATOM 5903 C C . TYR B 1 306 ? -24.565 -39.220 67.534 1.00 24.18 302 TYR B C 1
ATOM 5904 O O . TYR B 1 306 ? -24.629 -40.172 68.328 1.00 26.14 302 TYR B O 1
ATOM 5913 N N . ASP B 1 307 ? -23.939 -39.344 66.358 1.00 25.46 303 ASP B N 1
ATOM 5914 C CA . ASP B 1 307 ? -23.447 -40.678 66.020 1.00 32.57 303 ASP B CA 1
ATOM 5915 C C . ASP B 1 307 ? -22.066 -40.929 66.614 1.00 42.66 303 ASP B C 1
ATOM 5916 O O . ASP B 1 307 ? -21.616 -42.082 66.642 1.00 53.75 303 ASP B O 1
ATOM 5921 N N . ALA B 1 321 ? -24.411 -45.268 61.986 1.00 45.19 317 ALA B N 1
ATOM 5922 C CA . ALA B 1 321 ? -25.244 -44.154 61.547 1.00 32.62 317 ALA B CA 1
ATOM 5923 C C . ALA B 1 321 ? -26.535 -44.591 60.874 1.00 23.69 317 ALA B C 1
ATOM 5924 O O . ALA B 1 321 ? -26.670 -45.626 60.219 1.00 25.71 317 ALA B O 1
ATOM 5926 N N . PRO B 1 322 ? -27.542 -43.731 60.950 1.00 24.48 318 PRO B N 1
ATOM 5927 C CA . PRO B 1 322 ? -28.782 -44.028 60.235 1.00 21.40 318 PRO B CA 1
ATOM 5928 C C . PRO B 1 322 ? -28.545 -44.071 58.729 1.00 18.28 318 PRO B C 1
ATOM 5929 O O . PRO B 1 322 ? -27.611 -43.453 58.206 1.00 22.65 318 PRO B O 1
ATOM 5933 N N . LYS B 1 323 ? -29.408 -44.830 58.041 1.00 16.44 319 LYS B N 1
ATOM 5934 C CA . LYS B 1 323 ? -29.394 -44.872 56.580 1.00 16.73 319 LYS B CA 1
ATOM 5935 C C . LYS B 1 323 ? -30.654 -44.224 56.006 1.00 16.89 319 LYS B C 1
ATOM 5936 O O . LYS B 1 323 ? -31.685 -44.135 56.679 1.00 18.46 319 LYS B O 1
ATOM 5942 N N . ASN B 1 324 ? -30.558 -43.763 54.754 1.00 16.15 320 ASN B N 1
ATOM 5943 C CA . ASN B 1 324 ? -31.716 -43.258 54.026 1.00 16.41 320 ASN B CA 1
ATOM 5944 C C . ASN B 1 324 ? -32.246 -41.945 54.584 1.00 17.23 320 ASN B C 1
ATOM 5945 O O . ASN B 1 324 ? -33.354 -41.516 54.264 1.00 18.49 320 ASN B O 1
ATOM 5950 N N . TRP B 1 325 ? -31.418 -41.296 55.392 1.00 16.81 321 TRP B N 1
ATOM 5951 C CA A TRP B 1 325 ? -31.708 -40.067 56.093 0.60 15.82 321 TRP B CA 1
ATOM 5952 C CA B TRP B 1 325 ? -31.661 -39.918 55.801 0.40 15.68 321 TRP B CA 1
ATOM 5953 C C . TRP B 1 325 ? -30.374 -39.438 56.466 1.00 14.35 321 TRP B C 1
ATOM 5954 O O . TRP B 1 325 ? -29.503 -40.253 56.812 1.00 17.01 321 TRP B O 1
ATOM 5975 N N . MET B 1 326 ? -30.251 -38.130 56.528 1.00 14.14 322 MET B N 1
ATOM 5976 C CA . MET B 1 326 ? -29.058 -37.444 56.997 1.00 14.97 322 MET B CA 1
ATOM 5977 C C . MET B 1 326 ? -29.405 -36.258 57.884 1.00 15.44 322 MET B C 1
ATOM 5978 O O . MET B 1 326 ? -30.356 -35.520 57.564 1.00 15.09 322 MET B O 1
ATOM 5986 N N . ASN B 1 327 ? -28.636 -36.039 58.952 1.00 14.15 323 ASN B N 1
ATOM 5987 C CA . ASN B 1 327 ? -28.959 -34.907 59.830 1.00 14.50 323 ASN B CA 1
ATOM 5988 C C . ASN B 1 327 ? -28.640 -33.561 59.199 1.00 12.75 323 ASN B C 1
ATOM 5989 O O . ASN B 1 327 ? -27.972 -33.415 58.172 1.00 13.78 323 ASN B O 1
ATOM 5994 N N . LEU B 1 328 ? -29.153 -32.493 59.828 1.00 14.20 324 LEU B N 1
ATOM 5995 C CA . LEU B 1 328 ? -29.018 -31.146 59.304 1.00 12.98 324 LEU B CA 1
ATOM 5996 C C . LEU B 1 328 ? -27.561 -30.758 59.079 1.00 12.13 324 LEU B C 1
ATOM 5997 O O . LEU B 1 328 ? -27.189 -30.194 58.042 1.00 12.53 324 LEU B O 1
ATOM 6002 N N . GLU B 1 329 ? -26.739 -30.999 60.086 1.00 13.56 325 GLU B N 1
ATOM 6003 C CA . GLU B 1 329 ? -25.351 -30.530 59.991 1.00 13.51 325 GLU B CA 1
ATOM 6004 C C . GLU B 1 329 ? -24.612 -31.251 58.877 1.00 13.93 325 GLU B C 1
ATOM 6005 O O . GLU B 1 329 ? -23.842 -30.644 58.129 1.00 13.41 325 GLU B O 1
ATOM 6011 N N . ALA B 1 330 ? -24.889 -32.542 58.691 1.00 13.57 326 ALA B N 1
ATOM 6012 C CA . ALA B 1 330 ? -24.233 -33.331 57.647 1.00 12.91 326 ALA B CA 1
ATOM 6013 C C . ALA B 1 330 ? -24.672 -32.905 56.254 1.00 13.31 326 ALA B C 1
ATOM 6014 O O . ALA B 1 330 ? -23.830 -32.771 55.356 1.00 13.26 326 ALA B O 1
ATOM 6016 N N . ILE B 1 331 ? -25.959 -32.619 56.038 1.00 12.49 327 ILE B N 1
ATOM 6017 C CA . ILE B 1 331 ? -26.358 -32.044 54.753 1.00 12.33 327 ILE B CA 1
ATOM 6018 C C . ILE B 1 331 ? -25.642 -30.720 54.516 1.00 12.08 327 ILE B C 1
ATOM 6019 O O . ILE B 1 331 ? -25.051 -30.481 53.451 1.00 12.26 327 ILE B O 1
ATOM 6024 N N . HIS B 1 332 ? -25.661 -29.863 55.533 1.00 11.61 328 HIS B N 1
ATOM 6025 C CA . HIS B 1 332 ? -25.002 -28.556 55.473 1.00 11.24 328 HIS B CA 1
ATOM 6026 C C . HIS B 1 332 ? -23.528 -28.684 55.138 1.00 11.23 328 HIS B C 1
ATOM 6027 O O . HIS B 1 332 ? -23.001 -27.871 54.365 1.00 12.35 328 HIS B O 1
ATOM 6034 N N . ASN B 1 333 ? -22.849 -29.708 55.671 1.00 11.33 329 ASN B N 1
ATOM 6035 C CA . ASN B 1 333 ? -21.420 -29.898 55.420 1.00 12.33 329 ASN B CA 1
ATOM 6036 C C . ASN B 1 333 ? -21.176 -30.223 53.956 1.00 12.05 329 ASN B C 1
ATOM 6037 O O . ASN B 1 333 ? -20.207 -29.727 53.352 1.00 12.28 329 ASN B O 1
ATOM 6042 N N . ASN B 1 334 ? -22.033 -31.112 53.418 1.00 11.41 330 ASN B N 1
ATOM 6043 C CA . ASN B 1 334 ? -21.896 -31.469 51.997 1.00 11.56 330 ASN B CA 1
ATOM 6044 C C . ASN B 1 334 ? -22.094 -30.235 51.112 1.00 10.73 330 ASN B C 1
ATOM 6045 O O . ASN B 1 334 ? -21.342 -30.034 50.165 1.00 10.83 330 ASN B O 1
ATOM 6050 N N . VAL B 1 335 ? -23.111 -29.421 51.451 1.00 10.22 331 VAL B N 1
ATOM 6051 C CA . VAL B 1 335 ? -23.353 -28.237 50.635 1.00 10.43 331 VAL B CA 1
ATOM 6052 C C . VAL B 1 335 ? -22.145 -27.309 50.680 1.00 9.78 331 VAL B C 1
ATOM 6053 O O . VAL B 1 335 ? -21.749 -26.753 49.651 1.00 10.12 331 VAL B O 1
ATOM 6057 N N . HIS B 1 336 ? -21.530 -27.131 51.859 1.00 10.94 332 HIS B N 1
ATOM 6058 C CA . HIS B 1 336 ? -20.316 -26.332 51.936 1.00 10.00 332 HIS B CA 1
ATOM 6059 C C . HIS B 1 336 ? -19.256 -26.828 50.964 1.00 10.31 332 HIS B C 1
ATOM 6060 O O . HIS B 1 336 ? -18.639 -26.069 50.212 1.00 10.98 332 HIS B O 1
ATOM 6067 N N . ASN B 1 337 ? -19.031 -28.145 50.962 1.00 10.84 333 ASN B N 1
ATOM 6068 C CA . ASN B 1 337 ? -18.034 -28.710 50.065 1.00 10.05 333 ASN B CA 1
ATOM 6069 C C . ASN B 1 337 ? -18.384 -28.469 48.601 1.00 9.85 333 ASN B C 1
ATOM 6070 O O . ASN B 1 337 ? -17.501 -28.162 47.796 1.00 11.71 333 ASN B O 1
ATOM 6075 N N . TRP B 1 338 ? -19.668 -28.635 48.254 1.00 10.24 334 TRP B N 1
ATOM 6076 C CA . TRP B 1 338 ? -20.075 -28.596 46.851 1.00 10.81 334 TRP B CA 1
ATOM 6077 C C . TRP B 1 338 ? -20.054 -27.167 46.326 1.00 9.87 334 TRP B C 1
ATOM 6078 O O . TRP B 1 338 ? -19.827 -26.966 45.124 1.00 12.20 334 TRP B O 1
ATOM 6089 N N . VAL B 1 339 ? -20.292 -26.183 47.207 1.00 10.57 335 VAL B N 1
ATOM 6090 C CA . VAL B 1 339 ? -20.206 -24.791 46.801 1.00 9.82 335 VAL B CA 1
ATOM 6091 C C . VAL B 1 339 ? -18.764 -24.335 46.669 1.00 9.92 335 VAL B C 1
ATOM 6092 O O . VAL B 1 339 ? -18.395 -23.669 45.710 1.00 11.66 335 VAL B O 1
ATOM 6096 N N . GLY B 1 340 ? -17.909 -24.669 47.651 1.00 9.49 336 GLY B N 1
ATOM 6097 C CA . GLY B 1 340 ? -16.568 -24.098 47.680 1.00 9.78 336 GLY B CA 1
ATOM 6098 C C . GLY B 1 340 ? -15.581 -24.865 46.824 1.00 9.79 336 GLY B C 1
ATOM 6099 O O . GLY B 1 340 ? -14.613 -24.277 46.313 1.00 11.64 336 GLY B O 1
ATOM 6100 N N . GLY B 1 341 ? -15.795 -26.174 46.652 1.00 10.00 337 GLY B N 1
ATOM 6101 C CA . GLY B 1 341 ? -14.808 -27.040 46.009 1.00 10.79 337 GLY B CA 1
ATOM 6102 C C . GLY B 1 341 ? -13.935 -27.664 47.080 1.00 10.98 337 GLY B C 1
ATOM 6103 O O . GLY B 1 341 ? -13.428 -26.959 47.958 1.00 12.69 337 GLY B O 1
ATOM 6104 N N . PHE B 1 342 ? -13.838 -28.988 47.021 1.00 11.59 338 PHE B N 1
ATOM 6105 C CA . PHE B 1 342 ? -13.295 -29.773 48.104 1.00 13.11 338 PHE B CA 1
ATOM 6106 C C . PHE B 1 342 ? -12.105 -30.610 47.648 1.00 14.93 338 PHE B C 1
ATOM 6107 O O . PHE B 1 342 ? -11.661 -31.464 48.432 1.00 16.47 338 PHE B O 1
ATOM 6115 N N . MET B 1 343 ? -11.556 -30.388 46.454 1.00 12.98 339 MET B N 1
ATOM 6116 C CA . MET B 1 343 ? -10.422 -31.148 45.933 1.00 13.42 339 MET B CA 1
ATOM 6117 C C . MET B 1 343 ? -9.349 -30.192 45.407 1.00 11.79 339 MET B C 1
ATOM 6118 O O . MET B 1 343 ? -9.442 -29.661 44.289 1.00 12.39 339 MET B O 1
ATOM 6123 N N . PHE B 1 344 ? -8.351 -29.935 46.232 1.00 12.76 340 PHE B N 1
ATOM 6124 C CA . PHE B 1 344 ? -7.215 -29.116 45.821 1.00 12.38 340 PHE B CA 1
ATOM 6125 C C . PHE B 1 344 ? -6.300 -29.946 44.937 1.00 13.05 340 PHE B C 1
ATOM 6126 O O . PHE B 1 344 ? -5.838 -29.524 43.873 1.00 12.84 340 PHE B O 1
ATOM 6134 N N . SER B 1 345 ? -5.917 -31.129 45.434 1.00 14.09 341 SER B N 1
ATOM 6135 C CA . SER B 1 345 ? -5.022 -31.950 44.613 1.00 14.83 341 SER B CA 1
ATOM 6136 C C . SER B 1 345 ? -5.808 -32.616 43.490 1.00 16.24 341 SER B C 1
ATOM 6137 O O . SER B 1 345 ? -7.011 -32.865 43.579 1.00 16.72 341 SER B O 1
ATOM 6140 N N . ARG B 1 346 ? -5.100 -32.882 42.401 1.00 16.80 342 ARG B N 1
ATOM 6141 C CA . ARG B 1 346 ? -5.725 -33.444 41.208 1.00 18.33 342 ARG B CA 1
ATOM 6142 C C . ARG B 1 346 ? -6.287 -34.818 41.531 1.00 18.75 342 ARG B C 1
ATOM 6143 O O . ARG B 1 346 ? -5.560 -35.678 42.021 1.00 24.69 342 ARG B O 1
ATOM 6151 N N . PRO B 1 347 ? -7.571 -35.049 41.298 1.00 19.55 343 PRO B N 1
ATOM 6152 C CA . PRO B 1 347 ? -8.137 -36.385 41.526 1.00 22.21 343 PRO B CA 1
ATOM 6153 C C . PRO B 1 347 ? -8.040 -37.274 40.293 1.00 22.10 343 PRO B C 1
ATOM 6154 O O . PRO B 1 347 ? -7.418 -36.904 39.293 1.00 22.64 343 PRO B O 1
ATOM 6158 N N . GLY B 1 348 ? -8.646 -38.456 40.379 1.00 25.76 344 GLY B N 1
ATOM 6159 C CA . GLY B 1 348 ? -8.701 -39.419 39.297 1.00 27.33 344 GLY B CA 1
ATOM 6160 C C . GLY B 1 348 ? -9.527 -38.938 38.119 1.00 26.03 344 GLY B C 1
ATOM 6161 O O . GLY B 1 348 ? -10.314 -37.994 38.222 1.00 23.58 344 GLY B O 1
ATOM 6162 N N . ARG B 1 349 ? -9.340 -39.589 36.978 1.00 26.69 345 ARG B N 1
ATOM 6163 C CA . ARG B 1 349 ? -9.997 -39.199 35.742 1.00 28.54 345 ARG B CA 1
ATOM 6164 C C . ARG B 1 349 ? -11.466 -38.825 35.922 1.00 26.14 345 ARG B C 1
ATOM 6165 O O . ARG B 1 349 ? -11.916 -37.812 35.391 1.00 26.10 345 ARG B O 1
ATOM 6167 N N . HIS B 1 350 ? -12.171 -39.686 36.653 1.00 29.08 346 HIS B N 1
ATOM 6168 C CA . HIS B 1 350 ? -13.624 -39.606 36.747 1.00 30.44 346 HIS B CA 1
ATOM 6169 C C . HIS B 1 350 ? -14.069 -38.395 37.553 1.00 25.87 346 HIS B C 1
ATOM 6170 O O . HIS B 1 350 ? -15.204 -37.938 37.412 1.00 31.40 346 HIS B O 1
ATOM 6177 N N . ASP B 1 351 ? -13.177 -37.838 38.370 1.00 22.73 347 ASP B N 1
ATOM 6178 C CA . ASP B 1 351 ? -13.537 -36.739 39.254 1.00 21.49 347 ASP B CA 1
ATOM 6179 C C . ASP B 1 351 ? -12.951 -35.412 38.776 1.00 16.69 347 ASP B C 1
ATOM 6180 O O . ASP B 1 351 ? -13.150 -34.393 39.436 1.00 17.35 347 ASP B O 1
ATOM 6185 N N . LEU B 1 352 ? -12.228 -35.414 37.661 1.00 16.58 348 LEU B N 1
ATOM 6186 C CA . LEU B 1 352 ? -11.646 -34.195 37.131 1.00 15.59 348 LEU B CA 1
ATOM 6187 C C . LEU B 1 352 ? -12.727 -33.153 36.889 1.00 13.18 348 LEU B C 1
ATOM 6188 O O . LEU B 1 352 ? -12.471 -31.963 37.039 1.00 13.66 348 LEU B O 1
ATOM 6193 N N . LYS B 1 353 ? -13.950 -33.574 36.556 1.00 13.68 349 LYS B N 1
ATOM 6194 C CA . LYS B 1 353 ? -15.035 -32.625 36.319 1.00 13.96 349 LYS B CA 1
ATOM 6195 C C . LYS B 1 353 ? -15.361 -31.779 37.540 1.00 12.91 349 LYS B C 1
ATOM 6196 O O . LYS B 1 353 ? -16.031 -30.755 37.366 1.00 13.19 349 LYS B O 1
ATOM 6202 N N . LEU B 1 354 ? -14.933 -32.179 38.727 1.00 11.01 350 LEU B N 1
ATOM 6203 C CA . LEU B 1 354 ? -15.221 -31.443 39.950 1.00 11.08 350 LEU B CA 1
ATOM 6204 C C . LEU B 1 354 ? -13.957 -30.957 40.640 1.00 11.30 350 LEU B C 1
ATOM 6205 O O . LEU B 1 354 ? -14.039 -30.540 41.805 1.00 12.66 350 LEU B O 1
ATOM 6210 N N . TRP B 1 355 ? -12.800 -30.981 39.999 1.00 10.60 351 TRP B N 1
ATOM 6211 C CA . TRP B 1 355 ? -11.542 -30.563 40.597 1.00 10.03 351 TRP B CA 1
ATOM 6212 C C . TRP B 1 355 ? -11.547 -29.088 40.983 1.00 11.12 351 TRP B C 1
ATOM 6213 O O . TRP B 1 355 ? -11.958 -28.241 40.192 1.00 10.92 351 TRP B O 1
ATOM 6224 N N . GLY B 1 356 ? -11.063 -28.807 42.191 1.00 10.33 352 GLY B N 1
ATOM 6225 C CA . GLY B 1 356 ? -10.727 -27.448 42.608 1.00 9.73 352 GLY B CA 1
ATOM 6226 C C . GLY B 1 356 ? -11.212 -27.184 44.027 1.00 10.98 352 GLY B C 1
ATOM 6227 O O . GLY B 1 356 ? -12.209 -27.761 44.485 1.00 14.50 352 GLY B O 1
ATOM 6228 N N . ALA B 1 357 ? -10.480 -26.338 44.738 1.00 9.59 353 ALA B N 1
ATOM 6229 C CA . ALA B 1 357 ? -10.802 -26.041 46.129 1.00 10.17 353 ALA B CA 1
ATOM 6230 C C . ALA B 1 357 ? -11.107 -24.566 46.328 1.00 10.00 353 ALA B C 1
ATOM 6231 O O . ALA B 1 357 ? -10.664 -23.707 45.545 1.00 11.36 353 ALA B O 1
ATOM 6233 N N . GLY B 1 358 ? -11.880 -24.239 47.361 1.00 10.71 354 GLY B N 1
ATOM 6234 C CA . GLY B 1 358 ? -12.181 -22.833 47.644 1.00 10.62 354 GLY B CA 1
ATOM 6235 C C . GLY B 1 358 ? -12.755 -22.680 49.059 1.00 9.74 354 GLY B C 1
ATOM 6236 O O . GLY B 1 358 ? -12.954 -23.670 49.791 1.00 10.48 354 GLY B O 1
ATOM 6237 N N . HIS B 1 359 ? -13.014 -21.424 49.408 1.00 10.29 355 HIS B N 1
ATOM 6238 C CA . HIS B 1 359 ? -13.237 -21.023 50.792 1.00 10.39 355 HIS B CA 1
ATOM 6239 C C . HIS B 1 359 ? -14.361 -21.786 51.475 1.00 10.13 355 HIS B C 1
ATOM 6240 O O . HIS B 1 359 ? -14.231 -22.181 52.636 1.00 11.00 355 HIS B O 1
ATOM 6247 N N . MET B 1 360 ? -15.468 -22.008 50.776 1.00 10.33 356 MET B N 1
ATOM 6248 C CA . MET B 1 360 ? -16.667 -22.538 51.439 1.00 10.37 356 MET B CA 1
ATOM 6249 C C . MET B 1 360 ? -16.442 -23.973 51.917 1.00 11.08 356 MET B C 1
ATOM 6250 O O . MET B 1 360 ? -17.173 -24.387 52.821 1.00 11.91 356 MET B O 1
ATOM 6255 N N . SER B 1 361 ? -15.427 -24.699 51.434 1.00 11.47 357 SER B N 1
ATOM 6256 C CA . SER B 1 361 ? -15.224 -26.055 51.929 1.00 11.77 357 SER B CA 1
ATOM 6257 C C . SER B 1 361 ? -14.337 -26.115 53.175 1.00 12.52 357 SER B C 1
ATOM 6258 O O . SER B 1 361 ? -14.155 -27.220 53.671 1.00 14.43 357 SER B O 1
ATOM 6261 N N . SER B 1 362 ? -13.777 -24.990 53.594 1.00 12.81 358 SER B N 1
ATOM 6262 C CA . SER B 1 362 ? -12.835 -24.958 54.709 1.00 13.83 358 SER B CA 1
ATOM 6263 C C . SER B 1 362 ? -13.404 -24.159 55.872 1.00 12.31 358 SER B C 1
ATOM 6264 O O . SER B 1 362 ? -13.614 -22.960 55.784 1.00 13.50 358 SER B O 1
ATOM 6267 N N . VAL B 1 363 ? -13.665 -24.833 56.983 1.00 13.89 359 VAL B N 1
ATOM 6268 C CA . VAL B 1 363 ? -14.284 -24.186 58.137 1.00 16.27 359 VAL B CA 1
ATOM 6269 C C . VAL B 1 363 ? -13.588 -22.896 58.547 1.00 13.79 359 VAL B C 1
ATOM 6270 O O . VAL B 1 363 ? -14.246 -21.883 58.807 1.00 15.39 359 VAL B O 1
ATOM 6274 N N . PRO B 1 364 ? -12.266 -22.855 58.648 1.00 15.35 360 PRO B N 1
ATOM 6275 C CA . PRO B 1 364 ? -11.584 -21.633 59.101 1.00 15.41 360 PRO B CA 1
ATOM 6276 C C . PRO B 1 364 ? -11.871 -20.427 58.213 1.00 13.95 360 PRO B C 1
ATOM 6277 O O . PRO B 1 364 ? -11.768 -19.308 58.729 1.00 14.92 360 PRO B O 1
ATOM 6281 N N . VAL B 1 365 ? -12.211 -20.610 56.931 1.00 13.61 361 VAL B N 1
ATOM 6282 C CA . VAL B 1 365 ? -12.393 -19.453 56.070 1.00 11.74 361 VAL B CA 1
ATOM 6283 C C . VAL B 1 365 ? -13.697 -19.397 55.294 1.00 11.20 361 VAL B C 1
ATOM 6284 O O . VAL B 1 365 ? -13.898 -18.450 54.508 1.00 12.11 361 VAL B O 1
ATOM 6288 N N . ALA B 1 366 ? -14.628 -20.321 55.523 1.00 11.57 362 ALA B N 1
ATOM 6289 C CA . ALA B 1 366 ? -15.851 -20.343 54.731 1.00 10.90 362 ALA B CA 1
ATOM 6290 C C . ALA B 1 366 ? -16.674 -19.068 54.867 1.00 12.35 362 ALA B C 1
ATOM 6291 O O . ALA B 1 366 ? -17.339 -18.680 53.906 1.00 11.96 362 ALA B O 1
ATOM 6293 N N . ALA B 1 367 ? -16.674 -18.412 56.035 1.00 11.30 363 ALA B N 1
ATOM 6294 C CA . ALA B 1 367 ? -17.574 -17.302 56.293 1.00 11.10 363 ALA B CA 1
ATOM 6295 C C . ALA B 1 367 ? -17.175 -16.080 55.473 1.00 10.42 363 ALA B C 1
ATOM 6296 O O . ALA B 1 367 ? -17.956 -15.119 55.361 1.00 11.64 363 ALA B O 1
ATOM 6298 N N . TYR B 1 368 ? -15.950 -16.080 54.911 1.00 10.57 364 TYR B N 1
ATOM 6299 C CA . TYR B 1 368 ? -15.593 -14.932 54.058 1.00 10.82 364 TYR B CA 1
ATOM 6300 C C . TYR B 1 368 ? -16.375 -14.951 52.749 1.00 10.52 364 TYR B C 1
ATOM 6301 O O . TYR B 1 368 ? -16.564 -13.876 52.161 1.00 12.44 364 TYR B O 1
ATOM 6310 N N . ASP B 1 369 ? -16.842 -16.108 52.261 1.00 9.83 365 ASP B N 1
ATOM 6311 C CA . ASP B 1 369 ? -17.584 -16.075 50.990 1.00 10.38 365 ASP B CA 1
ATOM 6312 C C . ASP B 1 369 ? -18.996 -15.577 51.256 1.00 9.65 365 ASP B C 1
ATOM 6313 O O . ASP B 1 369 ? -19.657 -16.164 52.122 1.00 10.11 365 ASP B O 1
ATOM 6318 N N . PRO B 1 370 ? -19.480 -14.511 50.621 1.00 9.98 366 PRO B N 1
ATOM 6319 C CA . PRO B 1 370 ? -20.816 -13.990 50.964 1.00 10.97 366 PRO B CA 1
ATOM 6320 C C . PRO B 1 370 ? -21.920 -15.026 50.837 1.00 10.50 366 PRO B C 1
ATOM 6321 O O . PRO B 1 370 ? -22.958 -14.845 51.495 1.00 10.79 366 PRO B O 1
ATOM 6325 N N . ILE B 1 371 ? -21.750 -16.109 50.071 1.00 10.29 367 ILE B N 1
ATOM 6326 C CA . ILE B 1 371 ? -22.835 -17.111 50.056 1.00 10.48 367 ILE B CA 1
ATOM 6327 C C . ILE B 1 371 ? -22.958 -17.849 51.379 1.00 9.92 367 ILE B C 1
ATOM 6328 O O . ILE B 1 371 ? -24.036 -18.428 51.648 1.00 11.15 367 ILE B O 1
ATOM 6333 N N . PHE B 1 372 ? -21.914 -17.816 52.202 1.00 8.94 368 PHE B N 1
ATOM 6334 C CA . PHE B 1 372 ? -21.985 -18.477 53.512 1.00 10.41 368 PHE B CA 1
ATOM 6335 C C . PHE B 1 372 ? -23.268 -18.122 54.242 1.00 10.03 368 PHE B C 1
ATOM 6336 O O . PHE B 1 372 ? -23.967 -18.953 54.820 1.00 10.71 368 PHE B O 1
ATOM 6344 N N . TRP B 1 373 ? -23.587 -16.828 54.243 1.00 11.00 369 TRP B N 1
ATOM 6345 C CA . TRP B 1 373 ? -24.660 -16.303 55.073 1.00 10.87 369 TRP B CA 1
ATOM 6346 C C . TRP B 1 373 ? -26.004 -16.721 54.484 1.00 10.38 369 TRP B C 1
ATOM 6347 O O . TRP B 1 373 ? -26.948 -16.919 55.247 1.00 11.19 369 TRP B O 1
ATOM 6358 N N . LEU B 1 374 ? -26.080 -16.819 53.155 1.00 10.31 370 LEU B N 1
ATOM 6359 C CA . LEU B 1 374 ? -27.317 -17.211 52.486 1.00 9.93 370 LEU B CA 1
ATOM 6360 C C . LEU B 1 374 ? -27.581 -18.708 52.687 1.00 9.91 370 LEU B C 1
ATOM 6361 O O . LEU B 1 374 ? -28.716 -19.140 52.874 1.00 11.13 370 LEU B O 1
ATOM 6366 N N . HIS B 1 375 ? -26.529 -19.505 52.670 1.00 11.02 371 HIS B N 1
ATOM 6367 C CA . HIS B 1 375 ? -26.612 -20.926 53.008 1.00 10.67 371 HIS B CA 1
ATOM 6368 C C . HIS B 1 375 ? -27.089 -21.081 54.450 1.00 10.68 371 HIS B C 1
ATOM 6369 O O . HIS B 1 375 ? -28.048 -21.809 54.739 1.00 11.16 371 HIS B O 1
ATOM 6376 N N . HIS B 1 376 ? -26.434 -20.362 55.373 1.00 11.37 372 HIS B N 1
ATOM 6377 C CA . HIS B 1 376 ? -26.847 -20.493 56.779 1.00 11.58 372 HIS B CA 1
ATOM 6378 C C . HIS B 1 376 ? -28.233 -19.930 57.009 1.00 10.56 372 HIS B C 1
ATOM 6379 O O . HIS B 1 376 ? -28.940 -20.370 57.909 1.00 12.27 372 HIS B O 1
ATOM 6386 N N . CYS B 1 377 ? -28.658 -18.956 56.196 1.00 11.20 373 CYS B N 1
ATOM 6387 C CA . CYS B 1 377 ? -30.049 -18.507 56.314 1.00 11.10 373 CYS B CA 1
ATOM 6388 C C . CYS B 1 377 ? -30.977 -19.677 56.010 1.00 10.90 373 CYS B C 1
ATOM 6389 O O . CYS B 1 377 ? -31.976 -19.894 56.708 1.00 12.54 373 CYS B O 1
ATOM 6392 N N . ASN B 1 378 ? -30.688 -20.466 54.969 1.00 11.36 374 ASN B N 1
ATOM 6393 C CA . ASN B 1 378 ? -31.550 -21.603 54.692 1.00 11.07 374 ASN B CA 1
ATOM 6394 C C . ASN B 1 378 ? -31.414 -22.689 55.759 1.00 10.37 374 ASN B C 1
ATOM 6395 O O . ASN B 1 378 ? -32.403 -23.358 56.074 1.00 12.10 374 ASN B O 1
ATOM 6400 N N . ILE B 1 379 ? -30.228 -22.884 56.321 1.00 11.56 375 ILE B N 1
ATOM 6401 C CA . ILE B 1 379 ? -30.112 -23.870 57.417 1.00 11.06 375 ILE B CA 1
ATOM 6402 C C . ILE B 1 379 ? -30.968 -23.419 58.590 1.00 12.33 375 ILE B C 1
ATOM 6403 O O . ILE B 1 379 ? -31.573 -24.254 59.284 1.00 13.69 375 ILE B O 1
ATOM 6408 N N . ASP B 1 380 ? -31.053 -22.122 58.851 1.00 12.33 376 ASP B N 1
ATOM 6409 C CA . ASP B 1 380 ? -31.926 -21.597 59.894 1.00 12.19 376 ASP B CA 1
ATOM 6410 C C . ASP B 1 380 ? -33.394 -21.872 59.573 1.00 12.30 376 ASP B C 1
ATOM 6411 O O . ASP B 1 380 ? -34.190 -22.266 60.426 1.00 13.92 376 ASP B O 1
ATOM 6416 N N . ARG B 1 381 ? -33.777 -21.665 58.317 1.00 12.85 377 ARG B N 1
ATOM 6417 C CA . ARG B 1 381 ? -35.115 -21.957 57.834 1.00 12.02 377 ARG B CA 1
ATOM 6418 C C . ARG B 1 381 ? -35.469 -23.423 57.969 1.00 11.39 377 ARG B C 1
ATOM 6419 O O . ARG B 1 381 ? -36.542 -23.792 58.443 1.00 14.14 377 ARG B O 1
ATOM 6427 N N . LEU B 1 382 ? -34.561 -24.319 57.566 1.00 12.04 378 LEU B N 1
ATOM 6428 C CA . LEU B 1 382 ? -34.778 -25.758 57.754 1.00 12.12 378 LEU B CA 1
ATOM 6429 C C . LEU B 1 382 ? -34.966 -26.096 59.222 1.00 12.86 378 LEU B C 1
ATOM 6430 O O . LEU B 1 382 ? -35.797 -26.919 59.568 1.00 14.69 378 LEU B O 1
ATOM 6435 N N . THR B 1 383 ? -34.201 -25.436 60.090 1.00 12.93 379 THR B N 1
ATOM 6436 C CA . THR B 1 383 ? -34.384 -25.694 61.514 1.00 13.67 379 THR B CA 1
ATOM 6437 C C . THR B 1 383 ? -35.778 -25.252 61.954 1.00 13.58 379 THR B C 1
ATOM 6438 O O . THR B 1 383 ? -36.463 -25.979 62.668 1.00 14.16 379 THR B O 1
ATOM 6442 N N . ALA B 1 384 ? -36.173 -24.045 61.544 1.00 14.32 380 ALA B N 1
ATOM 6443 C CA . ALA B 1 384 ? -37.497 -23.547 61.923 1.00 14.28 380 ALA B CA 1
ATOM 6444 C C . ALA B 1 384 ? -38.584 -24.480 61.417 1.00 13.68 380 ALA B C 1
ATOM 6445 O O . ALA B 1 384 ? -39.535 -24.769 62.148 1.00 16.07 380 ALA B O 1
ATOM 6447 N N . ILE B 1 385 ? -38.475 -24.978 60.177 1.00 13.11 381 ILE B N 1
ATOM 6448 C CA . ILE B 1 385 ? -39.480 -25.903 59.656 1.00 14.28 381 ILE B CA 1
ATOM 6449 C C . ILE B 1 385 ? -39.514 -27.162 60.505 1.00 16.57 381 ILE B C 1
ATOM 6450 O O . ILE B 1 385 ? -40.587 -27.616 60.872 1.00 17.84 381 ILE B O 1
ATOM 6455 N N . TRP B 1 386 ? -38.338 -27.744 60.761 1.00 16.41 382 TRP B N 1
ATOM 6456 C CA . TRP B 1 386 ? -38.299 -28.993 61.535 1.00 17.20 382 TRP B CA 1
ATOM 6457 C C . TRP B 1 386 ? -38.875 -28.773 62.925 1.00 18.68 382 TRP B C 1
ATOM 6458 O O . TRP B 1 386 ? -39.619 -29.605 63.460 1.00 18.46 382 TRP B O 1
ATOM 6469 N N . GLN B 1 387 ? -38.562 -27.637 63.553 1.00 16.62 383 GLN B N 1
ATOM 6470 C CA . GLN B 1 387 ? -39.126 -27.326 64.863 1.00 16.96 383 GLN B CA 1
ATOM 6471 C C . GLN B 1 387 ? -40.652 -27.300 64.825 1.00 17.78 383 GLN B C 1
ATOM 6472 O O . GLN B 1 387 ? -41.348 -27.790 65.719 1.00 20.05 383 GLN B O 1
ATOM 6478 N N . THR B 1 388 ? -41.179 -26.678 63.777 1.00 17.98 384 THR B N 1
ATOM 6479 C CA . THR B 1 388 ? -42.625 -26.533 63.595 1.00 19.50 384 THR B CA 1
ATOM 6480 C C . THR B 1 388 ? -43.298 -27.902 63.547 1.00 19.30 384 THR B C 1
ATOM 6481 O O . THR B 1 388 ? -44.370 -28.111 64.107 1.00 21.16 384 THR B O 1
ATOM 6485 N N . VAL B 1 389 ? -42.698 -28.873 62.857 1.00 22.09 385 VAL B N 1
ATOM 6486 C CA . VAL B 1 389 ? -43.368 -30.169 62.758 1.00 21.99 385 VAL B CA 1
ATOM 6487 C C . VAL B 1 389 ? -42.826 -31.172 63.769 1.00 22.74 385 VAL B C 1
ATOM 6488 O O . VAL B 1 389 ? -43.206 -32.346 63.738 1.00 25.51 385 VAL B O 1
ATOM 6492 N N . ASN B 1 390 ? -41.952 -30.722 64.660 1.00 21.14 386 ASN B N 1
ATOM 6493 C CA . ASN B 1 390 ? -41.462 -31.531 65.771 1.00 20.59 386 ASN B CA 1
ATOM 6494 C C . ASN B 1 390 ? -41.432 -30.707 67.048 1.00 22.94 386 ASN B C 1
ATOM 6495 O O . ASN B 1 390 ? -40.401 -30.553 67.700 1.00 23.24 386 ASN B O 1
ATOM 6500 N N . SER B 1 391 ? -42.564 -30.125 67.437 1.00 26.31 387 SER B N 1
ATOM 6501 C CA . SER B 1 391 ? -42.510 -29.082 68.464 1.00 25.23 387 SER B CA 1
ATOM 6502 C C . SER B 1 391 ? -42.107 -29.596 69.840 1.00 28.80 387 SER B C 1
ATOM 6503 O O . SER B 1 391 ? -41.788 -28.764 70.688 1.00 30.38 387 SER B O 1
ATOM 6506 N N . GLY B 1 392 ? -42.119 -30.909 70.068 1.00 32.48 388 GLY B N 1
ATOM 6507 C CA . GLY B 1 392 ? -41.713 -31.465 71.347 1.00 36.48 388 GLY B CA 1
ATOM 6508 C C . GLY B 1 392 ? -40.245 -31.787 71.477 1.00 34.91 388 GLY B C 1
ATOM 6509 O O . GLY B 1 392 ? -39.753 -32.182 72.537 1.00 39.15 388 GLY B O 1
ATOM 6510 N N . SER B 1 393 ? -39.464 -31.621 70.418 1.00 28.84 389 SER B N 1
ATOM 6511 C CA . SER B 1 393 ? -38.071 -32.062 70.408 1.00 27.34 389 SER B CA 1
ATOM 6512 C C . SER B 1 393 ? -37.114 -30.877 70.383 1.00 22.49 389 SER B C 1
ATOM 6513 O O . SER B 1 393 ? -36.843 -30.317 69.324 1.00 23.98 389 SER B O 1
ATOM 6516 N N . TRP B 1 394 ? -36.652 -30.534 71.580 1.00 26.27 390 TRP B N 1
ATOM 6517 C CA . TRP B 1 394 ? -35.753 -29.404 71.800 1.00 26.75 390 TRP B CA 1
ATOM 6518 C C . TRP B 1 394 ? -34.814 -29.748 72.956 1.00 27.53 390 TRP B C 1
ATOM 6519 O O . TRP B 1 394 ? -35.168 -29.665 74.134 1.00 29.88 390 TRP B O 1
ATOM 6530 N N . PHE B 1 395 ? -33.593 -30.147 72.595 1.00 27.36 391 PHE B N 1
ATOM 6531 C CA . PHE B 1 395 ? -32.545 -30.257 73.609 1.00 27.54 391 PHE B CA 1
ATOM 6532 C C . PHE B 1 395 ? -33.005 -31.064 74.807 1.00 29.02 391 PHE B C 1
ATOM 6533 O O . PHE B 1 395 ? -32.746 -30.732 75.955 1.00 36.43 391 PHE B O 1
ATOM 6541 N N . ASN B 1 396 ? -33.723 -32.146 74.531 1.00 31.08 392 ASN B N 1
ATOM 6542 C CA . ASN B 1 396 ? -34.310 -32.840 75.671 1.00 31.13 392 ASN B CA 1
ATOM 6543 C C . ASN B 1 396 ? -34.285 -34.341 75.434 1.00 30.01 392 ASN B C 1
ATOM 6544 O O . ASN B 1 396 ? -35.127 -35.042 75.989 1.00 37.78 392 ASN B O 1
ATOM 6549 N N . ASP B 1 397 ? -33.305 -34.804 74.675 1.00 32.98 393 ASP B N 1
ATOM 6550 C CA . ASP B 1 397 ? -32.915 -36.211 74.693 1.00 31.19 393 ASP B CA 1
ATOM 6551 C C . ASP B 1 397 ? -31.649 -36.364 75.534 1.00 30.90 393 ASP B C 1
ATOM 6552 O O . ASP B 1 397 ? -31.000 -35.359 75.839 1.00 32.43 393 ASP B O 1
ATOM 6557 N N . ASP B 1 398 ? -31.317 -37.587 75.925 1.00 31.87 394 ASP B N 1
ATOM 6558 C CA . ASP B 1 398 ? -30.195 -37.815 76.830 1.00 36.84 394 ASP B CA 1
ATOM 6559 C C . ASP B 1 398 ? -28.939 -37.085 76.365 1.00 31.61 394 ASP B C 1
ATOM 6560 O O . ASP B 1 398 ? -28.217 -36.479 77.159 1.00 39.54 394 ASP B O 1
ATOM 6562 N N . LYS B 1 399 ? -28.678 -37.143 75.056 1.00 31.07 395 LYS B N 1
ATOM 6563 C CA . LYS B 1 399 ? -27.458 -36.577 74.503 1.00 30.29 395 LYS B CA 1
ATOM 6564 C C . LYS B 1 399 ? -27.464 -35.062 74.421 1.00 30.65 395 LYS B C 1
ATOM 6565 O O . LYS B 1 399 ? -26.520 -34.400 74.876 1.00 36.64 395 LYS B O 1
ATOM 6571 N N . SER B 1 400 ? -28.506 -34.466 73.839 1.00 26.85 396 SER B N 1
ATOM 6572 C CA . SER B 1 400 ? -28.393 -33.038 73.545 1.00 27.87 396 SER B CA 1
ATOM 6573 C C . SER B 1 400 ? -28.714 -32.181 74.769 1.00 28.03 396 SER B C 1
ATOM 6574 O O . SER B 1 400 ? -28.306 -31.016 74.821 1.00 27.75 396 SER B O 1
ATOM 6577 N N . LYS B 1 401 ? -29.440 -32.725 75.734 1.00 28.76 397 LYS B N 1
ATOM 6578 C CA . LYS B 1 401 ? -29.798 -31.980 76.936 1.00 29.48 397 LYS B CA 1
ATOM 6579 C C . LYS B 1 401 ? -28.601 -31.338 77.623 1.00 29.02 397 LYS B C 1
ATOM 6580 O O . LYS B 1 401 ? -28.719 -30.242 78.192 1.00 32.43 397 LYS B O 1
ATOM 6582 N N . VAL B 1 402 ? -27.433 -31.975 77.571 1.00 29.57 398 VAL B N 1
ATOM 6583 C CA . VAL B 1 402 ? -26.253 -31.468 78.269 1.00 32.78 398 VAL B CA 1
ATOM 6584 C C . VAL B 1 402 ? -25.687 -30.165 77.719 1.00 31.28 398 VAL B C 1
ATOM 6585 O O . VAL B 1 402 ? -25.002 -29.437 78.447 1.00 36.69 398 VAL B O 1
ATOM 6589 N N . SER B 1 403 ? -25.949 -29.885 76.444 1.00 29.25 399 SER B N 1
ATOM 6590 C CA . SER B 1 403 ? -25.451 -28.702 75.763 1.00 28.63 399 SER B CA 1
ATOM 6591 C C . SER B 1 403 ? -26.426 -27.528 75.851 1.00 28.25 399 SER B C 1
ATOM 6592 O O . SER B 1 403 ? -26.062 -26.413 75.485 1.00 25.56 399 SER B O 1
ATOM 6595 N N . LYS B 1 404 ? -27.647 -27.769 76.328 1.00 27.95 400 LYS B N 1
ATOM 6596 C CA . LYS B 1 404 ? -28.718 -26.796 76.217 1.00 27.01 400 LYS B CA 1
ATOM 6597 C C . LYS B 1 404 ? -28.299 -25.433 76.756 1.00 25.51 400 LYS B C 1
ATOM 6598 O O . LYS B 1 404 ? -28.617 -24.426 76.120 1.00 26.58 400 LYS B O 1
ATOM 6604 N N . ASP B 1 405 ? -27.626 -25.399 77.909 1.00 28.93 401 ASP B N 1
ATOM 6605 C CA . ASP B 1 405 ? -27.337 -24.107 78.538 1.00 31.25 401 ASP B CA 1
ATOM 6606 C C . ASP B 1 405 ? -25.924 -23.601 78.302 1.00 28.20 401 ASP B C 1
ATOM 6607 O O . ASP B 1 405 ? -25.416 -22.694 78.969 1.00 29.24 401 ASP B O 1
ATOM 6612 N N . ASP B 1 406 ? -25.232 -24.096 77.280 1.00 25.79 402 ASP B N 1
ATOM 6613 C CA . ASP B 1 406 ? -23.959 -23.497 76.866 1.00 24.47 402 ASP B CA 1
ATOM 6614 C C . ASP B 1 406 ? -24.102 -22.039 76.457 1.00 24.51 402 ASP B C 1
ATOM 6615 O O . ASP B 1 406 ? -25.019 -21.689 75.705 1.00 27.23 402 ASP B O 1
ATOM 6620 N N . ASP B 1 407 ? -23.170 -21.196 76.891 1.00 25.46 403 ASP B N 1
ATOM 6621 C CA . ASP B 1 407 ? -23.163 -19.798 76.425 1.00 25.37 403 ASP B CA 1
ATOM 6622 C C . ASP B 1 407 ? -22.820 -19.782 74.944 1.00 23.80 403 ASP B C 1
ATOM 6623 O O . ASP B 1 407 ? -21.826 -20.397 74.566 1.00 23.61 403 ASP B O 1
ATOM 6628 N N . LEU B 1 408 ? -23.584 -19.087 74.108 1.00 19.42 404 LEU B N 1
ATOM 6629 C CA . LEU B 1 408 ? -23.266 -19.013 72.686 1.00 19.34 404 LEU B CA 1
ATOM 6630 C C . LEU B 1 408 ? -22.383 -17.797 72.428 1.00 17.65 404 LEU B C 1
ATOM 6631 O O . LEU B 1 408 ? -22.791 -16.797 71.838 1.00 20.14 404 LEU B O 1
ATOM 6636 N N . ARG B 1 409 ? -21.157 -17.898 72.925 1.00 20.38 405 ARG B N 1
ATOM 6637 C CA . ARG B 1 409 ? -20.134 -16.861 72.772 1.00 21.54 405 ARG B CA 1
ATOM 6638 C C . ARG B 1 409 ? -19.892 -16.688 71.274 1.00 18.06 405 ARG B C 1
ATOM 6639 O O . ARG B 1 409 ? -19.989 -17.638 70.481 1.00 19.18 405 ARG B O 1
ATOM 6647 N N . PRO B 1 410 ? -19.591 -15.489 70.810 1.00 17.58 406 PRO B N 1
ATOM 6648 C CA . PRO B 1 410 ? -19.406 -14.278 71.617 1.00 19.76 406 PRO B CA 1
ATOM 6649 C C . PRO B 1 410 ? -20.616 -13.359 71.691 1.00 19.00 406 PRO B C 1
ATOM 6650 O O . PRO B 1 410 ? -20.511 -12.142 71.903 1.00 18.89 406 PRO B O 1
ATOM 6654 N N . PHE B 1 411 ? -21.814 -13.922 71.503 1.00 17.68 407 PHE B N 1
ATOM 6655 C CA . PHE B 1 411 ? -22.986 -13.088 71.251 1.00 18.62 407 PHE B CA 1
ATOM 6656 C C . PHE B 1 411 ? -23.674 -12.609 72.521 1.00 18.17 407 PHE B C 1
ATOM 6657 O O . PHE B 1 411 ? -24.074 -13.426 73.362 1.00 19.52 407 PHE B O 1
ATOM 6665 N N . HIS B 1 412 ? -23.822 -11.289 72.658 1.00 18.06 408 HIS B N 1
ATOM 6666 C CA . HIS B 1 412 ? -24.414 -10.660 73.833 1.00 18.99 408 HIS B CA 1
ATOM 6667 C C . HIS B 1 412 ? -25.860 -10.234 73.604 1.00 19.93 408 HIS B C 1
ATOM 6668 O O . HIS B 1 412 ? -26.227 -9.814 72.503 1.00 19.80 408 HIS B O 1
ATOM 6675 N N . ARG B 1 413 ? -26.659 -10.304 74.658 1.00 22.74 409 ARG B N 1
ATOM 6676 C CA . ARG B 1 413 ? -28.057 -9.879 74.656 1.00 22.84 409 ARG B CA 1
ATOM 6677 C C . ARG B 1 413 ? -28.345 -9.242 76.013 1.00 21.88 409 ARG B C 1
ATOM 6678 O O . ARG B 1 413 ? -27.560 -9.411 76.957 1.00 22.94 409 ARG B O 1
ATOM 6686 N N . PHE B 1 414 ? -29.434 -8.482 76.070 1.00 23.58 410 PHE B N 1
ATOM 6687 C CA . PHE B 1 414 ? -29.869 -7.854 77.306 1.00 28.57 410 PHE B CA 1
ATOM 6688 C C . PHE B 1 414 ? -30.898 -8.770 77.963 1.00 27.34 410 PHE B C 1
ATOM 6689 O O . PHE B 1 414 ? -31.827 -9.225 77.294 1.00 32.45 410 PHE B O 1
ATOM 6697 N N . CYS B 1 415 ? -30.685 -9.060 79.229 1.00 27.43 411 CYS B N 1
ATOM 6698 C CA . CYS B 1 415 ? -31.611 -9.884 79.994 1.00 37.29 411 CYS B CA 1
ATOM 6699 C C . CYS B 1 415 ? -32.586 -8.986 80.759 1.00 46.69 411 CYS B C 1
ATOM 6700 O O . CYS B 1 415 ? -32.163 -8.225 81.629 1.00 45.64 411 CYS B O 1
ATOM 6703 N N . GLU B 1 416 ? -33.850 -9.109 80.391 1.00 56.62 412 GLU B N 1
ATOM 6704 C CA . GLU B 1 416 ? -34.928 -8.230 80.808 1.00 58.89 412 GLU B CA 1
ATOM 6705 C C . GLU B 1 416 ? -35.498 -8.645 82.160 1.00 59.21 412 GLU B C 1
ATOM 6706 O O . GLU B 1 416 ? -36.706 -8.713 82.388 1.00 66.01 412 GLU B O 1
ATOM 6708 N N . LYS B 1 417 ? -34.581 -8.924 83.078 1.00 56.60 413 LYS B N 1
ATOM 6709 C CA . LYS B 1 417 ? -34.938 -9.265 84.449 1.00 56.18 413 LYS B CA 1
ATOM 6710 C C . LYS B 1 417 ? -33.852 -8.730 85.376 1.00 53.32 413 LYS B C 1
ATOM 6711 O O . LYS B 1 417 ? -34.116 -7.985 86.313 1.00 55.34 413 LYS B O 1
ATOM 6713 N N . THR B 1 418 ? -32.606 -9.084 85.064 1.00 49.98 414 THR B N 1
ATOM 6714 C CA . THR B 1 418 ? -31.503 -8.649 85.909 1.00 50.17 414 THR B CA 1
ATOM 6715 C C . THR B 1 418 ? -30.897 -7.343 85.416 1.00 51.71 414 THR B C 1
ATOM 6716 O O . THR B 1 418 ? -30.041 -6.784 86.101 1.00 52.91 414 THR B O 1
ATOM 6718 N N . ARG B 1 419 ? -31.338 -6.851 84.268 1.00 47.79 415 ARG B N 1
ATOM 6719 C CA . ARG B 1 419 ? -30.875 -5.565 83.749 1.00 44.65 415 ARG B CA 1
ATOM 6720 C C . ARG B 1 419 ? -29.418 -5.684 83.329 1.00 40.73 415 ARG B C 1
ATOM 6721 O O . ARG B 1 419 ? -28.665 -4.717 83.263 1.00 46.90 415 ARG B O 1
ATOM 6723 N N . LYS B 1 420 ? -29.034 -6.932 83.053 1.00 38.17 416 LYS B N 1
ATOM 6724 C CA . LYS B 1 420 ? -27.658 -7.190 82.676 1.00 29.46 416 LYS B CA 1
ATOM 6725 C C . LYS B 1 420 ? -27.568 -7.717 81.249 1.00 26.45 416 LYS B C 1
ATOM 6726 O O . LYS B 1 420 ? -28.444 -8.401 80.726 1.00 28.83 416 LYS B O 1
ATOM 6728 N N . VAL B 1 421 ? -26.421 -7.402 80.657 1.00 24.99 417 VAL B N 1
ATOM 6729 C CA . VAL B 1 421 ? -25.961 -8.080 79.464 1.00 21.28 417 VAL B CA 1
ATOM 6730 C C . VAL B 1 421 ? -25.335 -9.428 79.760 1.00 21.67 417 VAL B C 1
ATOM 6731 O O . VAL B 1 421 ? -24.481 -9.570 80.639 1.00 25.46 417 VAL B O 1
ATOM 6735 N N . VAL B 1 422 ? -25.768 -10.426 79.001 1.00 22.79 418 VAL B N 1
ATOM 6736 C CA . VAL B 1 422 ? -25.342 -11.817 79.164 1.00 23.21 418 VAL B CA 1
ATOM 6737 C C . VAL B 1 422 ? -25.096 -12.410 77.788 1.00 22.57 418 VAL B C 1
ATOM 6738 O O . VAL B 1 422 ? -25.450 -11.799 76.766 1.00 22.30 418 VAL B O 1
ATOM 6742 N N . PHE B 1 423 ? -24.500 -13.602 77.741 1.00 21.75 419 PHE B N 1
ATOM 6743 C CA . PHE B 1 423 ? -24.401 -14.345 76.493 1.00 20.00 419 PHE B CA 1
ATOM 6744 C C . PHE B 1 423 ? -25.738 -15.002 76.142 1.00 20.98 419 PHE B C 1
ATOM 6745 O O . PHE B 1 423 ? -26.455 -15.456 77.026 1.00 22.80 419 PHE B O 1
ATOM 6753 N N . PHE B 1 424 ? -26.022 -15.044 74.840 1.00 19.41 420 PHE B N 1
ATOM 6754 C CA . PHE B 1 424 ? -27.127 -15.798 74.311 1.00 18.02 420 PHE B CA 1
ATOM 6755 C C . PHE B 1 424 ? -27.052 -17.254 74.771 1.00 18.22 420 PHE B C 1
ATOM 6756 O O . PHE B 1 424 ? -25.966 -17.812 74.917 1.00 21.57 420 PHE B O 1
ATOM 6764 N N . ARG B 1 425 ? -28.213 -17.848 74.974 1.00 21.24 421 ARG B N 1
ATOM 6765 C CA . ARG B 1 425 ? -28.364 -19.278 75.186 1.00 22.51 421 ARG B CA 1
ATOM 6766 C C . ARG B 1 425 ? -29.375 -19.815 74.185 1.00 20.87 421 ARG B C 1
ATOM 6767 O O . ARG B 1 425 ? -30.176 -19.041 73.664 1.00 21.56 421 ARG B O 1
ATOM 6775 N N . SER B 1 426 ? -29.281 -21.117 73.930 1.00 19.53 422 SER B N 1
ATOM 6776 C CA . SER B 1 426 ? -30.126 -21.717 72.912 1.00 21.42 422 SER B CA 1
ATOM 6777 C C . SER B 1 426 ? -31.601 -21.436 73.168 1.00 19.55 422 SER B C 1
ATOM 6778 O O . SER B 1 426 ? -32.370 -21.211 72.223 1.00 20.54 422 SER B O 1
ATOM 6781 N N . ASP B 1 427 ? -32.046 -21.504 74.426 1.00 20.93 423 ASP B N 1
ATOM 6782 C CA . ASP B 1 427 ? -33.467 -21.318 74.690 1.00 22.96 423 ASP B CA 1
ATOM 6783 C C . ASP B 1 427 ? -33.941 -19.922 74.301 1.00 23.84 423 ASP B C 1
ATOM 6784 O O . ASP B 1 427 ? -35.133 -19.738 74.023 1.00 25.22 423 ASP B O 1
ATOM 6789 N N . ASP B 1 428 ? -33.051 -18.931 74.303 1.00 22.47 424 ASP B N 1
ATOM 6790 C CA . ASP B 1 428 ? -33.411 -17.564 73.938 1.00 22.41 424 ASP B CA 1
ATOM 6791 C C . ASP B 1 428 ? -33.869 -17.464 72.489 1.00 18.75 424 ASP B C 1
ATOM 6792 O O . ASP B 1 428 ? -34.595 -16.558 72.086 1.00 23.32 424 ASP B O 1
ATOM 6797 N N . VAL B 1 429 ? -33.439 -18.424 71.664 1.00 18.80 425 VAL B N 1
ATOM 6798 C CA . VAL B 1 429 ? -33.738 -18.349 70.237 1.00 19.10 425 VAL B CA 1
ATOM 6799 C C . VAL B 1 429 ? -34.549 -19.536 69.733 1.00 18.77 425 VAL B C 1
ATOM 6800 O O . VAL B 1 429 ? -34.689 -19.749 68.525 1.00 21.29 425 VAL B O 1
ATOM 6804 N N . LYS B 1 430 ? -35.104 -20.315 70.649 1.00 19.75 426 LYS B N 1
ATOM 6805 C CA . LYS B 1 430 ? -36.034 -21.381 70.264 1.00 17.91 426 LYS B CA 1
ATOM 6806 C C . LYS B 1 430 ? -37.148 -20.819 69.397 1.00 18.65 426 LYS B C 1
ATOM 6807 O O . LYS B 1 430 ? -37.503 -21.372 68.357 1.00 18.67 426 LYS B O 1
ATOM 6813 N N . ASP B 1 431 ? -37.695 -19.674 69.828 1.00 20.27 427 ASP B N 1
ATOM 6814 C CA . ASP B 1 431 ? -38.687 -18.981 69.002 1.00 20.20 427 ASP B CA 1
ATOM 6815 C C . ASP B 1 431 ? -37.967 -17.940 68.154 1.00 19.94 427 ASP B C 1
ATOM 6816 O O . ASP B 1 431 ? -37.605 -16.877 68.660 1.00 20.41 427 ASP B O 1
ATOM 6821 N N . TRP B 1 432 ? -37.700 -18.265 66.893 1.00 19.01 428 TRP B N 1
ATOM 6822 C CA . TRP B 1 432 ? -36.902 -17.390 66.038 1.00 17.62 428 TRP B CA 1
ATOM 6823 C C . TRP B 1 432 ? -37.621 -16.057 65.850 1.00 17.72 428 TRP B C 1
ATOM 6824 O O . TRP B 1 432 ? -36.982 -15.038 65.586 1.00 18.62 428 TRP B O 1
ATOM 6835 N N . ARG B 1 433 ? -38.941 -16.053 66.029 1.00 19.05 429 ARG B N 1
ATOM 6836 C CA . ARG B 1 433 ? -39.724 -14.825 65.894 1.00 18.29 429 ARG B CA 1
ATOM 6837 C C . ARG B 1 433 ? -39.367 -13.806 66.962 1.00 20.00 429 ARG B C 1
ATOM 6838 O O . ARG B 1 433 ? -39.628 -12.621 66.755 1.00 22.43 429 ARG B O 1
ATOM 6846 N N . SER B 1 434 ? -38.742 -14.213 68.059 1.00 20.92 430 SER B N 1
ATOM 6847 C CA . SER B 1 434 ? -38.311 -13.218 69.047 1.00 20.58 430 SER B CA 1
ATOM 6848 C C . SER B 1 434 ? -37.241 -12.309 68.464 1.00 19.49 430 SER B C 1
ATOM 6849 O O . SER B 1 434 ? -37.006 -11.248 69.035 1.00 23.05 430 SER B O 1
ATOM 6852 N N . LEU B 1 435 ? -36.604 -12.742 67.371 1.00 17.97 431 LEU B N 1
ATOM 6853 C CA . LEU B 1 435 ? -35.585 -11.930 66.698 1.00 17.94 431 LEU B CA 1
ATOM 6854 C C . LEU B 1 435 ? -36.172 -11.152 65.528 1.00 16.78 431 LEU B C 1
ATOM 6855 O O . LEU B 1 435 ? -35.406 -10.566 64.750 1.00 16.94 431 LEU B O 1
ATOM 6860 N N . ASN B 1 436 ? -37.503 -11.113 65.448 1.00 16.58 432 ASN B N 1
ATOM 6861 C CA . ASN B 1 436 ? -38.249 -10.247 64.551 1.00 16.00 432 ASN B CA 1
ATOM 6862 C C . ASN B 1 436 ? -38.042 -10.561 63.076 1.00 15.97 432 ASN B C 1
ATOM 6863 O O . ASN B 1 436 ? -37.936 -9.666 62.232 1.00 16.70 432 ASN B O 1
ATOM 6868 N N . TYR B 1 437 ? -37.983 -11.855 62.770 1.00 17.30 433 TYR B N 1
ATOM 6869 C CA . TYR B 1 437 ? -38.076 -12.324 61.394 1.00 14.67 433 TYR B CA 1
ATOM 6870 C C . TYR B 1 437 ? -38.900 -13.610 61.360 1.00 16.87 433 TYR B C 1
ATOM 6871 O O . TYR B 1 437 ? -39.078 -14.263 62.395 1.00 16.70 433 TYR B O 1
ATOM 6880 N N . ASP B 1 438 ? -39.394 -13.950 60.171 1.00 16.97 434 ASP B N 1
ATOM 6881 C CA . ASP B 1 438 ? -40.031 -15.259 59.974 1.00 15.66 434 ASP B CA 1
ATOM 6882 C C . ASP B 1 438 ? -39.730 -15.716 58.554 1.00 13.54 434 ASP B C 1
ATOM 6883 O O . ASP B 1 438 ? -39.048 -15.025 57.814 1.00 15.61 434 ASP B O 1
ATOM 6888 N N . TYR B 1 439 ? -40.226 -16.888 58.223 1.00 15.22 435 TYR B N 1
ATOM 6889 C CA . TYR B 1 439 ? -40.192 -17.459 56.893 1.00 14.44 435 TYR B CA 1
ATOM 6890 C C . TYR B 1 439 ? -41.618 -17.651 56.399 1.00 15.82 435 TYR B C 1
ATOM 6891 O O . TYR B 1 439 ? -42.495 -17.990 57.195 1.00 17.96 435 TYR B O 1
ATOM 6900 N N . ALA B 1 440 ? -41.859 -17.441 55.117 1.00 15.48 436 ALA B N 1
ATOM 6901 C CA . ALA B 1 440 ? -43.213 -17.691 54.625 1.00 15.46 436 ALA B CA 1
ATOM 6902 C C . ALA B 1 440 ? -43.669 -19.089 55.017 1.00 15.30 436 ALA B C 1
ATOM 6903 O O . ALA B 1 440 ? -44.841 -19.299 55.337 1.00 19.28 436 ALA B O 1
ATOM 6905 N N . ILE B 1 441 ? -42.777 -20.073 54.934 1.00 15.50 437 ILE B N 1
ATOM 6906 C CA . ILE B 1 441 ? -43.217 -21.465 55.053 1.00 15.37 437 ILE B CA 1
ATOM 6907 C C . ILE B 1 441 ? -43.615 -21.797 56.483 1.00 16.33 437 ILE B C 1
ATOM 6908 O O . ILE B 1 441 ? -44.456 -22.675 56.691 1.00 18.78 437 ILE B O 1
ATOM 6913 N N . THR B 1 442 ? -43.030 -21.135 57.466 1.00 17.57 438 THR B N 1
ATOM 6914 C CA . THR B 1 442 ? -43.380 -21.353 58.862 1.00 18.72 438 THR B CA 1
ATOM 6915 C C . THR B 1 442 ? -44.469 -20.399 59.317 1.00 17.86 438 THR B C 1
ATOM 6916 O O . THR B 1 442 ? -45.216 -20.695 60.251 1.00 21.56 438 THR B O 1
ATOM 6920 N N . LYS B 1 443 ? -44.599 -19.237 58.689 1.00 18.12 439 LYS B N 1
ATOM 6921 C CA . LYS B 1 443 ? -45.692 -18.343 59.080 1.00 21.29 439 LYS B CA 1
ATOM 6922 C C . LYS B 1 443 ? -47.008 -19.032 58.730 1.00 20.55 439 LYS B C 1
ATOM 6923 O O . LYS B 1 443 ? -47.977 -19.012 59.500 1.00 26.21 439 LYS B O 1
ATOM 6929 N N . ASP B 1 444 ? -47.046 -19.675 57.562 1.00 23.06 440 ASP B N 1
ATOM 6930 C CA . ASP B 1 444 ? -48.265 -20.389 57.157 1.00 26.37 440 ASP B CA 1
ATOM 6931 C C . ASP B 1 444 ? -48.246 -21.835 57.616 1.00 24.29 440 ASP B C 1
ATOM 6932 O O . ASP B 1 444 ? -48.211 -22.800 56.844 1.00 28.66 440 ASP B O 1
ATOM 6937 N N . ALA B 1 445 ? -48.248 -22.071 58.930 1.00 31.65 441 ALA B N 1
ATOM 6938 C CA . ALA B 1 445 ? -47.915 -23.415 59.402 1.00 30.09 441 ALA B CA 1
ATOM 6939 C C . ALA B 1 445 ? -48.936 -24.459 58.980 1.00 29.02 441 ALA B C 1
ATOM 6940 O O . ALA B 1 445 ? -48.653 -25.654 58.865 1.00 27.82 441 ALA B O 1
ATOM 6942 N N . SER B 1 446 ? -50.181 -24.030 58.772 1.00 24.65 442 SER B N 1
ATOM 6943 C CA . SER B 1 446 ? -51.203 -25.008 58.396 1.00 24.65 442 SER B CA 1
ATOM 6944 C C . SER B 1 446 ? -50.844 -25.767 57.126 1.00 22.57 442 SER B C 1
ATOM 6945 O O . SER B 1 446 ? -51.187 -26.937 56.942 1.00 24.65 442 SER B O 1
ATOM 6950 N N . ARG B 1 447 ? -50.175 -25.083 56.223 1.00 19.88 443 ARG B N 1
ATOM 6951 C CA . ARG B 1 447 ? -49.826 -25.570 54.902 1.00 22.17 443 ARG B CA 1
ATOM 6952 C C . ARG B 1 447 ? -48.482 -26.280 54.868 1.00 18.08 443 ARG B C 1
ATOM 6953 O O . ARG B 1 447 ? -48.058 -26.680 53.787 1.00 20.74 443 ARG B O 1
ATOM 6961 N N . ILE B 1 448 ? -47.788 -26.374 55.995 1.00 16.96 444 ILE B N 1
ATOM 6962 C CA . ILE B 1 448 ? -46.350 -26.632 55.904 1.00 18.41 444 ILE B CA 1
ATOM 6963 C C . ILE B 1 448 ? -46.057 -27.984 55.290 1.00 16.95 444 ILE B C 1
ATOM 6964 O O . ILE B 1 448 ? -45.137 -28.129 54.473 1.00 18.73 444 ILE B O 1
ATOM 6969 N N . ARG B 1 449 ? -46.836 -29.016 55.617 1.00 18.67 445 ARG B N 1
ATOM 6970 C CA . ARG B 1 449 ? -46.487 -30.321 55.045 1.00 19.97 445 ARG B CA 1
ATOM 6971 C C . ARG B 1 449 ? -46.731 -30.322 53.551 1.00 20.91 445 ARG B C 1
ATOM 6972 O O . ARG B 1 449 ? -45.941 -30.928 52.813 1.00 19.89 445 ARG B O 1
ATOM 6980 N N . LYS B 1 450 ? -47.785 -29.649 53.090 1.00 20.11 446 LYS B N 1
ATOM 6981 C CA . LYS B 1 450 ? -48.022 -29.577 51.645 1.00 20.21 446 LYS B CA 1
ATOM 6982 C C . LYS B 1 450 ? -46.928 -28.773 50.964 1.00 19.18 446 LYS B C 1
ATOM 6983 O O . LYS B 1 450 ? -46.466 -29.109 49.870 1.00 20.16 446 LYS B O 1
ATOM 6989 N N . GLU B 1 451 ? -46.513 -27.682 51.625 1.00 17.86 447 GLU B N 1
ATOM 6990 C CA . GLU B 1 451 ? -45.441 -26.887 50.991 1.00 18.65 447 GLU B CA 1
ATOM 6991 C C . GLU B 1 451 ? -44.136 -27.662 50.903 1.00 18.04 447 GLU B C 1
ATOM 6992 O O . GLU B 1 451 ? -43.381 -27.580 49.928 1.00 18.20 447 GLU B O 1
ATOM 6998 N N . ILE B 1 452 ? -43.825 -28.424 51.948 1.00 16.79 448 ILE B N 1
ATOM 6999 C CA . ILE B 1 452 ? -42.591 -29.212 51.908 1.00 17.51 448 ILE B CA 1
ATOM 7000 C C . ILE B 1 452 ? -42.678 -30.194 50.750 1.00 18.17 448 ILE B C 1
ATOM 7001 O O . ILE B 1 452 ? -41.669 -30.399 50.065 1.00 19.25 448 ILE B O 1
ATOM 7006 N N . SER B 1 453 ? -43.862 -30.760 50.505 1.00 18.36 449 SER B N 1
ATOM 7007 C CA . SER B 1 453 ? -43.986 -31.729 49.416 1.00 18.09 449 SER B CA 1
ATOM 7008 C C . SER B 1 453 ? -43.881 -31.041 48.074 1.00 18.86 449 SER B C 1
ATOM 7009 O O . SER B 1 453 ? -43.205 -31.521 47.156 1.00 22.72 449 SER B O 1
ATOM 7012 N N . ASP B 1 454 ? -44.517 -29.877 47.946 1.00 17.70 450 ASP B N 1
ATOM 7013 C CA . ASP B 1 454 ? -44.463 -29.151 46.690 1.00 19.94 450 ASP B CA 1
ATOM 7014 C C . ASP B 1 454 ? -43.041 -28.736 46.330 1.00 16.98 450 ASP B C 1
ATOM 7015 O O . ASP B 1 454 ? -42.657 -28.782 45.166 1.00 19.52 450 ASP B O 1
ATOM 7020 N N . LEU B 1 455 ? -42.252 -28.313 47.308 1.00 17.01 451 LEU B N 1
ATOM 7021 C CA . LEU B 1 455 ? -40.921 -27.789 47.049 1.00 16.49 451 LEU B CA 1
ATOM 7022 C C . LEU B 1 455 ? -39.921 -28.920 46.871 1.00 18.05 451 LEU B C 1
ATOM 7023 O O . LEU B 1 455 ? -39.046 -28.811 46.011 1.00 18.96 451 LEU B O 1
ATOM 7028 N N . TYR B 1 456 ? -40.072 -29.960 47.695 1.00 15.01 452 TYR B N 1
ATOM 7029 C CA . TYR B 1 456 ? -38.944 -30.875 47.831 1.00 15.21 452 TYR B CA 1
ATOM 7030 C C . TYR B 1 456 ? -39.356 -32.316 47.583 1.00 14.31 452 TYR B C 1
ATOM 7031 O O . TYR B 1 456 ? -38.483 -33.171 47.593 1.00 15.80 452 TYR B O 1
ATOM 7040 N N . GLY B 1 457 ? -40.648 -32.584 47.417 1.00 16.53 453 GLY B N 1
ATOM 7041 C CA . GLY B 1 457 ? -41.081 -33.966 47.236 1.00 17.10 453 GLY B CA 1
ATOM 7042 C C . GLY B 1 457 ? -40.776 -34.436 45.823 1.00 22.95 453 GLY B C 1
ATOM 7043 O O . GLY B 1 457 ? -40.716 -33.657 44.867 1.00 29.67 453 GLY B O 1
ATOM 7044 N N . GLN B 1 458 ? -40.546 -35.743 45.687 1.00 30.81 454 GLN B N 1
ATOM 7045 C CA . GLN B 1 458 ? -40.072 -36.323 44.436 1.00 35.24 454 GLN B CA 1
ATOM 7046 C C . GLN B 1 458 ? -41.244 -36.763 43.564 1.00 47.02 454 GLN B C 1
ATOM 7047 O O . GLN B 1 458 ? -42.391 -36.799 44.022 1.00 56.79 454 GLN B O 1
#

B-factor: mean 18.6, std 9.49, range [7.57, 74.65]

InterPro domains:
  IPR002227 Tyrosinase copper-binding domain [PF00264] (58-384)
  IPR002227 Tyrosinase copper-binding domain [PR00092] (94-111)
  IPR002227 Tyrosinase copper-binding domain [PR00092] (143-148)
  IPR002227 Tyrosinase copper-binding domain [PR00092] (327-338)
  IPR002227 Tyrosinase copper-binding domain [PR00092] (364-382)
  IPR002227 Tyrosinase copper-binding domain [PS00497] (94-111)
  IPR002227 Tyrosinase copper-binding domain [PS00498] (365-376)
  IPR008922 Di-copper centre-containing domain superfamily [G3DSA:1.10.1280.10] (1-453)
  IPR008922 Di-copper centre-containing domain superfamily [SSF48056] (11-436)
  IPR015021 Ester hydrolase C11orf54, Domain of unknown function DUF1907 [SM01168] (443-602)
  IPR041640 Tyrosinase, C-terminal [PF18132] (467-542)
  IPR050316 Tyrosinase and Hemocyanin [PTHR11474] (40-554)

Secondary structure (DSSP, 8-state):
---B---SPP-TTS-SPBPPBHHHHHHHHHTSS---HHHHHHHHHHHHHHHS-TT-TTSHHHHHHTTSTT---BTTB----B-TTS-B--S---SSTTHHHHHHHHHHHHHHHHHHHHHHHHHHHS-GGGHHHHHHHHHH----B--TTSPPP----S----TGGG-SEEEEE-TTSTT-EEEEE-TTT--B-SS-GGGSSTT-PPPPEEEEETTEEEEE-GGG-SB--BS-B-TTS-HHHHTT--B-HHHHHHHHHH---SS--TT-S----HHHHHHHHHH--S--HHHHH-TTTTGGG------HHHHHHHHHHHHH-EE-S---GGGGGG-EE-GGG-TTTGGGSTHHHHHHHHHHHHHHHHHHHSTT-SS-STTGGGGTT---TT-EEEETTTTEEEE--GGGGSSGGGGT-B-GGGT-TTTHHHHHHHHH-/-----B---SPP-TTS-S-EE-BHHHHHHHHTSTTS--HHHHHHHH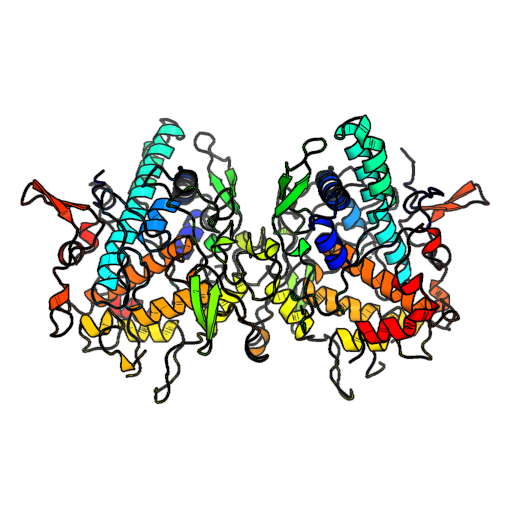HHHHHHHS-TT-TTSHHHHHHTTSTT---BTTB---------S---SSTTHHHHHHHHHHHHHHHHHHHHHHHHHHHS-HHHHHHHHHHHHH----B--TTSPPP--------TGGG-SEEEEE-TT-TT-EEEEE-TTT--B-SS-GGGSSTT-PPPPEEEEETTEEEEE-GGG-SB--BS-B-TTS-HHHHTT--B-HHHHHHHHHH---SS--TT-SS---HHHHHHHHHH--S--HHHHH-GGG---SS---HHHHHHHHHHHHH-EE-S---GGGGGG-EE-GGG-TTTGGGSTHHHHHHHHHHHHHHHHHHH-TT-SS-STTGGGGTT---TT-EEEETTTTEEEE--GGGGSSGGGGT-EEHHHHTGGGHHHHHHHHH--

Radius of gyration: 29.68 Å; Cα contacts (8 Å, |Δi|>4): 1679; chains: 2; bounding box: 71×64×94 Å

Foldseek 3Di:
DQDAFQFADDDVVAFFFAAAALQVVVCVCPPPDNVPLLVQLQQVLLVVLCPDDPVDCSRLLNLLQQQFPPQADGSPRGGDDADPVRHGTHLADAFALCNLLLLLRSLRSNFRSSLVSSLVCLVVFADPVCSVVSNVSSSNDTHHAHPQQFADDDSGDFRFDHPLLCDQWDKHDRHVDPPDIDIDGGSQPKHFDPDQQQPDDPPHRDQFDWDDDPRDIDGQGSSLARMFEAFQAAPPDDSVCRNDRHQPRVLLRVCLQVVPQCWDCPPAPDDDHLLQLLLCLLPVPDDASRQQRHCNPDVNRVHNHHHLSSSLLSNLCSRRQPARYQDPPVCNSRHGGTQSNGSNRNSNNSCSSSSSVVSNVSVLSNCLVVPPRALPPPRSVVQQADFSPPHWHQDPVVRDIDGDGSVVCSPVCSSSHDHPLNPDSVCNVVVSVVGRD/DLDFDAQQFADDDVVQFFFAAAAQQVVVVQLPDPPHPVLLVQLLQVLLVVLCPDDPVPCSRLLNLLQQQFPPQADGRPRGGQVVVGTHLADAFALCNLLLLLSSLRSNFRSSLVSSLVCLVVFAPPVCSVVSNVSSSNDGHHAHPQLFDDDDCNFGFGHPLLCDQWDWGDRHPDPPDIDIDGGSQNKRFAPDQQQPDDPPHRDQFDWDDDPNDIDTQGSSLARIFEAFQAAPPDDSVCRNYRHQPRVLLRVCLQVVPQPDDQPPAPDDDHLLQLLLCLLPPPDDASRQARHPNVDDDHPHHHLSSSLLSNLCSRRPDARYQDDPVCNSNHGGTQSNDSNRNSRNSNVSNSSVVSNVSVLSSCLVVVPHDQPDPRSVVQQAPFSPPHWHQDPPPRDIDGDTSVVCSPVCSSSHHHPLNVPSVCNNVVSCVGRND

CATH classification: 1.10.1280.10